Protein AF-A0A7X8HAS0-F1 (afdb_monomer)

Solvent-accessible surface area (backbone atoms only — not comparable to full-atom values): 54970 Å² total; per-residue (Å²): 94,65,65,60,59,62,42,52,51,54,49,49,51,52,46,48,68,59,46,54,54,79,76,61,97,60,103,59,97,60,63,60,77,69,75,82,45,65,62,80,57,48,57,70,76,50,72,77,75,90,68,81,89,71,66,73,66,64,65,61,73,73,72,72,86,73,83,79,90,80,90,80,95,72,94,74,86,88,79,80,90,72,73,87,74,77,80,77,78,73,93,74,79,92,70,78,59,58,55,47,67,41,53,46,43,74,69,71,54,85,55,63,43,30,36,41,39,34,24,18,66,74,39,48,40,34,40,27,49,48,48,43,39,54,57,55,23,76,77,55,36,39,22,20,53,24,48,44,56,70,67,51,100,56,42,62,30,39,34,33,32,50,44,49,45,90,60,57,44,69,44,38,59,63,37,30,78,71,65,73,38,96,61,46,73,23,26,88,69,55,18,32,34,29,59,46,65,84,93,49,71,46,99,52,74,47,75,47,43,34,37,40,33,54,25,97,69,30,51,76,44,30,37,28,24,38,24,43,37,36,37,31,34,18,77,83,52,62,26,38,35,34,38,18,42,78,85,40,82,72,46,79,54,64,50,63,56,33,88,55,78,44,78,47,75,46,80,44,82,53,40,48,34,37,38,41,35,39,40,16,38,49,53,47,43,36,38,29,39,28,28,27,45,90,42,21,43,37,42,24,59,44,60,36,76,84,38,64,68,54,62,74,74,64,40,35,61,64,50,34,25,50,50,37,69,71,66,52,56,39,32,40,36,42,39,35,32,71,59,49,51,79,56,79,61,96,74,48,65,70,54,18,56,42,40,19,50,33,46,43,48,48,42,68,46,39,71,89,39,21,43,37,39,37,33,44,61,47,42,35,47,78,59,86,96,43,78,45,58,54,86,46,48,69,54,51,35,52,27,51,42,51,18,20,60,75,44,61,33,43,62,42,61,41,20,58,73,61,64,32,86,60,22,28,62,52,31,36,71,38,90,80,44,25,24,33,96,70,26,65,44,59,28,67,64,25,23,37,49,53,32,50,52,51,43,59,75,74,65,64,76,78,78,78,79,78,77,97,77,82,90,82,82,82,89,87,80,92,80,83,89,84,85,84,85,81,81,83,81,84,75,84,77,79,88,80,76,92,75,49,70,67,58,50,50,49,49,64,73,68,51,63,47,92,90,60,70,65,43,88,88,41,71,70,43,57,58,49,49,51,52,51,46,56,57,41,64,78,25,52,86,42,65,67,54,30,42,48,50,51,25,52,53,13,52,50,51,44,26,41,52,43,39,77,53,47,56,56,56,52,49,53,41,54,51,43,49,51,30,27,46,47,29,69,70,36,88,47,75,65,52,29,48,50,33,45,47,52,46,49,50,54,45,52,45,52,48,40,59,44,58,34,44,64,41,53,44,49,52,49,19,70,74,68,76,50,84,76,76,66,68,25,63,67,39,48,50,40,29,74,75,68,73,44,90,60,66,35,74,54,66,72,66,59,74,26,52,76,47,41,40,54,30,53,49,40,37,39,51,32,36,72,69,66,73,36,81,59,72,88,48,67,56,62,50,41,22,64,60,38,36,54,53,34,32,66,70,24,49,58,57,46,39,78,71,48,57,69,57,70,79,49,80,73,63,44,50,70,58,55,49,40,46,18,52,50,30,31,53,55,7,50,45,27,25,46,56,50,12,46,43,36,35,72,73,46,26,52,60,43,63,74,42,37,84,84,42,46,6,57,57,45,51,51,31,39,53,43,42,52,51,23,59,48,25,35,52,49,8,49,28,29,28,18,37,14,54,29,36,74,76,45,40,86,60,72,76,35,66,56,61,35,75,69,19,55,36,66,66,50,23,47,69,12,39,54,26,28,54,44,51,45,46,43,67,67,44,27,48,70,76,42,33,77,46,86,47,73,68,46,25,41,51,34,45,33,53,46,26,28,52,52,14,41,68,60,22,62,47,72,42,24,32,49,38,12,40,54,55,16,50,52,43,37,51,53,51,51,47,43,74,74,67,47,90,77,84,86,73,55,71,66,58,47,51,52,31,16,51,54,33,40,51,52,55,36,59,42,45,45,40,66,69,32,88,47,73,64,52,37,52,47,34,53,46,23,46,72,74,35,66,56,78,86,49,48,66,59,49,46,70,75,38,38,72,48,51,53,49,47,51,49,51,49,51,63,56,68,50,56,66,68,59,59,51,46,59,52,50,48,59,41,68,50,55,70,69,60,48,48,54,53,51,52,52,49,53,51,50,51,61,75,51,50,62,95,66,88,74,70,66,74,72,80,82,77

pLDDT: mean 80.76, std 20.93, range [22.03, 98.12]

Secondary structure (DSSP, 8-state):
--HHHHHHHHHHHHHHHHHGGGT---SS-PPPGGGSS-HHHHHHHS------TTSTTTTTSSS---PPP---------------------S-S-PPPTTHHHHHHHHH--SEEEEEEEESGGGGGGTTHHHHHHHHHHHH---S-EEE-SS-S-SB-SSEEEEE-TT-EEEEHHHHHTTSSS-----TTSEEEESS-TTPPPSSPEEEEEEEEE-TT--TTTT---EEEEEEEESS--EEEEEEETTEEEEEEEE--EEEEEEEEEE-TT-SEEEEEEEESS--EEEEEEEE-SSEEEEEEEE-TT--S-GGGGS-HHHHHHHHHHH--SEEEEE--HHHHTS--S--HHHHHHHHHHHHHHHHHSTT-EEEEEPPPP-EEEETTEEEE-TTHHHHHHHHHHHHHHHTPEEE-HHHHTTSTTHHHHHHHSSS-SB-TTSSSBPHHHHHHHHHHHHHHHH--------S------------------PPP-----------HHHHHHHHHHS--TTS---TTSHHHHHHHHHHHHHHHHHTTSHHHHHHHHHHHHHHHHHHHHGGGHHHHHHHHHHHHHHHHHHHH--SHHHHHHHHHHHHHHHHHHHIIIIIHHHHHHHHHHHHT-------HHHHHHHHHH-----TTSPPPPTTHHHHHHHHHHHHHHHHTTSSPPPS-HHHHHHHHH-HHHHTTS----HHHHHHHHTSPP---HHHHHHHHHHHHHHHIIIIIIIIHHIIIIIHHHHH-GGGS-HHHHHHHHHHHHHHHHHHHHHHHHHHHHHHHHTT--PPP--S-GGG-SSHHHHHTTSSHHHHHHIIIIIITTTTTT-SHHHHHHHHHHHHHHHHHHHH-SSHHHHHHHHHHHHHHHHHHHHHHHH-------HHHHHHHHHHHHHHHHHHHHHHHSSSHHHHHHHHHHHHH---GGGHHHHHHHHHHHHHHHHHHHHHHHS-HHHHHHHHHHHHHS-HHHHHHHHHHHHHHHHHT--SS----GGGG-

Sequence (1006 aa):
MRPFRSFLLLLVILICFAGLSYVLPWDLDLPSAETLVPEKILRKIYPVTDQPIHDTIFARATHGLKAEPDDVSAVIDTSGAGLRQFVTISTDTAKHHPLQLFLDSLKNSRGKIRIMYFGDSQIEGDRITSYLRHSLRTIKGGTGPGLFLPVMPVAYTKSFYVRASTNWRRYNYLSFKNGEIRHNELGPFMSFCRYLPEGRVSPGKVKSWVRITESVFADSFSSDFEYLRIIYRNKQDNVGITVKADNNPLIVDTLRKSDEVAEYWCPLYSSKNILVEFSGNTSPDIYGISIEGRNGLVVDNMPQRGSAGLEFTMVDNENLKECFSILKPDLIILHYGLNLATNIRNDYSYYEKGLARQISLIHEVTPGTAVVVVGLTDIAYQEGDRVVSYPNIGKIIKAQEKASVEAGAVFWDARTAMGGNSSIIRWFGMNPPLAKKDYVHFTDQGADTLAALMLSDLFTVNKVTLPDSLTAIGQPGLRTDTVVAVAPTPVAIQQKEKVKIIDTLLQTVLRYDPSSPFIFSSPSFWVFFLFVLGGFLFVYRKMFLRNLYLFLVSLFFYYKSGGLFLILLILVTVIDFSCGLFINRSGSKAGRRLFLLLSIVSNIGLLAYFKYTGFIIQTFNDLFGTAYAAKDYIQSFSNQYFGTHFNISSIILPVGISFFTFQSLSYTIDVYRRKLEPVRNIIDFGFYVSFFPQLVAGPIVRASEFIPQLYKPYSLTQREMSHAIFLIMKGLIKKIIISDFIAVSFVDRIFDLPTAHSGFENLMAVYGYGLQIYCDFSGYTDIAIGLGLLLGFRLPLNFNSPYKAANVSDFWKRWHISLSRWLKDYLYISLGGNRKGKFRTILNVMITMLLGGLWHGASLRFIIWGGLHGIALAFYKVGEFIFGERTSRSRLRSAVSVFLTFQFVSFCWIFFRSQDLQSVGLMLRQIVNDFLPSSFASVFALFGGAFALIAAGYLIHF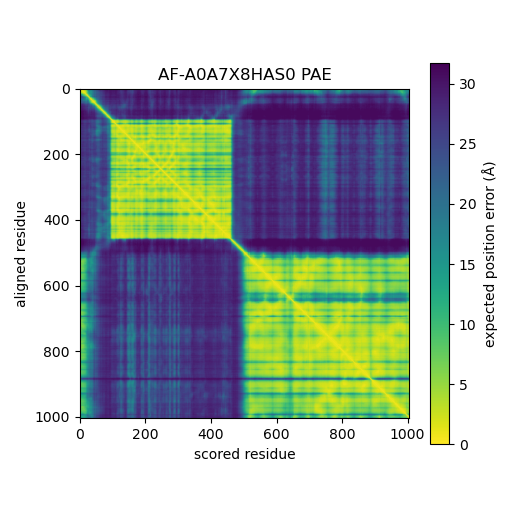LPEKVKESYRGLFIRIPVAAQMVIVLMIAFLLYQMRTTEIMPFIYFRF

Radius of gyration: 33.57 Å; Cα contacts (8 Å, |Δi|>4): 1530; chains: 1; bounding box: 81×102×101 Å

Structure (mmCIF, N/CA/C/O backbone):
data_AF-A0A7X8HAS0-F1
#
_entry.id   AF-A0A7X8HAS0-F1
#
loop_
_atom_site.group_PDB
_atom_site.id
_atom_site.type_symbol
_atom_site.label_atom_id
_atom_site.label_alt_id
_atom_site.label_comp_id
_atom_site.label_asym_id
_atom_site.label_entity_id
_atom_site.label_seq_id
_atom_site.pdbx_PDB_ins_code
_atom_site.Cartn_x
_atom_site.Cartn_y
_atom_site.Cartn_z
_atom_site.occupancy
_atom_site.B_iso_or_equiv
_atom_site.auth_seq_id
_atom_site.auth_comp_id
_atom_site.auth_asym_id
_atom_site.auth_atom_id
_atom_site.pdbx_PDB_model_num
ATOM 1 N N . MET A 1 1 ? -40.085 -6.012 8.172 1.00 52.31 1 MET A N 1
ATOM 2 C CA . MET A 1 1 ? -39.997 -7.288 7.423 1.00 52.31 1 MET A CA 1
ATOM 3 C C . MET A 1 1 ? -39.318 -8.341 8.284 1.00 52.31 1 MET A C 1
ATOM 5 O O . MET A 1 1 ? -38.547 -7.971 9.160 1.00 52.31 1 MET A O 1
ATOM 9 N N . ARG A 1 2 ? -39.603 -9.636 8.072 1.00 60.53 2 ARG A N 1
ATOM 10 C CA . ARG A 1 2 ? -38.889 -10.718 8.773 1.00 60.53 2 ARG A CA 1
ATOM 11 C C . ARG A 1 2 ? -37.439 -10.775 8.249 1.00 60.53 2 ARG A C 1
ATOM 13 O O . ARG A 1 2 ? -37.291 -10.776 7.026 1.00 60.53 2 ARG A O 1
ATOM 20 N N . PRO A 1 3 ? -36.404 -10.869 9.108 1.00 60.75 3 PRO A N 1
ATOM 21 C CA . PRO A 1 3 ? -35.009 -10.983 8.660 1.00 60.75 3 PRO A CA 1
ATOM 22 C C . PRO A 1 3 ? -34.769 -12.216 7.764 1.00 60.75 3 PRO A C 1
ATOM 24 O O . PRO A 1 3 ? -33.847 -12.232 6.956 1.00 60.75 3 PRO A O 1
ATOM 27 N N . PHE A 1 4 ? -35.696 -13.183 7.803 1.00 57.38 4 PHE A N 1
ATOM 28 C CA . PHE A 1 4 ? -35.805 -14.317 6.885 1.00 57.38 4 PHE A CA 1
ATOM 29 C C . PHE A 1 4 ? -35.789 -13.929 5.396 1.00 57.38 4 PHE A C 1
ATOM 31 O O . PHE A 1 4 ? -35.168 -14.626 4.608 1.00 57.38 4 PHE A O 1
ATOM 38 N N . ARG A 1 5 ? -36.417 -12.810 4.989 1.00 63.44 5 ARG A N 1
ATOM 39 C CA . ARG A 1 5 ? -36.380 -12.371 3.578 1.00 63.44 5 ARG A CA 1
ATOM 40 C C . ARG A 1 5 ? -34.992 -11.889 3.164 1.00 63.44 5 ARG A C 1
ATOM 42 O O . ARG A 1 5 ? -34.562 -12.219 2.071 1.00 63.44 5 ARG A O 1
ATOM 49 N N . SER A 1 6 ? -34.293 -11.158 4.034 1.00 59.81 6 SER A N 1
ATOM 50 C CA . SER A 1 6 ? -32.918 -10.710 3.781 1.00 59.81 6 SER A CA 1
ATOM 51 C C . SER A 1 6 ? -31.950 -11.894 3.702 1.00 59.81 6 SER A C 1
ATOM 53 O O . SER A 1 6 ? -31.086 -11.923 2.832 1.00 59.81 6 SER A O 1
ATOM 55 N N . PHE A 1 7 ? -32.127 -12.883 4.584 1.00 65.69 7 PHE A N 1
ATOM 56 C CA . PHE A 1 7 ? -31.357 -14.126 4.576 1.00 65.69 7 PHE A CA 1
ATOM 57 C C . PHE A 1 7 ? -31.612 -14.951 3.312 1.00 65.69 7 PHE A C 1
ATOM 59 O O . PHE A 1 7 ? -30.659 -15.307 2.633 1.00 65.69 7 PHE A O 1
ATOM 66 N N . LEU A 1 8 ? -32.878 -15.198 2.956 1.00 60.06 8 LEU A N 1
ATOM 67 C CA . LEU A 1 8 ? -33.240 -15.960 1.759 1.00 60.06 8 LEU A CA 1
ATOM 68 C C . LEU A 1 8 ? -32.726 -15.277 0.484 1.00 60.06 8 LEU A C 1
ATOM 70 O O . LEU A 1 8 ? -32.241 -15.955 -0.407 1.00 60.06 8 LEU A O 1
ATOM 74 N N . LEU A 1 9 ? -32.770 -13.942 0.422 1.00 62.22 9 LEU A N 1
ATOM 75 C CA . LEU A 1 9 ? -32.229 -13.169 -0.696 1.00 62.22 9 LEU A CA 1
ATOM 76 C C . LEU A 1 9 ? -30.721 -13.386 -0.861 1.00 62.22 9 LEU A C 1
ATOM 78 O O . LEU A 1 9 ? -30.260 -13.703 -1.949 1.00 62.22 9 LEU A O 1
ATOM 82 N N . LEU A 1 10 ? -29.957 -13.228 0.224 1.00 62.19 10 LEU A N 1
ATOM 83 C CA . LEU A 1 10 ? -28.504 -13.405 0.219 1.00 62.19 10 LEU A CA 1
ATOM 84 C C . LEU A 1 10 ? -28.105 -14.861 -0.030 1.00 62.19 10 LEU A C 1
ATOM 86 O O . LEU A 1 10 ? -27.146 -15.101 -0.751 1.00 62.19 10 LEU A O 1
ATOM 90 N N . LEU A 1 11 ? -28.859 -15.818 0.513 1.00 59.75 11 LEU A N 1
ATOM 91 C CA . LEU A 1 11 ? -28.669 -17.246 0.279 1.00 59.75 11 LEU A CA 1
ATOM 92 C C . LEU A 1 11 ? -28.935 -17.609 -1.188 1.00 59.75 11 LEU A C 1
ATOM 94 O O . LEU A 1 11 ? -28.113 -18.282 -1.792 1.00 59.75 11 LEU A O 1
ATOM 98 N N . VAL A 1 12 ? -30.034 -17.129 -1.779 1.00 59.19 12 VAL A N 1
ATOM 99 C CA . VAL A 1 12 ? -30.348 -17.331 -3.205 1.00 59.19 12 VAL A CA 1
ATOM 100 C C . VAL A 1 12 ? -29.303 -16.661 -4.089 1.00 59.19 12 VAL A C 1
ATOM 102 O O . VAL A 1 12 ? -28.873 -17.269 -5.055 1.00 59.19 12 VAL A O 1
ATOM 105 N N . ILE A 1 13 ? -28.819 -15.466 -3.740 1.00 56.34 13 ILE A N 1
ATOM 106 C CA . ILE A 1 13 ? -27.711 -14.817 -4.454 1.00 56.34 13 ILE A CA 1
ATOM 107 C C . ILE A 1 13 ? -26.459 -15.697 -4.414 1.00 56.34 13 ILE A C 1
ATOM 109 O O . ILE A 1 13 ? -25.865 -15.928 -5.458 1.00 56.34 13 ILE A O 1
ATOM 113 N N . LEU A 1 14 ? -26.083 -16.224 -3.245 1.00 55.47 14 LEU A N 1
ATOM 114 C CA . LEU A 1 14 ? -24.879 -17.044 -3.072 1.00 55.47 14 LEU A CA 1
ATOM 115 C C . LEU A 1 14 ? -25.003 -18.416 -3.761 1.00 55.47 14 LEU A C 1
ATOM 117 O O . LEU A 1 14 ? -24.044 -18.892 -4.358 1.00 55.47 14 LEU A O 1
ATOM 121 N N . ILE A 1 15 ? -26.196 -19.018 -3.733 1.00 53.19 15 ILE A N 1
ATOM 122 C CA . ILE A 1 15 ? -26.515 -20.278 -4.420 1.00 53.19 15 ILE A CA 1
ATOM 123 C C . ILE A 1 15 ? -26.598 -20.073 -5.935 1.00 53.19 15 ILE A C 1
ATOM 125 O O . ILE A 1 15 ? -26.082 -20.901 -6.667 1.00 53.19 15 ILE A O 1
ATOM 129 N N . CYS A 1 16 ? -27.177 -18.978 -6.434 1.00 48.25 16 CYS A N 1
ATOM 130 C CA . CYS A 1 16 ? -27.146 -18.642 -7.860 1.00 48.25 16 CYS A CA 1
ATOM 131 C C . CYS A 1 16 ? -25.714 -18.353 -8.322 1.00 48.25 16 CYS A C 1
ATOM 133 O O . CYS A 1 16 ? -25.335 -18.789 -9.398 1.00 48.25 16 CYS A O 1
ATOM 135 N N . PHE A 1 17 ? -24.891 -17.705 -7.496 1.00 47.44 17 PHE A N 1
ATOM 136 C CA . PHE A 1 17 ? -23.465 -17.495 -7.767 1.00 47.44 17 PHE A CA 1
ATOM 137 C C . PHE A 1 17 ? -22.685 -18.817 -7.878 1.00 47.44 17 PHE A C 1
ATOM 139 O O . PHE A 1 17 ? -21.786 -18.928 -8.703 1.00 47.44 17 PHE A O 1
ATOM 146 N N . ALA A 1 18 ? -23.049 -19.821 -7.072 1.00 47.66 18 ALA A N 1
ATOM 147 C CA . ALA A 1 18 ? -22.433 -21.150 -7.071 1.00 47.66 18 ALA A CA 1
ATOM 148 C C . ALA A 1 18 ? -23.080 -22.154 -8.048 1.00 47.66 18 ALA A C 1
ATOM 150 O O . ALA A 1 18 ? -22.468 -23.167 -8.363 1.00 47.66 18 ALA A O 1
ATOM 151 N N . GLY A 1 19 ? -24.323 -21.909 -8.475 1.00 37.00 19 GLY A N 1
ATOM 152 C CA . GLY A 1 19 ? -25.156 -22.827 -9.258 1.00 37.00 19 GLY A CA 1
ATOM 153 C C . GLY A 1 19 ? -25.374 -22.406 -10.713 1.00 37.00 19 GLY A C 1
ATOM 154 O O . GLY A 1 19 ? -25.678 -23.263 -11.538 1.00 37.00 19 GLY A O 1
ATOM 155 N N . LEU A 1 20 ? -25.170 -21.128 -11.072 1.00 39.28 20 LEU A N 1
ATOM 156 C CA . LEU A 1 20 ? -25.147 -20.699 -12.481 1.00 39.28 20 LEU A CA 1
ATOM 157 C C . LEU A 1 20 ? -24.013 -21.363 -13.280 1.00 39.28 20 LEU A C 1
ATOM 159 O O . LEU A 1 20 ? -24.117 -21.434 -14.500 1.00 39.28 20 LEU A O 1
ATOM 163 N N . SER A 1 21 ? -22.984 -21.892 -12.612 1.00 41.00 21 SER A N 1
ATOM 164 C CA . SER A 1 21 ? -21.911 -22.681 -13.229 1.00 41.00 21 SER A CA 1
ATOM 165 C C . SER A 1 21 ? -22.370 -24.033 -13.787 1.00 41.00 21 SER A C 1
ATOM 167 O O . SER A 1 21 ? -21.643 -24.630 -14.571 1.00 41.00 21 SER A O 1
ATOM 169 N N . TYR A 1 22 ? -23.569 -24.513 -13.428 1.00 38.12 22 TYR A N 1
ATOM 170 C CA . TYR A 1 22 ? -24.078 -25.821 -13.861 1.00 38.12 22 TYR A CA 1
ATOM 171 C C . TYR A 1 22 ? -25.109 -25.772 -15.002 1.00 38.12 22 TYR A C 1
ATOM 173 O O . TYR A 1 22 ? -25.396 -26.815 -15.583 1.00 38.12 22 TYR A O 1
ATOM 181 N N . VAL A 1 23 ? -25.711 -24.613 -15.313 1.00 35.56 23 VAL A N 1
ATOM 182 C CA . VAL A 1 23 ? -26.940 -24.547 -16.147 1.00 35.56 23 VAL A CA 1
ATOM 183 C C . VAL A 1 23 ? -26.755 -23.805 -17.481 1.00 35.56 23 VAL A C 1
ATOM 185 O O . VAL A 1 23 ? -27.560 -23.985 -18.391 1.00 35.56 23 VAL A O 1
ATOM 188 N N . LEU A 1 24 ? -25.707 -22.992 -17.642 1.00 32.81 24 LEU A N 1
ATOM 189 C CA . LEU A 1 24 ? -25.480 -22.189 -18.851 1.00 32.81 24 LEU A CA 1
ATOM 190 C C . LEU A 1 24 ? -24.186 -22.627 -19.563 1.00 32.81 24 LEU A C 1
ATOM 192 O O . LEU A 1 24 ? -23.108 -22.354 -19.043 1.00 32.81 24 LEU A O 1
ATOM 196 N N . PRO A 1 25 ? -24.260 -23.264 -20.749 1.00 33.84 25 PRO A N 1
ATOM 197 C CA . PRO A 1 25 ? -23.087 -23.580 -21.554 1.00 33.84 25 PRO A CA 1
ATOM 198 C C . PRO A 1 25 ? -22.675 -22.333 -22.345 1.00 33.84 25 PRO A C 1
ATOM 200 O O . PRO A 1 25 ? -23.189 -22.077 -23.429 1.00 33.84 25 PRO A O 1
ATOM 203 N N . TRP A 1 26 ? -21.801 -21.512 -21.770 1.00 36.31 26 TRP A N 1
ATOM 204 C CA . TRP A 1 26 ? -21.129 -20.417 -22.475 1.00 36.31 26 TRP A CA 1
ATOM 205 C C . TRP A 1 26 ? -19.645 -20.474 -22.099 1.00 36.31 26 TRP A C 1
ATOM 207 O O . TRP A 1 26 ? -19.335 -20.554 -20.913 1.00 36.31 26 TRP A O 1
ATOM 217 N N . ASP A 1 27 ? -18.752 -20.441 -23.096 1.00 36.28 27 ASP A N 1
ATOM 218 C CA . ASP A 1 27 ? -17.280 -20.521 -22.987 1.00 36.28 27 ASP A CA 1
ATOM 219 C C . ASP A 1 27 ? -16.643 -19.274 -22.332 1.00 36.28 27 ASP A C 1
ATOM 221 O O . ASP A 1 27 ? -15.776 -18.598 -22.885 1.00 36.28 27 ASP A O 1
ATOM 225 N N . LEU A 1 28 ? -17.092 -18.943 -21.127 1.00 36.69 28 LEU A N 1
ATOM 226 C CA . LEU A 1 28 ? -16.486 -17.976 -20.221 1.00 36.69 28 LEU A CA 1
ATOM 227 C C . LEU A 1 28 ? -16.302 -18.702 -18.893 1.00 36.69 28 LEU A C 1
ATOM 229 O O . LEU A 1 28 ? -17.300 -19.025 -18.255 1.00 36.69 28 LEU A O 1
ATOM 233 N N . ASP A 1 29 ? -15.047 -18.962 -18.512 1.00 43.09 29 ASP A N 1
ATOM 234 C CA . ASP A 1 29 ? -14.637 -19.638 -17.274 1.00 43.09 29 ASP A CA 1
ATOM 235 C C . ASP A 1 29 ? -15.509 -19.229 -16.072 1.00 43.09 29 ASP A C 1
ATOM 237 O O . ASP A 1 29 ? -15.302 -18.193 -15.428 1.00 43.09 29 ASP A O 1
ATOM 241 N N . LEU A 1 30 ? -16.514 -20.057 -15.776 1.00 33.69 30 LEU A N 1
ATOM 242 C CA . LEU A 1 30 ? -17.315 -19.987 -14.562 1.00 33.69 30 LEU A CA 1
ATOM 243 C C . LEU A 1 30 ? -16.757 -20.993 -13.549 1.00 33.69 30 LEU A C 1
ATOM 245 O O . LEU A 1 30 ? -16.304 -22.072 -13.932 1.00 33.69 30 LEU A O 1
ATOM 249 N N . PRO A 1 31 ? -16.799 -20.692 -12.243 1.00 39.56 31 PRO A N 1
ATOM 250 C CA . PRO A 1 31 ? -16.105 -21.514 -11.268 1.00 39.56 31 PRO A CA 1
ATOM 251 C C . PRO A 1 31 ? -16.863 -22.805 -10.929 1.00 39.56 31 PRO A C 1
ATOM 253 O O . PRO A 1 31 ? -18.069 -22.781 -10.663 1.00 39.56 31 PRO A O 1
ATOM 256 N N . SER A 1 32 ? -16.132 -23.916 -10.807 1.00 33.00 32 SER A N 1
ATOM 257 C CA . SER A 1 32 ? -16.574 -25.101 -10.065 1.00 33.00 32 SER A CA 1
ATOM 258 C C . SER A 1 32 ? -16.652 -24.781 -8.558 1.00 33.00 32 SER A C 1
ATOM 260 O O . SER A 1 32 ? -16.064 -23.806 -8.066 1.00 33.00 32 SER A O 1
ATOM 262 N N . ALA A 1 33 ? -17.358 -25.621 -7.786 1.00 30.70 33 ALA A N 1
ATOM 263 C CA . ALA A 1 33 ? -17.469 -25.518 -6.320 1.00 30.70 33 ALA A CA 1
ATOM 264 C C . ALA A 1 33 ? -16.102 -25.446 -5.591 1.00 30.70 33 ALA A C 1
ATOM 266 O O . ALA A 1 33 ? -16.026 -25.049 -4.427 1.00 30.70 33 ALA A O 1
ATOM 267 N N . GLU A 1 34 ? -15.022 -25.774 -6.300 1.00 34.09 34 GLU A N 1
ATOM 268 C CA . GLU A 1 34 ? -13.623 -25.779 -5.880 1.00 34.09 34 GLU A CA 1
ATOM 269 C C . GLU A 1 34 ? -13.039 -24.368 -5.659 1.00 34.09 34 GLU A C 1
ATOM 271 O O . GLU A 1 34 ? -12.019 -24.196 -5.006 1.00 34.09 34 GLU A O 1
ATOM 276 N N . THR A 1 35 ? -13.694 -23.311 -6.134 1.00 37.97 35 THR A N 1
ATOM 277 C CA . THR A 1 35 ? -13.220 -21.923 -5.931 1.00 37.97 35 THR A CA 1
ATOM 278 C C . THR A 1 35 ? -13.812 -21.229 -4.700 1.00 37.97 35 THR A C 1
ATOM 280 O O . THR A 1 35 ? -13.333 -20.172 -4.283 1.00 37.97 35 THR A O 1
ATOM 283 N N . LEU A 1 36 ? -14.854 -21.812 -4.101 1.00 36.00 36 LEU A N 1
ATOM 284 C CA . LEU A 1 36 ? -15.553 -21.287 -2.919 1.00 36.00 36 LEU A CA 1
ATOM 285 C C . LEU A 1 36 ? -14.984 -21.835 -1.603 1.00 36.00 36 LEU A C 1
ATOM 287 O O . LEU A 1 36 ? -15.280 -21.310 -0.527 1.00 36.00 36 LEU A O 1
ATOM 291 N N . VAL A 1 37 ? -14.162 -22.880 -1.684 1.00 35.66 37 VAL A N 1
ATOM 292 C CA . VAL A 1 37 ? -13.557 -23.570 -0.547 1.00 35.66 37 VAL A CA 1
ATOM 293 C C . VAL A 1 37 ? -12.036 -23.387 -0.632 1.00 35.66 37 VAL A C 1
ATOM 295 O O . VAL A 1 37 ? -11.476 -23.568 -1.707 1.00 35.66 37 VAL A O 1
ATOM 298 N N . PRO A 1 38 ? -11.335 -23.028 0.463 1.00 39.47 38 PRO A N 1
ATOM 299 C CA . PRO A 1 38 ? -9.878 -22.916 0.462 1.00 39.47 38 PRO A CA 1
ATOM 300 C C . PRO A 1 38 ? -9.208 -24.155 -0.149 1.00 39.47 38 PRO A C 1
ATOM 302 O O . PRO A 1 38 ? -9.498 -25.278 0.262 1.00 39.47 38 PRO A O 1
ATOM 305 N N . GLU A 1 39 ? -8.271 -23.954 -1.075 1.00 35.47 39 GLU A N 1
ATOM 306 C CA . GLU A 1 39 ? -7.598 -25.008 -1.856 1.00 35.47 39 GLU A CA 1
ATOM 307 C C . GLU A 1 39 ? -6.976 -26.121 -0.982 1.00 35.47 39 GLU A C 1
ATOM 309 O O . GLU A 1 39 ? -6.992 -27.301 -1.331 1.00 35.47 39 GLU A O 1
ATOM 314 N N . LYS A 1 40 ? -6.531 -25.770 0.234 1.00 40.41 40 LYS A N 1
ATOM 315 C CA . LYS A 1 40 ? -6.036 -26.711 1.259 1.00 40.41 40 LYS A CA 1
ATOM 316 C C . LYS A 1 40 ? -7.060 -27.766 1.702 1.00 40.41 40 LYS A C 1
ATOM 318 O O . LYS A 1 40 ? -6.662 -28.837 2.155 1.00 40.41 40 LYS A O 1
ATOM 323 N N . ILE A 1 41 ? -8.355 -27.460 1.632 1.00 37.91 41 ILE A N 1
ATOM 324 C CA . ILE A 1 41 ? -9.446 -28.369 2.008 1.00 37.91 41 ILE A CA 1
ATOM 325 C C . ILE A 1 41 ? -9.792 -29.278 0.822 1.00 37.91 41 ILE A C 1
ATOM 327 O O . ILE A 1 41 ? -10.007 -30.471 1.012 1.00 37.91 41 ILE A O 1
ATOM 331 N N . LEU A 1 42 ? -9.759 -28.750 -0.403 1.00 36.69 42 LEU A N 1
ATOM 332 C CA . LEU A 1 42 ? -10.056 -29.510 -1.621 1.00 36.69 42 LEU A CA 1
ATOM 333 C C . LEU A 1 42 ? -8.991 -30.555 -1.933 1.00 36.69 42 LEU A C 1
ATOM 335 O O . LEU A 1 42 ? -9.347 -31.706 -2.162 1.00 36.69 42 LEU A O 1
ATOM 339 N N . ARG A 1 43 ? -7.703 -30.211 -1.784 1.00 38.41 43 ARG A N 1
ATOM 340 C CA . ARG A 1 43 ? -6.581 -31.161 -1.930 1.00 38.41 43 ARG A CA 1
ATOM 341 C C . ARG A 1 43 ? -6.629 -32.342 -0.948 1.00 38.41 43 ARG A C 1
ATOM 343 O O . ARG A 1 43 ? -5.937 -33.332 -1.149 1.00 38.41 43 ARG A O 1
ATOM 350 N N . LYS A 1 44 ? -7.419 -32.242 0.130 1.00 41.31 44 LYS A N 1
ATOM 351 C CA . LYS A 1 44 ? -7.617 -33.316 1.121 1.00 41.31 44 LYS A CA 1
ATOM 352 C C . LYS A 1 44 ? -8.901 -34.124 0.914 1.00 41.31 44 LYS A C 1
ATOM 354 O O . LYS A 1 44 ? -8.978 -35.238 1.421 1.00 41.31 44 LYS A O 1
ATOM 359 N N . ILE A 1 45 ? -9.901 -33.572 0.222 1.00 35.72 45 ILE A N 1
ATOM 360 C CA . ILE A 1 45 ? -11.175 -34.250 -0.085 1.00 35.72 45 ILE A CA 1
ATOM 361 C C . ILE A 1 45 ? -11.076 -34.986 -1.428 1.00 35.72 45 ILE A C 1
ATOM 363 O O . ILE A 1 45 ? -11.583 -36.097 -1.552 1.00 35.72 45 ILE A O 1
ATOM 367 N N . TYR A 1 46 ? -10.362 -34.397 -2.386 1.00 33.03 46 TYR A N 1
ATOM 368 C CA . TYR A 1 46 ? -9.990 -34.998 -3.659 1.00 33.03 46 TYR A CA 1
ATOM 369 C C . TYR A 1 46 ? -8.461 -35.037 -3.734 1.00 33.03 46 TYR A C 1
ATOM 371 O O . TYR A 1 46 ? -7.845 -34.033 -4.098 1.00 33.03 46 TYR A O 1
ATOM 379 N N . PRO A 1 47 ? -7.812 -36.149 -3.348 1.00 29.39 47 PRO A N 1
ATOM 380 C CA . PRO A 1 47 ? -6.411 -36.342 -3.675 1.00 29.39 47 PRO A CA 1
ATOM 381 C C . PRO A 1 47 ? -6.325 -36.475 -5.198 1.00 29.39 47 PRO A C 1
ATOM 383 O O . PRO A 1 47 ? -6.600 -37.536 -5.756 1.00 29.39 47 PRO A O 1
ATOM 386 N N . VAL A 1 48 ? -6.022 -35.368 -5.877 1.00 28.31 48 VAL A N 1
ATOM 387 C CA . VAL A 1 48 ? -5.679 -35.390 -7.297 1.00 28.31 48 VAL A CA 1
ATOM 388 C C . VAL A 1 48 ? -4.438 -36.263 -7.407 1.00 28.31 48 VAL A C 1
ATOM 390 O O . VAL A 1 48 ? -3.404 -35.980 -6.807 1.00 28.31 48 VAL A O 1
ATOM 393 N N . THR A 1 49 ? -4.586 -37.386 -8.093 1.00 28.62 49 THR A N 1
ATOM 394 C CA . THR A 1 49 ? -3.460 -38.204 -8.516 1.00 28.62 49 THR A CA 1
ATOM 395 C C . THR A 1 49 ? -2.687 -37.367 -9.525 1.00 28.62 49 THR A C 1
ATOM 397 O O . THR A 1 49 ? -3.254 -36.964 -10.538 1.00 28.62 49 THR A O 1
ATOM 400 N N . ASP A 1 50 ? -1.424 -37.065 -9.225 1.00 33.03 50 ASP A N 1
ATOM 401 C CA . ASP A 1 50 ? -0.489 -36.445 -10.163 1.00 33.03 50 ASP A CA 1
ATOM 402 C C . ASP A 1 50 ? -0.337 -37.364 -11.385 1.00 33.03 50 ASP A C 1
ATOM 404 O O . ASP A 1 50 ? 0.509 -38.258 -11.420 1.00 33.03 50 ASP A O 1
ATOM 408 N N . GLN A 1 51 ? -1.196 -37.181 -12.387 1.00 25.52 51 GLN A N 1
ATOM 409 C CA . GLN A 1 51 ? -0.918 -37.630 -13.741 1.00 25.52 51 GLN A CA 1
ATOM 410 C C . GLN A 1 51 ? -0.205 -36.499 -14.493 1.00 25.52 51 GLN A C 1
ATOM 412 O O . GLN A 1 51 ? -0.624 -35.341 -14.411 1.00 25.52 51 GLN A O 1
ATOM 417 N N . PRO A 1 52 ? 0.880 -36.805 -15.221 1.00 29.89 52 PRO A N 1
ATOM 418 C CA . PRO A 1 52 ? 1.672 -35.802 -15.915 1.00 29.89 52 PRO A CA 1
ATOM 419 C C . PRO A 1 52 ? 0.864 -35.147 -17.043 1.00 29.89 52 PRO A C 1
ATOM 421 O O . PRO A 1 52 ? 0.305 -35.823 -17.903 1.00 29.89 52 PRO A O 1
ATOM 424 N N . ILE A 1 53 ? 0.863 -33.812 -17.075 1.00 27.03 53 ILE A N 1
ATOM 425 C CA . ILE A 1 53 ? 0.223 -32.949 -18.090 1.00 27.03 53 ILE A CA 1
ATOM 426 C C . ILE A 1 53 ? 1.037 -32.963 -19.409 1.00 27.03 53 ILE A C 1
ATOM 428 O O . ILE A 1 53 ? 1.247 -31.940 -20.051 1.00 27.03 53 ILE A O 1
ATOM 432 N N . HIS A 1 54 ? 1.551 -34.123 -19.825 1.00 28.47 54 HIS A N 1
ATOM 433 C CA . HIS A 1 54 ? 2.393 -34.233 -21.021 1.00 28.47 54 HIS A CA 1
ATOM 434 C C . HIS A 1 54 ? 1.620 -34.580 -22.303 1.00 28.47 54 HIS A C 1
ATOM 436 O O . HIS A 1 54 ? 2.073 -34.202 -23.382 1.00 28.47 54 HIS A O 1
ATOM 442 N N . ASP A 1 55 ? 0.424 -35.172 -22.216 1.00 27.47 55 ASP A N 1
ATOM 443 C CA . ASP A 1 55 ? -0.228 -35.741 -23.410 1.00 27.47 55 ASP A CA 1
ATOM 444 C C . ASP A 1 55 ? -1.397 -34.915 -23.982 1.00 27.47 55 ASP A C 1
ATOM 446 O O . ASP A 1 55 ? -1.754 -35.070 -25.151 1.00 27.47 55 ASP A O 1
ATOM 450 N N . THR A 1 56 ? -1.970 -33.965 -23.237 1.00 27.98 56 THR A N 1
ATOM 451 C CA . THR A 1 56 ? -3.172 -33.233 -23.695 1.00 27.98 56 THR A CA 1
ATOM 452 C C . THR A 1 56 ? -2.872 -31.997 -24.553 1.00 27.98 56 THR A C 1
ATOM 454 O O . THR A 1 56 ? -3.746 -31.536 -25.288 1.00 27.98 56 THR A O 1
ATOM 457 N N . ILE A 1 57 ? -1.645 -31.464 -24.511 1.00 29.66 57 ILE A N 1
ATOM 458 C CA . ILE A 1 57 ? -1.255 -30.264 -25.281 1.00 29.66 57 ILE A CA 1
ATOM 459 C C . ILE A 1 57 ? -0.813 -30.628 -26.713 1.00 29.66 57 ILE A C 1
ATOM 461 O O . ILE A 1 57 ? -1.037 -29.854 -27.645 1.00 29.66 57 ILE A O 1
ATOM 465 N N . PHE A 1 58 ? -0.293 -31.839 -26.939 1.00 28.58 58 PHE A N 1
ATOM 466 C CA . PHE A 1 58 ? 0.196 -32.262 -28.259 1.00 28.58 58 PHE A CA 1
ATOM 467 C C . PHE A 1 58 ? -0.900 -32.736 -29.230 1.00 28.58 58 PHE A C 1
ATOM 469 O O . PHE A 1 58 ? -0.717 -32.646 -30.444 1.00 28.58 58 PHE A O 1
ATOM 476 N N . ALA A 1 59 ? -2.068 -33.162 -28.736 1.00 26.52 59 ALA A N 1
ATOM 477 C CA . ALA A 1 59 ? -3.167 -33.613 -29.598 1.00 26.52 59 ALA A CA 1
ATOM 478 C C . ALA A 1 59 ? -3.994 -32.461 -30.208 1.00 26.52 59 ALA A C 1
ATOM 480 O O . ALA A 1 59 ? -4.605 -32.626 -31.263 1.00 26.52 59 ALA A O 1
ATOM 481 N N . ARG A 1 60 ? -4.010 -31.272 -29.584 1.00 27.09 60 ARG A N 1
ATOM 482 C CA . ARG A 1 60 ? -4.779 -30.112 -30.082 1.00 27.09 60 ARG A CA 1
ATOM 483 C C . ARG A 1 60 ? -4.011 -29.238 -31.079 1.00 27.09 60 ARG A C 1
ATOM 485 O O . ARG A 1 60 ? -4.642 -28.581 -31.900 1.00 27.09 60 ARG A O 1
ATOM 492 N N . ALA A 1 61 ? -2.677 -29.267 -31.059 1.00 27.98 61 ALA A N 1
ATOM 493 C CA . ALA A 1 61 ? -1.839 -28.465 -31.958 1.00 27.98 61 ALA A CA 1
ATOM 494 C C . ALA A 1 61 ? -1.719 -29.039 -33.385 1.00 27.98 61 ALA A C 1
ATOM 496 O O . ALA A 1 61 ? -1.325 -28.326 -34.303 1.00 27.98 61 ALA A O 1
ATOM 497 N N . THR A 1 62 ? -2.080 -30.306 -33.601 1.00 27.73 62 THR A N 1
ATOM 498 C CA . THR A 1 62 ? -1.949 -30.981 -34.905 1.00 27.73 62 THR A CA 1
ATOM 499 C C . THR A 1 62 ? -3.251 -31.058 -35.708 1.00 27.73 62 THR A C 1
ATOM 501 O O . THR A 1 62 ? -3.201 -31.333 -36.903 1.00 27.73 62 THR A O 1
ATOM 504 N N . HIS A 1 63 ? -4.408 -30.734 -35.116 1.00 27.38 63 HIS A N 1
ATOM 505 C CA . HIS A 1 63 ? -5.715 -30.855 -35.783 1.00 27.38 63 HIS A CA 1
ATOM 506 C C . HIS A 1 63 ? -6.374 -29.533 -36.227 1.00 27.38 63 HIS A C 1
ATOM 508 O O . HIS A 1 63 ? -7.483 -29.558 -36.755 1.00 27.38 63 HIS A O 1
ATOM 514 N N . GLY A 1 64 ? -5.696 -28.389 -36.080 1.00 27.94 64 GLY A N 1
ATOM 515 C CA . GLY A 1 64 ? -6.222 -27.060 -36.437 1.00 27.94 64 GLY A CA 1
ATOM 516 C C . GLY A 1 64 ? -5.749 -26.474 -37.774 1.00 27.94 64 GLY A C 1
ATOM 517 O O . GLY A 1 64 ? -5.971 -25.293 -38.015 1.00 27.94 64 GLY A O 1
ATOM 518 N N . LEU A 1 65 ? -5.082 -27.246 -38.640 1.00 27.39 65 LEU A N 1
ATOM 519 C CA . LEU A 1 65 ? -4.640 -26.786 -39.966 1.00 27.39 65 LEU A CA 1
ATOM 520 C C . LEU A 1 65 ? -5.587 -27.286 -41.065 1.00 27.39 65 LEU A C 1
ATOM 522 O O . LEU A 1 65 ? -5.248 -28.158 -41.861 1.00 27.39 65 LEU A O 1
ATOM 526 N N . LYS A 1 66 ? -6.788 -26.712 -41.116 1.00 25.05 66 LYS A N 1
ATOM 527 C CA . LYS A 1 66 ? -7.575 -26.605 -42.351 1.00 25.05 66 LYS A CA 1
ATOM 528 C C . LYS A 1 66 ? -8.082 -25.172 -42.439 1.00 25.05 66 LYS A C 1
ATOM 530 O O . LYS A 1 66 ? -9.012 -24.802 -41.735 1.00 25.05 66 LYS A O 1
ATOM 535 N N . ALA A 1 67 ? -7.409 -24.371 -43.257 1.00 27.75 67 ALA A N 1
ATOM 536 C CA . ALA A 1 67 ? -7.922 -23.080 -43.678 1.00 27.75 67 ALA A CA 1
ATOM 537 C C . ALA A 1 67 ? -9.044 -23.323 -44.698 1.00 27.75 67 ALA A C 1
ATOM 539 O O . ALA A 1 67 ? -8.819 -24.002 -45.702 1.00 27.75 67 ALA A O 1
ATOM 540 N N . GLU A 1 68 ? -10.236 -22.796 -44.428 1.00 25.31 68 GLU A N 1
ATOM 541 C CA . GLU A 1 68 ? -11.189 -22.471 -45.489 1.00 25.31 68 GLU A CA 1
ATOM 542 C C . GLU A 1 68 ? -10.695 -21.201 -46.205 1.00 25.31 68 GLU A C 1
ATOM 544 O O . GLU A 1 68 ? -10.159 -20.304 -45.543 1.00 25.31 68 GLU A O 1
ATOM 549 N N . PRO A 1 69 ? -10.801 -21.129 -47.542 1.00 29.80 69 PRO A N 1
ATOM 550 C CA . PRO A 1 69 ? -10.426 -19.943 -48.289 1.00 29.80 69 PRO A CA 1
ATOM 551 C C . PRO A 1 69 ? -11.590 -18.950 -48.252 1.00 29.80 69 PRO A C 1
ATOM 553 O O . PRO A 1 69 ? -12.717 -19.347 -48.513 1.00 29.80 69 PRO A O 1
ATOM 556 N N . ASP A 1 70 ? -11.328 -17.690 -47.905 1.00 26.06 70 ASP A N 1
ATOM 557 C CA . ASP A 1 70 ? -11.750 -16.541 -48.717 1.00 26.06 70 ASP A CA 1
ATOM 558 C C . ASP A 1 70 ? -11.280 -15.207 -48.111 1.00 26.06 70 ASP A C 1
ATOM 560 O O . ASP A 1 70 ? -11.238 -15.014 -46.897 1.00 26.06 70 ASP A O 1
ATOM 564 N N . ASP A 1 71 ? -10.909 -14.314 -49.030 1.00 25.16 71 ASP A N 1
ATOM 565 C CA . ASP A 1 71 ? -10.608 -12.888 -48.894 1.00 25.16 71 ASP A CA 1
ATOM 566 C C . ASP A 1 71 ? -9.470 -12.456 -47.950 1.00 25.16 71 ASP A C 1
ATOM 568 O O . ASP A 1 71 ? -9.630 -12.253 -46.752 1.00 25.16 71 ASP A O 1
ATOM 572 N N . VAL A 1 72 ? -8.299 -12.192 -48.542 1.00 25.27 72 VAL A N 1
ATOM 573 C CA . VAL A 1 72 ? -7.780 -10.824 -48.758 1.00 25.27 72 VAL A CA 1
ATOM 574 C C . VAL A 1 72 ? -6.528 -10.925 -49.640 1.00 25.27 72 VAL A C 1
ATOM 576 O O . VAL A 1 72 ? -5.517 -11.536 -49.298 1.00 25.27 72 VAL A O 1
ATOM 579 N N . SER A 1 73 ? -6.609 -10.295 -50.806 1.00 25.00 73 SER A N 1
ATOM 580 C CA . SER A 1 73 ? -5.545 -10.149 -51.793 1.00 25.00 73 SER A CA 1
ATOM 581 C C . SER A 1 73 ? -4.362 -9.327 -51.260 1.00 25.00 73 SER A C 1
ATOM 583 O O . SER A 1 73 ? -4.481 -8.115 -51.068 1.00 25.00 73 SER A O 1
ATOM 585 N N . ALA A 1 74 ? -3.195 -9.953 -51.115 1.00 25.28 74 ALA A N 1
ATOM 586 C CA . ALA A 1 74 ? -1.907 -9.266 -51.113 1.00 25.28 74 ALA A CA 1
ATOM 587 C C . ALA A 1 74 ? -0.856 -10.159 -51.785 1.00 25.28 74 ALA A C 1
ATOM 589 O O . ALA A 1 74 ? -0.667 -11.313 -51.420 1.00 25.28 74 ALA A O 1
ATOM 590 N N . VAL A 1 75 ? -0.231 -9.595 -52.815 1.00 26.97 75 VAL A N 1
ATOM 591 C CA . VAL A 1 75 ? 0.748 -10.187 -53.733 1.00 26.97 75 VAL A CA 1
ATOM 592 C C . VAL A 1 75 ? 1.831 -10.976 -52.982 1.00 26.97 75 VAL A C 1
ATOM 594 O O . VAL A 1 75 ? 2.649 -10.389 -52.276 1.00 26.97 75 VAL A O 1
ATOM 597 N N . ILE A 1 76 ? 1.843 -12.301 -53.160 1.00 24.17 76 ILE A N 1
ATOM 598 C CA . ILE A 1 76 ? 2.947 -13.182 -52.767 1.00 24.17 76 ILE A CA 1
ATOM 599 C C . ILE A 1 76 ? 3.690 -13.565 -54.042 1.00 24.17 76 ILE A C 1
ATOM 601 O O . ILE A 1 76 ? 3.149 -14.244 -54.912 1.00 24.17 76 ILE A O 1
ATOM 605 N N . ASP A 1 77 ? 4.934 -13.108 -54.124 1.00 24.06 77 ASP A N 1
ATOM 606 C CA . ASP A 1 77 ? 5.935 -13.572 -55.073 1.00 24.06 77 ASP A CA 1
ATOM 607 C C . ASP A 1 77 ? 6.282 -15.032 -54.736 1.00 24.06 77 ASP A C 1
ATOM 609 O O . ASP A 1 77 ? 6.986 -15.338 -53.769 1.00 24.06 77 ASP A O 1
ATOM 613 N N . THR A 1 78 ? 5.673 -15.963 -55.465 1.00 24.42 78 THR A N 1
ATOM 614 C CA . THR A 1 78 ? 5.892 -17.401 -55.317 1.00 24.42 78 THR A CA 1
ATOM 615 C C . THR A 1 78 ? 7.116 -17.826 -56.117 1.00 24.42 78 THR A C 1
ATOM 617 O O . THR A 1 78 ? 6.999 -18.339 -57.229 1.00 24.42 78 THR A O 1
ATOM 620 N N . SER A 1 79 ? 8.301 -17.684 -55.528 1.00 25.05 79 SER A N 1
ATOM 621 C CA . SER A 1 79 ? 9.476 -18.451 -55.949 1.00 25.05 79 SER A CA 1
ATOM 622 C C . SER A 1 79 ? 10.354 -18.781 -54.742 1.00 25.05 79 SER A C 1
ATOM 624 O O . SER A 1 79 ? 10.937 -17.890 -54.133 1.00 25.05 79 SER A O 1
ATOM 626 N N . GLY A 1 80 ? 10.433 -20.069 -54.383 1.00 26.98 80 GLY A N 1
ATOM 627 C CA . GLY A 1 80 ? 11.389 -20.568 -53.387 1.00 26.98 80 GLY A CA 1
ATOM 628 C C . GLY A 1 80 ? 10.799 -21.336 -52.201 1.00 26.98 80 GLY A C 1
ATOM 629 O O . GLY A 1 80 ? 11.189 -21.090 -51.064 1.00 26.98 80 GLY A O 1
ATOM 630 N N . ALA A 1 81 ? 9.899 -22.296 -52.430 1.00 25.86 81 ALA A N 1
ATOM 631 C CA . ALA A 1 81 ? 9.626 -23.338 -51.438 1.00 25.86 81 ALA A CA 1
ATOM 632 C C . ALA A 1 81 ? 10.798 -24.339 -51.421 1.00 25.86 81 ALA A C 1
ATOM 634 O O . ALA A 1 81 ? 10.767 -25.380 -52.075 1.00 25.86 81 ALA A O 1
ATOM 635 N N . GLY A 1 82 ? 11.869 -23.981 -50.713 1.00 24.89 82 GLY A N 1
ATOM 636 C CA . GLY A 1 82 ? 12.971 -24.884 -50.401 1.00 24.89 82 GLY A CA 1
ATOM 637 C C . GLY A 1 82 ? 12.562 -25.839 -49.286 1.00 24.89 82 GLY A C 1
ATOM 638 O O . GLY A 1 82 ? 12.332 -25.422 -48.152 1.00 24.89 82 GLY A O 1
ATOM 639 N N . LEU A 1 83 ? 12.464 -27.122 -49.631 1.00 24.66 83 LEU A N 1
ATOM 640 C CA . LEU A 1 83 ? 12.435 -28.256 -48.712 1.00 24.66 83 LEU A CA 1
ATOM 641 C C . LEU A 1 83 ? 13.427 -28.049 -47.557 1.00 24.66 83 LEU A C 1
ATOM 643 O O . LEU A 1 83 ? 14.565 -27.643 -47.786 1.00 24.66 83 LEU A O 1
ATOM 647 N N . ARG A 1 84 ? 13.001 -28.368 -46.326 1.00 25.81 84 ARG A N 1
ATOM 648 C CA . ARG A 1 84 ? 13.882 -28.479 -45.156 1.00 25.81 84 ARG A CA 1
ATOM 649 C C . ARG A 1 84 ? 15.033 -29.421 -45.501 1.00 25.81 84 ARG A C 1
ATOM 651 O O . ARG A 1 84 ? 14.868 -30.639 -45.496 1.00 25.81 84 ARG A O 1
ATOM 658 N N . GLN A 1 85 ? 16.185 -28.850 -45.821 1.00 22.53 85 GLN A N 1
ATOM 659 C CA . GLN A 1 85 ? 17.412 -29.599 -45.994 1.00 22.53 85 GLN A CA 1
ATOM 660 C C . GLN A 1 85 ? 17.879 -29.965 -44.586 1.00 22.53 85 GLN A C 1
ATOM 662 O O . GLN A 1 85 ? 18.414 -29.134 -43.854 1.00 22.53 85 GLN A O 1
ATOM 667 N N . PHE A 1 86 ? 17.597 -31.198 -44.170 1.00 23.78 86 PHE A N 1
ATOM 668 C CA . PHE A 1 86 ? 18.293 -31.792 -43.041 1.00 23.78 86 PHE A CA 1
ATOM 669 C C . PHE A 1 86 ? 19.778 -31.786 -43.402 1.00 23.78 86 PHE A C 1
ATOM 671 O O . PHE A 1 86 ? 20.204 -32.514 -44.297 1.00 23.78 86 PHE A O 1
ATOM 678 N N . VAL A 1 87 ? 20.557 -30.922 -42.752 1.00 23.14 87 VAL A N 1
ATOM 679 C CA . VAL A 1 87 ? 22.014 -30.977 -42.830 1.00 23.14 87 VAL A CA 1
ATOM 680 C C . VAL A 1 87 ? 22.424 -32.279 -42.154 1.00 23.14 87 VAL A C 1
ATOM 682 O O . VAL A 1 87 ? 22.474 -32.382 -40.931 1.00 23.14 87 VAL A O 1
ATOM 685 N N . THR A 1 88 ? 22.659 -33.307 -42.962 1.00 22.44 88 THR A N 1
ATOM 686 C CA . THR A 1 88 ? 23.380 -34.502 -42.539 1.00 22.44 88 THR A CA 1
ATOM 687 C C . THR A 1 88 ? 24.815 -34.061 -42.272 1.00 22.44 88 THR A C 1
ATOM 689 O O . THR A 1 88 ? 25.577 -33.809 -43.203 1.00 22.44 88 THR A O 1
ATOM 692 N N . ILE A 1 89 ? 25.168 -33.882 -40.998 1.00 27.91 89 ILE A N 1
ATOM 693 C CA . ILE A 1 89 ? 26.545 -33.575 -40.613 1.00 27.91 89 ILE A CA 1
ATOM 694 C C . ILE A 1 89 ? 27.363 -34.843 -40.846 1.00 27.91 89 ILE A C 1
ATOM 696 O O . ILE A 1 89 ? 27.222 -35.838 -40.138 1.00 27.91 89 ILE A O 1
ATOM 700 N N . SER A 1 90 ? 28.188 -34.787 -41.889 1.00 24.38 90 SER A N 1
ATOM 701 C CA . SER A 1 90 ? 29.250 -35.740 -42.184 1.00 24.38 90 SER A CA 1
ATOM 702 C C . SER A 1 90 ? 30.142 -35.903 -40.950 1.00 24.38 90 SER A C 1
ATOM 704 O O . SER A 1 90 ? 30.650 -34.920 -40.407 1.00 24.38 90 SER A O 1
ATOM 706 N N . THR A 1 91 ? 30.327 -37.147 -40.522 1.00 27.97 91 THR A N 1
ATOM 707 C CA . THR A 1 91 ? 31.229 -37.577 -39.453 1.00 27.97 91 THR A CA 1
ATOM 708 C C . THR A 1 91 ? 32.685 -37.443 -39.889 1.00 27.97 91 THR A C 1
ATOM 710 O O . THR A 1 91 ? 33.347 -38.448 -40.130 1.00 27.97 91 THR A O 1
ATOM 713 N N . ASP A 1 92 ? 33.194 -36.217 -39.989 1.00 28.16 92 ASP A N 1
ATOM 714 C CA . ASP A 1 92 ? 34.630 -36.023 -40.150 1.00 28.16 92 ASP A CA 1
ATOM 715 C C . ASP A 1 92 ? 35.132 -34.795 -39.382 1.00 28.16 92 ASP A C 1
ATOM 717 O O . ASP A 1 92 ? 34.647 -33.677 -39.550 1.00 28.16 92 ASP A O 1
ATOM 721 N N . THR A 1 93 ? 36.115 -35.040 -38.511 1.00 29.02 93 THR A N 1
ATOM 722 C CA . THR A 1 93 ? 36.730 -34.155 -37.497 1.00 29.02 93 THR A CA 1
ATOM 723 C C . THR A 1 93 ? 35.862 -33.811 -36.270 1.00 29.02 93 THR A C 1
ATOM 725 O O . THR A 1 93 ? 35.147 -32.816 -36.213 1.00 29.02 93 THR A O 1
ATOM 728 N N . ALA A 1 94 ? 35.975 -34.626 -35.214 1.00 36.03 94 ALA A N 1
ATOM 729 C CA . ALA A 1 94 ? 35.334 -34.412 -33.914 1.00 36.03 94 ALA A CA 1
ATOM 730 C C . ALA A 1 94 ? 35.892 -33.179 -33.161 1.00 36.03 94 ALA A C 1
ATOM 732 O O . ALA A 1 94 ? 36.630 -33.307 -32.183 1.00 36.03 94 ALA A O 1
ATOM 733 N N . LYS A 1 95 ? 35.506 -31.965 -33.572 1.00 42.66 95 LYS A N 1
ATOM 734 C CA . LYS A 1 95 ? 35.452 -30.813 -32.659 1.00 42.66 95 LYS A CA 1
ATOM 735 C C . LYS A 1 95 ? 34.241 -31.023 -31.749 1.00 42.66 95 LYS A C 1
ATOM 737 O O . LYS A 1 95 ? 33.123 -31.142 -32.239 1.00 42.66 95 LYS A O 1
ATOM 742 N N . HIS A 1 96 ? 34.459 -31.126 -30.438 1.00 56.50 96 HIS A N 1
ATOM 743 C CA . HIS A 1 96 ? 33.360 -31.230 -29.475 1.00 56.50 96 HIS A CA 1
ATOM 744 C C . HIS A 1 96 ? 32.407 -30.040 -29.666 1.00 56.50 96 HIS A C 1
ATOM 746 O O . HIS A 1 96 ? 32.862 -28.900 -29.760 1.00 56.50 96 HIS A O 1
ATOM 752 N N . HIS A 1 97 ? 31.098 -30.301 -29.759 1.00 72.50 97 HIS A N 1
ATOM 753 C CA . HIS A 1 97 ? 30.087 -29.249 -29.877 1.00 72.50 97 HIS A CA 1
ATOM 754 C C . HIS A 1 97 ? 30.252 -28.246 -28.712 1.00 72.50 97 HIS A C 1
ATOM 756 O O . HIS A 1 97 ? 30.360 -28.702 -27.571 1.00 72.50 97 HIS A O 1
ATOM 762 N N . PRO A 1 98 ? 30.258 -26.913 -28.927 1.00 79.88 98 PRO A N 1
ATOM 763 C CA . PRO A 1 98 ? 30.577 -25.944 -27.867 1.00 79.88 98 PRO A CA 1
ATOM 764 C C . PRO A 1 98 ? 29.659 -26.003 -26.632 1.00 79.88 98 PRO A C 1
ATOM 766 O O . PRO A 1 98 ? 30.064 -25.631 -25.535 1.00 79.88 98 PRO A O 1
ATOM 769 N N . LEU A 1 99 ? 28.434 -26.522 -26.785 1.00 85.44 99 LEU A N 1
ATOM 770 C CA . LEU A 1 99 ? 27.493 -26.749 -25.676 1.00 85.44 99 LEU A CA 1
ATOM 771 C C . LEU A 1 99 ? 27.689 -28.095 -24.954 1.00 85.44 99 LEU A C 1
ATOM 773 O O . LEU A 1 99 ? 27.079 -28.316 -23.913 1.00 85.44 99 LEU A O 1
ATOM 777 N N . GLN A 1 100 ? 28.494 -29.016 -25.494 1.00 81.38 100 GLN A N 1
ATOM 778 C CA . GLN A 1 100 ? 28.560 -30.404 -25.023 1.00 81.38 100 GLN A CA 1
ATOM 779 C C . GLN A 1 100 ? 28.991 -30.497 -23.557 1.00 81.38 100 GLN A C 1
ATOM 781 O O . GLN A 1 100 ? 28.362 -31.218 -22.793 1.00 81.38 100 GLN A O 1
ATOM 786 N N . LEU A 1 101 ? 29.988 -29.707 -23.143 1.00 78.88 101 LEU A N 1
ATOM 787 C CA . LEU A 1 101 ? 30.451 -29.663 -21.750 1.00 78.88 101 LEU A CA 1
ATOM 788 C C . LEU A 1 101 ? 29.325 -29.276 -20.783 1.00 78.88 101 LEU A C 1
ATOM 790 O O . LEU A 1 101 ? 29.158 -29.893 -19.730 1.00 78.88 101 LEU A O 1
ATOM 794 N N . PHE A 1 102 ? 28.512 -28.291 -21.167 1.00 87.75 102 PHE A N 1
ATOM 795 C CA . PHE A 1 102 ? 27.351 -27.890 -20.386 1.00 87.75 102 PHE A CA 1
ATOM 796 C C . PHE A 1 102 ? 26.275 -28.984 -20.377 1.00 87.75 102 PHE A C 1
ATOM 798 O O . PHE A 1 102 ? 25.745 -29.297 -19.314 1.00 87.75 102 PHE A O 1
ATOM 805 N N . LEU A 1 103 ? 25.972 -29.608 -21.520 1.00 85.94 103 LEU A N 1
ATOM 806 C CA . LEU A 1 103 ? 24.996 -30.705 -21.593 1.00 85.94 103 LEU A CA 1
ATOM 807 C C . LEU A 1 103 ? 25.433 -31.918 -20.765 1.00 85.94 103 LEU A C 1
ATOM 809 O O . LEU A 1 103 ? 24.597 -32.572 -20.142 1.00 85.94 103 LEU A O 1
ATOM 813 N N . ASP A 1 104 ? 26.730 -32.202 -20.718 1.00 80.81 104 ASP A N 1
ATOM 814 C CA . ASP A 1 104 ? 27.293 -33.264 -19.893 1.00 80.81 104 ASP A CA 1
ATOM 815 C C . ASP A 1 104 ? 27.212 -32.906 -18.407 1.00 80.81 104 ASP A C 1
ATOM 817 O O . ASP A 1 104 ? 26.824 -33.760 -17.608 1.00 80.81 104 ASP A O 1
ATOM 821 N N . SER A 1 105 ? 27.462 -31.647 -18.024 1.00 80.06 105 SER A N 1
ATOM 822 C CA . SER A 1 105 ? 27.202 -31.154 -16.660 1.00 80.06 105 SER A CA 1
ATOM 823 C C . SER A 1 105 ? 25.712 -31.282 -16.307 1.00 80.06 105 SER A C 1
ATOM 825 O O . SER A 1 105 ? 25.349 -31.866 -15.281 1.00 80.06 105 SER A O 1
ATOM 827 N N . LEU A 1 106 ? 24.824 -30.876 -17.220 1.00 82.94 106 LEU A N 1
ATOM 828 C CA . LEU A 1 106 ? 23.369 -30.978 -17.092 1.00 82.94 106 LEU A CA 1
ATOM 829 C C . LEU A 1 106 ? 22.857 -32.422 -17.065 1.00 82.94 106 LEU A C 1
ATOM 831 O O . LEU A 1 106 ? 21.744 -32.651 -16.613 1.00 82.94 106 LEU A O 1
ATOM 835 N N . LYS A 1 107 ? 23.628 -33.424 -17.482 1.00 79.19 107 LYS A N 1
ATOM 836 C CA . LYS A 1 107 ? 23.259 -34.841 -17.308 1.00 79.19 107 LYS A CA 1
ATOM 837 C C . LYS A 1 107 ? 23.902 -35.433 -16.064 1.00 79.19 107 LYS A C 1
ATOM 839 O O . LYS A 1 107 ? 23.206 -35.956 -15.194 1.00 79.19 107 LYS A O 1
ATOM 844 N N . ASN A 1 108 ? 25.211 -35.272 -15.931 1.00 71.44 108 ASN A N 1
ATOM 845 C CA . ASN A 1 108 ? 26.053 -36.098 -15.072 1.00 71.44 108 ASN A CA 1
ATOM 846 C C . ASN A 1 108 ? 26.503 -35.395 -13.785 1.00 71.44 108 ASN A C 1
ATOM 848 O O . ASN A 1 108 ? 26.890 -36.071 -12.831 1.00 71.44 108 ASN A O 1
ATOM 852 N N . SER A 1 109 ? 26.433 -34.061 -13.708 1.00 69.38 109 SER A N 1
ATOM 853 C CA . SER A 1 109 ? 26.833 -33.338 -12.498 1.00 69.38 109 SER A CA 1
ATOM 854 C C . SER A 1 109 ? 25.830 -33.563 -11.364 1.00 69.38 109 SER A C 1
ATOM 856 O O . SER A 1 109 ? 24.610 -33.457 -11.552 1.00 69.38 109 SER A O 1
ATOM 858 N N . ARG A 1 110 ? 26.368 -33.870 -10.175 1.00 65.94 110 ARG A N 1
ATOM 859 C CA . ARG A 1 110 ? 25.662 -33.819 -8.878 1.00 65.94 110 ARG A CA 1
ATOM 860 C C . ARG A 1 110 ? 25.829 -32.461 -8.178 1.00 65.94 110 ARG A C 1
ATOM 862 O O . ARG A 1 110 ? 25.278 -32.268 -7.098 1.00 65.94 110 ARG A O 1
ATOM 869 N N . GLY A 1 111 ? 26.628 -31.564 -8.758 1.00 80.94 111 GLY A N 1
ATOM 870 C CA . GLY A 1 111 ? 26.922 -30.241 -8.222 1.00 80.94 111 GLY A CA 1
ATOM 871 C C . GLY A 1 111 ? 25.909 -29.182 -8.648 1.00 80.94 111 GLY A C 1
ATOM 872 O O . GLY A 1 111 ? 24.861 -29.471 -9.227 1.00 80.94 111 GLY A O 1
ATOM 873 N N . LYS A 1 112 ? 26.235 -27.931 -8.335 1.00 89.19 112 LYS A N 1
ATOM 874 C CA . LYS A 1 112 ? 25.466 -26.761 -8.748 1.00 89.19 112 LYS A CA 1
ATOM 875 C C . LYS A 1 112 ? 25.734 -26.430 -10.213 1.00 89.19 112 LYS A C 1
ATOM 877 O O . LYS A 1 112 ? 26.885 -26.483 -10.628 1.00 89.19 112 LYS A O 1
ATOM 882 N N . ILE A 1 113 ? 24.680 -26.066 -10.938 1.00 92.62 113 ILE A N 1
ATOM 883 C CA . ILE A 1 113 ? 24.742 -25.601 -12.326 1.00 92.62 113 ILE A CA 1
ATOM 884 C C . ILE A 1 113 ? 24.199 -24.175 -12.375 1.00 92.62 113 ILE A C 1
ATOM 886 O O . ILE A 1 113 ? 23.082 -23.927 -11.908 1.00 92.62 113 ILE A O 1
ATOM 890 N N . ARG A 1 114 ? 24.957 -23.235 -12.937 1.00 93.94 114 ARG A N 1
ATOM 891 C CA . ARG A 1 114 ? 24.552 -21.829 -13.059 1.00 93.94 114 ARG A CA 1
ATOM 892 C C . ARG A 1 114 ? 24.477 -21.397 -14.518 1.00 93.94 114 ARG A C 1
ATOM 894 O O . ARG A 1 114 ? 25.467 -21.411 -15.243 1.00 93.94 114 ARG A O 1
ATOM 901 N N . ILE A 1 115 ? 23.296 -20.932 -14.909 1.00 96.31 115 ILE A N 1
ATOM 902 C CA . ILE A 1 115 ? 23.032 -20.298 -16.197 1.00 96.31 115 ILE A CA 1
ATOM 903 C C . ILE A 1 115 ? 22.884 -18.798 -15.959 1.00 96.31 115 ILE A C 1
ATOM 905 O O . ILE A 1 115 ? 22.015 -18.380 -15.194 1.00 96.31 115 ILE A O 1
ATOM 909 N N . MET A 1 116 ? 23.697 -17.982 -16.623 1.00 97.50 116 MET A N 1
ATOM 910 C CA . MET A 1 116 ? 23.579 -16.524 -16.578 1.00 97.50 116 MET A CA 1
ATOM 911 C C . MET A 1 116 ? 22.974 -16.018 -17.883 1.00 97.50 116 MET A C 1
ATOM 913 O O . MET A 1 116 ? 23.612 -16.072 -18.935 1.00 97.50 116 MET A O 1
ATOM 917 N N . TYR A 1 117 ? 21.730 -15.544 -17.820 1.00 97.69 117 TYR A N 1
ATOM 918 C CA . TYR A 1 117 ? 20.974 -15.118 -18.992 1.00 97.69 117 TYR A CA 1
ATOM 919 C C . TYR A 1 117 ? 21.000 -13.596 -19.121 1.00 97.69 117 TYR A C 1
ATOM 921 O O . TYR A 1 117 ? 20.314 -12.875 -18.396 1.00 97.69 117 TYR A O 1
ATOM 929 N N . PHE A 1 118 ? 21.783 -13.107 -20.072 1.00 96.69 118 PHE A N 1
ATOM 930 C CA . PHE A 1 118 ? 21.930 -11.698 -20.405 1.00 96.69 118 PHE A CA 1
ATOM 931 C C . PHE A 1 118 ? 21.032 -11.310 -21.567 1.00 96.69 118 PHE A C 1
ATOM 933 O O . PHE A 1 118 ? 20.915 -12.042 -22.546 1.00 96.69 118 PHE A O 1
ATOM 940 N N . GLY A 1 119 ? 20.439 -10.126 -21.489 1.00 94.12 119 GLY A N 1
ATOM 941 C CA . GLY A 1 119 ? 19.617 -9.618 -22.575 1.00 94.12 119 GLY A CA 1
ATOM 942 C C . GLY A 1 119 ? 19.097 -8.217 -22.328 1.00 94.12 119 GLY A C 1
ATOM 943 O O . GLY A 1 119 ? 19.383 -7.603 -21.302 1.00 94.12 119 GLY A O 1
ATOM 944 N N . ASP A 1 120 ? 18.347 -7.702 -23.291 1.00 89.00 120 ASP A N 1
ATOM 945 C CA . ASP A 1 120 ? 17.770 -6.360 -23.249 1.00 89.00 120 ASP A CA 1
ATOM 946 C C . ASP A 1 120 ? 16.390 -6.340 -22.549 1.00 89.00 120 ASP A C 1
ATOM 948 O O . ASP A 1 120 ? 16.133 -7.098 -21.608 1.00 89.00 120 ASP A O 1
ATOM 952 N N . SER A 1 121 ? 15.484 -5.445 -22.958 1.00 86.94 121 SER A N 1
ATOM 953 C CA . SER A 1 121 ? 14.143 -5.338 -22.369 1.00 86.94 121 SER A CA 1
ATOM 954 C C . SER A 1 121 ? 13.280 -6.592 -22.576 1.00 86.94 121 SER A C 1
ATOM 956 O O . SER A 1 121 ? 12.260 -6.760 -21.892 1.00 86.94 121 SER A O 1
ATOM 958 N N . GLN A 1 122 ? 13.679 -7.514 -23.462 1.00 89.12 122 GLN A N 1
ATOM 959 C CA . GLN A 1 122 ? 12.907 -8.726 -23.736 1.00 89.12 122 GLN A CA 1
ATOM 960 C C . GLN A 1 122 ? 12.832 -9.684 -22.539 1.00 89.12 122 GLN A C 1
ATOM 962 O O . GLN A 1 122 ? 11.803 -10.340 -22.347 1.00 89.12 122 GLN A O 1
ATOM 967 N N . ILE A 1 123 ? 13.862 -9.705 -21.687 1.00 92.00 123 ILE A N 1
ATOM 968 C CA . ILE A 1 123 ? 13.938 -10.568 -20.492 1.00 92.00 123 ILE A CA 1
ATOM 969 C C . ILE A 1 123 ? 13.583 -9.846 -19.180 1.00 92.00 123 ILE A C 1
ATOM 971 O O . ILE A 1 123 ? 13.536 -10.459 -18.108 1.00 92.00 123 ILE A O 1
ATOM 975 N N . GLU A 1 124 ? 13.297 -8.540 -19.234 1.00 87.50 124 GLU A N 1
ATOM 976 C CA . GLU A 1 124 ? 12.889 -7.765 -18.057 1.00 87.50 124 GLU A CA 1
ATOM 977 C C . GLU A 1 124 ? 11.653 -8.356 -17.370 1.00 87.50 124 GLU A C 1
ATOM 979 O O . GLU A 1 124 ? 10.717 -8.838 -18.012 1.00 87.50 124 GLU A O 1
ATOM 984 N N . GLY A 1 125 ? 11.637 -8.286 -16.037 1.00 82.38 125 GLY A N 1
ATOM 985 C CA . GLY A 1 125 ? 10.563 -8.869 -15.231 1.00 82.38 125 GLY A CA 1
ATOM 986 C C . GLY A 1 125 ? 10.599 -10.399 -15.170 1.00 82.38 125 GLY A C 1
ATOM 987 O O . GLY A 1 125 ? 9.633 -10.990 -14.698 1.00 82.38 125 GLY A O 1
ATOM 988 N N . ASP A 1 126 ? 11.705 -11.022 -15.598 1.00 89.12 126 ASP A N 1
ATOM 989 C CA . ASP A 1 126 ? 11.908 -12.479 -15.604 1.00 89.12 126 ASP A CA 1
ATOM 990 C C . ASP A 1 126 ? 11.011 -13.202 -16.624 1.00 89.12 126 ASP A C 1
ATOM 992 O O . ASP A 1 126 ? 10.609 -14.347 -16.442 1.00 89.12 126 ASP A O 1
ATOM 996 N N . ARG A 1 127 ? 10.678 -12.505 -17.719 1.00 88.00 127 ARG A N 1
ATOM 997 C CA . ARG A 1 127 ? 9.635 -12.914 -18.667 1.00 88.00 127 ARG A CA 1
ATOM 998 C C . ARG A 1 127 ? 9.909 -14.264 -19.337 1.00 88.00 127 ARG A C 1
ATOM 1000 O O . ARG A 1 127 ? 8.996 -15.075 -19.408 1.00 88.00 127 ARG A O 1
ATOM 1007 N N . ILE A 1 128 ? 11.148 -14.474 -19.796 1.00 92.81 128 ILE A N 1
ATOM 1008 C CA . ILE A 1 128 ? 11.629 -15.700 -20.471 1.00 92.81 128 ILE A CA 1
ATOM 1009 C C . ILE A 1 128 ? 12.325 -16.628 -19.467 1.00 92.81 128 ILE A C 1
ATOM 1011 O O . ILE A 1 128 ? 12.107 -17.838 -19.433 1.00 92.81 128 ILE A O 1
ATOM 1015 N N . THR A 1 129 ? 13.177 -16.048 -18.627 1.00 94.25 129 THR A N 1
ATOM 1016 C CA . THR A 1 129 ? 14.047 -16.768 -17.696 1.00 94.25 129 THR A CA 1
ATOM 1017 C C . THR A 1 129 ? 13.279 -17.503 -16.605 1.00 94.25 129 THR A C 1
ATOM 1019 O O . THR A 1 129 ? 13.753 -18.547 -16.167 1.00 94.25 129 THR A O 1
ATOM 1022 N N . SER A 1 130 ? 12.085 -17.040 -16.212 1.00 91.94 130 SER A N 1
ATOM 1023 C CA . SER A 1 130 ? 11.240 -17.739 -15.235 1.00 91.94 130 SER A CA 1
ATOM 1024 C C . SER A 1 130 ? 10.821 -19.127 -15.727 1.00 91.94 130 SER A C 1
ATOM 1026 O O . SER A 1 130 ? 11.039 -20.119 -15.030 1.00 91.94 130 SER A O 1
ATOM 1028 N N . TYR A 1 131 ? 10.320 -19.223 -16.965 1.00 91.31 131 TYR A N 1
ATOM 1029 C CA . TYR A 1 131 ? 9.922 -20.499 -17.562 1.00 91.31 131 TYR A CA 1
ATOM 1030 C C . TYR A 1 131 ? 11.118 -21.431 -17.767 1.00 91.31 131 TYR A C 1
ATOM 1032 O O . TYR A 1 131 ? 11.050 -22.619 -17.444 1.00 91.31 131 TYR A O 1
ATOM 1040 N N . LEU A 1 132 ? 12.237 -20.887 -18.258 1.00 91.00 132 LEU A N 1
ATOM 1041 C CA . LEU A 1 132 ? 13.476 -21.646 -18.429 1.00 91.00 132 LEU A CA 1
ATOM 1042 C C . LEU A 1 132 ? 13.967 -22.216 -17.091 1.00 91.00 132 LEU A C 1
ATOM 1044 O O . LEU A 1 132 ? 14.302 -23.398 -17.003 1.00 91.00 132 LEU A O 1
ATOM 1048 N N . ARG A 1 133 ? 13.969 -21.386 -16.040 1.00 92.75 133 ARG A N 1
ATOM 1049 C CA . ARG A 1 133 ? 14.354 -21.773 -14.679 1.00 92.75 133 ARG A CA 1
ATOM 1050 C C . ARG A 1 133 ? 13.466 -22.890 -14.159 1.00 92.75 133 ARG A C 1
ATOM 1052 O O . ARG A 1 133 ? 13.988 -23.894 -13.686 1.00 92.75 133 ARG A O 1
ATOM 1059 N N . HIS A 1 134 ? 12.150 -22.729 -14.264 1.00 89.62 134 HIS A N 1
ATOM 1060 C CA . HIS A 1 134 ? 11.192 -23.733 -13.819 1.00 89.62 134 HIS A CA 1
ATOM 1061 C C . HIS A 1 134 ? 11.399 -25.064 -14.554 1.00 89.62 134 HIS A C 1
ATOM 1063 O O . HIS A 1 134 ? 11.603 -26.097 -13.920 1.00 89.62 134 HIS A O 1
ATOM 1069 N N . SER A 1 135 ? 11.452 -25.024 -15.886 1.00 88.88 135 SER A N 1
ATOM 1070 C CA . SER A 1 135 ? 11.562 -26.215 -16.734 1.00 88.88 135 SER A CA 1
ATOM 1071 C C . SER A 1 135 ? 12.847 -26.996 -16.470 1.00 88.88 135 SER A C 1
ATOM 1073 O O . SER A 1 135 ? 12.803 -28.196 -16.215 1.00 88.88 135 SER A O 1
ATOM 1075 N N . LEU A 1 136 ? 14.002 -26.328 -16.437 1.00 87.31 136 LEU A N 1
ATOM 1076 C CA . LEU A 1 136 ? 15.280 -27.000 -16.185 1.00 87.31 136 LEU A CA 1
ATOM 1077 C C . LEU A 1 136 ? 15.400 -27.531 -14.745 1.00 87.31 136 LEU A C 1
ATOM 1079 O O . LEU A 1 136 ? 16.067 -28.541 -14.508 1.00 87.31 136 LEU A O 1
ATOM 1083 N N . ARG A 1 137 ? 14.720 -26.908 -13.776 1.00 86.94 137 ARG A N 1
ATOM 1084 C CA . ARG A 1 137 ? 14.659 -27.407 -12.392 1.00 86.94 137 ARG A CA 1
ATOM 1085 C C . ARG A 1 137 ? 13.826 -28.664 -12.238 1.00 86.94 137 ARG A C 1
ATOM 1087 O O . ARG A 1 137 ? 14.153 -29.464 -11.371 1.00 86.94 137 ARG A O 1
ATOM 1094 N N . THR A 1 138 ? 12.820 -28.893 -13.080 1.00 81.69 138 THR A N 1
ATOM 1095 C CA . THR A 1 138 ? 12.124 -30.194 -13.072 1.00 81.69 138 THR A CA 1
ATOM 1096 C C . THR A 1 138 ? 13.074 -31.353 -13.396 1.00 81.69 138 THR A C 1
ATOM 1098 O O . THR A 1 138 ? 12.874 -32.463 -12.914 1.00 81.69 138 THR A O 1
ATOM 1101 N N . ILE A 1 139 ? 14.156 -31.078 -14.136 1.00 79.06 139 ILE A N 1
ATOM 1102 C CA . ILE A 1 139 ? 15.181 -32.058 -14.511 1.00 79.06 139 ILE A CA 1
ATOM 1103 C C . ILE A 1 139 ? 16.275 -32.170 -13.435 1.00 79.06 139 ILE A C 1
ATOM 1105 O O . ILE A 1 139 ? 16.689 -33.278 -13.094 1.00 79.06 139 ILE A O 1
ATOM 1109 N N . LYS A 1 140 ? 16.776 -31.041 -12.903 1.00 82.88 140 LYS A N 1
ATOM 1110 C CA . LYS A 1 140 ? 17.966 -31.009 -12.019 1.00 82.88 140 LYS A CA 1
ATOM 1111 C C . LYS A 1 140 ? 17.744 -30.595 -10.565 1.00 82.88 140 LYS A C 1
ATOM 1113 O O . LYS A 1 140 ? 18.681 -30.674 -9.771 1.00 82.88 140 LYS A O 1
ATOM 1118 N N . GLY A 1 141 ? 16.540 -30.176 -10.198 1.00 85.50 141 GLY A N 1
ATOM 1119 C CA . GLY A 1 141 ? 16.262 -29.538 -8.912 1.00 85.50 141 GLY A CA 1
ATOM 1120 C C . GLY A 1 141 ? 16.949 -28.173 -8.768 1.00 85.50 141 GLY A C 1
ATOM 1121 O O . GLY A 1 141 ? 17.540 -27.649 -9.712 1.00 85.50 141 GLY A O 1
ATOM 1122 N N . GLY A 1 142 ? 16.879 -27.592 -7.570 1.00 88.94 142 GLY A N 1
ATOM 1123 C CA . GLY A 1 142 ? 17.415 -26.263 -7.243 1.00 88.94 142 GLY A CA 1
ATOM 1124 C C . GLY A 1 142 ? 16.325 -25.298 -6.774 1.00 88.94 142 GLY A C 1
ATOM 1125 O O . GLY A 1 142 ? 15.149 -25.488 -7.075 1.00 88.94 142 GLY A O 1
ATOM 1126 N N . THR A 1 143 ? 16.718 -24.267 -6.027 1.00 91.38 143 THR A N 1
ATOM 1127 C CA . THR A 1 143 ? 15.803 -23.347 -5.325 1.00 91.38 143 THR A CA 1
ATOM 1128 C C . THR A 1 143 ? 16.217 -21.884 -5.505 1.00 91.38 143 THR A C 1
ATOM 1130 O O . THR A 1 143 ? 17.330 -21.590 -5.957 1.00 91.38 143 THR A O 1
ATOM 1133 N N . GLY A 1 144 ? 15.303 -20.963 -5.193 1.00 90.81 144 GLY A N 1
ATOM 1134 C CA . GLY A 1 144 ? 15.513 -19.513 -5.198 1.00 90.81 144 GLY A CA 1
ATOM 1135 C C . GLY A 1 144 ? 15.485 -18.852 -6.587 1.00 90.81 144 GLY A C 1
ATOM 1136 O O . GLY A 1 144 ? 15.527 -19.531 -7.611 1.00 90.81 144 GLY A O 1
ATOM 1137 N N . PRO A 1 145 ? 15.383 -17.520 -6.675 1.00 91.31 145 PRO A N 1
ATOM 1138 C CA . PRO A 1 145 ? 15.321 -16.794 -7.946 1.00 91.31 145 PRO A CA 1
ATOM 1139 C C . PRO A 1 145 ? 16.676 -16.583 -8.647 1.00 91.31 145 PRO A C 1
ATOM 1141 O O . PRO A 1 145 ? 16.684 -16.189 -9.812 1.00 91.31 145 PRO A O 1
ATOM 1144 N N . GLY A 1 146 ? 17.804 -16.844 -7.979 1.00 94.38 146 GLY A N 1
ATOM 1145 C CA . GLY A 1 146 ? 19.145 -16.546 -8.490 1.00 94.38 146 GLY A CA 1
ATOM 1146 C C . GLY A 1 146 ? 19.617 -15.131 -8.148 1.00 94.38 146 GLY A C 1
ATOM 1147 O O . GLY A 1 146 ? 19.222 -14.563 -7.125 1.00 94.38 146 GLY A O 1
ATOM 1148 N N . LEU A 1 147 ? 20.504 -14.591 -8.984 1.00 95.75 147 LEU A N 1
ATOM 1149 C CA . LEU A 1 147 ? 21.237 -13.343 -8.774 1.00 95.75 147 LEU A CA 1
ATOM 1150 C C . LEU A 1 147 ? 20.427 -12.091 -9.166 1.00 95.75 147 LEU A C 1
ATOM 1152 O O . LEU A 1 147 ? 19.762 -12.057 -10.199 1.00 95.75 147 LEU A O 1
ATOM 1156 N N . PHE A 1 148 ? 20.532 -11.028 -8.366 1.00 95.38 148 PHE A N 1
ATOM 1157 C CA . PHE A 1 148 ? 19.921 -9.708 -8.571 1.00 95.38 148 PHE A CA 1
ATOM 1158 C C . PHE A 1 148 ? 20.736 -8.593 -7.890 1.00 95.38 148 PHE A C 1
ATOM 1160 O O . PHE A 1 148 ? 21.697 -8.851 -7.166 1.00 95.38 148 PHE A O 1
ATOM 1167 N N . LEU A 1 149 ? 20.360 -7.329 -8.111 1.00 95.31 149 LEU A N 1
ATOM 1168 C CA . LEU A 1 149 ? 20.941 -6.161 -7.435 1.00 95.31 149 LEU A CA 1
ATOM 1169 C C . LEU A 1 149 ? 19.947 -5.527 -6.445 1.00 95.31 149 LEU A C 1
ATOM 1171 O O . LEU A 1 149 ? 18.737 -5.649 -6.636 1.00 95.31 149 LEU A O 1
ATOM 1175 N N . PRO A 1 150 ? 20.429 -4.773 -5.435 1.00 94.00 150 PRO A N 1
ATOM 1176 C CA . PRO A 1 150 ? 19.577 -3.938 -4.581 1.00 94.00 150 PRO A CA 1
ATOM 1177 C C . PRO A 1 150 ? 18.649 -2.997 -5.362 1.00 94.00 150 PRO A C 1
ATOM 1179 O O . PRO A 1 150 ? 17.508 -2.774 -4.966 1.00 94.00 150 PRO A O 1
ATOM 1182 N N . VAL A 1 151 ? 19.142 -2.449 -6.478 1.00 90.44 151 VAL A N 1
ATOM 1183 C CA . VAL A 1 151 ? 18.392 -1.552 -7.365 1.00 90.44 151 VAL A CA 1
ATOM 1184 C C . VAL A 1 151 ? 18.377 -2.154 -8.765 1.00 90.44 151 VAL A C 1
ATOM 1186 O O . VAL A 1 151 ? 19.368 -2.091 -9.490 1.00 90.44 151 VAL A O 1
ATOM 1189 N N . MET A 1 152 ? 17.239 -2.735 -9.141 1.00 82.56 152 MET A N 1
ATOM 1190 C CA . MET A 1 152 ? 16.992 -3.309 -10.468 1.00 82.56 152 MET A CA 1
ATOM 1191 C C . MET A 1 152 ? 16.184 -2.337 -11.345 1.00 82.56 152 MET A C 1
ATOM 1193 O O . MET A 1 152 ? 15.405 -1.553 -10.802 1.00 82.56 152 MET A O 1
ATOM 1197 N N . PRO A 1 153 ? 16.298 -2.397 -12.690 1.00 69.56 153 PRO A N 1
ATOM 1198 C CA . PRO A 1 153 ? 15.433 -1.626 -13.595 1.00 69.56 153 PRO A CA 1
ATOM 1199 C C . PRO A 1 153 ? 13.946 -1.924 -13.385 1.00 69.56 153 PRO A C 1
ATOM 1201 O O . PRO A 1 153 ? 13.107 -1.034 -13.492 1.00 69.56 153 PRO A O 1
ATOM 1204 N N . VAL A 1 154 ? 13.636 -3.181 -13.056 1.00 71.62 154 VAL A N 1
ATOM 1205 C CA . VAL A 1 154 ? 12.296 -3.653 -12.720 1.00 71.62 154 VAL A CA 1
ATOM 1206 C C . VAL A 1 154 ? 12.373 -4.366 -11.373 1.00 71.62 154 VAL A C 1
ATOM 1208 O O . VAL A 1 154 ? 12.972 -5.432 -11.260 1.00 71.62 154 VAL A O 1
ATOM 1211 N N . ALA A 1 155 ? 11.778 -3.759 -10.347 1.00 69.06 155 ALA A N 1
ATOM 1212 C CA . ALA A 1 155 ? 11.765 -4.280 -8.977 1.00 69.06 155 ALA A CA 1
ATOM 1213 C C . ALA A 1 155 ? 10.812 -5.478 -8.783 1.00 69.06 155 ALA A C 1
ATOM 1215 O O . ALA A 1 155 ? 10.935 -6.223 -7.809 1.00 69.06 155 ALA A O 1
ATOM 1216 N N . TYR A 1 156 ? 9.864 -5.650 -9.710 1.00 71.62 156 TYR A N 1
ATOM 1217 C CA . TYR A 1 156 ? 8.825 -6.672 -9.664 1.00 71.62 156 TYR A CA 1
ATOM 1218 C C . TYR A 1 156 ? 9.045 -7.716 -10.761 1.00 71.62 156 TYR A C 1
ATOM 1220 O O . TYR A 1 156 ? 8.910 -7.404 -11.943 1.00 71.62 156 TYR A O 1
ATOM 1228 N N . THR A 1 157 ? 9.378 -8.951 -10.388 1.00 83.06 157 THR A N 1
ATOM 1229 C CA . THR A 1 157 ? 9.621 -10.043 -11.345 1.00 83.06 157 THR A CA 1
ATOM 1230 C C . THR A 1 157 ? 8.612 -11.178 -11.166 1.00 83.06 157 THR A C 1
ATOM 1232 O O . THR A 1 157 ? 7.919 -11.243 -10.144 1.00 83.06 157 THR A O 1
ATOM 1235 N N . LYS A 1 158 ? 8.522 -12.095 -12.140 1.00 83.12 158 LYS A N 1
ATOM 1236 C CA . LYS A 1 158 ? 7.697 -13.310 -12.008 1.00 83.12 158 LYS A CA 1
ATOM 1237 C C . LYS A 1 158 ? 8.097 -14.156 -10.789 1.00 83.12 158 LYS A C 1
ATOM 1239 O O . LYS A 1 158 ? 7.215 -14.692 -10.133 1.00 83.12 158 LYS A O 1
ATOM 1244 N N . SER A 1 159 ? 9.381 -14.218 -10.428 1.00 84.25 159 SER A N 1
ATOM 1245 C CA . SER A 1 159 ? 9.856 -15.076 -9.328 1.00 84.25 159 SER A CA 1
ATOM 1246 C C . SER A 1 159 ? 9.979 -14.391 -7.960 1.00 84.25 159 SER A C 1
ATOM 1248 O O . SER A 1 159 ? 9.855 -15.061 -6.939 1.00 84.25 159 SER A O 1
ATOM 1250 N N . PHE A 1 160 ? 10.216 -13.079 -7.892 1.00 87.44 160 PHE A N 1
ATOM 1251 C CA . PHE A 1 160 ? 10.415 -12.366 -6.619 1.00 87.44 160 PHE A CA 1
ATOM 1252 C C . PHE A 1 160 ? 10.222 -10.850 -6.746 1.00 87.44 160 PHE A C 1
ATOM 1254 O O . PHE A 1 160 ? 10.265 -10.278 -7.841 1.00 87.44 160 PHE A O 1
ATOM 1261 N N . TYR A 1 161 ? 10.075 -10.183 -5.604 1.00 85.75 161 TYR A N 1
ATOM 1262 C CA . TYR A 1 161 ? 10.116 -8.729 -5.486 1.00 85.75 161 TYR A CA 1
ATOM 1263 C C . TYR A 1 161 ? 11.340 -8.299 -4.688 1.00 85.75 161 TYR A C 1
ATOM 1265 O O . TYR A 1 161 ? 11.616 -8.853 -3.623 1.00 85.75 161 TYR A O 1
ATOM 1273 N N . VAL A 1 162 ? 12.048 -7.282 -5.178 1.00 87.44 162 VAL A N 1
ATOM 1274 C CA . VAL A 1 162 ? 13.169 -6.651 -4.471 1.00 87.44 162 VAL A CA 1
ATOM 1275 C C . VAL A 1 162 ? 12.856 -5.185 -4.204 1.00 87.44 162 VAL A C 1
ATOM 1277 O O . VAL A 1 162 ? 12.446 -4.442 -5.092 1.00 87.44 162 VAL A O 1
ATOM 1280 N N . ARG A 1 163 ? 13.032 -4.754 -2.957 1.00 86.00 163 ARG A N 1
ATOM 1281 C CA . ARG A 1 163 ? 12.887 -3.358 -2.525 1.00 86.00 163 ARG A CA 1
ATOM 1282 C C . ARG A 1 163 ? 14.113 -2.961 -1.729 1.00 86.00 163 ARG A C 1
ATOM 1284 O O . ARG A 1 163 ? 14.636 -3.774 -0.981 1.00 86.00 163 ARG A O 1
ATOM 1291 N N . ALA A 1 164 ? 14.546 -1.717 -1.826 1.00 86.50 164 ALA A N 1
ATOM 1292 C CA . ALA A 1 164 ? 15.694 -1.233 -1.073 1.00 86.50 164 ALA A CA 1
ATOM 1293 C C . ALA A 1 164 ? 15.421 0.160 -0.502 1.00 86.50 164 ALA A C 1
ATOM 1295 O O . ALA A 1 164 ? 14.509 0.854 -0.955 1.00 86.50 164 ALA A O 1
ATOM 1296 N N . SER A 1 165 ? 16.195 0.571 0.501 1.00 80.56 165 SER A N 1
ATOM 1297 C CA . SER A 1 165 ? 16.146 1.941 1.017 1.00 80.56 165 SER A CA 1
ATOM 1298 C C . SER A 1 165 ? 16.542 2.970 -0.049 1.00 80.56 165 SER A C 1
ATOM 1300 O O . SER A 1 165 ? 17.332 2.698 -0.952 1.00 80.56 165 SER A O 1
ATOM 1302 N N . THR A 1 166 ? 16.020 4.189 0.081 1.00 81.19 166 THR A N 1
ATOM 1303 C CA . THR A 1 166 ? 16.138 5.275 -0.912 1.00 81.19 166 THR A CA 1
ATOM 1304 C C . THR A 1 166 ? 17.565 5.766 -1.174 1.00 81.19 166 THR A C 1
ATOM 1306 O O . THR A 1 166 ? 17.801 6.488 -2.139 1.00 81.19 166 THR A O 1
ATOM 1309 N N . ASN A 1 167 ? 18.523 5.418 -0.316 1.00 82.81 167 ASN A N 1
ATOM 1310 C CA . ASN A 1 167 ? 19.928 5.803 -0.435 1.00 82.81 167 ASN A CA 1
ATOM 1311 C C . ASN A 1 167 ? 20.754 4.879 -1.340 1.00 82.81 167 ASN A C 1
ATOM 1313 O O . ASN A 1 167 ? 21.894 5.224 -1.647 1.00 82.81 167 ASN A O 1
ATOM 1317 N N . TRP A 1 168 ? 20.219 3.739 -1.782 1.00 88.88 168 TRP A N 1
ATOM 1318 C CA . TRP A 1 168 ? 20.906 2.899 -2.759 1.00 88.88 168 TRP A CA 1
ATOM 1319 C C . TRP A 1 168 ? 20.945 3.545 -4.141 1.00 88.88 168 TRP A C 1
ATOM 1321 O O . TRP A 1 168 ? 19.949 4.060 -4.647 1.00 88.88 168 TRP A O 1
ATOM 1331 N N . ARG A 1 169 ? 22.098 3.439 -4.797 1.00 91.00 169 ARG A N 1
ATOM 1332 C CA . ARG A 1 169 ? 22.312 3.874 -6.174 1.00 91.00 169 ARG A CA 1
ATOM 1333 C C . ARG A 1 169 ? 23.029 2.783 -6.958 1.00 91.00 169 ARG A C 1
ATOM 1335 O O . ARG A 1 169 ? 23.986 2.187 -6.466 1.00 91.00 169 ARG A O 1
ATOM 1342 N N . ARG A 1 170 ? 22.557 2.527 -8.180 1.00 91.19 170 ARG A N 1
ATOM 1343 C CA . ARG A 1 170 ? 23.218 1.655 -9.159 1.00 91.19 170 ARG A CA 1
ATOM 1344 C C . ARG A 1 170 ? 24.175 2.485 -10.010 1.00 91.19 170 ARG A C 1
ATOM 1346 O O . ARG A 1 170 ? 23.779 3.528 -10.526 1.00 91.19 170 ARG A O 1
ATOM 1353 N N . TYR A 1 171 ? 25.394 1.994 -10.167 1.00 91.69 171 TYR A N 1
ATOM 1354 C CA . TYR A 1 171 ? 26.437 2.564 -11.012 1.00 91.69 171 TYR A CA 1
ATOM 1355 C C . TYR A 1 171 ? 26.776 1.576 -12.120 1.00 91.69 171 TYR A C 1
ATOM 1357 O O . TYR A 1 171 ? 26.859 0.376 -11.867 1.00 91.69 171 TYR A O 1
ATOM 1365 N N . ASN A 1 172 ? 26.937 2.060 -13.346 1.00 90.00 172 ASN A N 1
ATOM 1366 C CA . ASN A 1 172 ? 27.225 1.239 -14.524 1.00 90.00 172 ASN A CA 1
ATOM 1367 C C . ASN A 1 172 ? 28.358 1.865 -15.355 1.00 90.00 172 ASN A C 1
ATOM 1369 O O . ASN A 1 172 ? 28.973 2.853 -14.952 1.00 90.00 172 ASN A O 1
ATOM 1373 N N . TYR A 1 173 ? 28.630 1.309 -16.534 1.00 85.38 173 TYR A N 1
ATOM 1374 C CA . TYR A 1 173 ? 29.692 1.806 -17.417 1.00 85.38 173 TYR A CA 1
ATOM 1375 C C . TYR A 1 173 ? 29.489 3.265 -17.867 1.00 85.38 173 TYR A C 1
ATOM 1377 O O . TYR A 1 173 ? 30.470 3.968 -18.114 1.00 85.38 173 TYR A O 1
ATOM 1385 N N . LEU A 1 174 ? 28.245 3.756 -17.946 1.00 85.25 174 LEU A N 1
ATOM 1386 C CA . LEU A 1 174 ? 27.969 5.167 -18.235 1.00 85.25 174 LEU A CA 1
ATOM 1387 C C . LEU A 1 174 ? 28.347 6.054 -17.050 1.00 85.25 174 LEU A C 1
ATOM 1389 O O . LEU A 1 174 ? 28.908 7.122 -17.259 1.00 85.25 174 LEU A O 1
ATOM 1393 N N . SER A 1 175 ? 28.117 5.600 -15.815 1.00 88.00 175 SER A N 1
ATOM 1394 C CA . SER A 1 175 ? 28.556 6.322 -14.615 1.00 88.00 175 SER A CA 1
ATOM 1395 C C . SER A 1 175 ? 30.069 6.545 -14.606 1.00 88.00 175 SER A C 1
ATOM 1397 O O . SER A 1 175 ? 30.520 7.631 -14.252 1.00 88.00 175 SER A O 1
ATOM 1399 N N . PHE A 1 176 ? 30.852 5.553 -15.044 1.00 88.19 176 PHE A N 1
ATOM 1400 C CA . PHE A 1 176 ? 32.300 5.708 -15.210 1.00 88.19 176 PHE A CA 1
ATOM 1401 C C . PHE A 1 176 ? 32.644 6.720 -16.308 1.00 88.19 176 PHE A C 1
ATOM 1403 O O . PHE A 1 176 ? 33.394 7.661 -16.063 1.00 88.19 176 PHE A O 1
ATOM 1410 N N . LYS A 1 177 ? 32.044 6.591 -17.500 1.00 84.38 177 LYS A N 1
ATOM 1411 C CA . LYS A 1 177 ? 32.270 7.534 -18.614 1.00 84.38 177 LYS A CA 1
ATOM 1412 C C . LYS A 1 177 ? 31.909 8.979 -18.261 1.00 84.38 177 LYS A C 1
ATOM 1414 O O . LYS A 1 177 ? 32.564 9.900 -18.736 1.00 84.38 177 LYS A O 1
ATOM 1419 N N . ASN A 1 178 ? 30.902 9.168 -17.414 1.00 86.81 178 ASN A N 1
ATOM 1420 C CA . ASN A 1 178 ? 30.456 10.474 -16.938 1.00 86.81 178 ASN A CA 1
ATOM 1421 C C . ASN A 1 178 ? 31.291 11.013 -15.758 1.00 86.81 178 ASN A C 1
ATOM 1423 O O . ASN A 1 178 ? 30.995 12.095 -15.256 1.00 86.81 178 ASN A O 1
ATOM 1427 N N . GLY A 1 179 ? 32.302 10.273 -15.287 1.00 85.94 179 GLY A N 1
ATOM 1428 C CA . GLY A 1 179 ? 33.158 10.671 -14.165 1.00 85.94 179 GLY A CA 1
ATOM 1429 C C . GLY A 1 179 ? 32.489 10.589 -12.789 1.00 85.94 179 GLY A C 1
ATOM 1430 O O . GLY A 1 179 ? 32.995 11.162 -11.827 1.00 85.94 179 GLY A O 1
ATOM 1431 N N . GLU A 1 180 ? 31.354 9.896 -12.663 1.00 86.94 180 GLU A N 1
ATOM 1432 C CA . GLU A 1 180 ? 30.656 9.721 -11.381 1.00 86.94 180 GLU A CA 1
ATOM 1433 C C . GLU A 1 180 ? 31.348 8.711 -10.459 1.00 86.94 180 GLU A C 1
ATOM 1435 O O . GLU A 1 180 ? 31.153 8.751 -9.242 1.00 86.94 180 GLU A O 1
ATOM 1440 N N . ILE A 1 181 ? 32.118 7.797 -11.053 1.00 91.31 181 ILE A N 1
ATOM 1441 C CA . ILE A 1 181 ? 32.982 6.833 -10.373 1.00 91.31 181 ILE A CA 1
ATOM 1442 C C . ILE A 1 181 ? 34.374 6.856 -11.007 1.00 91.31 181 ILE A C 1
ATOM 1444 O O . ILE A 1 181 ? 34.506 7.134 -12.199 1.00 91.31 181 ILE A O 1
ATOM 1448 N N . ARG A 1 182 ? 35.419 6.573 -10.223 1.00 89.88 182 ARG A N 1
ATOM 1449 C CA . ARG A 1 182 ? 36.824 6.678 -10.673 1.00 89.88 182 ARG A CA 1
ATOM 1450 C C . ARG A 1 182 ? 37.344 5.436 -11.393 1.00 89.88 182 ARG A C 1
ATOM 1452 O O . ARG A 1 182 ? 38.418 5.494 -11.980 1.00 89.88 182 ARG A O 1
ATOM 1459 N N . HIS A 1 183 ? 36.608 4.329 -11.341 1.00 90.50 183 HIS A N 1
ATOM 1460 C CA . HIS A 1 183 ? 36.999 3.043 -11.914 1.00 90.50 183 HIS A CA 1
ATOM 1461 C C . HIS A 1 183 ? 35.822 2.375 -12.634 1.00 90.50 183 HIS A C 1
ATOM 1463 O O . HIS A 1 183 ? 34.663 2.648 -12.325 1.00 90.50 183 HIS A O 1
ATOM 1469 N N . ASN A 1 184 ? 36.116 1.467 -13.566 1.00 91.94 184 ASN A N 1
ATOM 1470 C CA . ASN A 1 184 ? 35.129 0.629 -14.255 1.00 91.94 184 ASN A CA 1
ATOM 1471 C C . ASN A 1 184 ? 35.145 -0.834 -13.766 1.00 91.94 184 ASN A C 1
ATOM 1473 O O . ASN A 1 184 ? 34.735 -1.724 -14.512 1.00 91.94 184 ASN A O 1
ATOM 1477 N N . GLU A 1 185 ? 35.584 -1.075 -12.521 1.00 93.25 185 GLU A N 1
ATOM 1478 C CA . GLU A 1 185 ? 35.425 -2.357 -11.803 1.00 93.25 185 GLU A CA 1
ATOM 1479 C C . GLU A 1 185 ? 33.930 -2.664 -11.599 1.00 93.25 185 GLU A C 1
ATOM 1481 O O . GLU A 1 185 ? 33.348 -2.420 -10.546 1.00 93.25 185 GLU A O 1
ATOM 1486 N N . LEU A 1 186 ? 33.263 -3.110 -12.658 1.00 93.31 186 LEU A N 1
ATOM 1487 C CA . LEU A 1 186 ? 31.843 -3.423 -12.670 1.00 93.31 186 LEU A CA 1
ATOM 1488 C C . LEU A 1 186 ? 31.668 -4.932 -12.517 1.00 93.31 186 LEU A C 1
ATOM 1490 O O . LEU A 1 186 ? 32.491 -5.722 -12.976 1.00 93.31 186 LEU A O 1
ATOM 1494 N N . GLY A 1 187 ? 30.597 -5.329 -11.835 1.00 91.94 187 GLY A N 1
ATOM 1495 C CA . GLY A 1 187 ? 30.300 -6.736 -11.598 1.00 91.94 187 GLY A CA 1
ATOM 1496 C C . GLY A 1 187 ? 29.615 -7.412 -12.789 1.00 91.94 187 GLY A C 1
ATOM 1497 O O . GLY A 1 187 ? 29.450 -6.806 -13.850 1.00 91.94 187 GLY A O 1
ATOM 1498 N N . PRO A 1 188 ? 29.103 -8.637 -12.591 1.00 92.94 188 PRO A N 1
ATOM 1499 C CA . PRO A 1 188 ? 28.426 -9.416 -13.625 1.00 92.94 188 PRO A CA 1
ATOM 1500 C C . PRO A 1 188 ? 27.254 -8.694 -14.291 1.00 92.94 188 PRO A C 1
ATOM 1502 O O . PRO A 1 188 ? 27.023 -8.876 -15.475 1.00 92.94 188 PRO A O 1
ATOM 1505 N N . PHE A 1 189 ? 26.539 -7.817 -13.581 1.00 93.06 189 PHE A N 1
ATOM 1506 C CA . PHE A 1 189 ? 25.476 -6.983 -14.157 1.00 93.06 189 PHE A CA 1
ATOM 1507 C C . PHE A 1 189 ? 25.990 -5.796 -14.987 1.00 93.06 189 PHE A C 1
ATOM 1509 O O . PHE A 1 189 ? 25.221 -4.857 -15.218 1.00 93.06 189 PHE A O 1
ATOM 1516 N N . MET A 1 190 ? 27.277 -5.737 -15.339 1.00 92.69 190 MET A N 1
ATOM 1517 C CA . MET A 1 190 ? 27.936 -4.542 -15.896 1.00 92.69 190 MET A CA 1
ATOM 1518 C C . MET A 1 190 ? 27.648 -3.286 -15.048 1.00 92.69 190 MET A C 1
ATOM 1520 O O . MET A 1 190 ? 27.499 -2.164 -15.539 1.00 92.69 190 MET A O 1
ATOM 1524 N N . SER A 1 191 ? 27.457 -3.513 -13.747 1.00 93.50 191 SER A N 1
ATOM 1525 C CA . SER A 1 191 ? 27.058 -2.529 -12.748 1.00 93.50 191 SER A CA 1
ATOM 1526 C C . SER A 1 191 ? 27.296 -3.053 -11.334 1.00 93.50 191 SER A C 1
ATOM 1528 O O . SER A 1 191 ? 27.490 -4.252 -11.130 1.00 93.50 191 SER A O 1
ATOM 1530 N N . PHE A 1 192 ? 27.268 -2.144 -10.366 1.00 95.31 192 PHE A N 1
ATOM 1531 C CA . PHE A 1 192 ? 27.228 -2.442 -8.935 1.00 95.31 192 PHE A CA 1
ATOM 1532 C C . PHE A 1 192 ? 26.294 -1.462 -8.220 1.00 95.31 192 PHE A C 1
ATOM 1534 O O . PHE A 1 192 ? 25.873 -0.448 -8.788 1.00 95.31 192 PHE A O 1
ATOM 1541 N N . CYS A 1 193 ? 25.973 -1.746 -6.961 1.00 96.31 193 CYS A N 1
ATOM 1542 C CA . CYS A 1 193 ? 25.199 -0.853 -6.107 1.00 96.31 193 CYS A CA 1
ATOM 1543 C C . CYS A 1 193 ? 26.003 -0.406 -4.880 1.00 96.31 193 CYS A C 1
ATOM 1545 O O . CYS A 1 193 ? 26.670 -1.218 -4.244 1.00 96.31 193 CYS A O 1
ATOM 1547 N N . ARG A 1 194 ? 25.872 0.875 -4.513 1.00 94.12 194 ARG A N 1
ATOM 1548 C CA . ARG A 1 194 ? 26.352 1.452 -3.244 1.00 94.12 194 ARG A CA 1
ATOM 1549 C C . ARG A 1 194 ? 25.238 2.262 -2.585 1.00 94.12 194 ARG A C 1
ATOM 1551 O O . ARG A 1 194 ? 24.384 2.807 -3.281 1.00 94.12 194 ARG A O 1
ATOM 1558 N N . TYR A 1 195 ? 25.264 2.386 -1.261 1.00 92.38 195 TYR A N 1
ATOM 1559 C CA . TYR A 1 195 ? 24.357 3.264 -0.504 1.00 92.38 195 TYR A CA 1
ATOM 1560 C C . TYR A 1 195 ? 25.036 4.537 0.032 1.00 92.38 195 TYR A C 1
ATOM 1562 O O . TYR A 1 195 ? 24.388 5.379 0.658 1.00 92.38 195 TYR A O 1
ATOM 1570 N N . LEU A 1 196 ? 26.339 4.697 -0.226 1.00 89.69 196 LEU A N 1
ATOM 1571 C CA . LEU A 1 196 ? 27.075 5.955 -0.097 1.00 89.69 196 LEU A CA 1
ATOM 1572 C C . LEU A 1 196 ? 27.854 6.244 -1.390 1.00 89.69 196 LEU A C 1
ATOM 1574 O O . LEU A 1 196 ? 28.303 5.303 -2.045 1.00 89.69 196 LEU A O 1
ATOM 1578 N N . PRO A 1 197 ? 28.035 7.525 -1.762 1.00 86.06 197 PRO A N 1
ATOM 1579 C CA . PRO A 1 197 ? 28.884 7.904 -2.888 1.00 86.06 197 PRO A CA 1
ATOM 1580 C C . PRO A 1 197 ? 30.312 7.364 -2.758 1.00 86.06 197 PRO A C 1
ATOM 1582 O O . PRO A 1 197 ? 30.810 7.173 -1.646 1.00 86.06 197 PRO A O 1
ATOM 1585 N N . GLU A 1 198 ? 30.986 7.176 -3.893 1.00 84.56 198 GLU A N 1
ATOM 1586 C CA . GLU A 1 198 ? 32.374 6.713 -3.919 1.00 84.56 198 GLU A CA 1
ATOM 1587 C C . GLU A 1 198 ? 33.291 7.563 -3.033 1.00 84.56 198 GLU A C 1
ATOM 1589 O O . GLU A 1 198 ? 33.221 8.791 -3.032 1.00 84.56 198 GLU A O 1
ATOM 1594 N N . GLY A 1 199 ? 34.173 6.900 -2.280 1.00 79.06 199 GLY A N 1
ATOM 1595 C CA . GLY A 1 199 ? 35.182 7.575 -1.466 1.00 79.06 199 GLY A CA 1
ATOM 1596 C C . GLY A 1 199 ? 34.629 8.240 -0.204 1.00 79.06 199 GLY A C 1
ATOM 1597 O O . GLY A 1 199 ? 35.414 8.648 0.648 1.00 79.06 199 GLY A O 1
ATOM 1598 N N . ARG A 1 200 ? 33.303 8.326 -0.036 1.00 85.25 200 ARG A N 1
ATOM 1599 C CA . ARG A 1 200 ? 32.685 9.033 1.085 1.00 85.25 200 ARG A CA 1
ATOM 1600 C C . ARG A 1 200 ? 32.687 8.185 2.354 1.00 85.25 200 ARG A C 1
ATOM 1602 O O . ARG A 1 200 ? 32.032 7.150 2.416 1.00 85.25 200 ARG A O 1
ATOM 1609 N N . VAL A 1 201 ? 33.329 8.709 3.393 1.00 87.88 201 VAL A N 1
ATOM 1610 C CA . VAL A 1 201 ? 33.218 8.209 4.767 1.00 87.88 201 VAL A CA 1
ATOM 1611 C C . VAL A 1 201 ? 32.259 9.120 5.530 1.00 87.88 201 VAL A C 1
ATOM 1613 O O . VAL A 1 201 ? 32.441 10.336 5.585 1.00 87.88 201 VAL A O 1
ATOM 1616 N N . SER A 1 202 ? 31.191 8.547 6.072 1.00 87.69 202 SER A N 1
ATOM 1617 C CA . SER A 1 202 ? 30.224 9.257 6.904 1.00 87.69 202 SER A CA 1
ATOM 1618 C C . SER A 1 202 ? 30.769 9.438 8.329 1.00 87.69 202 SER A C 1
ATOM 1620 O O . SER A 1 202 ? 31.347 8.493 8.868 1.00 87.69 202 SER A O 1
ATOM 1622 N N . PRO A 1 203 ? 30.539 10.593 8.988 1.00 78.94 203 PRO A N 1
ATOM 1623 C CA . PRO A 1 203 ? 30.915 10.805 10.391 1.00 78.94 203 PRO A CA 1
ATOM 1624 C C . PRO A 1 203 ? 30.250 9.829 11.378 1.00 78.94 203 PRO A C 1
ATOM 1626 O O . PRO A 1 203 ? 30.724 9.666 12.497 1.00 78.94 203 PRO A O 1
ATOM 1629 N N . GLY A 1 204 ? 29.147 9.186 10.977 1.00 83.88 204 GLY A N 1
ATOM 1630 C CA . GLY A 1 204 ? 28.435 8.186 11.773 1.00 83.88 204 GLY A CA 1
ATOM 1631 C C . GLY A 1 204 ? 27.835 7.069 10.920 1.00 83.88 204 GLY A C 1
ATOM 1632 O O . GLY A 1 204 ? 27.783 7.175 9.690 1.00 83.88 204 GLY A O 1
ATOM 1633 N N . LYS A 1 205 ? 27.361 6.004 11.585 1.00 85.50 205 LYS A N 1
ATOM 1634 C CA . LYS A 1 205 ? 26.862 4.794 10.915 1.00 85.50 205 LYS A CA 1
ATOM 1635 C C . LYS A 1 205 ? 25.627 5.102 10.078 1.00 85.50 205 LYS A C 1
ATOM 1637 O O . LYS A 1 205 ? 24.573 5.453 10.606 1.00 85.50 205 LYS A O 1
ATOM 1642 N N . VAL A 1 206 ? 25.752 4.906 8.774 1.00 85.94 206 VAL A N 1
ATOM 1643 C CA . VAL A 1 206 ? 24.656 4.999 7.816 1.00 85.94 206 VAL A CA 1
ATOM 1644 C C . VAL A 1 206 ? 24.013 3.630 7.706 1.00 85.94 206 VAL A C 1
ATOM 1646 O O . VAL A 1 206 ? 24.694 2.629 7.486 1.00 85.94 206 VAL A O 1
ATOM 1649 N N . LYS A 1 207 ? 22.692 3.595 7.878 1.00 91.12 207 LYS A N 1
ATOM 1650 C CA . LYS A 1 207 ? 21.896 2.384 7.708 1.00 91.12 207 LYS A CA 1
ATOM 1651 C C . LYS A 1 207 ? 21.314 2.332 6.304 1.00 91.12 207 LYS A C 1
ATOM 1653 O O . LYS A 1 207 ? 20.882 3.345 5.757 1.00 91.12 207 LYS A O 1
ATOM 1658 N N . SER A 1 208 ? 21.284 1.138 5.744 1.00 89.38 208 SER A N 1
ATOM 1659 C CA . SER A 1 208 ? 20.682 0.843 4.452 1.00 89.38 208 SER A CA 1
ATOM 1660 C C . SER A 1 208 ? 20.023 -0.527 4.517 1.00 89.38 208 SER A C 1
ATOM 1662 O O . SER A 1 208 ? 20.395 -1.336 5.363 1.00 89.38 208 SER A O 1
ATOM 1664 N N . TRP A 1 209 ? 19.041 -0.818 3.674 1.00 93.44 209 TRP A N 1
ATOM 1665 C CA . TRP A 1 209 ? 18.411 -2.138 3.674 1.00 93.44 209 TRP A CA 1
ATOM 1666 C C . TRP A 1 209 ? 17.971 -2.588 2.286 1.00 93.44 209 TRP A C 1
ATOM 1668 O O . TRP A 1 209 ? 17.738 -1.767 1.402 1.00 93.44 209 TRP A O 1
ATOM 1678 N N . VAL A 1 210 ? 17.861 -3.904 2.114 1.00 93.69 210 VAL A N 1
ATOM 1679 C CA . VAL A 1 210 ? 17.322 -4.588 0.935 1.00 93.69 210 VAL A CA 1
ATOM 1680 C C . VAL A 1 210 ? 16.346 -5.655 1.418 1.00 93.69 210 VAL A C 1
ATOM 1682 O O . VAL A 1 210 ? 16.702 -6.506 2.226 1.00 93.69 210 VAL A O 1
ATOM 1685 N N . ARG A 1 211 ? 15.101 -5.596 0.960 1.00 91.75 211 ARG A N 1
ATOM 1686 C CA . ARG A 1 211 ? 14.032 -6.543 1.261 1.00 91.75 211 ARG A CA 1
ATOM 1687 C C . ARG A 1 211 ? 13.709 -7.372 0.028 1.00 91.75 211 ARG A C 1
ATOM 1689 O O . ARG A 1 211 ? 13.513 -6.809 -1.047 1.00 91.75 211 ARG A O 1
ATOM 1696 N N . ILE A 1 212 ? 13.596 -8.679 0.211 1.00 92.12 212 ILE A N 1
ATOM 1697 C CA . ILE A 1 212 ? 13.252 -9.647 -0.822 1.00 92.12 212 ILE A CA 1
ATOM 1698 C C . ILE A 1 212 ? 12.029 -10.435 -0.374 1.00 92.12 212 ILE A C 1
ATOM 1700 O O . ILE A 1 212 ? 12.025 -10.987 0.723 1.00 92.12 212 ILE A O 1
ATOM 1704 N N . THR A 1 213 ? 10.997 -10.488 -1.207 1.00 87.94 213 THR A N 1
ATOM 1705 C CA . THR A 1 213 ? 9.788 -11.281 -0.948 1.00 87.94 213 THR A CA 1
ATOM 1706 C C . THR A 1 213 ? 9.445 -12.142 -2.150 1.00 87.94 213 THR A C 1
ATOM 1708 O O . THR A 1 213 ? 9.783 -11.788 -3.281 1.00 87.94 213 THR A O 1
ATOM 1711 N N . GLU A 1 214 ? 8.746 -13.251 -1.926 1.00 83.12 214 GLU A N 1
ATOM 1712 C CA . GLU A 1 214 ? 8.184 -14.036 -3.027 1.00 83.12 214 GLU A CA 1
ATOM 1713 C C . GLU A 1 214 ? 7.230 -13.200 -3.896 1.00 83.12 214 GLU A C 1
ATOM 1715 O O . GLU A 1 214 ? 6.552 -12.288 -3.413 1.00 83.12 214 GLU A O 1
ATOM 1720 N N . SER A 1 215 ? 7.208 -13.504 -5.193 1.00 80.12 215 SER A N 1
ATOM 1721 C CA . SER A 1 215 ? 6.199 -12.984 -6.115 1.00 80.12 215 SER A CA 1
ATOM 1722 C C . SER A 1 215 ? 4.970 -13.883 -6.083 1.00 80.12 215 SER A C 1
ATOM 1724 O O . SER A 1 215 ? 5.091 -15.093 -5.910 1.00 80.12 215 SER A O 1
ATOM 1726 N N . VAL A 1 216 ? 3.784 -13.322 -6.317 1.00 73.31 216 VAL A N 1
ATOM 1727 C CA . VAL A 1 216 ? 2.545 -14.119 -6.406 1.00 73.31 216 VAL A CA 1
ATOM 1728 C C . VAL A 1 216 ? 2.530 -15.074 -7.605 1.00 73.31 216 VAL A C 1
ATOM 1730 O O . VAL A 1 216 ? 1.728 -16.002 -7.636 1.00 73.31 216 VAL A O 1
ATOM 1733 N N . PHE A 1 217 ? 3.411 -14.849 -8.584 1.00 73.00 217 PHE A N 1
ATOM 1734 C CA . PHE A 1 217 ? 3.584 -15.692 -9.770 1.00 73.00 217 PHE A CA 1
ATOM 1735 C C . PHE A 1 217 ? 4.753 -16.679 -9.634 1.00 73.00 217 PHE A C 1
ATOM 1737 O O . PHE A 1 217 ? 5.058 -17.395 -10.586 1.00 73.00 217 PHE A O 1
ATOM 1744 N N . ALA A 1 218 ? 5.428 -16.700 -8.480 1.00 77.94 218 ALA A N 1
ATOM 1745 C CA . ALA A 1 218 ? 6.576 -17.563 -8.262 1.00 77.94 218 ALA A CA 1
ATOM 1746 C C . ALA A 1 218 ? 6.138 -19.026 -8.139 1.00 77.94 218 ALA A C 1
ATOM 1748 O O . ALA A 1 218 ? 5.207 -19.352 -7.401 1.00 77.94 218 ALA A O 1
ATOM 1749 N N . ASP A 1 219 ? 6.852 -19.922 -8.816 1.00 81.00 219 ASP A N 1
ATOM 1750 C CA . ASP A 1 219 ? 6.710 -21.354 -8.584 1.00 81.00 219 ASP A CA 1
ATOM 1751 C C . ASP A 1 219 ? 7.279 -21.757 -7.208 1.00 81.00 219 ASP A C 1
ATOM 1753 O O . ASP A 1 219 ? 8.052 -21.019 -6.583 1.00 81.00 219 ASP A O 1
ATOM 1757 N N . SER A 1 220 ? 6.925 -22.958 -6.739 1.00 79.12 220 SER A N 1
ATOM 1758 C CA . SER A 1 220 ? 7.322 -23.440 -5.412 1.00 79.12 220 SER A CA 1
ATOM 1759 C C . SER A 1 220 ? 8.837 -23.463 -5.205 1.00 79.12 220 SER A C 1
ATOM 1761 O O . SER A 1 220 ? 9.283 -23.136 -4.109 1.00 79.12 220 SER A O 1
ATOM 1763 N N . PHE A 1 221 ? 9.628 -23.776 -6.238 1.00 82.75 221 PHE A N 1
ATOM 1764 C CA . PHE A 1 221 ? 11.091 -23.802 -6.143 1.00 82.75 221 PHE A CA 1
ATOM 1765 C C . PHE A 1 221 ? 11.685 -22.394 -6.121 1.00 82.75 221 PHE A C 1
ATOM 1767 O O . PHE A 1 221 ? 12.631 -22.133 -5.379 1.00 82.75 221 PHE A O 1
ATOM 1774 N N . SER A 1 222 ? 11.142 -21.468 -6.914 1.00 80.69 222 SER A N 1
ATOM 1775 C CA . SER A 1 222 ? 11.587 -20.068 -6.908 1.00 80.69 222 SER A CA 1
ATOM 1776 C C . SER A 1 222 ? 11.271 -19.353 -5.594 1.00 80.69 222 SER A C 1
ATOM 1778 O O . SER A 1 222 ? 12.055 -18.503 -5.183 1.00 80.69 222 SER A O 1
ATOM 1780 N N . SER A 1 223 ? 10.164 -19.706 -4.932 1.00 82.25 223 SER A N 1
ATOM 1781 C CA . SER A 1 223 ? 9.758 -19.142 -3.632 1.00 82.25 223 SER A CA 1
ATOM 1782 C C . SER A 1 223 ? 10.469 -19.749 -2.415 1.00 82.25 223 SER A C 1
ATOM 1784 O O . SER A 1 223 ? 10.290 -19.271 -1.295 1.00 82.25 223 SER A O 1
ATOM 1786 N N . ASP A 1 224 ? 11.263 -20.803 -2.617 1.00 85.38 224 ASP A N 1
ATOM 1787 C CA . ASP A 1 224 ? 12.029 -21.455 -1.559 1.00 85.38 224 ASP A CA 1
ATOM 1788 C C . ASP A 1 224 ? 13.405 -20.790 -1.414 1.00 85.38 224 ASP A C 1
ATOM 1790 O O . ASP A 1 224 ? 14.305 -20.987 -2.234 1.00 85.38 224 ASP A O 1
ATOM 1794 N N . PHE A 1 225 ? 13.564 -19.932 -0.403 1.00 87.56 225 PHE A N 1
ATOM 1795 C CA . PHE A 1 225 ? 14.817 -19.212 -0.181 1.00 87.56 225 PHE A CA 1
ATOM 1796 C C . PHE A 1 225 ? 15.694 -19.973 0.813 1.00 87.56 225 PHE A C 1
ATOM 1798 O O . PHE A 1 225 ? 15.532 -19.871 2.029 1.00 87.56 225 PHE A O 1
ATOM 1805 N N . GLU A 1 226 ? 16.640 -20.745 0.285 1.00 90.50 226 GLU A N 1
ATOM 1806 C CA . GLU A 1 226 ? 17.486 -21.634 1.085 1.00 90.50 226 GLU A CA 1
ATOM 1807 C C . GLU A 1 226 ? 18.752 -20.936 1.605 1.00 90.50 226 GLU A C 1
ATOM 1809 O O 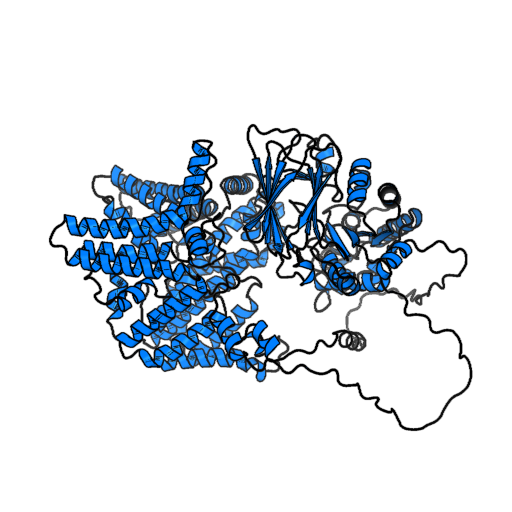. GLU A 1 226 ? 19.046 -21.007 2.800 1.00 90.50 226 GLU A O 1
ATOM 1814 N N . TYR A 1 227 ? 19.475 -20.219 0.736 1.00 93.19 227 TYR A N 1
ATOM 1815 C CA . TYR A 1 227 ? 20.673 -19.452 1.089 1.00 93.19 227 TYR A CA 1
ATOM 1816 C C . TYR A 1 227 ? 20.671 -18.061 0.466 1.00 93.19 227 TYR A C 1
ATOM 1818 O O . TYR A 1 227 ? 20.260 -17.874 -0.678 1.00 93.19 227 TYR A O 1
ATOM 1826 N N . LEU A 1 228 ? 21.192 -17.097 1.223 1.00 95.56 228 LEU A N 1
ATOM 1827 C CA . LEU A 1 228 ? 21.579 -15.778 0.744 1.00 95.56 228 LEU A CA 1
ATOM 1828 C C . LEU A 1 228 ? 23.068 -15.795 0.418 1.00 95.56 228 LEU A C 1
ATOM 1830 O O . LEU A 1 228 ? 23.874 -16.245 1.233 1.00 95.56 228 LEU A O 1
ATOM 1834 N N . ARG A 1 229 ? 23.431 -15.224 -0.725 1.00 95.38 229 ARG A N 1
ATOM 1835 C CA . ARG A 1 229 ? 24.812 -14.982 -1.139 1.00 95.38 229 ARG A CA 1
ATOM 1836 C C . ARG A 1 229 ? 24.968 -13.519 -1.531 1.00 95.38 229 ARG A C 1
ATOM 1838 O O . ARG A 1 229 ? 24.097 -12.974 -2.200 1.00 95.38 229 ARG A O 1
ATOM 1845 N N . ILE A 1 230 ? 26.051 -12.868 -1.133 1.00 97.06 230 ILE A N 1
ATOM 1846 C CA . ILE A 1 230 ? 26.355 -11.482 -1.502 1.00 97.06 230 ILE A CA 1
ATOM 1847 C C . ILE A 1 230 ? 27.773 -11.450 -2.052 1.00 97.06 230 ILE A C 1
ATOM 1849 O O . ILE A 1 230 ? 28.715 -11.807 -1.349 1.00 97.06 230 ILE A O 1
ATOM 1853 N N . ILE A 1 231 ? 27.914 -11.009 -3.299 1.00 97.19 231 ILE A N 1
ATOM 1854 C CA . ILE A 1 231 ? 29.203 -10.752 -3.937 1.00 97.19 231 ILE A CA 1
ATOM 1855 C C . ILE A 1 231 ? 29.488 -9.267 -3.793 1.00 97.19 231 ILE A C 1
ATOM 1857 O O . ILE A 1 231 ? 28.702 -8.429 -4.255 1.00 97.19 231 ILE A O 1
ATOM 1861 N N . TYR A 1 232 ? 30.585 -8.938 -3.123 1.00 96.69 232 TYR A N 1
ATOM 1862 C CA . TYR A 1 232 ? 30.895 -7.560 -2.785 1.00 96.69 232 TYR A CA 1
ATOM 1863 C C . TYR A 1 232 ? 32.393 -7.281 -2.773 1.00 96.69 232 TYR A C 1
ATOM 1865 O O . TYR A 1 232 ? 33.207 -8.187 -2.646 1.00 96.69 232 TYR A O 1
ATOM 1873 N N . ARG A 1 233 ? 32.763 -6.005 -2.841 1.00 94.88 233 ARG A N 1
ATOM 1874 C CA . ARG A 1 233 ? 34.119 -5.536 -2.538 1.00 94.88 233 ARG A CA 1
ATOM 1875 C C . ARG A 1 233 ? 34.041 -4.377 -1.559 1.00 94.88 233 ARG A C 1
ATOM 1877 O O . ARG A 1 233 ? 33.154 -3.529 -1.649 1.00 94.88 233 ARG A O 1
ATOM 1884 N N . ASN A 1 234 ? 34.935 -4.356 -0.577 1.00 93.19 234 ASN A N 1
ATOM 1885 C CA . ASN A 1 234 ? 34.875 -3.381 0.505 1.00 93.19 234 ASN A CA 1
ATOM 1886 C C . ASN A 1 234 ? 36.270 -2.850 0.850 1.00 93.19 234 ASN A C 1
ATOM 1888 O O . ASN A 1 234 ? 36.898 -3.301 1.802 1.00 93.19 234 ASN A O 1
ATOM 1892 N N . LYS A 1 235 ? 36.744 -1.865 0.081 1.00 88.88 235 LYS A N 1
ATOM 1893 C CA . LYS A 1 235 ? 38.112 -1.322 0.194 1.00 88.88 235 LYS A CA 1
ATOM 1894 C C . LYS A 1 235 ? 38.335 -0.414 1.413 1.00 88.88 235 LYS A C 1
ATOM 1896 O O . LYS A 1 235 ? 39.469 -0.091 1.753 1.00 88.88 235 LYS A O 1
ATOM 1901 N N . GLN A 1 236 ? 37.272 0.059 2.069 1.00 89.00 236 GLN A N 1
ATOM 1902 C CA . GLN A 1 236 ? 37.394 1.134 3.061 1.00 89.00 236 GLN A CA 1
ATOM 1903 C C . GLN A 1 236 ? 37.436 0.622 4.503 1.00 89.00 236 GLN A C 1
ATOM 1905 O O . GLN A 1 236 ? 38.476 0.734 5.157 1.00 89.00 236 GLN A O 1
ATOM 1910 N N . ASP A 1 237 ? 36.323 0.071 4.991 1.00 90.19 237 ASP A N 1
ATOM 1911 C CA . ASP A 1 237 ? 36.140 -0.343 6.386 1.00 90.19 237 ASP A CA 1
ATOM 1912 C C . ASP A 1 237 ? 35.037 -1.400 6.490 1.00 90.19 237 ASP A C 1
ATOM 1914 O O . ASP A 1 237 ? 34.179 -1.492 5.618 1.00 90.19 237 ASP A O 1
ATOM 1918 N N . ASN A 1 238 ? 35.039 -2.174 7.566 1.00 92.62 238 ASN A N 1
ATOM 1919 C CA . ASN A 1 238 ? 34.049 -3.196 7.871 1.00 92.62 238 ASN A CA 1
ATOM 1920 C C . ASN A 1 238 ? 32.620 -2.622 7.930 1.00 92.62 238 ASN A C 1
ATOM 1922 O O . ASN A 1 238 ? 32.361 -1.594 8.558 1.00 92.62 238 ASN A O 1
ATOM 1926 N N . VAL A 1 239 ? 31.664 -3.332 7.328 1.00 95.50 239 VAL A N 1
ATOM 1927 C CA . VAL A 1 239 ? 30.248 -2.931 7.292 1.00 95.50 239 VAL A CA 1
ATOM 1928 C C . VAL A 1 239 ? 29.410 -3.982 7.998 1.00 95.50 239 VAL A C 1
ATOM 1930 O O . VAL A 1 239 ? 29.410 -5.144 7.608 1.00 95.50 239 VAL A O 1
ATOM 1933 N N . GLY A 1 240 ? 28.675 -3.591 9.037 1.00 95.56 240 GLY A N 1
ATOM 1934 C CA . GLY A 1 240 ? 27.768 -4.503 9.727 1.00 95.56 240 GLY A CA 1
ATOM 1935 C C . GLY A 1 240 ? 26.626 -4.934 8.812 1.00 95.56 240 GLY A C 1
ATOM 1936 O O . GLY A 1 240 ? 26.043 -4.099 8.119 1.00 95.56 240 GLY A O 1
ATOM 1937 N N . ILE A 1 241 ? 26.293 -6.221 8.836 1.00 96.44 241 ILE A N 1
ATOM 1938 C CA . ILE A 1 241 ? 25.170 -6.807 8.106 1.00 96.44 241 ILE A CA 1
ATOM 1939 C C . ILE A 1 241 ? 24.240 -7.533 9.078 1.00 96.44 241 ILE A C 1
ATOM 1941 O O . ILE A 1 241 ? 24.666 -8.192 10.023 1.00 96.44 241 ILE A O 1
ATOM 1945 N N . THR A 1 242 ? 22.936 -7.392 8.888 1.00 95.00 242 THR A N 1
ATOM 1946 C CA . THR A 1 242 ? 21.920 -8.124 9.645 1.00 95.00 242 THR A CA 1
ATOM 1947 C C . THR A 1 242 ? 20.909 -8.690 8.670 1.00 95.00 242 THR A C 1
ATOM 1949 O O . THR A 1 242 ? 20.226 -7.933 7.988 1.00 95.00 242 THR A O 1
ATOM 1952 N N . VAL A 1 243 ? 20.798 -10.014 8.603 1.00 94.62 243 VAL A N 1
ATOM 1953 C CA . VAL A 1 243 ? 19.789 -10.685 7.775 1.00 94.62 243 VAL A CA 1
ATOM 1954 C C . VAL A 1 243 ? 18.643 -11.095 8.677 1.00 94.62 243 VAL A C 1
ATOM 1956 O O . VAL A 1 243 ? 18.850 -11.741 9.704 1.00 94.62 243 VAL A O 1
ATOM 1959 N N . LYS A 1 244 ? 17.432 -10.698 8.305 1.00 89.12 244 LYS A N 1
ATOM 1960 C CA . LYS A 1 244 ? 16.195 -11.025 9.005 1.00 89.12 244 LYS A CA 1
ATOM 1961 C C . LYS A 1 244 ? 15.286 -11.829 8.088 1.00 89.12 244 LYS A C 1
ATOM 1963 O O . LYS A 1 244 ? 15.157 -11.488 6.918 1.00 89.12 244 LYS A O 1
ATOM 1968 N N . ALA A 1 245 ? 14.623 -12.834 8.637 1.00 82.31 245 ALA A N 1
ATOM 1969 C CA . ALA A 1 245 ? 13.568 -13.595 7.983 1.00 82.31 245 ALA A CA 1
ATOM 1970 C C . ALA A 1 245 ? 12.238 -13.307 8.687 1.00 82.31 245 ALA A C 1
ATOM 1972 O O . ALA A 1 245 ? 12.170 -13.377 9.912 1.00 82.31 245 ALA A O 1
ATOM 1973 N N . ASP A 1 246 ? 11.198 -12.917 7.950 1.00 73.44 246 ASP A N 1
ATOM 1974 C CA . ASP A 1 246 ? 9.882 -12.557 8.507 1.00 73.44 246 ASP A CA 1
ATOM 1975 C C . ASP A 1 246 ? 9.971 -11.517 9.647 1.00 73.44 246 ASP A C 1
ATOM 1977 O O . ASP A 1 246 ? 9.256 -11.568 10.646 1.00 73.44 246 ASP A O 1
ATOM 1981 N N . ASN A 1 247 ? 10.887 -10.550 9.488 1.00 64.19 247 ASN A N 1
ATOM 1982 C CA . ASN A 1 247 ? 11.295 -9.533 10.473 1.00 64.19 247 ASN A CA 1
ATOM 1983 C C . ASN A 1 247 ? 12.014 -10.057 11.738 1.00 64.19 247 ASN A C 1
ATOM 1985 O O . ASN A 1 247 ? 12.364 -9.252 12.604 1.00 64.19 247 ASN A O 1
ATOM 1989 N N . ASN A 1 248 ? 12.306 -11.353 11.846 1.00 68.00 248 ASN A N 1
ATOM 1990 C CA . ASN A 1 248 ? 13.130 -11.929 12.913 1.00 68.00 248 ASN A CA 1
ATOM 1991 C C . ASN A 1 248 ? 14.611 -11.917 12.518 1.00 68.00 248 ASN A C 1
ATOM 1993 O O . ASN A 1 248 ? 14.932 -12.394 11.431 1.00 68.00 248 ASN A O 1
ATOM 1997 N N . PRO A 1 249 ? 15.529 -11.404 13.358 1.00 72.44 249 PRO A N 1
ATOM 1998 C CA . PRO A 1 249 ? 16.957 -11.483 13.073 1.00 72.44 249 PRO A CA 1
ATOM 1999 C C . PRO A 1 249 ? 17.400 -12.943 13.001 1.00 72.44 249 PRO A C 1
ATOM 2001 O O . PRO A 1 249 ? 17.240 -13.697 13.956 1.00 72.44 249 PRO A O 1
ATOM 2004 N N . LEU A 1 250 ? 17.941 -13.316 11.847 1.00 83.06 250 LEU A N 1
ATOM 2005 C CA . LEU A 1 250 ? 18.436 -14.651 11.551 1.00 83.06 250 LEU A CA 1
ATOM 2006 C C . LEU A 1 250 ? 19.955 -14.706 11.737 1.00 83.06 250 LEU A C 1
ATOM 2008 O O . LEU A 1 250 ? 20.467 -15.645 12.338 1.00 83.06 250 LEU A O 1
ATOM 2012 N N . ILE A 1 251 ? 20.670 -13.677 11.274 1.00 89.62 251 ILE A N 1
ATOM 2013 C CA . ILE A 1 251 ? 22.112 -13.534 11.491 1.00 89.62 251 ILE A CA 1
ATOM 2014 C C . ILE A 1 251 ? 22.484 -12.059 11.660 1.00 89.62 251 ILE A C 1
ATOM 2016 O O . ILE A 1 251 ? 21.895 -11.176 11.032 1.00 89.62 251 ILE A O 1
ATOM 2020 N N . VAL A 1 252 ? 23.476 -11.801 12.505 1.00 91.50 252 VAL A N 1
ATOM 2021 C CA . VAL A 1 252 ? 24.146 -10.504 12.638 1.00 91.50 252 VAL A CA 1
ATOM 2022 C C . VAL A 1 252 ? 25.627 -10.769 12.426 1.00 91.50 252 VAL A C 1
ATOM 2024 O O . VAL A 1 252 ? 26.216 -11.554 13.164 1.00 91.50 252 VAL A O 1
ATOM 2027 N N . ASP A 1 253 ? 26.209 -10.150 11.408 1.00 94.75 253 ASP A N 1
ATOM 2028 C CA . ASP A 1 253 ? 27.589 -10.385 10.991 1.00 94.75 253 ASP A CA 1
ATOM 2029 C C . ASP A 1 253 ? 28.209 -9.093 10.428 1.00 94.75 253 ASP A C 1
ATOM 2031 O O . ASP A 1 253 ? 27.668 -7.995 10.591 1.00 94.75 253 ASP A O 1
ATOM 2035 N N . THR A 1 254 ? 29.370 -9.184 9.790 1.00 94.56 254 THR A N 1
ATOM 2036 C CA . THR A 1 254 ? 30.097 -8.054 9.211 1.00 94.56 254 THR A CA 1
ATOM 2037 C C . THR A 1 254 ? 30.686 -8.419 7.852 1.00 94.56 254 THR A C 1
ATOM 2039 O O . THR A 1 254 ? 31.438 -9.382 7.719 1.00 94.56 254 THR A O 1
ATOM 2042 N N . LEU A 1 255 ? 30.408 -7.589 6.847 1.00 95.44 255 LEU A N 1
ATOM 2043 C CA . LEU A 1 255 ? 31.110 -7.592 5.570 1.00 95.44 255 LEU A CA 1
ATOM 2044 C C . LEU A 1 255 ? 32.511 -7.019 5.782 1.00 95.44 255 LEU A C 1
ATOM 2046 O O . LEU A 1 255 ? 32.690 -5.813 5.989 1.00 95.44 255 LEU A O 1
ATOM 2050 N N . ARG A 1 256 ? 33.500 -7.910 5.768 1.00 94.25 256 ARG A N 1
ATOM 2051 C CA . ARG A 1 256 ? 34.898 -7.580 6.051 1.00 94.25 256 ARG A CA 1
ATOM 2052 C C . ARG A 1 256 ? 35.491 -6.687 4.969 1.00 94.25 256 ARG A C 1
ATOM 2054 O O . ARG A 1 256 ? 35.149 -6.828 3.794 1.00 94.25 256 ARG A O 1
ATOM 2061 N N . LYS A 1 257 ? 36.393 -5.800 5.380 1.00 93.50 257 LYS A N 1
ATOM 2062 C CA . LYS A 1 257 ? 37.257 -5.034 4.490 1.00 93.50 257 LYS A CA 1
ATOM 2063 C C . LYS A 1 257 ? 38.151 -5.989 3.693 1.00 93.50 257 LYS A C 1
ATOM 2065 O O . LYS A 1 257 ? 38.793 -6.854 4.284 1.00 93.50 257 LYS A O 1
ATOM 2070 N N . SER A 1 258 ? 38.180 -5.815 2.377 1.00 88.75 258 SER A N 1
ATOM 2071 C CA . SER A 1 258 ? 38.996 -6.584 1.437 1.00 88.75 258 SER A CA 1
ATOM 2072 C C . SER A 1 258 ? 39.214 -5.775 0.160 1.00 88.75 258 SER A C 1
ATOM 2074 O O . SER A 1 258 ? 38.282 -5.113 -0.315 1.00 88.75 258 SER A O 1
ATOM 2076 N N . ASP A 1 259 ? 40.427 -5.849 -0.386 1.00 88.12 259 ASP A N 1
ATOM 2077 C CA . ASP A 1 259 ? 40.759 -5.278 -1.695 1.00 88.12 259 ASP A CA 1
ATOM 2078 C C . ASP A 1 259 ? 40.296 -6.181 -2.851 1.00 88.12 259 ASP A C 1
ATOM 2080 O O . ASP A 1 259 ? 39.929 -5.677 -3.912 1.00 88.12 259 ASP A O 1
ATOM 2084 N N . GLU A 1 260 ? 40.213 -7.492 -2.613 1.00 93.00 260 GLU A N 1
ATOM 2085 C CA . GLU A 1 260 ? 39.669 -8.495 -3.540 1.00 93.00 260 GLU A CA 1
ATOM 2086 C C . GLU A 1 260 ? 38.136 -8.578 -3.447 1.00 93.00 260 GLU A C 1
ATOM 2088 O O . GLU A 1 260 ? 37.540 -8.210 -2.421 1.00 93.00 260 GLU A O 1
ATOM 2093 N N . VAL A 1 261 ? 37.478 -9.077 -4.502 1.00 95.44 261 VAL A N 1
ATOM 2094 C CA . VAL A 1 261 ? 36.052 -9.436 -4.439 1.00 95.44 261 VAL A CA 1
ATOM 2095 C C . VAL A 1 261 ? 35.865 -10.562 -3.425 1.00 95.44 261 VAL A C 1
ATOM 2097 O O . VAL A 1 261 ? 36.482 -11.619 -3.507 1.00 95.44 261 VAL A O 1
ATOM 2100 N N . ALA A 1 262 ? 34.966 -10.339 -2.475 1.00 95.25 262 ALA A N 1
ATOM 2101 C CA . ALA A 1 262 ? 34.617 -11.279 -1.430 1.00 95.25 262 ALA A CA 1
ATOM 2102 C C . ALA A 1 262 ? 33.187 -11.806 -1.601 1.00 95.25 262 ALA A C 1
ATOM 2104 O O . ALA A 1 262 ? 32.312 -11.194 -2.223 1.00 95.25 262 ALA A O 1
ATOM 2105 N N . GLU A 1 263 ? 32.951 -12.956 -0.980 1.00 95.19 263 GLU A N 1
ATOM 2106 C CA . GLU A 1 263 ? 31.648 -13.588 -0.857 1.00 95.19 263 GLU A CA 1
ATOM 2107 C C . GLU A 1 263 ? 31.205 -13.582 0.606 1.00 95.19 263 GLU A C 1
ATOM 2109 O O . GLU A 1 263 ? 31.957 -13.948 1.510 1.00 95.19 263 GLU A O 1
ATOM 2114 N N . TYR A 1 264 ? 29.947 -13.220 0.827 1.00 95.50 264 TYR A N 1
ATOM 2115 C CA . TYR A 1 264 ? 29.236 -13.471 2.073 1.00 95.50 264 TYR A CA 1
ATOM 2116 C C . TYR A 1 264 ? 28.091 -14.450 1.822 1.00 95.50 264 TYR A C 1
ATOM 2118 O O . TYR A 1 264 ? 27.391 -14.332 0.817 1.00 95.50 264 TYR A O 1
ATOM 2126 N N . TRP A 1 265 ? 27.866 -15.385 2.744 1.00 93.19 265 TRP A N 1
ATOM 2127 C CA . TRP A 1 265 ? 26.809 -16.385 2.626 1.00 93.19 265 TRP A CA 1
ATOM 2128 C C . TRP A 1 265 ? 26.129 -16.637 3.973 1.00 93.19 265 TRP A C 1
ATOM 2130 O O . TRP A 1 265 ? 26.787 -16.665 5.013 1.00 93.19 265 TRP A O 1
ATOM 2140 N N . CYS A 1 266 ? 24.810 -16.838 3.969 1.00 92.56 266 CYS A N 1
ATOM 2141 C CA . CYS A 1 266 ? 24.081 -17.274 5.159 1.00 92.56 266 CYS A CA 1
ATOM 2142 C C . CYS A 1 266 ? 22.854 -18.136 4.808 1.00 92.56 266 CYS A C 1
ATOM 2144 O O . CYS A 1 266 ? 22.250 -17.951 3.747 1.00 92.56 266 CYS A O 1
ATOM 2146 N N . PRO A 1 267 ? 22.480 -19.107 5.664 1.00 92.50 267 PRO A N 1
ATOM 2147 C CA . PRO A 1 267 ? 21.255 -19.879 5.478 1.00 92.50 267 PRO A CA 1
ATOM 2148 C C . PRO A 1 267 ? 20.024 -18.995 5.686 1.00 92.50 267 PRO A C 1
ATOM 2150 O O . PRO A 1 267 ? 20.034 -18.103 6.524 1.00 92.50 267 PRO A O 1
ATOM 2153 N N . LEU A 1 268 ? 18.949 -19.271 4.960 1.00 90.31 268 LEU A N 1
ATOM 2154 C CA . LEU A 1 268 ? 17.663 -18.578 5.066 1.00 90.31 268 LEU A CA 1
ATOM 2155 C C . LEU A 1 268 ? 16.526 -19.492 5.551 1.00 90.31 268 LEU A C 1
ATOM 2157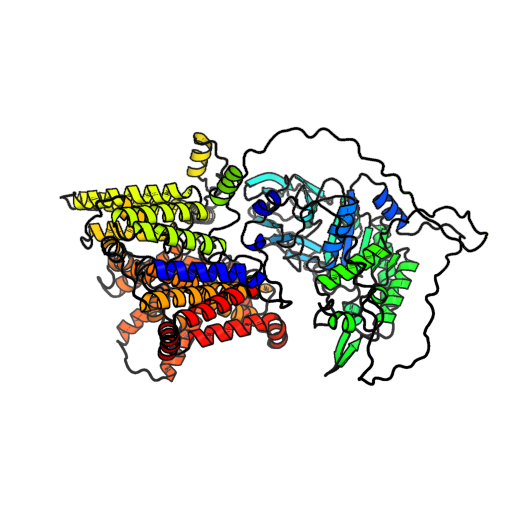 O O . LEU A 1 268 ? 15.430 -19.002 5.815 1.00 90.31 268 LEU A O 1
ATOM 2161 N N . TYR A 1 269 ? 16.780 -20.797 5.706 1.00 85.75 269 TYR A N 1
ATOM 2162 C CA . TYR A 1 269 ? 15.826 -21.792 6.223 1.00 85.75 269 TYR A CA 1
ATOM 2163 C C . TYR A 1 269 ? 14.457 -21.769 5.516 1.00 85.75 269 TYR A C 1
ATOM 2165 O O . TYR A 1 269 ? 13.423 -21.881 6.173 1.00 85.75 269 TYR A O 1
ATOM 2173 N N . SER A 1 270 ? 14.447 -21.595 4.190 1.00 83.44 270 SER A N 1
ATOM 2174 C CA . SER A 1 270 ? 13.226 -21.585 3.368 1.00 83.44 270 SER A CA 1
ATOM 2175 C C . SER A 1 270 ? 12.247 -20.452 3.713 1.00 83.44 270 SER A C 1
ATOM 2177 O O . SER A 1 270 ? 11.033 -20.576 3.543 1.00 83.44 270 SER A O 1
ATOM 2179 N N . SER A 1 271 ? 12.764 -19.324 4.212 1.00 83.50 271 SER A N 1
ATOM 2180 C CA . SER A 1 271 ? 11.954 -18.151 4.569 1.00 83.50 271 SER A CA 1
ATOM 2181 C C . SER A 1 271 ? 11.521 -17.371 3.330 1.00 83.50 271 SER A C 1
ATOM 2183 O O . SER A 1 271 ? 12.315 -17.176 2.427 1.00 83.50 271 SER A O 1
ATOM 2185 N N . LYS A 1 272 ? 10.302 -16.827 3.291 1.00 80.81 272 LYS A N 1
ATOM 2186 C CA . LYS A 1 272 ? 9.760 -16.169 2.078 1.00 80.81 272 LYS A CA 1
ATOM 2187 C C . LYS A 1 272 ? 9.904 -14.646 2.043 1.00 80.81 272 LYS A C 1
ATOM 2189 O O . LYS A 1 272 ? 9.617 -14.014 1.027 1.00 80.81 272 LYS A O 1
ATOM 2194 N N . ASN A 1 273 ? 10.328 -14.040 3.151 1.00 86.12 273 ASN A N 1
ATOM 2195 C CA . ASN A 1 273 ? 10.514 -12.598 3.289 1.00 86.12 273 ASN A CA 1
ATOM 2196 C C . ASN A 1 273 ? 11.824 -12.309 4.020 1.00 86.12 273 ASN A C 1
ATOM 2198 O O . ASN A 1 273 ? 11.937 -12.518 5.228 1.00 86.12 273 ASN A O 1
ATOM 2202 N N . ILE A 1 274 ? 12.806 -11.819 3.276 1.00 91.69 274 ILE A N 1
ATOM 2203 C CA . ILE A 1 274 ? 14.159 -11.557 3.752 1.00 91.69 274 ILE A CA 1
ATOM 2204 C C . ILE A 1 274 ? 14.381 -10.054 3.811 1.00 91.69 274 ILE A C 1
ATOM 2206 O O . ILE A 1 274 ? 14.081 -9.339 2.861 1.00 91.69 274 ILE A O 1
ATOM 2210 N N . LEU A 1 275 ? 14.947 -9.561 4.904 1.00 92.75 275 LEU A N 1
ATOM 2211 C CA . LEU A 1 275 ? 15.408 -8.186 5.043 1.00 92.75 275 LEU A CA 1
ATOM 2212 C C . LEU A 1 275 ? 16.891 -8.196 5.406 1.00 92.75 275 LEU A C 1
ATOM 2214 O O . LEU A 1 275 ? 17.266 -8.629 6.489 1.00 92.75 275 LEU A O 1
ATOM 2218 N N . VAL A 1 276 ? 17.721 -7.694 4.504 1.00 96.06 276 VAL A N 1
ATOM 2219 C CA . VAL A 1 276 ? 19.159 -7.512 4.689 1.00 96.06 276 VAL A CA 1
ATOM 2220 C C . VAL A 1 276 ? 19.411 -6.053 5.045 1.00 96.06 276 VAL A C 1
ATOM 2222 O O . VAL A 1 276 ? 19.185 -5.165 4.228 1.00 96.06 276 VAL A O 1
ATOM 2225 N N . GLU A 1 277 ? 19.857 -5.785 6.263 1.00 95.06 277 GLU A N 1
ATOM 2226 C CA . GLU A 1 277 ? 20.235 -4.455 6.738 1.00 95.06 277 GLU A CA 1
ATOM 2227 C C . GLU A 1 277 ? 21.758 -4.313 6.722 1.00 95.06 277 GLU A C 1
ATOM 2229 O O . GLU A 1 277 ? 22.475 -5.196 7.182 1.00 95.06 277 GLU A O 1
ATOM 2234 N N . PHE A 1 278 ? 22.242 -3.181 6.230 1.00 95.81 278 PHE A N 1
ATOM 2235 C CA . PHE A 1 278 ? 23.644 -2.783 6.183 1.00 95.81 278 PHE A CA 1
ATOM 2236 C C . PHE A 1 278 ? 23.833 -1.581 7.110 1.00 95.81 278 PHE A C 1
ATOM 2238 O O . PHE A 1 278 ? 22.976 -0.697 7.171 1.00 95.81 278 PHE A O 1
ATOM 2245 N N . SER A 1 279 ? 24.938 -1.537 7.848 1.00 94.62 279 SER A N 1
ATOM 2246 C CA . SER A 1 279 ? 25.229 -0.476 8.812 1.00 94.62 279 SER A CA 1
ATOM 2247 C C . SER A 1 279 ? 26.729 -0.227 8.903 1.00 94.62 279 SER A C 1
ATOM 2249 O O . SER A 1 279 ? 27.476 -1.049 9.436 1.00 94.62 279 SER A O 1
ATOM 2251 N N . GLY A 1 280 ? 27.182 0.922 8.414 1.00 91.75 280 GLY A N 1
ATOM 2252 C CA . GLY A 1 280 ? 28.600 1.272 8.408 1.00 91.75 280 GLY A CA 1
ATOM 2253 C C . GLY A 1 280 ? 28.836 2.751 8.137 1.00 91.75 280 GLY A C 1
ATOM 2254 O O . GLY A 1 280 ? 27.933 3.471 7.715 1.00 91.75 280 GLY A O 1
ATOM 2255 N N . ASN A 1 281 ? 30.057 3.214 8.394 1.00 90.69 281 ASN A N 1
ATOM 2256 C CA . ASN A 1 281 ? 30.474 4.574 8.031 1.00 90.69 281 ASN A CA 1
ATOM 2257 C C . ASN A 1 281 ? 30.841 4.673 6.538 1.00 90.69 281 ASN A C 1
ATOM 2259 O O . ASN A 1 281 ? 30.954 5.768 5.996 1.00 90.69 281 ASN A O 1
ATOM 2263 N N . THR A 1 282 ? 31.006 3.529 5.879 1.00 92.75 282 THR A N 1
ATOM 2264 C CA . THR A 1 282 ? 31.389 3.348 4.477 1.00 92.75 282 THR A CA 1
ATOM 2265 C C . THR A 1 282 ? 30.328 2.506 3.758 1.00 92.75 282 THR A C 1
ATOM 2267 O O . THR A 1 282 ? 29.421 1.952 4.392 1.00 92.75 282 THR A O 1
ATOM 2270 N N . SER A 1 283 ? 30.405 2.430 2.426 1.00 94.00 283 SER A N 1
ATOM 2271 C CA . SER A 1 283 ? 29.553 1.551 1.614 1.00 94.00 283 SER A CA 1
ATOM 2272 C C . SER A 1 283 ? 30.414 0.573 0.822 1.00 94.00 283 SER A C 1
ATOM 2274 O O . SER A 1 283 ? 31.328 1.028 0.133 1.00 94.00 283 SER A O 1
ATOM 2276 N N . PRO A 1 284 ? 30.101 -0.734 0.848 1.00 95.25 284 PRO A N 1
ATOM 2277 C CA . PRO A 1 284 ? 30.730 -1.697 -0.039 1.00 95.25 284 PRO A CA 1
ATOM 2278 C C . PRO A 1 284 ? 30.152 -1.556 -1.453 1.00 95.25 284 PRO A C 1
ATOM 2280 O O . PRO A 1 284 ? 29.015 -1.096 -1.618 1.00 95.25 284 PRO A O 1
ATOM 2283 N N . ASP A 1 285 ? 30.911 -1.993 -2.452 1.00 95.69 285 ASP A N 1
ATOM 2284 C CA . ASP A 1 285 ? 30.388 -2.311 -3.779 1.00 95.69 285 ASP A CA 1
ATOM 2285 C C . ASP A 1 285 ? 29.646 -3.626 -3.721 1.00 95.69 285 ASP A C 1
ATOM 2287 O O . ASP A 1 285 ? 30.261 -4.657 -3.469 1.00 95.69 285 ASP A O 1
ATOM 2291 N N . ILE A 1 286 ? 28.339 -3.610 -3.965 1.00 97.38 286 ILE A N 1
ATOM 2292 C CA . ILE A 1 286 ? 27.562 -4.838 -4.124 1.00 97.38 286 ILE A CA 1
ATOM 2293 C C . ILE A 1 286 ? 27.456 -5.161 -5.612 1.00 97.38 286 ILE A C 1
ATOM 2295 O O . ILE A 1 286 ? 26.752 -4.469 -6.352 1.00 97.38 286 ILE A O 1
ATOM 2299 N N . TYR A 1 287 ? 28.134 -6.226 -6.035 1.00 96.94 287 TYR A N 1
ATOM 2300 C CA . TYR A 1 287 ? 28.118 -6.728 -7.412 1.00 96.94 287 TYR A CA 1
ATOM 2301 C C . TYR A 1 287 ? 26.950 -7.678 -7.685 1.00 96.94 287 TYR A C 1
ATOM 2303 O O . TYR A 1 287 ? 26.554 -7.854 -8.837 1.00 96.94 287 TYR A O 1
ATOM 2311 N N . GLY A 1 288 ? 26.375 -8.266 -6.636 1.00 96.44 288 GLY A N 1
ATOM 2312 C CA . GLY A 1 288 ? 25.177 -9.088 -6.734 1.00 96.44 288 GLY A CA 1
ATOM 2313 C C . GLY A 1 288 ? 24.749 -9.663 -5.390 1.00 96.44 288 GLY A C 1
ATOM 2314 O O . GLY A 1 288 ? 25.572 -9.919 -4.514 1.00 96.44 288 GLY A O 1
ATOM 2315 N N . ILE A 1 289 ? 23.448 -9.873 -5.240 1.00 97.12 289 ILE A N 1
ATOM 2316 C CA . ILE A 1 289 ? 22.829 -10.657 -4.174 1.00 97.12 289 ILE A CA 1
ATOM 2317 C C . ILE A 1 289 ? 22.155 -11.847 -4.854 1.00 97.12 289 ILE A C 1
ATOM 2319 O O . ILE A 1 289 ? 21.410 -11.652 -5.805 1.00 97.12 289 ILE A O 1
ATOM 2323 N N . SER A 1 290 ? 22.426 -13.068 -4.407 1.00 95.50 290 SER A N 1
ATOM 2324 C CA . SER A 1 290 ? 21.782 -14.283 -4.909 1.00 95.50 290 SER A CA 1
ATOM 2325 C C . SER A 1 290 ? 20.942 -14.907 -3.811 1.00 95.50 290 SER A C 1
ATOM 2327 O O . SER A 1 290 ? 21.399 -15.000 -2.670 1.00 95.50 290 SER A O 1
ATOM 2329 N N . ILE A 1 291 ? 19.745 -15.371 -4.159 1.00 94.62 291 ILE A N 1
ATOM 2330 C CA . ILE A 1 291 ? 19.006 -16.326 -3.335 1.00 94.62 291 ILE A CA 1
ATOM 2331 C C . ILE A 1 291 ? 18.918 -17.634 -4.102 1.00 94.62 291 ILE A C 1
ATOM 2333 O O . ILE A 1 291 ? 18.371 -17.683 -5.205 1.00 94.62 291 ILE A O 1
ATOM 2337 N N . GLU A 1 292 ? 19.486 -18.683 -3.523 1.00 93.06 292 GLU A N 1
ATOM 2338 C CA . GLU A 1 292 ? 19.728 -19.935 -4.230 1.00 93.06 292 GLU A CA 1
ATOM 2339 C C . GLU A 1 292 ? 19.958 -21.114 -3.284 1.00 93.06 292 GLU A C 1
ATOM 2341 O O . GLU A 1 292 ? 20.313 -20.934 -2.121 1.00 93.06 292 GLU A O 1
ATOM 2346 N N . GLY A 1 293 ? 19.791 -22.328 -3.806 1.00 89.69 293 GLY A N 1
ATOM 2347 C CA . GLY A 1 293 ? 20.151 -23.558 -3.106 1.00 89.69 293 GLY A CA 1
ATOM 2348 C C . GLY A 1 293 ? 21.648 -23.874 -3.140 1.00 89.69 293 GLY A C 1
ATOM 2349 O O . GLY A 1 293 ? 22.415 -23.329 -3.950 1.00 89.69 293 GLY A O 1
ATOM 2350 N N . ARG A 1 294 ? 22.075 -24.797 -2.265 1.00 85.56 294 ARG A N 1
ATOM 2351 C CA . ARG A 1 294 ? 23.459 -25.321 -2.263 1.00 85.56 294 ARG A CA 1
ATOM 2352 C C . ARG A 1 294 ? 23.787 -26.105 -3.531 1.00 85.56 294 ARG A C 1
ATOM 2354 O O . ARG A 1 294 ? 24.893 -25.978 -4.046 1.00 85.56 294 ARG A O 1
ATOM 2361 N N . ASN A 1 295 ? 22.828 -26.888 -4.018 1.00 87.12 295 ASN A N 1
ATOM 2362 C CA . ASN A 1 295 ? 22.955 -27.759 -5.186 1.00 87.12 295 ASN A CA 1
ATOM 2363 C C . ASN A 1 295 ? 21.803 -27.512 -6.171 1.00 87.12 295 ASN A C 1
ATOM 2365 O O . ASN A 1 295 ? 20.830 -26.828 -5.848 1.00 87.12 295 ASN A O 1
ATOM 2369 N N . GLY A 1 296 ? 21.895 -28.112 -7.358 1.00 89.69 296 GLY A N 1
ATOM 2370 C CA . GLY A 1 296 ? 20.880 -27.991 -8.404 1.00 89.69 296 GLY A CA 1
ATOM 2371 C C . GLY A 1 296 ? 21.116 -26.791 -9.318 1.00 89.69 296 GLY A C 1
ATOM 2372 O O . GLY A 1 296 ? 22.234 -26.285 -9.426 1.00 89.69 296 GLY A O 1
ATOM 2373 N N . LEU A 1 297 ? 20.063 -26.361 -10.007 1.00 91.75 297 LEU A N 1
ATOM 2374 C CA . LEU A 1 297 ? 20.142 -25.408 -11.106 1.00 91.75 297 LEU A CA 1
ATOM 2375 C C . LEU A 1 297 ? 19.680 -23.997 -10.712 1.00 91.75 297 LEU A C 1
ATOM 2377 O O . LEU A 1 297 ? 18.602 -23.790 -10.136 1.00 91.75 297 LEU A O 1
ATOM 2381 N N . VAL A 1 298 ? 20.492 -23.006 -11.076 1.00 93.31 298 VAL A N 1
ATOM 2382 C CA . VAL A 1 298 ? 20.219 -21.572 -10.918 1.00 93.31 298 VAL A CA 1
ATOM 2383 C C . VAL A 1 298 ? 20.212 -20.915 -12.293 1.00 93.31 298 VAL A C 1
ATOM 2385 O O . VAL A 1 298 ? 21.132 -21.118 -13.080 1.00 93.31 298 VAL A O 1
ATOM 2388 N N . VAL A 1 299 ? 19.175 -20.122 -12.573 1.00 95.25 299 VAL A N 1
ATOM 2389 C CA . VAL A 1 299 ? 19.097 -19.287 -13.781 1.00 95.25 299 VAL A CA 1
ATOM 2390 C C . VAL A 1 299 ? 19.000 -17.831 -13.356 1.00 95.25 299 VAL A C 1
ATOM 2392 O O . VAL A 1 299 ? 17.963 -17.404 -12.837 1.00 95.25 299 VAL A O 1
ATOM 2395 N N . ASP A 1 300 ? 20.073 -17.086 -13.584 1.00 96.44 300 ASP A N 1
ATOM 2396 C CA . ASP A 1 300 ? 20.157 -15.660 -13.293 1.00 96.44 300 ASP A CA 1
ATOM 2397 C C . ASP A 1 300 ? 19.547 -14.855 -14.444 1.00 96.44 300 ASP A C 1
ATOM 2399 O O . ASP A 1 300 ? 19.877 -15.080 -15.610 1.00 96.44 300 ASP A O 1
ATOM 2403 N N . ASN A 1 301 ? 18.676 -13.898 -14.117 1.00 95.44 301 ASN A N 1
ATOM 2404 C CA . ASN A 1 301 ? 18.112 -12.963 -15.089 1.00 95.44 301 ASN A CA 1
ATOM 2405 C C . ASN A 1 301 ? 18.889 -11.639 -15.059 1.00 95.44 301 ASN A C 1
ATOM 2407 O O . ASN A 1 301 ? 18.801 -10.895 -14.078 1.00 95.44 301 ASN A O 1
ATOM 2411 N N . MET A 1 302 ? 19.614 -11.322 -16.135 1.00 94.38 302 MET A N 1
ATOM 2412 C CA . MET A 1 302 ? 20.559 -10.199 -16.204 1.00 94.38 302 MET A CA 1
ATOM 2413 C C . MET A 1 302 ? 20.127 -9.139 -17.245 1.00 94.38 302 MET A C 1
ATOM 2415 O O . MET A 1 302 ? 20.809 -8.964 -18.260 1.00 94.38 302 MET A O 1
ATOM 2419 N N . PRO A 1 303 ? 19.010 -8.408 -17.028 1.00 91.25 303 PRO A N 1
ATOM 2420 C CA . PRO A 1 303 ? 18.498 -7.439 -17.996 1.00 91.25 303 PRO A CA 1
ATOM 2421 C C . PRO A 1 303 ? 19.345 -6.158 -18.067 1.00 91.25 303 PRO A C 1
ATOM 2423 O O . PRO A 1 303 ? 19.634 -5.516 -17.049 1.00 91.25 303 PRO A O 1
ATOM 2426 N N . GLN A 1 304 ? 19.662 -5.731 -19.288 1.00 86.50 304 GLN A N 1
ATOM 2427 C CA . GLN A 1 304 ? 20.369 -4.494 -19.622 1.00 86.50 304 GLN A CA 1
ATOM 2428 C C . GLN A 1 304 ? 19.536 -3.664 -20.601 1.00 86.50 304 GLN A C 1
ATOM 2430 O O . GLN A 1 304 ? 19.641 -3.772 -21.824 1.00 86.50 304 GLN A O 1
ATOM 2435 N N . ARG A 1 305 ? 18.673 -2.805 -20.059 1.00 79.00 305 ARG A N 1
ATOM 2436 C CA . ARG A 1 305 ? 17.803 -1.956 -20.876 1.00 79.00 305 ARG A CA 1
ATOM 2437 C C . ARG A 1 305 ? 18.619 -1.036 -21.784 1.00 79.00 305 ARG A C 1
ATOM 2439 O O . ARG A 1 305 ? 19.511 -0.336 -21.314 1.00 79.00 305 ARG A O 1
ATOM 2446 N N . GLY A 1 306 ? 18.274 -1.008 -23.071 1.00 74.19 306 GLY A N 1
ATOM 2447 C CA . GLY A 1 306 ? 18.939 -0.156 -24.062 1.00 74.19 306 GLY A CA 1
ATOM 2448 C C . GLY A 1 306 ? 20.314 -0.653 -24.525 1.00 74.19 306 GLY A C 1
ATOM 2449 O O . GLY A 1 306 ? 20.950 0.017 -25.334 1.00 74.19 306 GLY A O 1
ATOM 2450 N N . SER A 1 307 ? 20.776 -1.808 -24.039 1.00 84.44 307 SER A N 1
ATOM 2451 C CA . SER A 1 307 ? 22.054 -2.401 -24.437 1.00 84.44 307 SER A CA 1
ATOM 2452 C C . SER A 1 307 ? 21.968 -3.053 -25.820 1.00 84.44 307 SER A C 1
ATOM 2454 O O . SER A 1 307 ? 20.942 -3.619 -26.211 1.00 84.44 307 SER A O 1
ATOM 2456 N N . ALA A 1 308 ? 23.072 -2.976 -26.561 1.00 83.75 308 ALA A N 1
ATOM 2457 C CA . ALA A 1 308 ? 23.268 -3.721 -27.807 1.00 83.75 308 ALA A CA 1
ATOM 2458 C C . ALA A 1 308 ? 23.966 -5.077 -27.581 1.00 83.75 308 ALA A C 1
ATOM 2460 O O . ALA A 1 308 ? 24.151 -5.843 -28.528 1.00 83.75 308 ALA A O 1
ATOM 2461 N N . GLY A 1 309 ? 24.367 -5.361 -26.340 1.00 86.94 309 GLY A N 1
ATOM 2462 C CA . GLY A 1 309 ? 25.116 -6.544 -25.948 1.00 86.94 309 GLY A CA 1
ATOM 2463 C C . GLY A 1 309 ? 26.589 -6.473 -26.336 1.00 86.94 309 GLY A C 1
ATOM 2464 O O . GLY A 1 309 ? 27.104 -7.473 -26.815 1.00 86.94 309 GLY A O 1
ATOM 2465 N N . LEU A 1 310 ? 27.246 -5.319 -26.176 1.00 90.12 310 LEU A N 1
ATOM 2466 C CA . LEU A 1 310 ? 28.689 -5.119 -26.433 1.00 90.12 310 LEU A CA 1
ATOM 2467 C C . LEU A 1 310 ? 29.468 -4.623 -25.193 1.00 90.12 310 LEU A C 1
ATOM 2469 O O . LEU A 1 310 ? 30.658 -4.298 -25.264 1.00 90.12 310 LEU A O 1
ATOM 2473 N N . GLU A 1 311 ? 28.793 -4.502 -24.052 1.00 88.19 311 GLU A N 1
ATOM 2474 C CA . GLU A 1 311 ? 29.269 -3.770 -22.878 1.00 88.19 311 GLU A CA 1
ATOM 2475 C C . GLU A 1 311 ? 30.314 -4.528 -22.055 1.00 88.19 311 GLU A C 1
ATOM 2477 O O . GLU A 1 311 ? 31.041 -3.888 -21.300 1.00 88.19 311 GLU A O 1
ATOM 2482 N N . PHE A 1 312 ? 30.472 -5.844 -22.236 1.00 89.56 312 PHE A N 1
ATOM 2483 C CA . PHE A 1 312 ? 31.534 -6.613 -21.567 1.00 89.56 312 PHE A CA 1
ATOM 2484 C C . PHE A 1 312 ? 32.933 -6.091 -21.913 1.00 89.56 312 PHE A C 1
ATOM 2486 O O . PHE A 1 312 ? 33.839 -6.146 -21.096 1.00 89.56 312 PHE A O 1
ATOM 2493 N N . THR A 1 313 ? 33.110 -5.516 -23.104 1.00 89.38 313 THR A N 1
ATOM 2494 C CA . THR A 1 313 ? 34.382 -4.893 -23.510 1.00 89.38 313 THR A CA 1
ATOM 2495 C C . THR A 1 313 ? 34.625 -3.515 -22.880 1.00 89.38 313 THR A C 1
ATOM 2497 O O . THR A 1 313 ? 35.670 -2.909 -23.110 1.00 89.38 313 THR A O 1
ATOM 2500 N N . MET A 1 314 ? 33.659 -2.991 -22.117 1.00 88.38 314 MET A N 1
ATOM 2501 C CA . MET A 1 314 ? 33.717 -1.675 -21.469 1.00 88.38 314 MET A CA 1
ATOM 2502 C C . MET A 1 314 ? 33.957 -1.757 -19.955 1.00 88.38 314 MET A C 1
ATOM 2504 O O . MET A 1 314 ? 34.055 -0.714 -19.300 1.00 88.38 314 MET A O 1
ATOM 2508 N N . VAL A 1 315 ? 34.027 -2.964 -19.393 1.00 90.25 315 VAL A N 1
ATOM 2509 C CA . VAL A 1 315 ? 34.235 -3.196 -17.959 1.00 90.25 315 VAL A CA 1
ATOM 2510 C C . VAL A 1 315 ? 35.651 -3.688 -17.682 1.00 90.25 315 VAL A C 1
ATOM 2512 O O . VAL A 1 315 ? 36.342 -4.138 -18.589 1.00 90.25 315 VAL A O 1
ATOM 2515 N N . ASP A 1 316 ? 36.095 -3.563 -16.436 1.00 93.25 316 ASP A N 1
ATOM 2516 C CA . ASP A 1 316 ? 37.379 -4.109 -16.002 1.00 93.25 316 ASP A CA 1
ATOM 2517 C C . ASP A 1 316 ? 37.368 -5.648 -16.021 1.00 93.25 316 ASP A C 1
ATOM 2519 O O . ASP A 1 316 ? 36.530 -6.285 -15.370 1.00 93.25 316 ASP A O 1
ATOM 2523 N N . ASN A 1 317 ? 38.307 -6.242 -16.762 1.00 93.06 317 ASN A N 1
ATOM 2524 C CA . ASN A 1 317 ? 38.369 -7.691 -16.964 1.00 93.06 317 ASN A CA 1
ATOM 2525 C C . ASN A 1 317 ? 38.751 -8.444 -15.688 1.00 93.06 317 ASN A C 1
ATOM 2527 O O . ASN A 1 317 ? 38.208 -9.520 -15.443 1.00 93.06 317 ASN A O 1
ATOM 2531 N N . GLU A 1 318 ? 39.654 -7.892 -14.873 1.00 93.38 318 GLU A N 1
ATOM 2532 C CA . GLU A 1 318 ? 40.133 -8.561 -13.659 1.00 93.38 318 GLU A CA 1
ATOM 2533 C C . GLU A 1 318 ? 39.025 -8.647 -12.605 1.00 93.38 318 GLU A C 1
ATOM 2535 O O . GLU A 1 318 ? 38.744 -9.732 -12.095 1.00 93.38 318 GLU A O 1
ATOM 2540 N N . ASN A 1 319 ? 38.282 -7.563 -12.358 1.00 94.25 319 ASN A N 1
ATOM 2541 C CA . ASN A 1 319 ? 37.135 -7.597 -11.446 1.00 94.25 319 ASN A CA 1
ATOM 2542 C C . ASN A 1 319 ? 36.031 -8.552 -11.931 1.00 94.25 319 ASN A C 1
ATOM 2544 O O . ASN A 1 319 ? 35.407 -9.249 -11.124 1.00 94.25 319 ASN A O 1
ATOM 2548 N N . LEU A 1 320 ? 35.775 -8.603 -13.243 1.00 94.12 320 LEU A N 1
ATOM 2549 C CA . LEU A 1 320 ? 34.793 -9.529 -13.806 1.00 94.12 320 LEU A CA 1
ATOM 2550 C C . LEU A 1 320 ? 35.248 -10.988 -13.656 1.00 94.12 320 LEU A C 1
ATOM 2552 O O . LEU A 1 320 ? 34.445 -11.840 -13.271 1.00 94.12 320 LEU A O 1
ATOM 2556 N N . LYS A 1 321 ? 36.535 -11.263 -13.892 1.00 95.50 321 LYS A N 1
ATOM 2557 C CA . LYS A 1 321 ? 37.169 -12.571 -13.690 1.00 95.50 321 LYS A CA 1
ATOM 2558 C C . LYS A 1 321 ? 37.120 -13.003 -12.226 1.00 95.50 321 LYS A C 1
ATOM 2560 O O . LYS A 1 321 ? 36.745 -14.141 -11.951 1.00 95.50 321 LYS A O 1
ATOM 2565 N N . GLU A 1 322 ? 37.391 -12.105 -11.279 1.00 95.31 322 GLU A N 1
ATOM 2566 C CA . GLU A 1 322 ? 37.212 -12.368 -9.845 1.00 95.31 322 GLU A CA 1
ATOM 2567 C C . GLU A 1 322 ? 35.753 -12.738 -9.532 1.00 95.31 322 GLU A C 1
ATOM 2569 O O . GLU A 1 322 ? 35.489 -13.780 -8.927 1.00 95.31 322 GLU A O 1
ATOM 2574 N N . CYS A 1 323 ? 34.783 -11.954 -10.017 1.00 95.88 323 CYS A N 1
ATOM 2575 C CA . CYS A 1 323 ? 33.362 -12.243 -9.815 1.00 95.88 323 CYS A CA 1
ATOM 2576 C C . CYS A 1 323 ? 32.950 -13.600 -10.411 1.00 95.88 323 CYS A C 1
ATOM 2578 O O . CYS A 1 323 ? 32.220 -14.360 -9.772 1.00 95.88 323 CYS A O 1
ATOM 2580 N N . PHE A 1 324 ? 33.408 -13.934 -11.618 1.00 95.62 324 PHE A N 1
ATOM 2581 C CA . PHE A 1 324 ? 33.106 -15.217 -12.256 1.00 95.62 324 PHE A CA 1
ATOM 2582 C C . PHE A 1 324 ? 33.854 -16.395 -11.635 1.00 95.62 324 PHE A C 1
ATOM 2584 O O . PHE A 1 324 ? 33.305 -17.495 -11.620 1.00 95.62 324 PHE A O 1
ATOM 2591 N N . SER A 1 325 ? 35.020 -16.186 -11.023 1.00 94.75 325 SER A N 1
ATOM 2592 C CA . SER A 1 325 ? 35.700 -17.226 -10.237 1.00 94.75 325 SER A CA 1
ATOM 2593 C C . SER A 1 325 ? 34.879 -17.656 -9.010 1.00 94.75 325 SER A C 1
ATOM 2595 O O . SER A 1 325 ? 34.886 -18.830 -8.627 1.00 94.75 325 SER A O 1
ATOM 2597 N N . ILE A 1 326 ? 34.109 -16.718 -8.443 1.00 94.31 326 ILE A N 1
ATOM 2598 C CA . ILE A 1 326 ? 33.172 -16.940 -7.336 1.00 94.31 326 ILE A CA 1
ATOM 2599 C C . ILE A 1 326 ? 31.865 -17.551 -7.854 1.00 94.31 326 ILE A C 1
ATOM 2601 O O . ILE A 1 326 ? 31.367 -18.534 -7.298 1.00 94.31 326 ILE A O 1
ATOM 2605 N N . LEU A 1 327 ? 31.278 -16.978 -8.908 1.00 94.00 327 LEU A N 1
ATOM 2606 C CA . LEU A 1 327 ? 29.968 -17.399 -9.411 1.00 94.00 327 LEU A CA 1
ATOM 2607 C C . LEU A 1 327 ? 29.993 -18.732 -10.161 1.00 94.00 327 LEU A C 1
ATOM 2609 O O . LEU A 1 327 ? 29.016 -19.470 -10.050 1.00 94.00 327 LEU A O 1
ATOM 2613 N N . LYS A 1 328 ? 31.088 -19.029 -10.870 1.00 93.00 328 LYS A N 1
ATOM 2614 C CA . LYS A 1 328 ? 31.312 -20.237 -11.680 1.00 93.00 328 LYS A CA 1
ATOM 2615 C C . LYS A 1 328 ? 30.134 -20.542 -12.619 1.00 93.00 328 LYS A C 1
ATOM 2617 O O . LYS A 1 328 ? 29.439 -21.530 -12.401 1.00 93.00 328 LYS A O 1
ATOM 2622 N N . PRO A 1 329 ? 29.842 -19.670 -13.604 1.00 94.81 329 PRO A N 1
ATOM 2623 C CA . PRO A 1 329 ? 28.803 -19.959 -14.589 1.00 94.81 329 PRO A CA 1
ATOM 2624 C C . PRO A 1 329 ? 29.174 -21.195 -15.421 1.00 94.81 329 PRO A C 1
ATOM 2626 O O . PRO A 1 329 ? 30.321 -21.338 -15.820 1.00 94.81 329 PRO A O 1
ATOM 2629 N N . ASP A 1 330 ? 28.206 -22.063 -15.710 1.00 93.81 330 ASP A N 1
ATOM 2630 C CA . ASP A 1 330 ? 28.374 -23.188 -16.644 1.00 93.81 330 ASP A CA 1
ATOM 2631 C C . ASP A 1 330 ? 27.903 -22.814 -18.059 1.00 93.81 330 ASP A C 1
ATOM 2633 O O . ASP A 1 330 ? 28.384 -23.353 -19.058 1.00 93.81 330 ASP A O 1
ATOM 2637 N N . LEU A 1 331 ? 26.949 -21.880 -18.143 1.00 95.75 331 LEU A N 1
ATOM 2638 C CA . LEU A 1 331 ? 26.379 -21.381 -19.390 1.00 95.75 331 LEU A CA 1
ATOM 2639 C C . LEU A 1 331 ? 26.100 -19.882 -19.302 1.00 95.75 331 LEU A C 1
ATOM 2641 O O . LEU A 1 331 ? 25.442 -19.412 -18.371 1.00 95.75 331 LEU A O 1
ATOM 2645 N N . ILE A 1 332 ? 26.535 -19.141 -20.316 1.00 97.25 332 ILE A N 1
ATOM 2646 C CA . ILE A 1 332 ? 26.176 -17.738 -20.529 1.00 97.25 332 ILE A CA 1
ATOM 2647 C C . ILE A 1 332 ? 25.314 -17.643 -21.783 1.00 97.25 332 ILE A C 1
ATOM 2649 O O . ILE A 1 332 ? 25.714 -18.080 -22.859 1.00 97.25 332 ILE A O 1
ATOM 2653 N N . ILE A 1 333 ? 24.128 -17.055 -21.647 1.00 97.88 333 ILE A N 1
ATOM 2654 C CA . ILE A 1 333 ? 23.220 -16.809 -22.771 1.00 97.88 333 ILE A CA 1
ATOM 2655 C C . ILE A 1 333 ? 23.196 -15.310 -23.060 1.00 97.88 333 ILE A C 1
ATOM 2657 O O . ILE A 1 333 ? 22.993 -14.517 -22.146 1.00 97.88 333 ILE A O 1
ATOM 2661 N N . LEU A 1 334 ? 23.400 -14.923 -24.318 1.00 97.69 334 LEU A N 1
ATOM 2662 C CA . LEU A 1 334 ? 23.364 -13.544 -24.802 1.00 97.69 334 LEU A CA 1
ATOM 2663 C C . LEU A 1 334 ? 22.157 -13.365 -25.733 1.00 97.69 334 LEU A C 1
ATOM 2665 O O . LEU A 1 334 ? 22.181 -13.826 -26.869 1.00 97.69 334 LEU A O 1
ATOM 2669 N N . HIS A 1 335 ? 21.113 -12.683 -25.269 1.00 96.56 335 HIS A N 1
ATOM 2670 C CA . HIS A 1 335 ? 19.887 -12.412 -26.025 1.00 96.56 335 HIS A CA 1
ATOM 2671 C C . HIS A 1 335 ? 19.695 -10.903 -26.200 1.00 96.56 335 HIS A C 1
ATOM 2673 O O . HIS A 1 335 ? 18.999 -10.240 -25.430 1.00 96.56 335 HIS A O 1
ATOM 2679 N N . TYR A 1 336 ? 20.341 -10.361 -27.228 1.00 93.56 336 TYR A N 1
ATOM 2680 C CA . TYR A 1 336 ? 20.336 -8.936 -27.545 1.00 93.56 336 TYR A CA 1
ATOM 2681 C C . TYR A 1 336 ? 19.949 -8.701 -29.003 1.00 93.56 336 TYR A C 1
ATOM 2683 O O . TYR A 1 336 ? 19.981 -9.606 -29.836 1.00 93.56 336 TYR A O 1
ATOM 2691 N N . GLY A 1 337 ? 19.644 -7.448 -29.326 1.00 87.38 337 GLY A N 1
ATOM 2692 C CA . GLY A 1 337 ? 19.540 -6.977 -30.706 1.00 87.38 337 GLY A CA 1
ATOM 2693 C C . GLY A 1 337 ? 18.354 -6.056 -30.955 1.00 87.38 337 GLY A C 1
ATOM 2694 O O . GLY A 1 337 ? 18.339 -5.377 -31.983 1.00 87.38 337 GLY A O 1
ATOM 2695 N N . LEU A 1 338 ? 17.405 -5.953 -30.013 1.00 87.25 338 LEU A N 1
ATOM 2696 C CA . LEU A 1 338 ? 16.232 -5.087 -30.169 1.00 87.25 338 LEU A CA 1
ATOM 2697 C C . LEU A 1 338 ? 16.643 -3.631 -30.432 1.00 87.25 338 LEU A C 1
ATOM 2699 O O . LEU A 1 338 ? 16.122 -2.978 -31.333 1.00 87.25 338 LEU A O 1
ATOM 2703 N N . ASN A 1 339 ? 17.654 -3.145 -29.706 1.00 84.31 339 ASN A N 1
ATOM 2704 C CA . ASN A 1 339 ? 18.163 -1.774 -29.839 1.00 84.31 339 ASN A CA 1
ATOM 2705 C C . ASN A 1 339 ? 18.993 -1.535 -31.116 1.00 84.31 339 ASN A C 1
ATOM 2707 O O . ASN A 1 339 ? 19.251 -0.389 -31.474 1.00 84.31 339 ASN A O 1
ATOM 2711 N N . LEU A 1 340 ? 19.423 -2.595 -31.812 1.00 86.81 340 LEU A N 1
ATOM 2712 C CA . LEU A 1 340 ? 20.123 -2.490 -33.101 1.00 86.81 340 LEU A CA 1
ATOM 2713 C C . LEU A 1 340 ? 19.142 -2.401 -34.263 1.00 86.81 340 LEU A C 1
ATOM 2715 O O . LEU A 1 340 ? 19.410 -1.718 -35.250 1.00 86.81 340 LEU A O 1
ATOM 2719 N N . ALA A 1 341 ? 18.011 -3.096 -34.144 1.00 87.31 341 ALA A N 1
ATOM 2720 C CA . ALA A 1 341 ? 16.980 -3.126 -35.167 1.00 87.31 341 ALA A CA 1
ATOM 2721 C C . ALA A 1 341 ? 16.387 -1.732 -35.415 1.00 87.31 341 ALA A C 1
ATOM 2723 O O . ALA A 1 341 ? 16.188 -1.348 -36.565 1.00 87.31 341 ALA A O 1
ATOM 2724 N N . THR A 1 342 ? 16.215 -0.938 -34.355 1.00 80.44 342 THR A N 1
ATOM 2725 C CA . THR A 1 342 ? 15.665 0.423 -34.429 1.00 80.44 342 THR A CA 1
ATOM 2726 C C . THR A 1 342 ? 16.589 1.434 -35.118 1.00 80.44 342 THR A C 1
ATOM 2728 O O . THR A 1 342 ? 16.106 2.460 -35.593 1.00 80.44 342 THR A O 1
ATOM 2731 N N . ASN A 1 343 ? 17.895 1.158 -35.225 1.00 79.38 343 ASN A N 1
ATOM 2732 C CA . ASN A 1 343 ? 18.863 2.011 -35.918 1.00 79.38 343 ASN A CA 1
ATOM 2733 C C . ASN A 1 343 ? 19.329 1.345 -37.223 1.00 79.38 343 ASN A C 1
ATOM 2735 O O . ASN A 1 343 ? 20.318 0.604 -37.255 1.00 79.38 343 ASN A O 1
ATOM 2739 N N . ILE A 1 344 ? 18.581 1.592 -38.303 1.00 85.38 344 ILE A N 1
ATOM 2740 C CA . ILE A 1 344 ? 18.802 0.952 -39.603 1.00 85.38 344 ILE A CA 1
ATOM 2741 C C . ILE A 1 344 ? 20.145 1.398 -40.188 1.00 85.38 344 ILE A C 1
ATOM 2743 O O . ILE A 1 344 ? 20.373 2.576 -40.463 1.00 85.38 344 ILE A O 1
ATOM 2747 N N . ARG A 1 345 ? 21.029 0.426 -40.421 1.00 83.44 345 ARG A N 1
ATOM 2748 C CA . ARG A 1 345 ? 22.319 0.611 -41.090 1.00 83.44 345 ARG A CA 1
ATOM 2749 C C . ARG A 1 345 ? 22.438 -0.318 -42.290 1.00 83.44 345 ARG A C 1
ATOM 2751 O O . ARG A 1 345 ? 21.812 -1.376 -42.355 1.00 83.44 345 ARG A O 1
ATOM 2758 N N . ASN A 1 346 ? 23.273 0.073 -43.248 1.00 81.06 346 ASN A N 1
ATOM 2759 C CA . ASN A 1 346 ? 23.527 -0.745 -44.433 1.00 81.06 346 ASN A CA 1
ATOM 2760 C C . ASN A 1 346 ? 24.491 -1.902 -44.155 1.00 81.06 346 ASN A C 1
ATOM 2762 O O . ASN A 1 346 ? 24.323 -2.967 -44.756 1.00 81.06 346 ASN A O 1
ATOM 2766 N N . ASP A 1 347 ? 25.425 -1.694 -43.223 1.00 87.56 347 ASP A N 1
ATOM 2767 C CA . ASP A 1 347 ? 26.472 -2.628 -42.820 1.00 87.56 347 ASP A CA 1
ATOM 2768 C C . ASP A 1 347 ? 26.473 -2.845 -41.295 1.00 87.56 347 ASP A C 1
ATOM 2770 O O . ASP A 1 347 ? 26.318 -1.901 -40.514 1.00 87.56 347 ASP A O 1
ATOM 2774 N N . TYR A 1 348 ? 26.666 -4.101 -40.895 1.00 92.38 348 TYR A N 1
ATOM 2775 C CA . TYR A 1 348 ? 26.721 -4.566 -39.506 1.00 92.38 348 TYR A CA 1
ATOM 2776 C C . TYR A 1 348 ? 28.061 -5.234 -39.160 1.00 92.38 348 TYR A C 1
ATOM 2778 O O . TYR A 1 348 ? 28.192 -5.804 -38.079 1.00 92.38 348 TYR A O 1
ATOM 2786 N N . SER A 1 349 ? 29.086 -5.103 -40.011 1.00 90.88 349 SER A N 1
ATOM 2787 C CA . SER A 1 349 ? 30.436 -5.630 -39.755 1.00 90.88 349 SER A CA 1
ATOM 2788 C C . SER A 1 349 ? 31.047 -5.129 -38.437 1.00 90.88 349 SER A C 1
ATOM 2790 O O . SER A 1 349 ? 31.771 -5.860 -37.763 1.00 90.88 349 SER A O 1
ATOM 2792 N N . TYR A 1 350 ? 30.725 -3.897 -38.023 1.00 91.44 350 TYR A N 1
ATOM 2793 C CA . TYR A 1 350 ? 31.157 -3.353 -36.732 1.00 91.44 350 TYR A CA 1
ATOM 2794 C C . TYR A 1 350 ? 30.562 -4.138 -35.553 1.00 91.44 350 TYR A C 1
ATOM 2796 O O . TYR A 1 350 ? 31.236 -4.336 -34.543 1.00 91.44 350 TYR A O 1
ATOM 2804 N N . TYR A 1 351 ? 29.303 -4.570 -35.680 1.00 93.62 351 TYR A N 1
ATOM 2805 C CA . TYR A 1 351 ? 28.594 -5.312 -34.646 1.00 93.62 351 TYR A CA 1
ATOM 2806 C C . TYR A 1 351 ? 29.067 -6.761 -34.607 1.00 93.62 351 TYR A C 1
ATOM 2808 O O . TYR A 1 351 ? 29.334 -7.264 -33.524 1.00 93.62 351 TYR A O 1
ATOM 2816 N N . GLU A 1 352 ? 29.264 -7.380 -35.775 1.00 94.88 352 GLU A N 1
ATOM 2817 C CA . GLU A 1 352 ? 29.883 -8.705 -35.914 1.00 94.88 352 GLU A CA 1
ATOM 2818 C C . GLU A 1 352 ? 31.226 -8.761 -35.169 1.00 94.88 352 GLU A C 1
ATOM 2820 O O . GLU A 1 352 ? 31.383 -9.528 -34.221 1.00 94.88 352 GLU A O 1
ATOM 2825 N N . LYS A 1 353 ? 32.162 -7.861 -35.509 1.00 92.75 353 LYS A N 1
ATOM 2826 C CA . LYS A 1 353 ? 33.484 -7.787 -34.861 1.00 92.75 353 LYS A CA 1
ATOM 2827 C C . LYS A 1 353 ? 33.390 -7.483 -33.366 1.00 92.75 353 LYS A C 1
ATOM 2829 O O . LYS A 1 353 ? 34.156 -8.024 -32.571 1.00 92.75 353 LYS A O 1
ATOM 2834 N N . GLY A 1 354 ? 32.473 -6.595 -32.980 1.00 94.25 354 GLY A N 1
ATOM 2835 C CA . GLY A 1 354 ? 32.246 -6.237 -31.581 1.00 94.25 354 GLY A CA 1
ATOM 2836 C C . GLY A 1 354 ? 31.743 -7.419 -30.755 1.00 94.25 354 GLY A C 1
ATOM 2837 O O . GLY A 1 354 ? 32.257 -7.666 -29.665 1.00 94.25 354 GLY A O 1
ATOM 2838 N N . LEU A 1 355 ? 30.769 -8.163 -31.281 1.00 96.12 355 LEU A N 1
ATOM 2839 C CA . LEU A 1 355 ? 30.182 -9.318 -30.615 1.00 96.12 355 LEU A CA 1
ATOM 2840 C C . LEU A 1 355 ? 31.178 -10.479 -30.545 1.00 96.12 355 LEU A C 1
ATOM 2842 O O . LEU A 1 355 ? 31.317 -11.073 -29.480 1.00 96.12 355 LEU A O 1
ATOM 2846 N N . ALA A 1 356 ? 31.932 -10.740 -31.618 1.00 96.75 356 ALA A N 1
ATOM 2847 C CA . ALA A 1 356 ? 33.000 -11.741 -31.615 1.00 96.75 356 ALA A CA 1
ATOM 2848 C C . ALA A 1 356 ? 34.038 -11.427 -30.527 1.00 96.75 356 ALA A C 1
ATOM 2850 O O . ALA A 1 356 ? 34.363 -12.281 -29.705 1.00 96.75 356 ALA A O 1
ATOM 2851 N N . ARG A 1 357 ? 34.479 -10.163 -30.430 1.00 95.38 357 ARG A N 1
ATOM 2852 C CA . ARG A 1 357 ? 35.392 -9.715 -29.367 1.00 95.38 357 ARG A CA 1
ATOM 2853 C C . ARG A 1 357 ? 34.800 -9.896 -27.970 1.00 95.38 357 ARG A C 1
ATOM 2855 O O . ARG A 1 357 ? 35.527 -10.270 -27.055 1.00 95.38 357 ARG A O 1
ATOM 2862 N N . GLN A 1 358 ? 33.509 -9.627 -27.792 1.00 94.81 358 GLN A N 1
ATOM 2863 C CA . GLN A 1 358 ? 32.835 -9.838 -26.514 1.00 94.81 358 GLN A CA 1
ATOM 2864 C C . GLN A 1 358 ? 32.785 -11.320 -26.125 1.00 94.81 358 GLN A C 1
ATOM 2866 O O . GLN A 1 358 ? 33.056 -11.645 -24.973 1.00 94.81 358 GLN A O 1
ATOM 2871 N N . ILE A 1 359 ? 32.451 -12.211 -27.057 1.00 96.06 359 ILE A N 1
ATOM 2872 C CA . ILE A 1 359 ? 32.410 -13.656 -26.797 1.00 96.06 359 ILE A CA 1
ATOM 2873 C C . ILE A 1 359 ? 33.811 -14.162 -26.435 1.00 96.06 359 ILE A C 1
ATOM 2875 O O . ILE A 1 359 ? 33.965 -14.861 -25.435 1.00 96.06 359 ILE A O 1
ATOM 2879 N N . SER A 1 360 ? 34.841 -13.732 -27.168 1.00 95.31 360 SER A N 1
ATOM 2880 C CA . SER A 1 360 ? 36.234 -14.059 -26.843 1.00 95.31 360 SER A CA 1
ATOM 2881 C C . SER A 1 360 ? 36.636 -13.567 -25.452 1.00 95.31 360 SER A C 1
ATOM 2883 O O . SER A 1 360 ? 37.266 -14.310 -24.706 1.00 95.31 360 SER A O 1
ATOM 2885 N N . LEU A 1 361 ? 36.221 -12.354 -25.065 1.00 94.44 361 LEU A N 1
ATOM 2886 C CA . LEU A 1 361 ? 36.463 -11.825 -23.720 1.00 94.44 361 LEU A CA 1
ATOM 2887 C C . LEU A 1 361 ? 35.767 -12.671 -22.651 1.00 94.44 361 LEU A C 1
ATOM 2889 O O . LEU A 1 361 ? 36.368 -12.954 -21.622 1.00 94.44 361 LEU A O 1
ATOM 2893 N N . ILE A 1 362 ? 34.526 -13.109 -22.890 1.00 94.69 362 ILE A N 1
ATOM 2894 C CA . ILE A 1 362 ? 33.804 -14.005 -21.976 1.00 94.69 362 ILE A CA 1
ATOM 2895 C C . ILE A 1 362 ? 34.575 -15.321 -21.803 1.00 94.69 362 ILE A C 1
ATOM 2897 O O . ILE A 1 362 ? 34.787 -15.750 -20.671 1.00 94.69 362 ILE A O 1
ATOM 2901 N N . HIS A 1 363 ? 35.056 -15.928 -22.891 1.00 93.88 363 HIS A N 1
ATOM 2902 C CA . HIS A 1 363 ? 35.887 -17.134 -22.818 1.00 93.88 363 HIS A CA 1
ATOM 2903 C C . HIS A 1 363 ? 37.215 -16.910 -22.081 1.00 93.88 363 HIS A C 1
ATOM 2905 O O . HIS A 1 363 ? 37.681 -17.812 -21.387 1.00 93.88 363 HIS A O 1
ATOM 2911 N N . GLU A 1 364 ? 37.805 -15.719 -22.188 1.00 93.75 364 GLU A N 1
ATOM 2912 C CA . GLU A 1 364 ? 39.028 -15.345 -21.472 1.00 93.75 364 GLU A CA 1
ATOM 2913 C C . GLU A 1 364 ? 38.795 -15.207 -19.957 1.00 93.75 364 GLU A C 1
ATOM 2915 O O . GLU A 1 364 ? 39.563 -15.751 -19.160 1.00 93.75 364 GLU A O 1
ATOM 2920 N N . VAL A 1 365 ? 37.726 -14.516 -19.538 1.00 93.94 365 VAL A N 1
ATOM 2921 C CA . VAL A 1 365 ? 37.441 -14.278 -18.108 1.00 93.94 365 VAL A CA 1
ATOM 2922 C C . VAL A 1 365 ? 36.795 -15.476 -17.412 1.00 93.94 365 VAL A C 1
ATOM 2924 O O . VAL A 1 365 ? 36.869 -15.585 -16.188 1.00 93.94 365 VAL A O 1
ATOM 2927 N N . THR A 1 366 ? 36.164 -16.386 -18.159 1.00 92.50 366 THR A N 1
ATOM 2928 C CA . THR A 1 366 ? 35.584 -17.623 -17.622 1.00 92.50 366 THR A CA 1
ATOM 2929 C C . THR A 1 366 ? 35.845 -18.825 -18.548 1.00 92.50 366 THR A C 1
ATOM 2931 O O . THR A 1 366 ? 34.954 -19.300 -19.258 1.00 92.50 366 THR A O 1
ATOM 2934 N N . PRO A 1 367 ? 37.085 -19.357 -18.548 1.00 89.31 367 PRO A N 1
ATOM 2935 C CA . PRO A 1 367 ? 37.441 -20.502 -19.380 1.00 89.31 367 PRO A CA 1
ATOM 2936 C C . PRO A 1 367 ? 36.589 -21.736 -19.056 1.00 89.31 367 PRO A C 1
ATOM 2938 O O . PRO A 1 367 ? 36.399 -22.077 -17.890 1.00 89.31 367 PRO A O 1
ATOM 2941 N N . GLY A 1 368 ? 36.107 -22.426 -20.092 1.00 84.69 368 GLY A N 1
ATOM 2942 C CA . GLY A 1 368 ? 35.285 -23.638 -19.959 1.00 84.69 368 GLY A CA 1
ATOM 2943 C C . GLY A 1 368 ? 33.772 -23.401 -19.876 1.00 84.69 368 GLY A C 1
ATOM 2944 O O . GLY A 1 368 ? 33.016 -24.369 -19.927 1.00 84.69 368 GLY A O 1
ATOM 2945 N N . THR A 1 369 ? 33.323 -22.146 -19.812 1.00 92.06 369 THR A N 1
ATOM 2946 C CA . THR A 1 369 ? 31.898 -21.783 -19.842 1.00 92.06 369 THR A CA 1
ATOM 2947 C C . THR A 1 369 ? 31.363 -21.814 -21.268 1.00 92.06 369 THR A C 1
ATOM 2949 O O . THR A 1 369 ? 31.931 -21.187 -22.168 1.00 92.06 369 THR A O 1
ATOM 2952 N N . ALA A 1 370 ? 30.250 -22.516 -21.486 1.00 94.56 370 ALA A N 1
ATOM 2953 C CA . ALA A 1 370 ? 29.579 -22.514 -22.781 1.00 94.56 370 ALA A CA 1
ATOM 2954 C C . ALA A 1 370 ? 28.856 -21.175 -23.007 1.00 94.56 370 ALA A C 1
ATOM 2956 O O . ALA A 1 370 ? 28.267 -20.610 -22.083 1.00 94.56 370 ALA A O 1
ATOM 2957 N N . VAL A 1 371 ? 28.873 -20.675 -24.244 1.00 96.25 371 VAL A N 1
ATOM 2958 C CA . VAL A 1 371 ? 28.197 -19.426 -24.621 1.00 96.25 371 VAL A CA 1
ATOM 2959 C C . VAL A 1 371 ? 27.165 -19.711 -25.706 1.00 96.25 371 VAL A C 1
ATOM 2961 O O . VAL A 1 371 ? 27.473 -20.355 -26.710 1.00 96.25 371 VAL A O 1
ATOM 2964 N N . VAL A 1 372 ? 25.942 -19.221 -25.505 1.00 97.31 372 VAL A N 1
ATOM 2965 C CA . VAL A 1 372 ? 24.853 -19.271 -26.488 1.00 97.31 372 VAL A CA 1
ATOM 2966 C C . VAL A 1 372 ? 24.442 -17.849 -26.839 1.00 97.31 372 VAL A C 1
ATOM 2968 O O . VAL A 1 372 ? 24.074 -17.070 -25.964 1.00 97.31 372 VAL A O 1
ATOM 2971 N N . VAL A 1 373 ? 24.450 -17.515 -28.122 1.00 97.75 373 VAL A N 1
ATOM 2972 C CA . VAL A 1 373 ? 23.868 -16.284 -28.651 1.00 97.75 373 VAL A CA 1
ATOM 2973 C C . VAL A 1 373 ? 22.476 -16.600 -29.178 1.00 97.75 373 VAL A C 1
ATOM 2975 O O . VAL A 1 373 ? 22.309 -17.376 -30.118 1.00 97.75 373 VAL A O 1
ATOM 2978 N N . VAL A 1 374 ? 21.471 -15.987 -28.564 1.00 97.69 374 VAL A N 1
ATOM 2979 C CA . VAL A 1 374 ? 20.087 -16.024 -29.033 1.00 97.69 374 VAL A CA 1
ATOM 2980 C C . VAL A 1 374 ? 19.923 -14.906 -30.052 1.00 97.69 374 VAL A C 1
ATOM 2982 O O . VAL A 1 374 ? 20.080 -13.727 -29.724 1.00 97.69 374 VAL A O 1
ATOM 2985 N N . GLY A 1 375 ? 19.640 -15.290 -31.294 1.00 95.56 375 GLY A N 1
ATOM 2986 C CA . GLY A 1 375 ? 19.426 -14.364 -32.396 1.00 95.56 375 GLY A CA 1
ATOM 2987 C C . GLY A 1 375 ? 18.298 -13.378 -32.115 1.00 95.56 375 GLY A C 1
ATOM 2988 O O . GLY A 1 375 ? 17.363 -13.667 -31.368 1.00 95.56 375 GLY A O 1
ATOM 2989 N N . LEU A 1 376 ? 18.387 -12.202 -32.731 1.00 95.31 376 LEU A N 1
ATOM 2990 C CA . LEU A 1 376 ? 17.364 -11.167 -32.643 1.00 95.31 376 LEU A CA 1
ATOM 2991 C C . LEU A 1 376 ? 15.976 -11.737 -32.983 1.00 95.31 376 LEU A C 1
ATOM 2993 O O . LEU A 1 376 ? 15.742 -12.221 -34.089 1.00 95.31 376 LEU A O 1
ATOM 2997 N N . THR A 1 377 ? 15.050 -11.635 -32.031 1.00 94.69 377 THR A N 1
ATOM 2998 C CA . THR A 1 377 ? 13.634 -11.959 -32.244 1.00 94.69 377 THR A CA 1
ATOM 2999 C C . THR A 1 377 ? 13.006 -11.029 -33.285 1.00 94.69 377 THR A C 1
ATOM 3001 O O . THR A 1 377 ? 13.457 -9.899 -33.486 1.00 94.69 377 THR A O 1
ATOM 3004 N N . ASP A 1 378 ? 11.980 -11.503 -33.999 1.00 94.56 378 ASP A N 1
ATOM 3005 C CA . ASP A 1 378 ? 11.308 -10.658 -34.990 1.00 94.56 378 ASP A CA 1
ATOM 3006 C C . ASP A 1 378 ? 10.628 -9.479 -34.287 1.00 94.56 378 ASP A C 1
ATOM 3008 O O . ASP A 1 378 ? 9.980 -9.659 -33.256 1.00 94.56 378 ASP A O 1
ATOM 3012 N N . ILE A 1 379 ? 10.765 -8.283 -34.856 1.00 92.56 379 ILE A N 1
ATOM 3013 C CA . ILE A 1 379 ? 10.087 -7.077 -34.383 1.00 92.56 379 ILE A CA 1
ATOM 3014 C C . ILE A 1 379 ? 9.542 -6.269 -35.557 1.00 92.56 379 ILE A C 1
ATOM 3016 O O . ILE A 1 379 ? 10.055 -6.326 -36.682 1.00 92.56 379 ILE A O 1
ATOM 3020 N N . ALA A 1 380 ? 8.494 -5.501 -35.292 1.00 91.12 380 ALA A N 1
ATOM 3021 C CA . ALA A 1 380 ? 7.858 -4.641 -36.275 1.00 91.12 380 ALA A CA 1
ATOM 3022 C C . ALA A 1 380 ? 7.575 -3.259 -35.686 1.00 91.12 380 ALA A C 1
ATOM 3024 O O . ALA A 1 380 ? 7.564 -3.070 -34.471 1.00 91.12 380 ALA A O 1
ATOM 3025 N N . TYR A 1 381 ? 7.358 -2.287 -36.561 1.00 83.88 381 TYR A N 1
ATOM 3026 C CA . TYR A 1 381 ? 6.928 -0.944 -36.197 1.00 83.88 381 TYR A CA 1
ATOM 3027 C C . TYR A 1 381 ? 5.665 -0.581 -36.973 1.00 83.88 381 TYR A C 1
ATOM 3029 O O . TYR A 1 381 ? 5.337 -1.181 -38.000 1.00 83.88 381 TYR A O 1
ATOM 3037 N N . GLN A 1 382 ? 4.930 0.394 -36.450 1.00 84.44 382 GLN A N 1
ATOM 3038 C CA . GLN A 1 382 ? 3.730 0.893 -37.098 1.00 84.44 382 GLN A CA 1
ATOM 3039 C C . GLN A 1 382 ? 4.089 2.048 -38.042 1.00 84.44 382 GLN A C 1
ATOM 3041 O O . GLN A 1 382 ? 4.690 3.036 -37.620 1.00 84.44 382 GLN A O 1
ATOM 3046 N N . GLU A 1 383 ? 3.704 1.923 -39.309 1.00 80.81 383 GLU A N 1
ATOM 3047 C CA . GLU A 1 383 ? 3.895 2.914 -40.369 1.00 80.81 383 GLU A CA 1
ATOM 3048 C C . GLU A 1 383 ? 2.520 3.307 -40.929 1.00 80.81 383 GLU A C 1
ATOM 3050 O O . GLU A 1 383 ? 1.945 2.631 -41.785 1.00 80.81 383 GLU A O 1
ATOM 3055 N N . GLY A 1 384 ? 1.940 4.376 -40.372 1.00 80.25 384 GLY A N 1
ATOM 3056 C CA . GLY A 1 384 ? 0.547 4.751 -40.634 1.00 80.25 384 GLY A CA 1
ATOM 3057 C C . GLY A 1 384 ? -0.433 3.670 -40.157 1.00 80.25 384 GLY A C 1
ATOM 3058 O O . GLY A 1 384 ? -0.426 3.291 -38.983 1.00 80.25 384 GLY A O 1
ATOM 3059 N N . ASP A 1 385 ? -1.253 3.160 -41.079 1.00 79.94 385 ASP A N 1
ATOM 3060 C CA . ASP A 1 385 ? -2.236 2.094 -40.822 1.00 79.94 385 ASP A CA 1
ATOM 3061 C C . ASP A 1 385 ? -1.666 0.676 -41.015 1.00 79.94 385 ASP A C 1
ATOM 3063 O O . ASP A 1 385 ? -2.382 -0.313 -40.850 1.00 79.94 385 ASP A O 1
ATOM 3067 N N . ARG A 1 386 ? -0.384 0.547 -41.382 1.00 82.25 386 ARG A N 1
ATOM 3068 C CA . ARG A 1 386 ? 0.275 -0.742 -41.641 1.00 82.25 386 ARG A CA 1
ATOM 3069 C C . ARG A 1 386 ? 1.307 -1.060 -40.565 1.00 82.25 386 ARG A C 1
ATOM 3071 O O . ARG A 1 386 ? 1.917 -0.170 -39.979 1.00 82.25 386 ARG A O 1
ATOM 3078 N N . VAL A 1 387 ? 1.518 -2.350 -40.322 1.00 86.75 387 VAL A N 1
ATOM 3079 C CA . VAL A 1 387 ? 2.572 -2.856 -39.433 1.00 86.75 387 VAL A CA 1
ATOM 3080 C C . VAL A 1 387 ? 3.633 -3.516 -40.300 1.00 86.75 387 VAL A C 1
ATOM 3082 O O . VAL A 1 387 ? 3.316 -4.409 -41.087 1.00 86.75 387 VAL A O 1
ATOM 3085 N N . VAL A 1 388 ? 4.876 -3.056 -40.182 1.00 87.75 388 VAL A N 1
ATOM 3086 C CA . VAL A 1 388 ? 5.978 -3.434 -41.074 1.00 87.75 388 VAL A CA 1
ATOM 3087 C C . VAL A 1 388 ? 7.149 -3.966 -40.250 1.00 87.75 388 VAL A C 1
ATOM 3089 O O . VAL A 1 388 ? 7.549 -3.370 -39.251 1.00 87.75 388 VAL A O 1
ATOM 3092 N N . SER A 1 389 ? 7.703 -5.110 -40.656 1.00 87.69 389 SER A N 1
ATOM 3093 C CA . SER A 1 389 ? 8.910 -5.676 -40.042 1.00 87.69 389 SER A CA 1
ATOM 3094 C C . SER A 1 389 ? 10.145 -4.843 -40.385 1.00 87.69 389 SER A C 1
ATOM 3096 O O . SER A 1 389 ? 10.284 -4.351 -41.504 1.00 87.69 389 SER A O 1
ATOM 3098 N N . TYR A 1 390 ? 11.091 -4.744 -39.453 1.00 89.62 390 TYR A N 1
ATOM 3099 C CA . TYR A 1 390 ? 12.342 -4.031 -39.709 1.00 89.62 390 TYR A CA 1
ATOM 3100 C C . TYR A 1 390 ? 13.183 -4.730 -40.803 1.00 89.62 390 TYR A C 1
ATOM 3102 O O . TYR A 1 390 ? 13.467 -5.929 -40.695 1.00 89.62 390 TYR A O 1
ATOM 3110 N N . PRO A 1 391 ? 13.636 -4.009 -41.848 1.00 88.75 391 PRO A N 1
ATOM 3111 C CA . PRO A 1 391 ? 14.301 -4.615 -43.010 1.00 88.75 391 PRO A CA 1
ATOM 3112 C C . PRO A 1 391 ? 15.726 -5.116 -42.716 1.00 88.75 391 PRO A C 1
ATOM 3114 O O . PRO A 1 391 ? 16.272 -5.955 -43.431 1.00 88.75 391 PRO A O 1
ATOM 3117 N N . ASN A 1 392 ? 16.351 -4.609 -41.656 1.00 92.56 392 ASN A N 1
ATOM 3118 C CA . ASN A 1 392 ? 17.716 -4.910 -41.226 1.00 92.56 392 ASN A CA 1
ATOM 3119 C C . ASN A 1 392 ? 17.833 -6.126 -40.291 1.00 92.56 392 ASN A C 1
ATOM 3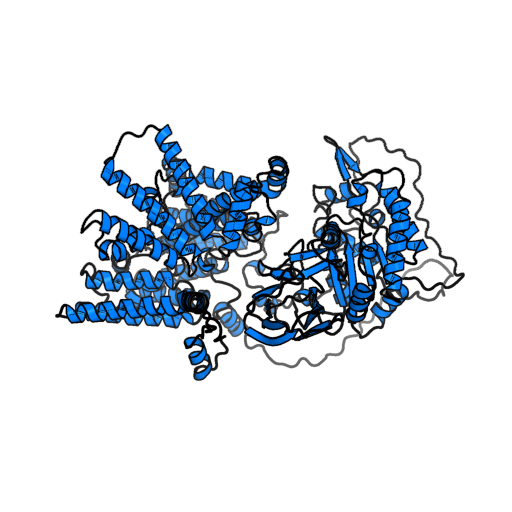121 O O . ASN A 1 392 ? 18.959 -6.566 -40.054 1.00 92.56 392 ASN A O 1
ATOM 3125 N N . ILE A 1 393 ? 16.727 -6.709 -39.804 1.00 93.44 393 ILE A N 1
ATOM 3126 C CA . ILE A 1 393 ? 16.758 -7.847 -38.859 1.00 93.44 393 ILE A CA 1
ATOM 3127 C C . ILE A 1 393 ? 17.607 -9.001 -39.403 1.00 93.44 393 ILE A C 1
ATOM 3129 O O . ILE A 1 393 ? 18.495 -9.497 -38.715 1.00 93.44 393 ILE A O 1
ATOM 3133 N N . GLY A 1 394 ? 17.400 -9.386 -40.667 1.00 93.12 394 GLY A N 1
ATOM 3134 C CA . GLY A 1 394 ? 18.157 -10.479 -41.285 1.00 93.12 394 GLY A CA 1
ATOM 3135 C C . GLY A 1 394 ? 19.662 -10.203 -41.388 1.00 93.12 394 GLY A C 1
ATOM 3136 O O . GLY A 1 394 ? 20.460 -11.131 -41.302 1.00 93.12 394 GLY A O 1
ATOM 3137 N N . LYS A 1 395 ? 20.073 -8.934 -41.530 1.00 94.19 395 LYS A N 1
ATOM 3138 C CA . LYS A 1 395 ? 21.497 -8.555 -41.534 1.00 94.19 395 LYS A CA 1
ATOM 3139 C C . LYS A 1 395 ? 22.105 -8.644 -40.133 1.00 94.19 395 LYS A C 1
ATOM 3141 O O . LYS A 1 395 ? 23.237 -9.097 -40.003 1.00 94.19 395 LYS A O 1
ATOM 3146 N N . ILE A 1 396 ? 21.351 -8.249 -39.104 1.00 94.94 396 ILE A N 1
ATOM 3147 C CA . ILE A 1 396 ? 21.776 -8.346 -37.700 1.00 94.94 396 ILE A CA 1
ATOM 3148 C C . ILE A 1 396 ? 21.934 -9.814 -37.296 1.00 94.94 396 ILE A C 1
ATOM 3150 O O . ILE A 1 396 ? 22.974 -10.174 -36.758 1.00 94.94 396 ILE A O 1
ATOM 3154 N N . ILE A 1 397 ? 20.958 -10.667 -37.624 1.00 96.12 397 ILE A N 1
ATOM 3155 C CA . ILE A 1 397 ? 21.006 -12.113 -37.347 1.00 96.12 397 ILE A CA 1
ATOM 3156 C C . ILE A 1 397 ? 22.229 -12.762 -38.000 1.00 96.12 397 ILE A C 1
ATOM 3158 O O . ILE A 1 397 ? 22.973 -13.462 -37.324 1.00 96.12 397 ILE A O 1
ATOM 3162 N N . LYS A 1 398 ? 22.507 -12.459 -39.275 1.00 96.06 398 LYS A N 1
ATOM 3163 C CA . LYS A 1 398 ? 23.716 -12.955 -39.957 1.00 96.06 398 LYS A CA 1
ATOM 3164 C C . LYS A 1 398 ? 25.009 -12.494 -39.281 1.00 96.06 398 LYS A C 1
ATOM 3166 O O . LYS A 1 398 ? 25.955 -13.268 -39.180 1.00 96.06 398 LYS A O 1
ATOM 3171 N N . ALA A 1 399 ? 25.058 -11.246 -38.809 1.00 96.00 399 ALA A N 1
ATOM 3172 C CA . ALA A 1 399 ? 26.199 -10.740 -38.049 1.00 96.00 399 ALA A CA 1
ATOM 3173 C C . ALA A 1 399 ? 26.352 -11.464 -36.696 1.00 96.00 399 ALA A C 1
ATOM 3175 O O . ALA A 1 399 ? 27.474 -11.766 -36.298 1.00 96.00 399 ALA A O 1
ATOM 3176 N N . GLN A 1 400 ? 25.245 -11.778 -36.009 1.00 97.50 400 GLN A N 1
ATOM 3177 C CA . GLN A 1 400 ? 25.248 -12.553 -34.761 1.00 97.50 400 GLN A CA 1
ATOM 3178 C C . GLN A 1 400 ? 25.721 -13.991 -34.978 1.00 97.50 400 GLN A C 1
ATOM 3180 O O . GLN A 1 400 ? 26.576 -14.472 -34.236 1.00 97.50 400 GLN A O 1
ATOM 3185 N N . GLU A 1 401 ? 25.205 -14.657 -36.008 1.00 97.38 401 GLU A N 1
ATOM 3186 C CA . GLU A 1 401 ? 25.586 -16.016 -36.393 1.00 97.38 401 GLU A CA 1
ATOM 3187 C C . GLU A 1 401 ? 27.082 -16.097 -36.701 1.00 97.38 401 GLU A C 1
ATOM 3189 O O . GLU A 1 401 ? 27.804 -16.894 -36.101 1.00 97.38 401 GLU A O 1
ATOM 3194 N N . LYS A 1 402 ? 27.576 -15.212 -37.573 1.00 96.62 402 LYS A N 1
ATOM 3195 C CA . LYS A 1 402 ? 28.979 -15.206 -37.990 1.00 96.62 402 LYS A CA 1
ATOM 3196 C C . LYS A 1 402 ? 29.931 -14.915 -36.829 1.00 96.62 402 LYS A C 1
ATOM 3198 O O . LYS A 1 402 ? 30.915 -15.631 -36.671 1.00 96.62 402 LYS A O 1
ATOM 3203 N N . ALA A 1 403 ? 29.595 -13.943 -35.978 1.00 96.19 403 ALA A N 1
ATOM 3204 C CA . ALA A 1 403 ? 30.359 -13.645 -34.767 1.00 96.19 403 ALA A CA 1
ATOM 3205 C C . ALA A 1 403 ? 30.392 -14.826 -33.783 1.00 96.19 403 ALA A C 1
ATOM 3207 O O . ALA A 1 403 ? 31.420 -15.082 -33.160 1.00 96.19 403 ALA A O 1
ATOM 3208 N N . SER A 1 404 ? 29.278 -15.555 -33.654 1.00 95.81 404 SER A N 1
ATOM 3209 C CA . SER A 1 404 ? 29.189 -16.730 -32.780 1.00 95.81 404 SER A CA 1
ATOM 3210 C C . SER A 1 404 ? 30.085 -17.859 -33.280 1.00 95.81 404 SER A C 1
ATOM 3212 O O . SER A 1 404 ? 30.866 -18.404 -32.506 1.00 95.81 404 SER A O 1
ATOM 3214 N N . VAL A 1 405 ? 30.029 -18.160 -34.582 1.00 92.88 405 VAL A N 1
ATOM 3215 C CA . VAL A 1 405 ? 30.868 -19.193 -35.211 1.00 92.88 405 VAL A CA 1
ATOM 3216 C C . VAL A 1 405 ? 32.352 -18.835 -35.118 1.00 92.88 405 VAL A C 1
ATOM 3218 O O . VAL A 1 405 ? 33.161 -19.694 -34.773 1.00 92.88 405 VAL A O 1
ATOM 3221 N N . GLU A 1 406 ? 32.714 -17.577 -35.386 1.00 93.81 406 GLU A N 1
ATOM 3222 C CA . GLU A 1 406 ? 34.101 -17.095 -35.310 1.00 93.81 406 GLU A CA 1
ATOM 3223 C C . GLU A 1 406 ? 34.680 -17.220 -33.895 1.00 93.81 406 GLU A C 1
ATOM 3225 O O . GLU A 1 406 ? 35.818 -17.659 -33.731 1.00 93.81 406 GLU A O 1
ATOM 3230 N N . ALA A 1 407 ? 33.895 -16.873 -32.873 1.00 94.19 407 ALA A N 1
ATOM 3231 C CA . ALA A 1 407 ? 34.343 -16.849 -31.483 1.00 94.19 407 ALA A CA 1
ATOM 3232 C C . ALA A 1 407 ? 34.089 -18.159 -30.709 1.00 94.19 407 ALA A C 1
ATOM 3234 O O . ALA A 1 407 ? 34.390 -18.226 -29.519 1.00 94.19 407 ALA A O 1
ATOM 3235 N N . GLY A 1 408 ? 33.561 -19.203 -31.360 1.00 91.44 408 GLY A N 1
ATOM 3236 C CA . GLY A 1 408 ? 33.351 -20.522 -30.749 1.00 91.44 408 GLY A CA 1
ATOM 3237 C C . GLY A 1 408 ? 32.105 -20.654 -29.861 1.00 91.44 408 GLY A C 1
ATOM 3238 O O . GLY A 1 408 ? 32.048 -21.562 -29.035 1.00 91.44 408 GLY A O 1
ATOM 3239 N N . ALA A 1 409 ? 31.100 -19.793 -30.035 1.00 94.62 409 ALA A N 1
ATOM 3240 C CA . ALA A 1 409 ? 29.807 -19.869 -29.353 1.00 94.62 409 ALA A CA 1
ATOM 3241 C C . ALA A 1 409 ? 28.740 -20.594 -30.193 1.00 94.62 409 ALA A C 1
ATOM 3243 O O . ALA A 1 409 ? 28.835 -20.700 -31.416 1.00 94.62 409 ALA A O 1
ATOM 3244 N N . VAL A 1 410 ? 27.676 -21.060 -29.535 1.00 95.44 410 VAL A N 1
ATOM 3245 C CA . VAL A 1 410 ? 26.486 -21.596 -30.213 1.00 95.44 410 VAL A CA 1
ATOM 3246 C C . VAL A 1 410 ? 25.555 -20.454 -30.595 1.00 95.44 410 VAL A C 1
ATOM 3248 O O . VAL A 1 410 ? 25.251 -19.605 -29.763 1.00 95.44 410 VAL A O 1
ATOM 3251 N N . PHE A 1 411 ? 25.054 -20.456 -31.826 1.00 96.50 411 PHE A N 1
ATOM 3252 C CA . PHE A 1 411 ? 24.012 -19.536 -32.270 1.00 96.50 411 PHE A CA 1
ATOM 3253 C C . PHE A 1 411 ? 22.659 -20.254 -32.337 1.00 96.50 411 PHE A C 1
ATOM 3255 O O . PHE A 1 411 ? 22.567 -21.335 -32.917 1.00 96.50 411 PHE A O 1
ATOM 3262 N N . TRP A 1 412 ? 21.611 -19.657 -31.767 1.00 96.38 412 TRP A N 1
ATOM 3263 C CA . TRP A 1 412 ? 20.235 -20.148 -31.881 1.00 96.38 412 TRP A CA 1
ATOM 3264 C C . TRP A 1 412 ? 19.341 -19.078 -32.509 1.00 96.38 412 TRP A C 1
ATOM 3266 O O . TRP A 1 412 ? 19.171 -17.990 -31.954 1.00 96.38 412 TRP A O 1
ATOM 3276 N N . ASP A 1 413 ? 18.767 -19.379 -33.674 1.00 95.81 413 ASP A N 1
ATOM 3277 C CA . ASP A 1 413 ? 17.949 -18.434 -34.435 1.00 95.81 413 ASP A CA 1
ATOM 3278 C C . ASP A 1 413 ? 16.517 -18.348 -33.883 1.00 95.81 413 ASP A C 1
ATOM 3280 O O . ASP A 1 413 ? 15.596 -19.043 -34.328 1.00 95.81 413 ASP A O 1
ATOM 3284 N N . ALA A 1 414 ? 16.320 -17.434 -32.930 1.00 95.06 414 ALA A N 1
ATOM 3285 C CA . ALA A 1 414 ? 15.016 -17.180 -32.328 1.00 95.06 414 ALA A CA 1
ATOM 3286 C C . ALA A 1 414 ? 13.962 -16.731 -33.351 1.00 95.06 414 ALA A C 1
ATOM 3288 O O . ALA A 1 414 ? 12.786 -17.064 -33.210 1.00 95.06 414 ALA A O 1
ATOM 3289 N N . ARG A 1 415 ? 14.351 -15.997 -34.401 1.00 94.75 415 ARG A N 1
ATOM 3290 C CA . ARG A 1 415 ? 13.414 -15.524 -35.428 1.00 94.75 415 ARG A CA 1
ATOM 3291 C C . ARG A 1 415 ? 12.873 -16.682 -36.245 1.00 94.75 415 ARG A C 1
ATOM 3293 O O . ARG A 1 415 ? 11.673 -16.728 -36.520 1.00 94.75 415 ARG A O 1
ATOM 3300 N N . THR A 1 416 ? 13.736 -17.619 -36.623 1.00 93.94 416 THR A N 1
ATOM 3301 C CA . THR A 1 416 ? 13.309 -18.843 -37.307 1.00 93.94 416 THR A CA 1
ATOM 3302 C C . THR A 1 416 ? 12.429 -19.695 -36.394 1.00 93.94 416 THR A C 1
ATOM 3304 O O . THR A 1 416 ? 11.366 -20.129 -36.840 1.00 93.94 416 THR A O 1
ATOM 3307 N N . ALA A 1 417 ? 12.774 -19.834 -35.108 1.00 92.25 417 ALA A N 1
ATOM 3308 C CA . ALA A 1 417 ? 11.944 -20.538 -34.123 1.00 92.25 417 ALA A CA 1
ATOM 3309 C C . ALA A 1 417 ? 10.544 -19.911 -33.962 1.00 92.25 417 ALA A C 1
ATOM 3311 O O . ALA A 1 417 ? 9.548 -20.623 -33.855 1.00 92.25 417 ALA A O 1
ATOM 3312 N N . MET A 1 418 ? 10.434 -18.580 -34.037 1.00 93.75 418 MET A N 1
ATOM 3313 C CA . MET A 1 418 ? 9.146 -17.869 -34.032 1.00 93.75 418 MET A CA 1
ATOM 3314 C C . MET A 1 418 ? 8.308 -18.085 -35.306 1.00 93.75 418 MET A C 1
ATOM 3316 O O . MET A 1 418 ? 7.128 -17.724 -35.346 1.00 93.75 418 MET A O 1
ATOM 3320 N N . GLY A 1 419 ? 8.889 -18.663 -36.358 1.00 90.94 419 GLY A N 1
ATOM 3321 C CA . GLY A 1 419 ? 8.244 -18.893 -37.649 1.00 90.94 419 GLY A CA 1
ATOM 3322 C C . GLY A 1 419 ? 8.704 -17.947 -38.761 1.00 90.94 419 GLY A C 1
ATOM 3323 O O . GLY A 1 419 ? 7.986 -17.800 -39.748 1.00 90.94 419 GLY A O 1
ATOM 3324 N N . GLY A 1 420 ? 9.855 -17.285 -38.623 1.00 91.25 420 GLY A N 1
ATOM 3325 C CA . GLY A 1 420 ? 10.506 -16.506 -39.682 1.00 91.25 420 GLY A CA 1
ATOM 3326 C C . GLY A 1 420 ? 10.002 -15.066 -39.826 1.00 91.25 420 GLY A C 1
ATOM 3327 O O . GLY A 1 420 ? 9.591 -14.432 -38.854 1.00 91.25 420 GLY A O 1
ATOM 3328 N N . ASN A 1 421 ? 10.051 -14.524 -41.049 1.00 89.12 421 ASN A N 1
ATOM 3329 C CA . ASN A 1 421 ? 9.683 -13.132 -41.345 1.00 89.12 421 ASN A CA 1
ATOM 3330 C C . ASN A 1 421 ? 8.259 -12.796 -40.879 1.00 89.12 421 ASN A C 1
ATOM 3332 O O . ASN A 1 421 ? 7.333 -13.574 -41.121 1.00 89.12 421 ASN A O 1
ATOM 3336 N N . SER A 1 422 ? 8.081 -11.627 -40.257 1.00 90.38 422 SER A N 1
ATOM 3337 C CA . SER A 1 422 ? 6.788 -11.121 -39.764 1.00 90.38 422 SER A CA 1
ATOM 3338 C C . SER A 1 422 ? 6.106 -12.043 -38.748 1.00 90.38 422 SER A C 1
ATOM 3340 O O . SER A 1 422 ? 4.887 -11.993 -38.563 1.00 90.38 422 SER A O 1
ATOM 3342 N N . SER A 1 423 ? 6.884 -12.899 -38.082 1.00 93.56 423 SER A N 1
ATOM 3343 C CA . SER A 1 423 ? 6.389 -13.789 -37.036 1.00 93.56 423 SER A CA 1
ATOM 3344 C C . SER A 1 423 ? 5.849 -13.013 -35.849 1.00 93.56 423 SER A C 1
ATOM 3346 O O . SER A 1 423 ? 4.838 -13.433 -35.303 1.00 93.56 423 SER A O 1
ATOM 3348 N N . ILE A 1 424 ? 6.406 -11.850 -35.506 1.00 93.62 424 ILE A N 1
ATOM 3349 C CA . ILE A 1 424 ? 5.889 -11.045 -34.389 1.00 93.62 424 ILE A CA 1
ATOM 3350 C C . ILE A 1 424 ? 4.477 -10.508 -34.649 1.00 93.62 424 ILE A C 1
ATOM 3352 O O . ILE A 1 424 ? 3.647 -10.460 -33.744 1.00 93.62 424 ILE A O 1
ATOM 3356 N N . ILE A 1 425 ? 4.177 -10.163 -35.906 1.00 92.56 425 ILE A N 1
ATOM 3357 C CA . ILE A 1 425 ? 2.853 -9.700 -36.333 1.00 92.56 425 ILE A CA 1
ATOM 3358 C C . ILE A 1 425 ? 1.869 -10.870 -36.256 1.00 92.56 425 ILE A C 1
ATOM 3360 O O . ILE A 1 425 ? 0.766 -10.719 -35.732 1.00 92.56 425 ILE A O 1
ATOM 3364 N N . ARG A 1 426 ? 2.292 -12.065 -36.696 1.00 95.19 426 ARG A N 1
ATOM 3365 C CA . ARG A 1 426 ? 1.497 -13.294 -36.542 1.00 95.19 426 ARG A CA 1
ATOM 3366 C C . ARG A 1 426 ? 1.265 -13.641 -35.074 1.00 95.19 426 ARG A C 1
ATOM 3368 O O . ARG A 1 426 ? 0.138 -13.935 -34.707 1.00 95.19 426 ARG A O 1
ATOM 3375 N N . TRP A 1 427 ? 2.298 -13.566 -34.238 1.00 93.81 427 TRP A N 1
ATOM 3376 C CA . TRP A 1 427 ? 2.232 -13.822 -32.798 1.00 93.81 427 TRP A CA 1
ATOM 3377 C C . TRP A 1 427 ? 1.293 -12.845 -32.087 1.00 93.81 427 TRP A C 1
ATOM 3379 O O . TRP A 1 427 ? 0.597 -13.244 -31.158 1.00 93.81 427 TRP A O 1
ATOM 3389 N N . PHE A 1 428 ? 1.223 -11.586 -32.528 1.00 91.44 428 PHE A N 1
ATOM 3390 C CA . PHE A 1 428 ? 0.232 -10.623 -32.039 1.00 91.44 428 PHE A CA 1
ATOM 3391 C C . PHE A 1 428 ? -1.199 -10.998 -32.456 1.00 91.44 428 PHE A C 1
ATOM 3393 O O . PHE A 1 428 ? -2.125 -10.821 -31.672 1.00 91.44 428 PHE A O 1
ATOM 3400 N N . GLY A 1 429 ? -1.383 -11.532 -33.668 1.00 85.88 429 GLY A N 1
ATOM 3401 C CA . GLY A 1 429 ? -2.686 -11.960 -34.190 1.00 85.88 429 GLY A CA 1
ATOM 3402 C C . GLY A 1 429 ? -3.207 -13.301 -33.654 1.00 85.88 429 GLY A C 1
ATOM 3403 O O . GLY A 1 429 ? -4.331 -13.678 -33.979 1.00 85.88 429 GLY A O 1
ATOM 3404 N N . MET A 1 430 ? -2.420 -14.036 -32.861 1.00 89.75 430 MET A N 1
ATOM 3405 C CA . MET A 1 430 ? -2.859 -15.292 -32.238 1.00 89.75 430 MET A CA 1
ATOM 3406 C C . MET A 1 430 ? -3.883 -15.046 -31.120 1.00 89.75 430 MET A C 1
ATOM 3408 O O . MET A 1 430 ? -3.941 -13.965 -30.537 1.00 89.75 430 MET A O 1
ATOM 3412 N N . ASN A 1 431 ? -4.681 -16.068 -30.796 1.00 76.31 431 ASN A N 1
ATOM 3413 C CA . ASN A 1 431 ? -5.626 -16.028 -29.683 1.00 76.31 431 ASN A CA 1
ATOM 3414 C C . ASN A 1 431 ? -5.398 -17.222 -28.735 1.00 76.31 431 ASN A C 1
ATOM 3416 O O . ASN A 1 431 ? -5.709 -18.352 -29.118 1.00 76.31 431 ASN A O 1
ATOM 3420 N N . PRO A 1 432 ? -4.884 -17.001 -27.513 1.00 83.94 432 PRO A N 1
ATOM 3421 C CA . PRO A 1 432 ? -4.416 -15.719 -26.967 1.00 83.94 432 PRO A CA 1
ATOM 3422 C C . PRO A 1 432 ? -3.146 -15.180 -27.672 1.00 83.94 432 PRO A C 1
ATOM 3424 O O . PRO A 1 432 ? -2.370 -15.964 -28.225 1.00 83.94 432 PRO A O 1
ATOM 3427 N N . PRO A 1 433 ? -2.910 -13.853 -27.661 1.00 86.56 433 PRO A N 1
ATOM 3428 C CA . PRO A 1 433 ? -1.769 -13.245 -28.343 1.00 86.56 433 PRO A CA 1
ATOM 3429 C C . PRO A 1 433 ? -0.445 -13.567 -27.641 1.00 86.56 433 PRO A C 1
ATOM 3431 O O . PRO A 1 433 ? -0.317 -13.447 -26.419 1.00 86.56 433 PRO A O 1
ATOM 3434 N N . LEU A 1 434 ? 0.574 -13.923 -28.425 1.00 89.81 434 LEU A N 1
ATOM 3435 C CA . LEU A 1 434 ? 1.937 -14.211 -27.958 1.00 89.81 434 LEU A CA 1
ATOM 3436 C C . LEU A 1 434 ? 2.841 -12.964 -27.980 1.00 89.81 434 LEU A C 1
ATOM 3438 O O . LEU A 1 434 ? 3.813 -12.870 -27.232 1.00 89.81 434 LEU A O 1
ATOM 3442 N N . ALA A 1 435 ? 2.513 -11.959 -28.790 1.00 89.88 435 ALA A N 1
ATOM 3443 C CA . ALA A 1 435 ? 3.198 -10.666 -28.799 1.00 89.88 435 ALA A CA 1
ATOM 3444 C C . ALA A 1 435 ? 2.293 -9.553 -28.258 1.00 89.88 435 ALA A C 1
ATOM 3446 O O . ALA A 1 435 ? 1.068 -9.621 -28.353 1.00 89.88 435 ALA A O 1
ATOM 3447 N N . LYS A 1 436 ? 2.890 -8.515 -27.670 1.00 86.31 436 LYS A N 1
ATOM 3448 C CA . LYS A 1 436 ? 2.180 -7.305 -27.247 1.00 86.31 436 LYS A CA 1
ATOM 3449 C C . LYS A 1 436 ? 1.888 -6.411 -28.452 1.00 86.31 436 LYS A C 1
ATOM 3451 O O . LYS A 1 436 ? 2.502 -6.523 -29.508 1.00 86.31 436 LYS A O 1
ATOM 3456 N N . LYS A 1 437 ? 0.971 -5.460 -28.253 1.00 89.00 437 LYS A N 1
ATOM 3457 C CA . LYS A 1 437 ? 0.557 -4.471 -29.264 1.00 89.00 437 LYS A CA 1
ATOM 3458 C C . LYS A 1 437 ? 1.692 -3.559 -29.752 1.00 89.00 437 LYS A C 1
ATOM 3460 O O . LYS A 1 437 ? 1.536 -2.889 -30.763 1.00 89.00 437 LYS A O 1
ATOM 3465 N N . ASP A 1 438 ? 2.812 -3.509 -29.035 1.00 87.31 438 ASP A N 1
ATOM 3466 C CA . ASP A 1 438 ? 3.993 -2.769 -29.479 1.00 87.31 438 ASP A CA 1
ATOM 3467 C C . ASP A 1 438 ? 4.789 -3.495 -30.574 1.00 87.31 438 ASP A C 1
ATOM 3469 O O . ASP A 1 438 ? 5.697 -2.890 -31.129 1.00 87.31 438 ASP A O 1
ATOM 3473 N N . TYR A 1 439 ? 4.452 -4.754 -30.894 1.00 90.19 439 TYR A N 1
ATOM 3474 C CA . TYR A 1 439 ? 5.153 -5.605 -31.865 1.00 90.19 439 TYR A CA 1
ATOM 3475 C C . TYR A 1 439 ? 6.663 -5.731 -31.614 1.00 90.19 439 TYR A C 1
ATOM 3477 O O . TYR A 1 439 ? 7.440 -5.985 -32.537 1.00 90.19 439 TYR A O 1
ATOM 3485 N N . VAL A 1 440 ? 7.073 -5.561 -30.357 1.00 87.88 440 VAL A N 1
ATOM 3486 C CA . VAL A 1 440 ? 8.461 -5.698 -29.906 1.00 87.88 440 VAL A CA 1
ATOM 3487 C C . VAL A 1 440 ? 8.527 -6.715 -28.775 1.00 87.88 440 VAL A C 1
ATOM 3489 O O . VAL A 1 440 ? 9.342 -7.637 -28.812 1.00 87.88 440 VAL A O 1
ATOM 3492 N N . HIS A 1 441 ? 7.658 -6.576 -27.772 1.00 90.81 441 HIS A N 1
ATOM 3493 C CA . HIS A 1 441 ? 7.726 -7.385 -26.562 1.00 90.81 441 HIS A CA 1
ATOM 3494 C C . HIS A 1 441 ? 6.720 -8.533 -26.566 1.00 90.81 441 HIS A C 1
ATOM 3496 O O . HIS A 1 441 ? 5.594 -8.402 -27.041 1.00 90.81 441 HIS A O 1
ATOM 3502 N N . PHE A 1 442 ? 7.086 -9.651 -25.945 1.00 91.06 442 PHE A N 1
ATOM 3503 C CA . PHE A 1 442 ? 6.177 -10.785 -25.778 1.00 91.06 442 PHE A CA 1
ATOM 3504 C C . PHE A 1 442 ? 5.152 -10.567 -24.662 1.00 91.06 442 PHE A C 1
ATOM 3506 O O . PHE A 1 442 ? 5.408 -9.863 -23.676 1.00 91.06 442 PHE A O 1
ATOM 3513 N N . THR A 1 443 ? 3.990 -11.208 -24.795 1.00 88.38 443 THR A N 1
ATOM 3514 C CA . THR A 1 443 ? 3.138 -11.515 -23.638 1.00 88.38 443 THR A CA 1
ATOM 3515 C C . THR A 1 443 ? 3.824 -12.572 -22.770 1.00 88.38 443 THR A C 1
ATOM 3517 O O . THR A 1 443 ? 4.834 -13.155 -23.172 1.00 88.38 443 THR A O 1
ATOM 3520 N N . ASP A 1 444 ? 3.305 -12.830 -21.568 1.00 85.88 444 ASP A N 1
ATOM 3521 C CA . ASP A 1 444 ? 3.877 -13.878 -20.715 1.00 85.88 444 ASP A CA 1
ATOM 3522 C C . ASP A 1 444 ? 3.841 -15.242 -21.414 1.00 85.88 444 ASP A C 1
ATOM 3524 O O . ASP A 1 444 ? 4.847 -15.941 -21.422 1.00 85.88 444 ASP A O 1
ATOM 3528 N N . GLN A 1 445 ? 2.746 -15.554 -22.110 1.00 87.75 445 GLN A N 1
ATOM 3529 C CA . GLN A 1 445 ? 2.612 -16.794 -22.868 1.00 87.75 445 GLN A CA 1
ATOM 3530 C C . GLN A 1 445 ? 3.546 -16.865 -24.080 1.00 87.75 445 GLN A C 1
ATOM 3532 O O . GLN A 1 445 ? 4.087 -17.930 -24.369 1.00 87.75 445 GLN A O 1
ATOM 3537 N N . GLY A 1 446 ? 3.768 -15.759 -24.796 1.00 90.44 446 GLY A N 1
ATOM 3538 C CA . GLY A 1 446 ? 4.727 -15.754 -25.904 1.00 90.44 446 GLY A CA 1
ATOM 3539 C C . GLY A 1 446 ? 6.166 -15.940 -25.445 1.00 90.44 446 GLY A C 1
ATOM 3540 O O . GLY A 1 446 ? 6.931 -16.651 -26.090 1.00 90.44 446 GLY A O 1
ATOM 3541 N N . ALA A 1 447 ? 6.530 -15.363 -24.301 1.00 92.50 447 ALA A N 1
ATOM 3542 C CA . ALA A 1 447 ? 7.847 -15.572 -23.720 1.00 92.50 447 ALA A CA 1
ATOM 3543 C C . ALA A 1 447 ? 8.044 -17.011 -23.233 1.00 92.50 447 ALA A C 1
ATOM 3545 O O . ALA A 1 447 ? 9.096 -17.591 -23.496 1.00 92.50 447 ALA A O 1
ATOM 3546 N N . ASP A 1 448 ? 7.029 -17.596 -22.592 1.00 92.00 448 ASP A N 1
ATOM 3547 C CA . ASP A 1 448 ? 7.037 -19.004 -22.188 1.00 92.00 448 ASP A CA 1
ATOM 3548 C C . ASP A 1 448 ? 7.127 -19.920 -23.427 1.00 92.00 448 ASP A C 1
ATOM 3550 O O . ASP A 1 448 ? 7.889 -20.885 -23.435 1.00 92.00 448 ASP A O 1
ATOM 3554 N N . THR A 1 449 ? 6.440 -19.568 -24.522 1.00 93.31 449 THR A N 1
ATOM 3555 C CA . THR A 1 449 ? 6.514 -20.285 -25.810 1.00 93.31 449 THR A CA 1
ATOM 3556 C C . THR A 1 449 ? 7.918 -20.221 -26.410 1.00 93.31 449 THR A C 1
ATOM 3558 O O . THR A 1 449 ? 8.467 -21.248 -26.802 1.00 93.31 449 THR A O 1
ATOM 3561 N N . LEU A 1 450 ? 8.540 -19.037 -26.452 1.00 94.50 450 LEU A N 1
ATOM 3562 C CA . LEU A 1 450 ? 9.911 -18.892 -26.943 1.00 94.50 450 LEU A CA 1
ATOM 3563 C C . LEU A 1 450 ? 10.905 -19.675 -26.072 1.00 94.50 450 LEU A C 1
ATOM 3565 O O . LEU A 1 450 ? 11.795 -20.339 -26.599 1.00 94.50 450 LEU A O 1
ATOM 3569 N N . ALA A 1 451 ? 10.741 -19.623 -24.748 1.00 93.50 451 ALA A N 1
ATOM 3570 C CA . ALA A 1 451 ? 11.570 -20.373 -23.812 1.00 93.50 451 ALA A CA 1
ATOM 3571 C C . ALA A 1 451 ? 11.426 -21.891 -24.012 1.00 93.50 451 ALA A C 1
ATOM 3573 O O . ALA A 1 451 ? 12.429 -22.600 -23.971 1.00 93.50 451 ALA A O 1
ATOM 3574 N N . ALA A 1 452 ? 10.212 -22.385 -24.270 1.00 91.88 452 ALA A N 1
ATOM 3575 C CA . ALA A 1 452 ? 9.951 -23.793 -24.564 1.00 91.88 452 ALA A CA 1
ATOM 3576 C C . ALA A 1 452 ? 10.592 -24.248 -25.886 1.00 91.88 452 ALA A C 1
ATOM 3578 O O . ALA A 1 452 ? 11.197 -25.318 -25.928 1.00 91.88 452 ALA A O 1
ATOM 3579 N N . LEU A 1 453 ? 10.517 -23.427 -26.940 1.00 92.38 453 LEU A N 1
ATOM 3580 C CA . LEU A 1 453 ? 11.187 -23.697 -28.220 1.00 92.38 453 LEU A CA 1
ATOM 3581 C C . LEU A 1 453 ? 12.707 -23.775 -28.043 1.00 92.38 453 LEU A C 1
ATOM 3583 O O . LEU A 1 453 ? 13.334 -24.744 -28.455 1.00 92.38 453 LEU A O 1
ATOM 3587 N N . MET A 1 454 ? 13.288 -22.806 -27.336 1.00 92.94 454 MET A N 1
ATOM 3588 C CA . MET A 1 454 ? 14.714 -22.804 -27.009 1.00 92.94 454 MET A CA 1
ATOM 3589 C C . MET A 1 454 ? 15.115 -24.036 -26.186 1.00 92.94 454 MET A C 1
ATOM 3591 O O . MET A 1 454 ? 16.168 -24.623 -26.424 1.00 92.94 454 MET A O 1
ATOM 3595 N N . LEU A 1 455 ? 14.281 -24.446 -25.223 1.00 88.56 455 LEU A N 1
ATOM 3596 C CA . LEU A 1 455 ? 14.522 -25.633 -24.402 1.00 88.56 455 LEU A CA 1
ATOM 3597 C C . LEU A 1 455 ? 14.526 -26.916 -25.246 1.00 88.56 455 LEU A C 1
ATOM 3599 O O . LEU A 1 455 ? 15.418 -27.751 -25.095 1.00 88.56 455 LEU A O 1
ATOM 3603 N N . SER A 1 456 ? 13.552 -27.039 -26.149 1.00 86.31 456 SER A N 1
ATOM 3604 C CA . SER A 1 456 ? 13.442 -28.141 -27.109 1.00 86.31 456 SER A CA 1
ATOM 3605 C C . SER A 1 456 ? 14.664 -28.227 -28.020 1.00 86.31 456 SER A C 1
ATOM 3607 O O . SER A 1 456 ? 15.202 -29.309 -28.216 1.00 86.31 456 SER A O 1
ATOM 3609 N N . ASP A 1 457 ? 15.123 -27.101 -28.557 1.00 87.25 457 ASP A N 1
ATOM 3610 C CA . ASP A 1 457 ? 16.187 -27.106 -29.562 1.00 87.25 457 ASP A CA 1
ATOM 3611 C C . ASP A 1 457 ? 17.582 -27.279 -28.950 1.00 87.25 457 ASP A C 1
ATOM 3613 O O . ASP A 1 457 ? 18.445 -27.925 -29.544 1.00 87.25 457 ASP A O 1
ATOM 3617 N N . LEU A 1 458 ? 17.825 -26.696 -27.771 1.00 85.81 458 LEU A N 1
ATOM 3618 C CA . LEU A 1 458 ? 19.169 -26.623 -27.188 1.00 85.81 458 LEU A CA 1
ATOM 3619 C C . LEU A 1 458 ? 19.422 -27.625 -26.058 1.00 85.81 458 LEU A C 1
ATOM 3621 O O . LEU A 1 458 ? 20.582 -27.933 -25.785 1.00 85.81 458 LEU A O 1
ATOM 3625 N N . PHE A 1 459 ? 18.384 -28.120 -25.375 1.00 78.62 459 PHE A N 1
ATOM 3626 C CA . PHE A 1 459 ? 18.544 -28.865 -24.117 1.00 78.62 459 PHE A CA 1
ATOM 3627 C C . PHE A 1 459 ? 17.952 -30.286 -24.143 1.00 78.62 459 PHE A C 1
ATOM 3629 O O . PHE A 1 459 ? 18.017 -30.985 -23.128 1.00 78.62 459 PHE A O 1
ATOM 3636 N N . THR A 1 460 ? 17.417 -30.772 -25.271 1.00 62.19 460 THR A N 1
ATOM 3637 C CA . THR A 1 460 ? 16.962 -32.169 -25.366 1.00 62.19 460 THR A CA 1
ATOM 3638 C C . THR A 1 460 ? 18.133 -33.148 -25.369 1.00 62.19 460 THR A C 1
ATOM 3640 O O . THR A 1 460 ? 18.999 -33.137 -26.241 1.00 62.19 460 THR A O 1
ATOM 3643 N N . VAL A 1 461 ? 18.129 -34.056 -24.395 1.00 46.53 461 VAL A N 1
ATOM 3644 C CA . VAL A 1 461 ? 19.010 -35.223 -24.347 1.00 46.53 461 VAL A CA 1
ATOM 3645 C C . VAL A 1 461 ? 18.550 -36.222 -25.409 1.00 46.53 461 VAL A C 1
ATOM 3647 O O . VAL A 1 461 ? 17.411 -36.674 -25.339 1.00 46.53 461 VAL A O 1
ATOM 3650 N N . ASN A 1 462 ? 19.416 -36.570 -26.371 1.00 37.78 462 ASN A N 1
ATOM 3651 C CA . ASN A 1 462 ? 19.166 -37.619 -27.369 1.00 37.78 462 ASN A CA 1
ATOM 3652 C C . ASN A 1 462 ? 18.401 -38.806 -26.757 1.00 37.78 462 ASN A C 1
ATOM 3654 O O . ASN A 1 462 ? 18.924 -39.491 -25.873 1.00 37.78 462 ASN A O 1
ATOM 3658 N N . LYS A 1 463 ? 17.186 -39.078 -27.256 1.00 27.84 463 LYS A N 1
ATOM 3659 C CA . LYS A 1 463 ? 16.628 -40.431 -27.192 1.00 27.84 463 LYS A CA 1
ATOM 3660 C C . LYS A 1 463 ? 17.662 -41.341 -27.848 1.00 27.84 463 LYS A C 1
ATOM 3662 O O . LYS A 1 463 ? 18.055 -41.102 -28.985 1.00 27.84 463 LYS A O 1
ATOM 3667 N N . VAL A 1 464 ? 18.131 -42.327 -27.091 1.00 25.83 464 VAL A N 1
ATOM 3668 C CA . VAL A 1 464 ? 19.047 -43.373 -27.543 1.00 25.83 464 VAL A CA 1
ATOM 3669 C C . VAL A 1 464 ? 18.564 -43.921 -28.888 1.00 25.83 464 VAL A C 1
ATOM 3671 O O . VAL A 1 464 ? 17.425 -44.373 -29.000 1.00 25.83 464 VAL A O 1
ATOM 3674 N N . THR A 1 465 ? 19.426 -43.854 -29.899 1.00 26.27 465 THR A N 1
ATOM 3675 C CA . THR A 1 465 ? 19.253 -44.530 -31.183 1.00 26.27 465 THR A CA 1
ATOM 3676 C C . THR A 1 465 ? 19.161 -46.030 -30.908 1.00 26.27 465 THR A C 1
ATOM 3678 O O . THR A 1 465 ? 20.106 -46.625 -30.388 1.00 26.27 465 THR A O 1
ATOM 3681 N N . LEU A 1 466 ? 18.013 -46.644 -31.202 1.00 24.98 466 LEU A N 1
ATOM 3682 C CA . LEU A 1 466 ? 17.938 -48.100 -31.322 1.00 24.98 466 LEU A CA 1
ATOM 3683 C C . LEU A 1 466 ? 18.865 -48.519 -32.477 1.00 24.98 466 LEU A C 1
ATOM 3685 O O . LEU A 1 466 ? 18.879 -47.827 -33.496 1.00 24.98 466 LEU A O 1
ATOM 3689 N N . PRO A 1 467 ? 19.664 -49.588 -32.327 1.00 28.12 467 PRO A N 1
ATOM 3690 C CA . PRO A 1 467 ? 20.628 -49.977 -33.343 1.00 28.12 467 PRO A CA 1
ATOM 3691 C C . PRO A 1 467 ? 19.939 -50.426 -34.635 1.00 28.12 467 PRO A C 1
ATOM 3693 O O . PRO A 1 467 ? 18.911 -51.107 -34.609 1.00 28.12 467 PRO A O 1
ATOM 3696 N N . ASP A 1 468 ? 20.561 -50.057 -35.755 1.00 30.66 468 ASP A N 1
ATOM 3697 C CA . ASP A 1 468 ? 20.223 -50.476 -37.110 1.00 30.66 468 ASP A CA 1
ATOM 3698 C C . ASP A 1 468 ? 20.384 -51.993 -37.268 1.00 30.66 468 ASP A C 1
ATOM 3700 O O . ASP A 1 468 ? 21.415 -52.514 -37.687 1.00 30.66 468 ASP A O 1
ATOM 3704 N N . SER A 1 469 ? 19.330 -52.730 -36.951 1.00 30.27 469 SER A N 1
ATOM 3705 C CA . SER A 1 469 ? 19.107 -54.058 -37.502 1.00 30.27 469 SER A CA 1
ATOM 3706 C C . SER A 1 469 ? 17.611 -54.241 -37.661 1.00 30.27 469 SER A C 1
ATOM 3708 O O . SER A 1 469 ? 16.930 -54.498 -36.672 1.00 30.27 469 SER A O 1
ATOM 3710 N N . LEU A 1 470 ? 17.119 -54.035 -38.886 1.00 26.86 470 LEU A N 1
ATOM 3711 C CA . LEU A 1 470 ? 15.987 -54.724 -39.528 1.00 26.86 470 LEU A CA 1
ATOM 3712 C C . LEU A 1 470 ? 15.530 -53.912 -40.751 1.00 26.86 470 LEU A C 1
ATOM 3714 O O . LEU A 1 470 ? 14.442 -53.346 -40.803 1.00 26.86 470 LEU A O 1
ATOM 3718 N N . THR A 1 471 ? 16.370 -53.889 -41.782 1.00 27.64 471 THR A N 1
ATOM 3719 C CA . THR A 1 471 ? 15.869 -53.887 -43.157 1.00 27.64 471 THR A CA 1
ATOM 3720 C C . THR A 1 471 ? 15.778 -55.342 -43.596 1.00 27.64 471 THR A C 1
ATOM 3722 O O . THR A 1 471 ? 16.803 -55.988 -43.780 1.00 27.64 471 THR A O 1
ATOM 3725 N N . ALA A 1 472 ? 14.556 -55.870 -43.704 1.00 27.56 472 ALA A N 1
ATOM 3726 C CA . ALA A 1 472 ? 14.068 -56.635 -44.857 1.00 27.56 472 ALA A CA 1
ATOM 3727 C C . ALA A 1 472 ? 12.805 -57.454 -44.515 1.00 27.56 472 ALA A C 1
ATOM 3729 O O . ALA A 1 472 ? 12.710 -58.078 -43.464 1.00 27.56 472 ALA A O 1
ATOM 3730 N N . ILE A 1 473 ? 11.936 -57.537 -45.531 1.00 27.14 473 ILE A N 1
ATOM 3731 C CA . ILE A 1 473 ? 10.857 -58.514 -45.778 1.00 27.14 473 ILE A CA 1
ATOM 3732 C C . ILE A 1 473 ? 9.438 -58.146 -45.281 1.00 27.14 473 ILE A C 1
ATOM 3734 O O . ILE A 1 473 ? 9.069 -58.385 -44.141 1.00 27.14 473 ILE A O 1
ATOM 3738 N N . GLY A 1 474 ? 8.618 -57.675 -46.236 1.00 25.80 474 GLY A N 1
ATOM 3739 C CA . GLY A 1 474 ? 7.362 -58.343 -46.632 1.00 25.80 474 GLY A CA 1
ATOM 3740 C C . GLY A 1 474 ? 6.059 -58.036 -45.872 1.00 25.80 474 GLY A C 1
ATOM 3741 O O . GLY A 1 474 ? 5.890 -58.403 -44.719 1.00 25.80 474 GLY A O 1
ATOM 3742 N N . GLN A 1 475 ? 5.084 -57.453 -46.585 1.00 25.52 475 GLN A N 1
ATOM 3743 C CA . GLN A 1 475 ? 3.640 -57.425 -46.257 1.00 25.52 475 GLN A CA 1
ATOM 3744 C C . GLN A 1 475 ? 3.002 -58.850 -46.227 1.00 25.52 475 GLN A C 1
ATOM 3746 O O . GLN A 1 475 ? 3.661 -59.791 -46.663 1.00 25.52 475 GLN A O 1
ATOM 3751 N N . PRO A 1 476 ? 1.670 -59.025 -46.030 1.00 44.62 476 PRO A N 1
ATOM 3752 C CA . PRO A 1 476 ? 0.751 -58.570 -44.969 1.00 44.62 476 PRO A CA 1
ATOM 3753 C C . PRO A 1 476 ? -0.077 -59.751 -44.374 1.00 44.62 476 PRO A C 1
ATOM 3755 O O . PRO A 1 476 ? -0.335 -60.737 -45.060 1.00 44.62 476 PRO A O 1
ATOM 3758 N N . GLY A 1 477 ? -0.608 -59.649 -43.145 1.00 24.36 477 GLY A N 1
ATOM 3759 C CA . GLY A 1 477 ? -1.603 -60.632 -42.672 1.00 24.36 477 GLY A CA 1
ATOM 3760 C C . GLY A 1 477 ? -1.965 -60.611 -41.181 1.00 24.36 477 GLY A C 1
ATOM 3761 O O . GLY A 1 477 ? -1.160 -60.975 -40.339 1.00 24.36 477 GLY A O 1
ATOM 3762 N N . LEU A 1 478 ? -3.209 -60.209 -40.891 1.00 24.50 478 LEU A N 1
ATOM 3763 C CA . LEU A 1 478 ? -4.164 -60.816 -39.941 1.00 24.50 478 LEU A CA 1
ATOM 3764 C C . LEU A 1 478 ? -3.626 -61.733 -38.810 1.00 24.50 478 LEU A C 1
ATOM 3766 O O . LEU A 1 478 ? -3.270 -62.872 -39.091 1.00 24.50 478 LEU A O 1
ATOM 3770 N N . ARG A 1 479 ? -3.793 -61.325 -37.534 1.00 22.64 479 ARG A N 1
ATOM 3771 C CA . ARG A 1 479 ? -4.740 -61.901 -36.532 1.00 22.64 479 ARG A CA 1
ATOM 3772 C C . ARG A 1 479 ? -4.352 -61.620 -35.061 1.00 22.64 479 ARG A C 1
ATOM 3774 O O . ARG A 1 479 ? -3.251 -61.929 -34.636 1.00 22.64 479 ARG A O 1
ATOM 3781 N N . THR A 1 480 ? -5.338 -61.072 -34.339 1.00 23.78 480 THR A N 1
ATOM 3782 C CA . THR A 1 480 ? -5.815 -61.360 -32.962 1.00 23.78 480 THR A CA 1
ATOM 3783 C C . THR A 1 480 ? -4.848 -61.625 -31.797 1.00 23.78 480 THR A C 1
ATOM 3785 O O . THR A 1 480 ? -4.107 -62.599 -31.799 1.00 23.78 480 THR A O 1
ATOM 3788 N N . ASP A 1 481 ? -5.073 -60.830 -30.742 1.00 26.61 481 ASP A N 1
ATOM 3789 C CA . ASP A 1 481 ? -5.165 -61.180 -29.315 1.00 26.61 481 ASP A CA 1
ATOM 3790 C C . ASP A 1 481 ? -4.023 -61.953 -28.645 1.00 26.61 481 ASP A C 1
ATOM 3792 O O . ASP A 1 481 ? -3.893 -63.159 -28.813 1.00 26.61 481 ASP A O 1
ATOM 3796 N N . THR A 1 482 ? -3.296 -61.287 -27.738 1.00 24.09 482 THR A N 1
ATOM 3797 C CA . THR A 1 482 ? -3.326 -61.536 -26.273 1.00 24.09 482 THR A CA 1
ATOM 3798 C C . THR A 1 482 ? -2.222 -60.725 -25.582 1.00 24.09 482 THR A C 1
ATOM 3800 O O . THR A 1 482 ? -1.040 -61.024 -25.711 1.00 24.09 482 THR A O 1
ATOM 3803 N N . VAL A 1 483 ? -2.595 -59.703 -24.803 1.00 23.94 483 VAL A N 1
ATOM 3804 C CA . VAL A 1 483 ? -1.682 -59.073 -23.833 1.00 23.94 483 VAL A CA 1
ATOM 3805 C C . VAL A 1 483 ? -2.032 -59.611 -22.454 1.00 23.94 483 VAL A C 1
ATOM 3807 O O . VAL A 1 483 ? -3.087 -59.318 -21.894 1.00 23.94 483 VAL A O 1
ATOM 3810 N N . VAL A 1 484 ? -1.126 -60.436 -21.936 1.00 23.95 484 VAL A N 1
ATOM 3811 C CA . VAL A 1 484 ? -1.114 -60.935 -20.563 1.00 23.95 484 VAL A CA 1
ATOM 3812 C C . VAL A 1 484 ? -0.836 -59.762 -19.624 1.00 23.95 484 VAL A C 1
ATOM 3814 O O . VAL A 1 484 ? 0.220 -59.133 -19.685 1.00 23.95 484 VAL A O 1
ATOM 3817 N N . ALA A 1 485 ? -1.799 -59.468 -18.753 1.00 22.03 485 ALA A N 1
ATOM 3818 C CA . ALA A 1 485 ? -1.644 -58.533 -17.652 1.00 22.03 485 ALA A CA 1
ATOM 3819 C C . ALA A 1 485 ? -0.688 -59.116 -16.598 1.00 22.03 485 ALA A C 1
ATOM 3821 O O . ALA A 1 485 ? -0.964 -60.163 -16.013 1.00 22.03 485 ALA A O 1
ATOM 3822 N N . VAL A 1 486 ? 0.416 -58.419 -16.325 1.00 24.91 486 VAL A N 1
ATOM 3823 C CA . VAL A 1 486 ? 1.253 -58.667 -15.146 1.00 24.91 486 VAL A CA 1
ATOM 3824 C C . VAL A 1 486 ? 0.792 -57.713 -14.048 1.00 24.91 486 VAL A C 1
ATOM 3826 O O . VAL A 1 486 ? 0.903 -56.494 -14.173 1.00 24.91 486 VAL A O 1
ATOM 3829 N N . ALA A 1 487 ? 0.210 -58.282 -12.994 1.00 22.56 487 ALA A N 1
ATOM 3830 C CA . ALA A 1 487 ? -0.279 -57.560 -11.827 1.00 22.56 487 ALA A CA 1
ATOM 3831 C C . ALA A 1 487 ? 0.878 -56.951 -11.005 1.00 22.56 487 ALA A C 1
ATOM 3833 O O . ALA A 1 487 ? 1.898 -57.617 -10.813 1.00 22.56 487 ALA A O 1
ATOM 3834 N N . PRO A 1 488 ? 0.729 -55.729 -10.461 1.00 25.66 488 PRO A N 1
ATOM 3835 C CA . PRO A 1 488 ? 1.682 -55.172 -9.512 1.00 25.66 488 PRO A CA 1
ATOM 3836 C C . PRO A 1 488 ? 1.481 -55.763 -8.107 1.00 25.66 488 PRO A C 1
ATOM 3838 O O . PRO A 1 488 ? 0.368 -55.859 -7.588 1.00 25.66 488 PRO A O 1
ATOM 3841 N N . THR A 1 489 ? 2.593 -56.143 -7.486 1.00 24.52 489 THR A N 1
ATOM 3842 C CA . THR A 1 489 ? 2.719 -56.633 -6.108 1.00 24.52 489 THR A CA 1
ATOM 3843 C C . THR A 1 489 ? 2.290 -55.555 -5.095 1.00 24.52 489 THR A C 1
ATOM 3845 O O . THR A 1 489 ? 2.687 -54.396 -5.242 1.00 24.52 489 THR A O 1
ATOM 3848 N N . PRO A 1 490 ? 1.522 -55.887 -4.039 1.00 25.45 490 PRO A N 1
ATOM 3849 C CA . PRO A 1 490 ? 1.048 -54.900 -3.076 1.00 25.45 490 PRO A CA 1
ATOM 3850 C C . PRO A 1 490 ? 2.149 -54.542 -2.068 1.00 25.45 490 PRO A C 1
ATOM 3852 O O . PRO A 1 490 ? 2.558 -55.363 -1.248 1.00 25.45 490 PRO A O 1
ATOM 3855 N N . VAL A 1 491 ? 2.599 -53.286 -2.092 1.00 27.02 491 VAL A N 1
ATOM 3856 C CA . VAL A 1 491 ? 3.331 -52.684 -0.971 1.00 27.02 491 VAL A CA 1
ATOM 3857 C C . VAL A 1 491 ? 2.324 -52.393 0.141 1.00 27.02 491 VAL A C 1
ATOM 3859 O O . VAL A 1 491 ? 1.293 -51.758 -0.080 1.00 27.02 491 VAL A O 1
ATOM 3862 N N . ALA A 1 492 ? 2.616 -52.903 1.336 1.00 24.89 492 ALA A N 1
ATOM 3863 C CA . ALA A 1 492 ? 1.783 -52.800 2.522 1.00 24.89 492 ALA A CA 1
ATOM 3864 C C . ALA A 1 492 ? 1.430 -51.339 2.855 1.00 24.89 492 ALA A C 1
ATOM 3866 O O . ALA A 1 492 ? 2.278 -50.545 3.261 1.00 24.89 492 ALA A O 1
ATOM 3867 N N . ILE A 1 493 ? 0.146 -51.005 2.721 1.00 26.64 493 ILE A N 1
ATOM 3868 C CA . ILE A 1 493 ? -0.429 -49.754 3.209 1.00 26.64 493 ILE A CA 1
ATOM 3869 C C . ILE A 1 493 ? -0.501 -49.850 4.734 1.00 26.64 493 ILE A C 1
ATOM 3871 O O . ILE A 1 493 ? -1.286 -50.624 5.287 1.00 26.64 493 ILE A O 1
ATOM 3875 N N . GLN A 1 494 ? 0.313 -49.048 5.420 1.00 29.31 494 GLN A N 1
ATOM 3876 C CA . GLN A 1 494 ? 0.117 -48.765 6.836 1.00 29.31 494 GLN A CA 1
ATOM 3877 C C . GLN A 1 494 ? -1.280 -48.169 7.042 1.00 29.31 494 GLN A C 1
ATOM 3879 O O . GLN A 1 494 ? -1.587 -47.057 6.616 1.00 29.31 494 GLN A O 1
ATOM 3884 N N . GLN A 1 495 ? -2.127 -48.921 7.739 1.00 33.81 495 GLN A N 1
ATOM 3885 C CA . GLN A 1 495 ? -3.316 -48.407 8.399 1.00 33.81 495 GLN A CA 1
ATOM 3886 C C . GLN A 1 495 ? -2.907 -47.343 9.429 1.00 33.81 495 GLN A C 1
ATOM 3888 O O . GLN A 1 495 ? -2.399 -47.696 10.492 1.00 33.81 495 GLN A O 1
ATOM 3893 N N . LYS A 1 496 ? -3.176 -46.061 9.156 1.00 35.25 496 LYS A N 1
ATOM 3894 C CA . LYS A 1 496 ? -3.584 -45.061 10.163 1.00 35.25 496 LYS A CA 1
ATOM 3895 C C . LYS A 1 496 ? -4.021 -43.749 9.499 1.00 35.25 496 LYS A C 1
ATOM 3897 O O . LYS A 1 496 ? -3.481 -43.350 8.483 1.00 35.25 496 LYS A O 1
ATOM 3902 N N . GLU A 1 497 ? -4.991 -43.104 10.150 1.00 34.66 497 GLU A N 1
ATOM 3903 C CA . GLU A 1 497 ? -5.534 -41.754 9.904 1.00 34.66 497 GLU A CA 1
ATOM 3904 C C . GLU A 1 497 ? -6.789 -41.611 9.020 1.00 34.66 497 GLU A C 1
ATOM 3906 O O . GLU A 1 497 ? -6.861 -40.820 8.089 1.00 34.66 497 GLU A O 1
ATOM 3911 N N . LYS A 1 498 ? -7.879 -42.267 9.446 1.00 31.80 498 LYS A N 1
ATOM 3912 C CA . LYS A 1 498 ? -9.257 -41.766 9.229 1.00 31.80 498 LYS A CA 1
ATOM 3913 C C . LYS A 1 498 ? -9.708 -40.728 10.275 1.00 31.80 498 LYS A C 1
ATOM 3915 O O . LYS A 1 498 ? -10.868 -40.322 10.287 1.00 31.80 498 LYS A O 1
ATOM 3920 N N . VAL A 1 499 ? -8.816 -40.280 11.157 1.00 42.09 499 VAL A N 1
ATOM 3921 C CA . VAL A 1 499 ? -9.110 -39.237 12.149 1.00 42.09 499 VAL A CA 1
ATOM 3922 C C . VAL A 1 499 ? -8.595 -37.904 11.601 1.00 42.09 499 VAL A C 1
ATOM 3924 O O . VAL A 1 499 ? -7.435 -37.821 11.220 1.00 42.09 499 VAL A O 1
ATOM 3927 N N . LYS A 1 500 ? -9.464 -36.879 11.618 1.00 44.72 500 LYS A N 1
ATOM 3928 C CA . LYS A 1 500 ? -9.206 -35.431 11.423 1.00 44.72 500 LYS A CA 1
ATOM 3929 C C . LYS A 1 500 ? -9.631 -34.734 10.125 1.00 44.72 500 LYS A C 1
ATOM 3931 O O . LYS A 1 500 ? -9.126 -33.649 9.866 1.00 44.72 500 LYS A O 1
ATOM 3936 N N . ILE A 1 501 ? -10.623 -35.187 9.358 1.00 44.78 501 ILE A N 1
ATOM 3937 C CA . ILE A 1 501 ? -11.232 -34.269 8.360 1.00 44.78 501 ILE A CA 1
ATOM 3938 C C . ILE A 1 501 ? -11.961 -33.116 9.077 1.00 44.78 501 ILE A C 1
ATOM 3940 O O . ILE A 1 501 ? -11.729 -31.949 8.769 1.00 44.78 501 ILE A O 1
ATOM 3944 N N . ILE A 1 502 ? -12.750 -33.431 10.110 1.00 43.47 502 ILE A N 1
ATOM 3945 C CA . ILE A 1 502 ? -13.467 -32.435 10.925 1.00 43.47 502 ILE A CA 1
ATOM 3946 C C . ILE A 1 502 ? -12.488 -31.565 11.724 1.00 43.47 502 ILE A C 1
ATOM 3948 O O . ILE A 1 502 ? -12.600 -30.344 11.685 1.00 43.47 502 ILE A O 1
ATOM 3952 N N . ASP A 1 503 ? -11.478 -32.160 12.365 1.00 42.81 503 ASP A N 1
ATOM 3953 C CA . ASP A 1 503 ? -10.467 -31.390 13.104 1.00 42.81 503 ASP A CA 1
ATOM 3954 C C . ASP A 1 503 ? -9.631 -30.494 12.181 1.00 42.81 503 ASP A C 1
ATOM 3956 O O . ASP A 1 503 ? -9.303 -29.375 12.562 1.00 42.81 503 ASP A O 1
ATOM 3960 N N . THR A 1 504 ? -9.319 -30.925 10.953 1.00 45.47 504 THR A N 1
ATOM 3961 C CA . THR A 1 504 ? -8.600 -30.088 9.976 1.00 45.47 504 THR A CA 1
ATOM 3962 C C . THR A 1 504 ? -9.484 -28.948 9.461 1.00 45.47 504 THR A C 1
ATOM 3964 O O . THR A 1 504 ? -9.002 -27.825 9.298 1.00 45.47 504 THR A O 1
ATOM 3967 N N . LEU A 1 505 ? -10.781 -29.195 9.239 1.00 41.81 505 LEU A N 1
ATOM 3968 C CA . LEU A 1 505 ? -11.743 -28.166 8.832 1.00 41.81 505 LEU A CA 1
ATOM 3969 C C . LEU A 1 505 ? -11.935 -27.128 9.948 1.00 41.81 505 LEU A C 1
ATOM 3971 O O . LEU A 1 505 ? -11.852 -25.927 9.697 1.00 41.81 505 LEU A O 1
ATOM 3975 N N . LEU A 1 506 ? -12.103 -27.587 11.192 1.00 48.12 506 LEU A N 1
ATOM 3976 C CA . LEU A 1 506 ? -12.180 -26.741 12.383 1.00 48.12 506 LEU A CA 1
ATOM 3977 C C . LEU A 1 506 ? -10.886 -25.952 12.581 1.00 48.12 506 LEU A C 1
ATOM 3979 O O . LEU A 1 506 ? -10.946 -24.750 12.811 1.00 48.12 506 LEU A O 1
ATOM 3983 N N . GLN A 1 507 ? -9.716 -26.569 12.419 1.00 50.06 507 GLN A N 1
ATOM 3984 C CA . GLN A 1 507 ? -8.439 -25.859 12.503 1.00 50.06 507 GLN A CA 1
ATOM 3985 C C . GLN A 1 507 ? -8.282 -24.817 11.391 1.00 50.06 507 GLN A C 1
ATOM 3987 O O . GLN A 1 507 ? -7.793 -23.730 11.661 1.00 50.06 507 GLN A O 1
ATOM 3992 N N . THR A 1 508 ? -8.734 -25.082 10.168 1.00 52.88 508 THR A N 1
ATOM 3993 C CA . THR A 1 508 ? -8.605 -24.127 9.051 1.00 52.88 508 THR A CA 1
ATOM 3994 C C . THR A 1 508 ? -9.597 -22.963 9.179 1.00 52.88 508 THR A C 1
ATOM 3996 O O . THR A 1 508 ? -9.252 -21.803 8.948 1.00 52.88 508 THR A O 1
ATOM 3999 N N . VAL A 1 509 ? -10.834 -23.241 9.600 1.00 57.12 509 VAL A N 1
ATOM 4000 C CA . VAL A 1 509 ? -11.889 -22.226 9.745 1.00 57.12 509 VAL A CA 1
ATOM 4001 C C . VAL A 1 509 ? -11.727 -21.421 11.033 1.00 57.12 509 VAL A C 1
ATOM 4003 O O . VAL A 1 509 ? -11.934 -20.209 11.006 1.00 57.12 509 VAL A O 1
ATOM 4006 N N . LEU A 1 510 ? -11.322 -22.041 12.145 1.00 60.28 510 LEU A N 1
ATOM 4007 C CA . LEU A 1 510 ? -11.241 -21.377 13.449 1.00 60.28 510 LEU A CA 1
ATOM 4008 C C . LEU A 1 510 ? -9.872 -20.766 13.737 1.00 60.28 510 LEU A C 1
ATOM 4010 O O . LEU A 1 510 ? -9.836 -19.748 14.414 1.00 60.28 510 LEU A O 1
ATOM 4014 N N . ARG A 1 511 ? -8.752 -21.301 13.233 1.00 64.81 511 ARG A N 1
ATOM 4015 C CA . ARG A 1 511 ? -7.421 -20.751 13.555 1.00 64.81 511 ARG A CA 1
ATOM 4016 C C . ARG A 1 511 ? -7.209 -19.399 12.874 1.00 64.81 511 ARG A C 1
ATOM 4018 O O . ARG A 1 511 ? -7.583 -19.209 11.717 1.00 64.81 511 ARG A O 1
ATOM 4025 N N . TYR A 1 512 ? -6.642 -18.447 13.609 1.00 61.41 512 TYR A N 1
ATOM 4026 C CA . TYR A 1 512 ? -6.164 -17.183 13.051 1.00 61.41 512 TYR A CA 1
ATOM 4027 C C . TYR A 1 512 ? -4.981 -17.437 12.103 1.00 61.41 512 TYR A C 1
ATOM 4029 O O . TYR A 1 512 ? -4.064 -18.178 12.458 1.00 61.41 512 TYR A O 1
ATOM 4037 N N . ASP A 1 513 ? -5.015 -16.819 10.922 1.00 61.97 513 ASP A N 1
ATOM 4038 C CA . ASP A 1 513 ? -3.940 -16.870 9.931 1.00 61.97 513 ASP A CA 1
ATOM 4039 C C . ASP A 1 513 ? -3.484 -15.434 9.612 1.00 61.97 513 ASP A C 1
ATOM 4041 O O . ASP A 1 513 ? -4.250 -14.682 9.002 1.00 61.97 513 ASP A O 1
ATOM 4045 N N . PRO A 1 514 ? -2.262 -15.034 10.013 1.00 58.75 514 PRO A N 1
ATOM 4046 C CA . PRO A 1 514 ? -1.723 -13.711 9.708 1.00 58.75 514 PRO A CA 1
ATOM 4047 C C . PRO A 1 514 ? -1.589 -13.428 8.203 1.00 58.75 514 PRO A C 1
ATOM 4049 O O . PRO A 1 514 ? -1.564 -12.264 7.811 1.00 58.75 514 PRO A O 1
ATOM 4052 N N . SER A 1 515 ? -1.486 -14.469 7.368 1.00 46.69 515 SER A N 1
ATOM 4053 C CA . SER A 1 515 ? -1.258 -14.353 5.921 1.00 46.69 515 SER A CA 1
ATOM 4054 C C . SER A 1 515 ? -2.539 -14.145 5.103 1.00 46.69 515 SER A C 1
ATOM 4056 O O . SER A 1 515 ? -2.471 -13.751 3.943 1.00 46.69 515 SER A O 1
ATOM 4058 N N . SER A 1 516 ? -3.716 -14.342 5.710 1.00 58.22 516 SER A N 1
ATOM 4059 C CA . SER A 1 516 ? -5.019 -14.196 5.051 1.00 58.22 516 SER A CA 1
ATOM 4060 C C . SER A 1 516 ? -5.939 -13.268 5.859 1.00 58.22 516 SER A C 1
ATOM 4062 O O . SER A 1 516 ? -6.806 -13.748 6.603 1.00 58.22 516 SER A O 1
ATOM 4064 N N . PRO A 1 517 ? -5.799 -11.935 5.726 1.00 61.28 517 PRO A N 1
ATOM 4065 C CA . PRO A 1 517 ? -6.555 -10.981 6.528 1.00 61.28 517 PRO A CA 1
ATOM 4066 C C . PRO A 1 517 ? -8.063 -11.075 6.258 1.00 61.28 517 PRO A C 1
ATOM 4068 O O . PRO A 1 517 ? -8.533 -10.996 5.122 1.00 61.28 517 PRO A O 1
ATOM 4071 N N . PHE A 1 518 ? -8.848 -11.207 7.329 1.00 73.62 518 PHE A N 1
ATOM 4072 C CA . PHE A 1 518 ? -10.304 -11.302 7.241 1.00 73.62 518 PHE A CA 1
ATOM 4073 C C . PHE A 1 518 ? -10.939 -9.907 7.088 1.00 73.62 518 PHE A C 1
ATOM 4075 O O . PHE A 1 518 ? -11.142 -9.198 8.077 1.00 73.62 518 PHE A O 1
ATOM 4082 N N . ILE A 1 519 ? -11.216 -9.499 5.842 1.00 76.38 519 ILE A N 1
ATOM 4083 C CA . ILE A 1 519 ? -11.698 -8.153 5.462 1.00 76.38 519 ILE A CA 1
ATOM 4084 C C . ILE A 1 519 ? -12.938 -8.199 4.554 1.00 76.38 519 ILE A C 1
ATOM 4086 O O . ILE A 1 519 ? -13.211 -9.211 3.914 1.00 76.38 519 ILE A O 1
ATOM 4090 N N . PHE A 1 520 ? -13.680 -7.087 4.457 1.00 79.62 520 PHE A N 1
ATOM 4091 C CA . PHE A 1 520 ? -14.966 -7.030 3.733 1.00 79.62 520 PHE A CA 1
ATOM 4092 C C . PHE A 1 520 ? -14.875 -7.245 2.214 1.00 79.62 520 PHE A C 1
ATOM 4094 O O . PHE A 1 520 ? -15.874 -7.600 1.590 1.00 79.62 520 PHE A O 1
ATOM 4101 N N . SER A 1 521 ? -13.704 -7.025 1.612 1.00 72.06 521 SER A N 1
ATOM 4102 C CA . SER A 1 521 ? -13.464 -7.293 0.189 1.00 72.06 521 SER A CA 1
ATOM 4103 C C . SER A 1 521 ? -13.213 -8.775 -0.112 1.00 72.06 521 SER A C 1
ATOM 4105 O O . SER A 1 521 ? -13.270 -9.162 -1.275 1.00 72.06 521 SER A O 1
ATOM 4107 N N . SER A 1 522 ? -12.977 -9.616 0.904 1.00 73.88 522 SER A N 1
ATOM 4108 C CA . SER A 1 522 ? -12.766 -11.052 0.704 1.00 73.88 522 SER A CA 1
ATOM 4109 C C . SER A 1 522 ? -14.096 -11.805 0.534 1.00 73.88 522 SER A C 1
ATOM 4111 O O . SER A 1 522 ? -15.021 -11.592 1.326 1.00 73.88 522 SER A O 1
ATOM 4113 N N . PRO A 1 523 ? -14.200 -12.764 -0.406 1.00 72.38 523 PRO A N 1
ATOM 4114 C CA . PRO A 1 523 ? -15.352 -13.665 -0.505 1.00 72.38 523 PRO A CA 1
ATOM 4115 C C . PRO A 1 523 ? -15.654 -14.418 0.801 1.00 72.38 523 PRO A C 1
ATOM 4117 O O . PRO A 1 523 ? -16.819 -14.606 1.157 1.00 72.38 523 PRO A O 1
ATOM 4120 N N . SER A 1 524 ? -14.620 -14.780 1.571 1.00 72.44 524 SER A N 1
ATOM 4121 C CA . SER A 1 524 ? -14.767 -15.502 2.845 1.00 72.44 524 SER A CA 1
ATOM 4122 C C . SER A 1 524 ? -15.583 -14.721 3.880 1.00 72.44 524 SER A C 1
ATOM 4124 O O . SER A 1 524 ? -16.288 -15.315 4.698 1.00 72.44 524 SER A O 1
ATOM 4126 N N . PHE A 1 525 ? -15.522 -13.386 3.837 1.00 82.06 525 PHE A N 1
ATOM 4127 C CA . PHE A 1 525 ? -16.317 -12.529 4.709 1.00 82.06 525 PHE A CA 1
ATOM 4128 C C . PHE A 1 525 ? -17.814 -12.620 4.396 1.00 82.06 525 PHE A C 1
ATOM 4130 O O . PHE A 1 525 ? -18.628 -12.663 5.316 1.00 82.06 525 PHE A O 1
ATOM 4137 N N . TRP A 1 526 ? -18.191 -12.685 3.119 1.00 81.94 526 TRP A N 1
ATOM 4138 C CA . TRP A 1 526 ? -19.596 -12.750 2.710 1.00 81.94 526 TRP A CA 1
ATOM 4139 C C . TRP A 1 526 ? -20.239 -14.089 3.067 1.00 81.94 526 TRP A C 1
ATOM 4141 O O . TRP A 1 526 ? -21.379 -14.112 3.535 1.00 81.94 526 TRP A O 1
ATOM 4151 N N . VAL A 1 527 ? -19.482 -15.185 2.960 1.00 78.81 527 VAL A N 1
ATOM 4152 C CA . VAL A 1 527 ? -19.896 -16.504 3.463 1.00 78.81 527 VAL A CA 1
ATOM 4153 C C . VAL A 1 527 ? -20.117 -16.456 4.977 1.00 78.81 527 VAL A C 1
ATOM 4155 O O . VAL A 1 527 ? -21.172 -16.854 5.467 1.00 78.81 527 VAL A O 1
ATOM 4158 N N . PHE A 1 528 ? -19.170 -15.896 5.731 1.00 83.69 528 PHE A N 1
ATOM 4159 C CA . PHE A 1 528 ? -19.332 -15.684 7.171 1.00 83.69 528 PHE A CA 1
ATOM 4160 C C . PHE A 1 528 ? -20.558 -14.829 7.500 1.00 83.69 528 PHE A C 1
ATOM 4162 O O . PHE A 1 528 ? -21.349 -15.201 8.363 1.00 83.69 528 PHE A O 1
ATOM 4169 N N . PHE A 1 529 ? -20.762 -13.710 6.805 1.00 85.62 529 PHE A N 1
ATOM 4170 C CA . PHE A 1 529 ? -21.892 -12.826 7.064 1.00 85.62 529 PHE A CA 1
ATOM 4171 C C . PHE A 1 529 ? -23.239 -13.505 6.776 1.00 85.62 529 PHE A C 1
ATOM 4173 O O . PHE A 1 529 ? -24.211 -13.267 7.496 1.00 85.62 529 PHE A O 1
ATOM 4180 N N . LEU A 1 530 ? -23.300 -14.406 5.790 1.00 83.62 530 LEU A N 1
ATOM 4181 C CA . LEU A 1 530 ? -24.476 -15.241 5.546 1.00 83.62 530 LEU A CA 1
ATOM 4182 C C . LEU A 1 530 ? -24.790 -16.141 6.752 1.00 83.62 530 LEU A C 1
ATOM 4184 O O . LEU A 1 530 ? -25.939 -16.178 7.198 1.00 83.62 530 LEU A O 1
ATOM 4188 N N . PHE A 1 531 ? -23.780 -16.797 7.336 1.00 85.31 531 PHE A N 1
ATOM 4189 C CA . PHE A 1 531 ? -23.948 -17.559 8.582 1.00 85.31 531 PHE A CA 1
ATOM 4190 C C . PHE A 1 531 ? -24.376 -16.663 9.747 1.00 85.31 531 PHE A C 1
ATOM 4192 O O . PHE A 1 531 ? -25.276 -17.029 10.507 1.00 85.31 531 PHE A O 1
ATOM 4199 N N . VAL A 1 532 ? -23.798 -15.461 9.852 1.00 89.69 532 VAL A N 1
ATOM 4200 C CA . VAL A 1 532 ? -24.180 -14.479 10.873 1.00 89.69 532 VAL A CA 1
ATOM 4201 C C . VAL A 1 532 ? -25.661 -14.128 10.758 1.00 89.69 532 VAL A C 1
ATOM 4203 O O . VAL A 1 532 ? -26.366 -14.147 11.769 1.00 89.69 532 VAL A O 1
ATOM 4206 N N . LEU A 1 533 ? -26.154 -13.855 9.548 1.00 88.50 533 LEU A N 1
ATOM 4207 C CA . LEU A 1 533 ? -27.570 -13.581 9.311 1.00 88.50 533 LEU A CA 1
ATOM 4208 C C . LEU A 1 533 ? -28.451 -14.792 9.615 1.00 88.50 533 LEU A C 1
ATOM 4210 O O . LEU A 1 533 ? -29.502 -14.609 10.225 1.00 88.50 533 LEU A O 1
ATOM 4214 N N . GLY A 1 534 ? -28.019 -16.002 9.248 1.00 86.88 534 GLY A N 1
ATOM 4215 C CA . GLY A 1 534 ? -28.726 -17.250 9.544 1.00 86.88 534 GLY A CA 1
ATOM 4216 C C . GLY A 1 534 ? -28.943 -17.452 11.042 1.00 86.88 534 GLY A C 1
ATOM 4217 O O . GLY A 1 534 ? -30.080 -17.614 11.481 1.00 86.88 534 GLY A O 1
ATOM 4218 N N . GLY A 1 535 ? -27.885 -17.340 11.851 1.00 89.06 535 GLY A N 1
ATOM 4219 C CA . GLY A 1 535 ? -28.001 -17.409 13.313 1.00 89.06 535 GLY A CA 1
ATOM 4220 C C . GLY A 1 535 ? -28.806 -16.244 13.903 1.00 89.06 535 GLY A C 1
ATOM 4221 O O . GLY A 1 535 ? -29.613 -16.435 14.816 1.00 89.06 535 GLY A O 1
ATOM 4222 N N . PHE A 1 536 ? -28.686 -15.044 13.322 1.00 91.12 536 PHE A N 1
ATOM 4223 C CA . PHE A 1 536 ? -29.446 -13.865 13.745 1.00 91.12 536 PHE A CA 1
ATOM 4224 C C . PHE A 1 536 ? -30.968 -14.078 13.643 1.00 91.12 536 PHE A C 1
ATOM 4226 O O . PHE A 1 536 ? -31.713 -13.564 14.484 1.00 91.12 536 PHE A O 1
ATOM 4233 N N . LEU A 1 537 ? -31.446 -14.888 12.684 1.00 87.81 537 LEU A N 1
ATOM 4234 C CA . LEU A 1 537 ? -32.871 -15.221 12.523 1.00 87.81 537 LEU A CA 1
ATOM 4235 C C . LEU A 1 537 ? -33.498 -15.861 13.764 1.00 87.81 537 LEU A C 1
ATOM 4237 O O . LEU A 1 537 ? -34.688 -15.661 14.014 1.00 87.81 537 LEU A O 1
ATOM 4241 N N . PHE A 1 538 ? -32.718 -16.614 14.534 1.00 89.75 538 PHE A N 1
ATOM 4242 C CA . PHE A 1 538 ? -33.216 -17.339 15.701 1.00 89.75 538 PHE A CA 1
ATOM 4243 C C . PHE A 1 538 ? -33.211 -16.473 16.964 1.00 89.75 538 PHE A C 1
ATOM 4245 O O . PHE A 1 538 ? -34.068 -16.633 17.833 1.00 89.75 538 PHE A O 1
ATOM 4252 N N . VAL A 1 539 ? -32.295 -15.504 17.052 1.00 92.81 539 VAL A N 1
ATOM 4253 C CA . VAL A 1 539 ? -32.058 -14.735 18.285 1.00 92.81 539 VAL A CA 1
ATOM 4254 C C . VAL A 1 539 ? -32.646 -13.321 18.274 1.00 92.81 539 VAL A C 1
ATOM 4256 O O . VAL A 1 539 ? -32.877 -12.764 19.347 1.00 92.81 539 VAL A O 1
ATOM 4259 N N . TYR A 1 540 ? -32.951 -12.731 17.106 1.00 89.88 540 TYR A N 1
ATOM 4260 C CA . TYR A 1 540 ? -33.287 -11.297 16.982 1.00 89.88 540 TYR A CA 1
ATOM 4261 C C . TYR A 1 540 ? -34.473 -10.816 17.839 1.00 89.88 540 TYR A C 1
ATOM 4263 O O . TYR A 1 540 ? -34.567 -9.625 18.141 1.00 89.88 540 TYR A O 1
ATOM 4271 N N . ARG A 1 541 ? -35.396 -11.716 18.211 1.00 88.00 541 ARG A N 1
ATOM 4272 C CA . ARG A 1 541 ? -36.598 -11.387 19.001 1.00 88.00 541 ARG A CA 1
ATOM 4273 C C . ARG A 1 541 ? -36.308 -11.169 20.483 1.00 88.00 541 ARG A C 1
ATOM 4275 O O . ARG A 1 541 ? -37.049 -10.443 21.140 1.00 88.00 541 ARG A O 1
ATOM 4282 N N . LYS A 1 542 ? -35.278 -11.821 21.027 1.00 91.19 542 LYS A N 1
ATOM 4283 C CA . LYS A 1 542 ? -34.933 -11.765 22.452 1.00 91.19 542 LYS A CA 1
ATOM 4284 C C . LYS A 1 542 ? -33.701 -10.882 22.612 1.00 91.19 542 LYS A C 1
ATOM 4286 O O . LYS A 1 542 ? -32.621 -11.249 22.166 1.00 91.19 542 LYS A O 1
ATOM 4291 N N . MET A 1 543 ? -33.865 -9.727 23.257 1.00 90.56 543 MET A N 1
ATOM 4292 C CA . MET A 1 543 ? -32.824 -8.692 23.353 1.00 90.56 543 MET A CA 1
ATOM 4293 C C . MET A 1 543 ? -31.488 -9.233 23.877 1.00 90.56 543 MET A C 1
ATOM 4295 O O . MET A 1 543 ? -30.463 -9.021 23.237 1.00 90.56 543 MET A O 1
ATOM 4299 N N . PHE A 1 544 ? -31.514 -9.983 24.983 1.00 91.56 544 PHE A N 1
ATOM 4300 C CA . PHE A 1 544 ? -30.310 -10.576 25.566 1.00 91.56 544 PHE A CA 1
ATOM 4301 C C . PHE A 1 544 ? -29.611 -11.543 24.600 1.00 91.56 544 PHE A C 1
ATOM 4303 O O . PHE A 1 544 ? -28.429 -11.371 24.325 1.00 91.56 544 PHE A O 1
ATOM 4310 N N . LEU A 1 545 ? -30.343 -12.510 24.027 1.00 93.31 545 LEU A N 1
ATOM 4311 C CA . LEU A 1 545 ? -29.773 -13.484 23.085 1.00 93.31 545 LEU A CA 1
ATOM 4312 C C . LEU A 1 545 ? -29.224 -12.807 21.827 1.00 93.31 545 LEU A C 1
ATOM 4314 O O . LEU A 1 545 ? -28.166 -13.188 21.342 1.00 93.31 545 LEU A O 1
ATOM 4318 N N . ARG A 1 546 ? -29.912 -11.780 21.318 1.00 94.19 546 ARG A N 1
ATOM 4319 C CA . ARG A 1 546 ? -29.454 -10.983 20.177 1.00 94.19 546 ARG A CA 1
ATOM 4320 C C . ARG A 1 546 ? -28.135 -10.273 20.484 1.00 94.19 546 ARG A C 1
ATOM 4322 O O . ARG A 1 546 ? -27.213 -10.349 19.678 1.00 94.19 546 ARG A O 1
ATOM 4329 N N . ASN A 1 547 ? -28.054 -9.578 21.618 1.00 94.38 547 ASN A N 1
ATOM 4330 C CA . ASN A 1 547 ? -26.864 -8.815 21.995 1.00 94.38 547 ASN A CA 1
ATOM 4331 C C . ASN A 1 547 ? -25.689 -9.754 22.305 1.00 94.38 547 ASN A C 1
ATOM 4333 O O . ASN A 1 547 ? -24.588 -9.517 21.819 1.00 94.38 547 ASN A O 1
ATOM 4337 N N . LEU A 1 548 ? -25.934 -10.861 23.017 1.00 95.56 548 LEU A N 1
ATOM 4338 C CA . LEU A 1 548 ? -24.933 -11.898 23.280 1.00 95.56 548 LEU A CA 1
ATOM 4339 C C . LEU A 1 548 ? -24.420 -12.534 21.983 1.00 95.56 548 LEU A C 1
ATOM 4341 O O . LEU A 1 548 ? -23.215 -12.662 21.797 1.00 95.56 548 LEU A O 1
ATOM 4345 N N . TYR A 1 549 ? -25.316 -12.890 21.063 1.00 95.50 549 TYR A N 1
ATOM 4346 C CA . TYR A 1 549 ? -24.939 -13.458 19.771 1.00 95.50 549 TYR A CA 1
ATOM 4347 C C . TYR A 1 549 ? -24.055 -12.503 18.963 1.00 95.50 549 TYR A C 1
ATOM 4349 O O . TYR A 1 549 ? -22.981 -12.889 18.510 1.00 95.50 549 TYR A O 1
ATOM 4357 N N . LEU A 1 550 ? -24.473 -11.242 18.816 1.00 95.00 550 LEU A N 1
ATOM 4358 C CA . LEU A 1 550 ? -23.698 -10.253 18.067 1.00 95.00 550 LEU A CA 1
ATOM 4359 C C . LEU A 1 550 ? -22.376 -9.903 18.753 1.00 95.00 550 LEU A C 1
ATOM 4361 O O . LEU A 1 550 ? -21.400 -9.635 18.054 1.00 95.00 550 LEU A O 1
ATOM 4365 N N . PHE A 1 551 ? -22.319 -9.942 20.086 1.00 95.38 551 PHE A N 1
ATOM 4366 C CA . PHE A 1 551 ? -21.077 -9.821 20.842 1.00 95.38 551 PHE A CA 1
ATOM 4367 C C . PHE A 1 551 ? -20.111 -10.963 20.508 1.00 95.38 551 PHE A C 1
ATOM 4369 O O . PHE A 1 551 ? -18.996 -10.702 20.070 1.00 95.38 551 PHE A O 1
ATOM 4376 N N . LEU A 1 552 ? -20.550 -12.222 20.618 1.00 94.94 552 LEU A N 1
ATOM 4377 C CA . LEU A 1 552 ? -19.711 -13.394 20.338 1.00 94.94 552 LEU A CA 1
ATOM 4378 C C . LEU A 1 552 ? -19.232 -13.437 18.881 1.00 94.94 552 LEU A C 1
ATOM 4380 O O . LEU A 1 552 ? -18.048 -13.650 18.628 1.00 94.94 552 LEU A O 1
ATOM 4384 N N . VAL A 1 553 ? -20.127 -13.166 17.926 1.00 93.56 553 VAL A N 1
ATOM 4385 C CA . VAL A 1 553 ? -19.784 -13.045 16.498 1.00 93.56 553 VAL A CA 1
ATOM 4386 C C . VAL A 1 553 ? -18.740 -11.954 16.277 1.00 93.56 553 VAL A C 1
ATOM 4388 O O . VAL A 1 553 ? -17.820 -12.127 15.480 1.00 93.56 553 VAL A O 1
ATOM 4391 N N . SER A 1 554 ? -18.864 -10.834 16.989 1.00 93.38 554 SER A N 1
ATOM 4392 C CA . SER A 1 554 ? -17.933 -9.721 16.855 1.00 93.38 554 SER A CA 1
ATOM 4393 C C . SER A 1 554 ? -16.557 -10.019 17.450 1.00 93.38 554 SER A C 1
ATOM 4395 O O . SER A 1 554 ? -15.547 -9.683 16.832 1.00 93.38 554 SER A O 1
ATOM 4397 N N . LEU A 1 555 ? -16.497 -10.705 18.596 1.00 92.50 555 LEU A N 1
ATOM 4398 C CA . LEU A 1 555 ? -15.237 -11.196 19.162 1.00 92.50 555 LEU A CA 1
ATOM 4399 C C . LEU A 1 555 ? -14.567 -12.210 18.229 1.00 92.50 555 LEU A C 1
ATOM 4401 O O . LEU A 1 555 ? -13.359 -12.135 18.018 1.00 92.50 555 LEU A O 1
ATOM 4405 N N . PHE A 1 556 ? -15.344 -13.118 17.630 1.00 89.94 556 PHE A N 1
ATOM 4406 C CA . PHE A 1 556 ? -14.830 -14.082 16.655 1.00 89.94 556 PHE A CA 1
ATOM 4407 C C . PHE A 1 556 ? -14.269 -13.389 15.409 1.00 89.94 556 PHE A C 1
ATOM 4409 O O . PHE A 1 556 ? -13.156 -13.697 14.984 1.00 89.94 556 PHE A O 1
ATOM 4416 N N . PHE A 1 557 ? -15.001 -12.419 14.852 1.00 88.44 557 PHE A N 1
ATOM 4417 C CA . PHE A 1 557 ? -14.524 -11.618 13.726 1.00 88.44 557 PHE A CA 1
ATOM 4418 C C . PHE A 1 557 ? -13.205 -10.918 14.071 1.00 88.44 557 PHE A C 1
ATOM 4420 O O . PHE A 1 557 ? -12.237 -11.029 13.325 1.00 88.44 557 PHE A O 1
ATOM 4427 N N . TYR A 1 558 ? -13.132 -10.264 15.233 1.00 87.62 558 TYR A N 1
ATOM 4428 C CA . TYR A 1 558 ? -11.915 -9.577 15.657 1.00 87.62 558 TYR A CA 1
ATOM 4429 C C . TYR A 1 558 ? -10.743 -10.537 15.885 1.00 87.62 558 TYR A C 1
ATOM 4431 O O . TYR A 1 558 ? -9.626 -10.233 15.478 1.00 87.62 558 TYR A O 1
ATOM 4439 N N . TYR A 1 559 ? -10.981 -11.716 16.462 1.00 86.94 559 TYR A N 1
ATOM 4440 C CA . TYR A 1 559 ? -9.958 -12.756 16.589 1.00 86.94 559 TYR A CA 1
ATOM 4441 C C . TYR A 1 559 ? -9.428 -13.208 15.221 1.00 86.94 559 TYR A C 1
ATOM 4443 O O . TYR A 1 559 ? -8.221 -13.358 15.047 1.00 86.94 559 TYR A O 1
ATOM 4451 N N . LYS A 1 560 ? -10.301 -13.370 14.221 1.00 82.31 560 LYS A N 1
ATOM 4452 C CA . LYS A 1 560 ? -9.879 -13.733 12.859 1.00 82.31 560 LYS A CA 1
ATOM 4453 C C . LYS A 1 560 ? -9.167 -12.597 12.124 1.00 82.31 560 LYS A C 1
ATOM 4455 O O . LYS A 1 560 ? -8.340 -12.888 11.268 1.00 82.31 560 LYS A O 1
ATOM 4460 N N . SER A 1 561 ? -9.438 -11.338 12.461 1.00 78.88 561 SER A N 1
ATOM 4461 C CA . SER A 1 561 ? -8.750 -10.183 11.866 1.00 78.88 561 SER A CA 1
ATOM 4462 C C . SER A 1 561 ? -7.457 -9.780 12.592 1.00 78.88 561 SER A C 1
ATOM 4464 O O . SER A 1 561 ? -6.561 -9.252 11.945 1.00 78.88 561 SER A O 1
ATOM 4466 N N . GLY A 1 562 ? -7.347 -9.991 13.909 1.00 74.88 562 GLY A N 1
ATOM 4467 C CA . GLY A 1 562 ? -6.267 -9.448 14.750 1.00 74.88 562 GLY A CA 1
ATOM 4468 C C . GLY A 1 562 ? -5.696 -10.405 15.806 1.00 74.88 562 GLY A C 1
ATOM 4469 O O . GLY A 1 562 ? -4.933 -9.975 16.668 1.00 74.88 562 GLY A O 1
ATOM 4470 N N . GLY A 1 563 ? -6.049 -11.691 15.785 1.00 81.00 563 GLY A N 1
ATOM 4471 C CA . GLY A 1 563 ? -5.479 -12.715 16.665 1.00 81.00 563 GLY A CA 1
ATOM 4472 C C . GLY A 1 563 ? -5.709 -12.467 18.163 1.00 81.00 563 GLY A C 1
ATOM 4473 O O . GLY A 1 563 ? -6.791 -12.068 18.599 1.00 81.00 563 GLY A O 1
ATOM 4474 N N . LEU A 1 564 ? -4.676 -12.719 18.978 1.00 80.44 564 LEU A N 1
ATOM 4475 C CA . LEU A 1 564 ? -4.743 -12.611 20.446 1.00 80.44 564 LEU A CA 1
ATOM 4476 C C . LEU A 1 564 ? -4.840 -11.173 20.970 1.00 80.44 564 LEU A C 1
ATOM 4478 O O . LEU A 1 564 ? -5.136 -10.979 22.151 1.00 80.44 564 LEU A O 1
ATOM 4482 N N . PHE A 1 565 ? -4.714 -10.157 20.111 1.00 81.75 565 PHE A N 1
ATOM 4483 C CA . PHE A 1 565 ? -5.024 -8.781 20.501 1.00 81.75 565 PHE A CA 1
ATOM 4484 C C . PHE A 1 565 ? -6.487 -8.594 20.929 1.00 81.75 565 PHE A C 1
ATOM 4486 O O . PHE A 1 565 ? -6.830 -7.557 21.498 1.00 81.75 565 PHE A O 1
ATOM 4493 N N . LEU A 1 566 ? -7.348 -9.602 20.726 1.00 86.50 566 LEU A N 1
ATOM 4494 C CA . LEU A 1 566 ? -8.668 -9.703 21.354 1.00 86.50 566 LEU A CA 1
ATOM 4495 C C . LEU A 1 566 ? -8.613 -9.480 22.873 1.00 86.50 566 LEU A C 1
ATOM 4497 O O . LEU A 1 566 ? -9.509 -8.851 23.431 1.00 86.50 566 LEU A O 1
ATOM 4501 N N . ILE A 1 567 ? -7.552 -9.942 23.541 1.00 87.06 567 ILE A N 1
ATOM 4502 C CA . ILE A 1 567 ? -7.375 -9.776 24.990 1.00 87.06 567 ILE A CA 1
ATOM 4503 C C . ILE A 1 567 ? -7.316 -8.289 25.361 1.00 87.06 567 ILE A C 1
ATOM 4505 O O . ILE A 1 567 ? -7.917 -7.883 26.352 1.00 87.06 567 ILE A O 1
ATOM 4509 N N . LEU A 1 568 ? -6.668 -7.456 24.539 1.00 87.62 568 LEU A N 1
ATOM 4510 C CA . LEU A 1 568 ? -6.613 -6.008 24.759 1.00 87.62 568 LEU A CA 1
ATOM 4511 C C . LEU A 1 568 ? -7.994 -5.364 24.615 1.00 87.62 568 LEU A C 1
ATOM 4513 O O . LEU A 1 568 ? -8.356 -4.505 25.416 1.00 87.62 568 LEU A O 1
ATOM 4517 N N . LEU A 1 569 ? -8.782 -5.802 23.630 1.00 90.69 569 LEU A N 1
ATOM 4518 C CA . LEU A 1 569 ? -10.154 -5.328 23.440 1.00 90.69 569 LEU A CA 1
ATOM 4519 C C . LEU A 1 569 ? -11.027 -5.665 24.658 1.00 90.69 569 LEU A C 1
ATOM 4521 O O . LEU A 1 569 ? -11.775 -4.814 25.144 1.00 90.69 569 LEU A O 1
ATOM 4525 N N . ILE A 1 570 ? -10.903 -6.888 25.184 1.00 92.44 570 ILE A N 1
ATOM 4526 C CA . ILE A 1 570 ? -11.602 -7.325 26.400 1.00 92.44 570 ILE A CA 1
ATOM 4527 C C . ILE A 1 570 ? -11.127 -6.515 27.611 1.00 92.44 570 ILE A C 1
ATOM 4529 O O . ILE A 1 570 ? -11.956 -6.048 28.388 1.00 92.44 570 ILE A O 1
ATOM 4533 N N . LEU A 1 571 ? -9.819 -6.285 27.753 1.00 92.62 571 LEU A N 1
ATOM 4534 C CA . LEU A 1 571 ? -9.252 -5.496 28.846 1.00 92.62 571 LEU A CA 1
ATOM 4535 C C . LEU A 1 571 ? -9.799 -4.062 28.850 1.00 92.62 571 LEU A C 1
ATOM 4537 O O . LEU A 1 571 ? -10.302 -3.605 29.875 1.00 92.62 571 LEU A O 1
ATOM 4541 N N . VAL A 1 572 ? -9.770 -3.375 27.702 1.00 93.75 572 VAL A N 1
ATOM 4542 C CA . VAL A 1 572 ? -10.358 -2.031 27.545 1.00 93.75 572 VAL A CA 1
ATOM 4543 C C . VAL A 1 572 ? -11.850 -2.054 27.876 1.00 93.75 572 VAL A C 1
ATOM 4545 O O . VAL A 1 572 ? -12.335 -1.190 28.605 1.00 93.75 572 VAL A O 1
ATOM 4548 N N . THR A 1 573 ? -12.567 -3.088 27.424 1.00 94.75 573 THR A N 1
ATOM 4549 C CA . THR A 1 573 ? -13.993 -3.269 27.722 1.00 94.75 573 THR A CA 1
ATOM 4550 C C . THR A 1 573 ? -14.246 -3.364 29.231 1.00 94.75 573 THR A C 1
ATOM 4552 O O . THR A 1 573 ? -15.121 -2.679 29.754 1.00 94.75 573 THR A O 1
ATOM 4555 N N . VAL A 1 574 ? -13.477 -4.178 29.956 1.00 96.44 574 VAL A N 1
ATOM 4556 C CA . VAL A 1 574 ? -13.630 -4.360 31.410 1.00 96.44 574 VAL A CA 1
ATOM 4557 C C . VAL A 1 574 ? -13.279 -3.082 32.173 1.00 96.44 574 VAL A C 1
ATOM 4559 O O . VAL A 1 574 ? -14.027 -2.683 33.074 1.00 96.44 574 VAL A O 1
ATOM 4562 N N . ILE A 1 575 ? -12.172 -2.425 31.812 1.00 96.12 575 ILE A N 1
ATOM 4563 C CA . ILE A 1 575 ? -11.713 -1.191 32.463 1.00 96.12 575 ILE A CA 1
ATOM 4564 C C . ILE A 1 575 ? -12.760 -0.091 32.298 1.00 96.12 575 ILE A C 1
ATOM 4566 O O . ILE A 1 575 ? -13.236 0.456 33.294 1.00 96.12 575 ILE A O 1
ATOM 4570 N N . ASP A 1 576 ? -13.176 0.207 31.068 1.00 96.62 576 ASP A N 1
ATOM 4571 C CA . ASP A 1 576 ? -14.063 1.343 30.813 1.00 96.62 576 ASP A CA 1
ATOM 4572 C C . ASP A 1 576 ? -15.503 1.094 31.260 1.00 96.62 576 ASP A C 1
ATOM 4574 O O . ASP A 1 576 ? -16.169 2.027 31.721 1.00 96.62 576 ASP A O 1
ATOM 4578 N N . PHE A 1 577 ? -15.969 -0.159 31.227 1.00 97.06 577 PHE A N 1
ATOM 4579 C CA . PHE A 1 577 ? -17.229 -0.553 31.858 1.00 97.06 577 PHE A CA 1
ATOM 4580 C C . PHE A 1 577 ? -17.213 -0.233 33.358 1.00 97.06 577 PHE A C 1
ATOM 4582 O O . PHE A 1 577 ? -18.109 0.451 33.868 1.00 97.06 577 PHE A O 1
ATOM 4589 N N . SER A 1 578 ? -16.157 -0.670 34.050 1.00 97.06 578 SER A N 1
ATOM 4590 C CA . SER A 1 578 ? -15.984 -0.473 35.492 1.00 97.06 578 SER A CA 1
ATOM 4591 C C . SER A 1 578 ? -15.843 1.010 35.841 1.00 97.06 578 SER A C 1
ATOM 4593 O O . SER A 1 578 ? -16.544 1.509 36.725 1.00 97.06 578 SER A O 1
ATOM 4595 N N . CYS A 1 579 ? -15.014 1.752 35.101 1.00 96.94 579 CYS A N 1
ATOM 4596 C CA . CYS A 1 579 ? -14.872 3.200 35.247 1.00 96.94 579 CYS A CA 1
ATOM 4597 C C . CYS A 1 579 ? -16.214 3.918 35.065 1.00 96.94 579 CYS A C 1
ATOM 4599 O O . CYS A 1 579 ? -16.549 4.778 35.878 1.00 96.94 579 CYS A O 1
ATOM 4601 N N . GLY A 1 580 ? -17.020 3.550 34.063 1.00 96.12 580 GLY A N 1
ATOM 4602 C CA . GLY A 1 580 ? -18.353 4.125 33.859 1.00 96.12 580 GLY A CA 1
ATOM 4603 C C . GLY A 1 580 ? -19.271 3.952 35.075 1.00 96.12 580 GLY A C 1
ATOM 4604 O O . GLY A 1 580 ? -19.896 4.918 35.526 1.00 96.12 580 GLY A O 1
ATOM 4605 N N . LEU A 1 581 ? -19.307 2.753 35.665 1.00 96.06 581 LEU A N 1
ATOM 4606 C CA . LEU A 1 581 ? -20.086 2.483 36.880 1.00 96.06 581 LEU A CA 1
ATOM 4607 C C . LEU A 1 581 ? -19.576 3.286 38.085 1.00 96.06 581 LEU A C 1
ATOM 4609 O O . LEU A 1 581 ? -20.375 3.882 38.814 1.00 96.06 581 LEU A O 1
ATOM 4613 N N . PHE A 1 582 ? -18.258 3.343 38.290 1.00 96.19 582 PHE A N 1
ATOM 4614 C CA . PHE A 1 582 ? -17.662 4.055 39.421 1.00 96.19 582 PHE A CA 1
ATOM 4615 C C . PHE A 1 582 ? -17.762 5.578 39.304 1.00 96.19 582 PHE A C 1
ATOM 4617 O O . PHE A 1 582 ? -17.967 6.249 40.319 1.00 96.19 582 PHE A O 1
ATOM 4624 N N . ILE A 1 583 ? -17.714 6.143 38.093 1.00 95.75 583 ILE A N 1
ATOM 4625 C CA . ILE A 1 583 ? -18.000 7.568 37.855 1.00 95.75 583 ILE A CA 1
ATOM 4626 C C . ILE A 1 583 ? -19.418 7.901 38.329 1.00 95.75 583 ILE A C 1
ATOM 4628 O O . ILE A 1 583 ? -19.625 8.910 39.007 1.00 95.75 583 ILE A O 1
ATOM 4632 N N . ASN A 1 584 ? -20.396 7.050 38.016 1.00 93.06 584 ASN A N 1
ATOM 4633 C CA . ASN A 1 584 ? -21.776 7.292 38.421 1.00 93.06 584 ASN A CA 1
ATOM 4634 C C . ASN A 1 584 ? -21.987 7.124 39.935 1.00 93.06 584 ASN A C 1
ATOM 4636 O O . ASN A 1 584 ? -22.648 7.955 40.554 1.00 93.06 584 ASN A O 1
ATOM 4640 N N . ARG A 1 585 ? -21.384 6.092 40.543 1.00 92.62 585 ARG A N 1
ATOM 4641 C CA . ARG A 1 585 ? -21.461 5.834 41.996 1.00 92.62 585 ARG A CA 1
ATOM 4642 C C . ARG A 1 585 ? -20.711 6.869 42.841 1.00 92.62 585 ARG A C 1
ATOM 4644 O O . ARG A 1 585 ? -21.031 7.052 44.009 1.00 92.62 585 ARG A O 1
ATOM 4651 N N . SER A 1 586 ? -19.724 7.557 42.270 1.00 92.19 586 SER A N 1
ATOM 4652 C CA . SER A 1 586 ? -18.943 8.567 42.986 1.00 92.19 586 SER A CA 1
ATOM 4653 C C . SER A 1 586 ? -19.789 9.799 43.331 1.00 92.19 586 SER A C 1
ATOM 4655 O O . SER A 1 586 ? -20.242 10.535 42.444 1.00 92.19 586 SER A O 1
ATOM 4657 N N . GLY A 1 587 ? -19.944 10.063 44.633 1.00 84.56 587 GLY A N 1
ATOM 4658 C CA . GLY A 1 587 ? -20.599 11.267 45.159 1.00 84.56 587 GLY A CA 1
ATOM 4659 C C . GLY A 1 587 ? -19.743 12.536 45.044 1.00 84.56 587 GLY A C 1
ATOM 4660 O O . GLY A 1 587 ? -20.277 13.626 44.843 1.00 84.56 587 GLY A O 1
ATOM 4661 N N . SER A 1 588 ? -18.411 12.409 45.090 1.00 92.94 588 SER A N 1
ATOM 4662 C CA . SER A 1 588 ? -17.478 13.542 45.036 1.00 92.94 588 SER A CA 1
ATOM 4663 C C . SER A 1 588 ? -16.989 13.852 43.612 1.00 92.94 588 SER A C 1
ATOM 4665 O O . SER A 1 588 ? -16.811 12.966 42.771 1.00 92.94 588 SER A O 1
ATOM 4667 N N . LYS A 1 589 ? -16.708 15.136 43.330 1.00 91.81 589 LYS A N 1
ATOM 4668 C CA . LYS A 1 589 ? -16.107 15.563 42.047 1.00 91.81 589 LYS A CA 1
ATOM 4669 C C . LYS A 1 589 ? -14.713 14.957 41.830 1.00 91.81 589 LYS A C 1
ATOM 4671 O O . LYS A 1 589 ? -14.351 14.690 40.686 1.00 91.81 589 LYS A O 1
ATOM 4676 N N . ALA A 1 590 ? -13.955 14.741 42.907 1.00 92.81 590 ALA A N 1
ATOM 4677 C CA . ALA A 1 590 ? -12.626 14.137 42.866 1.00 92.81 590 ALA A CA 1
ATOM 4678 C C . ALA A 1 590 ? -12.682 12.665 42.429 1.00 92.81 590 ALA A C 1
ATOM 4680 O O . ALA A 1 590 ? -11.987 12.301 41.484 1.00 92.81 590 ALA A O 1
ATOM 4681 N N . GLY A 1 591 ? -13.578 11.857 43.013 1.00 92.50 591 GLY A N 1
ATOM 4682 C CA . GLY A 1 591 ? -13.743 10.448 42.631 1.00 92.50 591 GLY A CA 1
ATOM 4683 C C . GLY A 1 591 ? -14.113 10.287 41.156 1.00 92.50 591 GLY A C 1
ATOM 4684 O O . GLY A 1 591 ? -13.478 9.533 40.425 1.00 92.50 591 GLY A O 1
ATOM 4685 N N . ARG A 1 592 ? -15.052 11.105 40.659 1.00 93.88 592 ARG A N 1
ATOM 4686 C CA . ARG A 1 592 ? -15.408 11.116 39.227 1.00 93.88 592 ARG A CA 1
ATOM 4687 C C . ARG A 1 592 ? -14.227 11.439 38.318 1.00 93.88 592 ARG A C 1
ATOM 4689 O O . ARG A 1 592 ? -14.100 10.847 37.251 1.00 93.88 592 ARG A O 1
ATOM 4696 N N . ARG A 1 593 ? -13.388 12.401 38.717 1.00 94.56 593 ARG A N 1
ATOM 4697 C CA . ARG A 1 593 ? -12.188 12.777 37.957 1.00 94.56 593 ARG A CA 1
ATOM 4698 C C . ARG A 1 593 ? -11.146 11.666 37.969 1.00 94.56 593 ARG A C 1
ATOM 4700 O O . ARG A 1 593 ? -10.561 11.428 36.923 1.00 94.56 593 ARG A O 1
ATOM 4707 N N . LEU A 1 594 ? -10.954 10.983 39.097 1.00 96.19 594 LEU A N 1
ATOM 4708 C CA . LEU A 1 594 ? -10.012 9.871 39.216 1.00 96.19 594 LEU A CA 1
ATOM 4709 C C . LEU A 1 594 ? -10.357 8.736 38.244 1.00 96.19 594 LEU A C 1
ATOM 4711 O O . LEU A 1 594 ? -9.507 8.330 37.460 1.00 96.19 594 LEU A O 1
ATOM 4715 N N . PHE A 1 595 ? -11.607 8.266 38.236 1.00 96.88 595 PHE A N 1
ATOM 4716 C CA . PHE A 1 595 ? -12.014 7.171 37.346 1.00 96.88 595 PHE A CA 1
ATOM 4717 C C . PHE A 1 595 ? -12.030 7.574 35.866 1.00 96.88 595 PHE A C 1
ATOM 4719 O O . PHE A 1 595 ? -11.706 6.751 35.011 1.00 96.88 595 PHE A O 1
ATOM 4726 N N . LEU A 1 596 ? -12.348 8.836 35.553 1.00 96.44 596 LEU A N 1
ATOM 4727 C CA . LEU A 1 596 ? -12.177 9.360 34.196 1.00 96.44 596 LEU A CA 1
ATOM 4728 C C . LEU A 1 596 ? -10.695 9.381 33.792 1.00 96.44 596 LEU A C 1
ATOM 4730 O O . LEU A 1 596 ? -10.361 8.970 32.686 1.00 96.44 596 LEU A O 1
ATOM 4734 N N . LEU A 1 597 ? -9.809 9.847 34.678 1.00 96.19 597 LEU A N 1
ATOM 4735 C CA . LEU A 1 597 ? -8.368 9.871 34.434 1.00 96.19 597 LEU A CA 1
ATOM 4736 C C . LEU A 1 597 ? -7.834 8.453 34.210 1.00 96.19 597 LEU A C 1
ATOM 4738 O O . LEU A 1 597 ? -7.078 8.248 33.272 1.00 96.19 597 LEU A O 1
ATOM 4742 N N . LEU A 1 598 ? -8.273 7.476 35.008 1.00 96.38 598 LEU A N 1
ATOM 4743 C CA . LEU A 1 598 ? -7.897 6.069 34.854 1.00 96.38 598 LEU A CA 1
ATOM 4744 C C . LEU A 1 598 ? -8.291 5.523 33.471 1.00 96.38 598 LEU A C 1
ATOM 4746 O O . LEU A 1 598 ? -7.475 4.886 32.806 1.00 96.38 598 LEU A O 1
ATOM 4750 N N . SER A 1 599 ? -9.506 5.826 33.004 1.00 96.44 599 SER A N 1
ATOM 4751 C CA . SER A 1 599 ? -9.964 5.478 31.650 1.00 96.44 599 SER A CA 1
ATOM 4752 C C . SER A 1 599 ? -9.118 6.155 30.563 1.00 96.44 599 SER A C 1
ATOM 4754 O O . SER A 1 599 ? -8.679 5.498 29.621 1.00 96.44 599 SER A O 1
ATOM 4756 N N . ILE A 1 600 ? -8.818 7.451 30.706 1.00 95.94 600 ILE A N 1
ATOM 4757 C CA . ILE A 1 600 ? -7.995 8.195 29.739 1.00 95.94 600 ILE A CA 1
ATOM 4758 C C . ILE A 1 600 ? -6.568 7.649 29.689 1.00 95.94 600 ILE A C 1
ATOM 4760 O O . ILE A 1 600 ? -6.057 7.380 28.605 1.00 95.94 600 ILE A O 1
ATOM 4764 N N . VAL A 1 601 ? -5.929 7.471 30.844 1.00 96.25 601 VAL A N 1
ATOM 4765 C CA . VAL A 1 601 ? -4.539 7.010 30.950 1.00 96.25 601 VAL A CA 1
ATOM 4766 C C . VAL A 1 601 ? -4.397 5.581 30.441 1.00 96.25 601 VAL A C 1
ATOM 4768 O O . VAL A 1 601 ? -3.450 5.310 29.713 1.00 96.25 601 VAL A O 1
ATOM 4771 N N . SER A 1 602 ? -5.336 4.682 30.745 1.00 94.56 602 SER A N 1
ATOM 4772 C CA . SER A 1 602 ? -5.294 3.305 30.229 1.00 94.56 602 SER A CA 1
ATOM 4773 C C . SER A 1 602 ? -5.444 3.256 28.705 1.00 94.56 602 SER A C 1
ATOM 4775 O O . SER A 1 602 ? -4.604 2.675 28.023 1.00 94.56 602 SER A O 1
ATOM 4777 N N . ASN A 1 603 ? -6.451 3.927 28.144 1.00 94.19 603 ASN A N 1
ATOM 4778 C CA . ASN A 1 603 ? -6.702 3.943 26.700 1.00 94.19 603 ASN A CA 1
ATOM 4779 C C . ASN A 1 603 ? -5.597 4.643 25.898 1.00 94.19 603 ASN A C 1
ATOM 4781 O O . ASN A 1 603 ? -5.098 4.103 24.911 1.00 94.19 603 ASN A O 1
ATOM 4785 N N . ILE A 1 604 ? -5.211 5.855 26.307 1.00 93.62 604 ILE A N 1
ATOM 4786 C CA . ILE A 1 604 ? -4.147 6.610 25.635 1.00 93.62 604 ILE A CA 1
ATOM 4787 C C . ILE A 1 604 ? -2.787 5.961 25.892 1.00 93.62 604 ILE A C 1
ATOM 4789 O O . ILE A 1 604 ? -1.950 5.980 24.999 1.00 93.62 604 ILE A O 1
ATOM 4793 N N . GLY A 1 605 ? -2.578 5.341 27.055 1.00 92.50 605 GLY A N 1
ATOM 4794 C CA . GLY A 1 605 ? -1.378 4.566 27.368 1.00 92.50 605 GLY A CA 1
ATOM 4795 C C . GLY A 1 605 ? -1.212 3.355 26.452 1.00 92.50 605 GLY A C 1
ATOM 4796 O O . GLY A 1 605 ? -0.134 3.171 25.896 1.00 92.50 605 GLY A O 1
ATOM 4797 N N . LEU A 1 606 ? -2.283 2.590 26.206 1.00 90.19 606 LEU A N 1
ATOM 4798 C CA . LEU A 1 606 ? -2.274 1.499 25.222 1.00 90.19 606 LEU A CA 1
ATOM 4799 C C . LEU A 1 606 ? -1.958 2.016 23.815 1.00 90.19 606 LEU A C 1
ATOM 4801 O O . LEU A 1 606 ? -1.103 1.458 23.128 1.00 90.19 606 LEU A O 1
ATOM 4805 N N . LEU A 1 607 ? -2.598 3.111 23.396 1.00 89.81 607 LEU A N 1
ATOM 4806 C CA . LEU A 1 607 ? -2.322 3.716 22.095 1.00 89.81 607 LEU A CA 1
ATOM 4807 C C . LEU A 1 607 ? -0.874 4.227 22.002 1.00 89.81 607 LEU A C 1
ATOM 4809 O O . LEU A 1 607 ? -0.225 4.032 20.980 1.00 89.81 607 LEU A O 1
ATOM 4813 N N . ALA A 1 608 ? -0.345 4.835 23.065 1.00 90.12 608 ALA A N 1
ATOM 4814 C CA . ALA A 1 608 ? 1.033 5.307 23.127 1.00 90.12 608 ALA A CA 1
ATOM 4815 C C . ALA A 1 608 ? 2.039 4.165 23.046 1.00 90.12 608 ALA A C 1
ATOM 4817 O O . ALA A 1 608 ? 2.975 4.247 22.251 1.00 90.12 608 ALA A O 1
ATOM 4818 N N . TYR A 1 609 ? 1.792 3.084 23.784 1.00 89.00 609 TYR A N 1
ATOM 4819 C CA . TYR A 1 609 ? 2.622 1.890 23.762 1.00 89.00 609 TYR A CA 1
ATOM 4820 C C . TYR A 1 609 ? 2.680 1.266 22.363 1.00 89.00 609 TYR A C 1
ATOM 4822 O O . TYR A 1 609 ? 3.766 1.128 21.801 1.00 89.00 609 TYR A O 1
ATOM 4830 N N . PHE A 1 610 ? 1.523 0.948 21.773 1.00 86.75 610 PHE A N 1
ATOM 4831 C CA . PHE A 1 610 ? 1.472 0.215 20.506 1.00 86.75 610 PHE A CA 1
ATOM 4832 C C . PHE A 1 610 ? 1.756 1.076 19.273 1.00 86.75 610 PHE A C 1
ATOM 4834 O O . PHE A 1 610 ? 2.331 0.577 18.310 1.00 86.75 610 PHE A O 1
ATOM 4841 N N . LYS A 1 611 ? 1.358 2.355 19.274 1.00 87.25 611 LYS A N 1
ATOM 4842 C CA . LYS A 1 611 ? 1.450 3.221 18.087 1.00 87.25 611 LYS A CA 1
ATOM 4843 C C . LYS A 1 611 ? 2.627 4.193 18.121 1.00 87.25 611 LYS A C 1
ATOM 4845 O O . LYS A 1 611 ? 3.227 4.437 17.080 1.00 87.25 611 LYS A O 1
ATOM 4850 N N . TYR A 1 612 ? 2.959 4.771 19.279 1.00 89.69 612 TYR A N 1
ATOM 4851 C CA . TYR A 1 612 ? 3.885 5.913 19.346 1.00 89.69 612 TYR A CA 1
ATOM 4852 C C . TYR A 1 612 ? 5.273 5.585 19.901 1.00 89.69 612 TYR A C 1
ATOM 4854 O O . TYR A 1 612 ? 6.194 6.356 19.645 1.00 89.69 612 TYR A O 1
ATOM 4862 N N . THR A 1 613 ? 5.470 4.455 20.590 1.00 88.12 613 THR A N 1
ATOM 4863 C CA . THR A 1 613 ? 6.771 4.083 21.184 1.00 88.12 613 THR A CA 1
ATOM 4864 C C . THR A 1 613 ? 7.923 4.147 20.182 1.00 88.12 613 THR A C 1
ATOM 4866 O O . THR A 1 613 ? 8.938 4.780 20.466 1.00 88.12 613 THR A O 1
ATOM 4869 N N . GLY A 1 614 ? 7.761 3.560 18.990 1.00 85.56 614 GLY A N 1
ATOM 4870 C CA . GLY A 1 614 ? 8.802 3.582 17.955 1.00 85.56 614 GLY A CA 1
ATOM 4871 C C . GLY A 1 614 ? 9.150 5.000 17.492 1.00 85.56 614 GLY A C 1
ATOM 4872 O O . GLY A 1 614 ? 10.321 5.356 17.423 1.00 85.56 614 GLY A O 1
ATOM 4873 N N . PHE A 1 615 ? 8.138 5.838 17.256 1.00 86.94 615 PHE A N 1
ATOM 4874 C CA . PHE A 1 615 ? 8.326 7.236 16.861 1.00 86.94 615 PHE A CA 1
ATOM 4875 C C . PHE A 1 615 ? 8.983 8.080 17.960 1.00 86.94 615 PHE A C 1
ATOM 4877 O O . PHE A 1 615 ? 9.868 8.880 17.663 1.00 86.94 615 PHE A O 1
ATOM 4884 N N . ILE A 1 616 ? 8.586 7.895 19.223 1.00 89.00 616 ILE A N 1
ATOM 4885 C CA . ILE A 1 616 ? 9.154 8.616 20.371 1.00 89.00 616 ILE A CA 1
ATOM 4886 C C . ILE A 1 616 ? 10.626 8.243 20.553 1.00 89.00 616 ILE A C 1
ATOM 4888 O O . ILE A 1 616 ? 11.461 9.135 20.677 1.00 89.00 616 ILE A O 1
ATOM 4892 N N . ILE A 1 617 ? 10.949 6.946 20.521 1.00 87.75 617 ILE A N 1
ATOM 4893 C CA . ILE A 1 617 ? 12.329 6.462 20.639 1.00 87.75 617 ILE A CA 1
ATOM 4894 C C . ILE A 1 617 ? 13.172 6.965 19.469 1.00 87.75 617 ILE A C 1
ATOM 4896 O O . ILE A 1 617 ? 14.260 7.476 19.700 1.00 87.75 617 ILE A O 1
ATOM 4900 N N . GLN A 1 618 ? 12.667 6.886 18.234 1.00 85.19 618 GLN A N 1
ATOM 4901 C CA . GLN A 1 618 ? 13.390 7.389 17.066 1.00 85.19 618 GLN A CA 1
ATOM 4902 C C . GLN A 1 618 ? 13.643 8.897 17.171 1.00 85.19 618 GLN A C 1
ATOM 4904 O O . GLN A 1 618 ? 14.770 9.336 16.994 1.00 85.19 618 GLN A O 1
ATOM 4909 N N . THR A 1 619 ? 12.632 9.679 17.554 1.00 87.44 619 THR A N 1
ATOM 4910 C CA . THR A 1 619 ? 12.775 11.131 17.742 1.00 87.44 619 THR A CA 1
ATOM 4911 C C . THR A 1 619 ? 13.783 11.457 18.847 1.00 87.44 619 THR A C 1
ATOM 4913 O O . THR A 1 619 ? 14.579 12.379 18.707 1.00 87.44 619 THR A O 1
ATOM 4916 N N . PHE A 1 620 ? 13.783 10.698 19.945 1.00 89.75 620 PHE A N 1
ATOM 4917 C CA . PHE A 1 620 ? 14.749 10.860 21.031 1.00 89.75 620 PHE A CA 1
ATOM 4918 C C . PHE A 1 620 ? 16.173 10.489 20.586 1.00 89.75 620 PHE A C 1
ATOM 4920 O O . PHE A 1 620 ? 17.124 11.216 20.870 1.00 89.75 620 PHE A O 1
ATOM 4927 N N . ASN A 1 621 ? 16.323 9.391 19.846 1.00 89.19 621 ASN A N 1
ATOM 4928 C CA . ASN A 1 621 ? 17.593 8.978 19.255 1.00 89.19 621 ASN A CA 1
ATOM 4929 C C . ASN A 1 621 ? 18.141 10.057 18.312 1.00 89.19 621 ASN A C 1
ATOM 4931 O O . ASN A 1 621 ? 19.305 10.426 18.437 1.00 89.19 621 ASN A O 1
ATOM 4935 N N . ASP A 1 622 ? 17.293 10.614 17.444 1.00 85.69 622 ASP A N 1
ATOM 4936 C CA . ASP A 1 622 ? 17.667 11.655 16.482 1.00 85.69 622 ASP A CA 1
ATOM 4937 C C . ASP A 1 622 ? 18.041 12.981 17.170 1.00 85.69 622 ASP A C 1
ATOM 4939 O O . ASP A 1 622 ? 18.979 13.651 16.743 1.00 85.69 622 ASP A O 1
ATOM 4943 N N . LEU A 1 623 ? 17.341 13.362 18.248 1.00 90.31 623 LEU A N 1
ATOM 4944 C CA . LEU A 1 623 ? 17.596 14.613 18.978 1.00 90.31 623 LEU A CA 1
ATOM 4945 C C . LEU A 1 623 ? 18.820 14.550 19.896 1.00 90.31 623 LEU A C 1
ATOM 4947 O O . LEU A 1 623 ? 19.524 15.547 20.040 1.00 90.31 623 LEU A O 1
ATOM 4951 N N . PHE A 1 624 ? 19.058 13.407 20.542 1.00 92.69 624 PHE A N 1
ATOM 4952 C CA . PHE A 1 624 ? 20.095 13.261 21.570 1.00 92.69 624 PHE A CA 1
ATOM 4953 C C . PHE A 1 624 ? 21.280 12.393 21.125 1.00 92.69 624 PHE A C 1
ATOM 4955 O O . PHE A 1 624 ? 22.172 12.129 21.927 1.00 92.69 624 PHE A O 1
ATOM 4962 N N . GLY A 1 625 ? 21.297 11.922 19.873 1.00 86.44 625 GLY A N 1
ATOM 4963 C CA . GLY A 1 625 ? 22.355 11.053 19.345 1.00 86.44 625 GLY A CA 1
ATOM 4964 C C . GLY A 1 625 ? 22.437 9.695 20.050 1.00 86.44 625 GLY A C 1
ATOM 4965 O O . GLY A 1 625 ? 23.511 9.106 20.145 1.00 86.44 625 GLY A O 1
ATOM 4966 N N . THR A 1 626 ? 21.317 9.211 20.592 1.00 90.00 626 THR A N 1
ATOM 4967 C CA . THR A 1 626 ? 21.257 7.948 21.345 1.00 90.00 626 THR A CA 1
ATOM 4968 C C . THR A 1 626 ? 20.844 6.775 20.448 1.00 90.00 626 THR A C 1
ATOM 4970 O O . THR A 1 626 ? 20.432 6.961 19.305 1.00 90.00 626 THR A O 1
ATOM 4973 N N . ALA A 1 627 ? 20.996 5.542 20.940 1.00 83.00 627 ALA A N 1
ATOM 4974 C CA . ALA A 1 627 ? 20.713 4.318 20.185 1.00 83.00 627 ALA A CA 1
ATOM 4975 C C . ALA A 1 627 ? 19.782 3.365 20.954 1.00 83.00 627 ALA A C 1
ATOM 4977 O O . ALA A 1 627 ? 20.016 2.156 21.012 1.00 83.00 627 ALA A O 1
ATOM 4978 N N . TYR A 1 628 ? 18.731 3.902 21.575 1.00 83.31 628 TYR A N 1
ATOM 4979 C CA . TYR A 1 628 ? 17.738 3.081 22.264 1.00 83.31 628 TYR A CA 1
ATOM 4980 C C . TYR A 1 628 ? 16.922 2.258 21.261 1.00 83.31 628 TYR A C 1
ATOM 4982 O O . TYR A 1 628 ? 16.527 2.753 20.204 1.00 83.31 628 TYR A O 1
ATOM 4990 N N . ALA A 1 629 ? 16.644 1.000 21.606 1.00 74.94 629 ALA A N 1
ATOM 4991 C CA . ALA A 1 629 ? 15.798 0.106 20.822 1.00 74.94 629 ALA A CA 1
ATOM 4992 C C . ALA A 1 629 ? 14.448 -0.099 21.520 1.00 74.94 629 ALA A C 1
ATOM 4994 O O . ALA A 1 629 ? 14.396 -0.302 22.736 1.00 74.94 629 ALA A O 1
ATOM 4995 N N . ALA A 1 630 ? 13.359 -0.078 20.750 1.00 74.69 630 ALA A N 1
ATOM 4996 C CA . ALA A 1 630 ? 12.042 -0.449 21.254 1.00 74.69 630 ALA A CA 1
ATOM 4997 C C . ALA A 1 630 ? 12.018 -1.949 21.597 1.00 74.69 630 ALA A C 1
ATOM 4999 O O . ALA A 1 630 ? 12.477 -2.772 20.806 1.00 74.69 630 ALA A O 1
ATOM 5000 N N . LYS A 1 631 ? 11.479 -2.305 22.767 1.00 76.00 631 LYS A N 1
ATOM 5001 C CA . LYS A 1 631 ? 11.246 -3.697 23.181 1.00 76.00 631 LYS A CA 1
ATOM 5002 C C . LYS A 1 631 ? 9.768 -3.898 23.508 1.00 76.00 631 LYS A C 1
ATOM 5004 O O . LYS A 1 631 ? 9.191 -3.117 24.266 1.00 76.00 631 LYS A O 1
ATOM 5009 N N . ASP A 1 632 ? 9.167 -4.953 22.972 1.00 75.12 632 ASP A N 1
ATOM 5010 C CA . ASP A 1 632 ? 7.793 -5.352 23.267 1.00 75.12 632 ASP A CA 1
ATOM 5011 C C . ASP A 1 632 ? 7.746 -6.233 24.528 1.00 75.12 632 ASP A C 1
ATOM 5013 O O . ASP A 1 632 ? 7.830 -7.462 24.497 1.00 75.12 632 ASP A O 1
ATOM 5017 N N . TYR A 1 633 ? 7.632 -5.575 25.677 1.00 76.44 633 TYR A N 1
ATOM 5018 C CA . TYR A 1 633 ? 7.462 -6.224 26.976 1.00 76.44 633 TYR A CA 1
ATOM 5019 C C . TYR A 1 633 ? 6.236 -7.151 27.067 1.00 76.44 633 TYR A C 1
ATOM 5021 O O . TYR A 1 633 ? 6.278 -8.113 27.833 1.00 76.44 633 TYR A O 1
ATOM 5029 N N . ILE A 1 634 ? 5.165 -6.917 26.296 1.00 74.56 634 ILE A N 1
ATOM 5030 C CA . ILE A 1 634 ? 3.964 -7.771 26.317 1.00 74.56 634 ILE A CA 1
ATOM 5031 C C . ILE A 1 634 ? 4.255 -9.098 25.618 1.00 74.56 634 ILE A C 1
ATOM 5033 O O . ILE A 1 634 ? 3.924 -10.163 26.142 1.00 74.56 634 ILE A O 1
ATOM 5037 N N . GLN A 1 635 ? 4.928 -9.054 24.472 1.00 72.50 635 GLN A N 1
ATOM 5038 C CA . GLN A 1 635 ? 5.400 -10.258 23.790 1.00 72.50 635 GLN A CA 1
ATOM 5039 C C . GLN A 1 635 ? 6.455 -10.989 24.621 1.00 72.50 635 GLN A C 1
ATOM 5041 O O . GLN A 1 635 ? 6.401 -12.210 24.726 1.00 72.50 635 GLN A O 1
ATOM 5046 N N . SER A 1 636 ? 7.354 -10.261 25.292 1.00 75.94 636 SER A N 1
ATOM 5047 C CA . SER A 1 636 ? 8.324 -10.859 26.219 1.00 75.94 636 SER A CA 1
ATOM 5048 C C . SER A 1 636 ? 7.637 -11.627 27.349 1.00 75.94 636 SER A C 1
ATOM 5050 O O . SER A 1 636 ? 8.027 -12.753 27.649 1.00 75.94 636 SER A O 1
ATOM 5052 N N . PHE A 1 637 ? 6.595 -11.045 27.948 1.00 79.12 637 PHE A N 1
ATOM 5053 C CA . PHE A 1 637 ? 5.774 -11.712 28.955 1.00 79.12 637 PHE A CA 1
ATOM 5054 C C . PHE A 1 637 ? 5.070 -12.943 28.366 1.00 79.12 637 PHE A C 1
ATOM 5056 O O . PHE A 1 637 ? 5.137 -14.030 28.933 1.00 79.12 637 PHE A O 1
ATOM 5063 N N . SER A 1 638 ? 4.448 -12.811 27.193 1.00 73.00 638 SER A N 1
ATOM 5064 C CA . SER A 1 638 ? 3.762 -13.931 26.544 1.00 73.00 638 SER A CA 1
ATOM 5065 C C . SER A 1 638 ? 4.708 -15.094 26.236 1.00 73.00 638 SER A C 1
ATOM 5067 O O . SER A 1 638 ? 4.363 -16.259 26.439 1.00 73.00 638 SER A O 1
ATOM 5069 N N . ASN A 1 639 ? 5.919 -14.799 25.768 1.00 77.88 639 ASN A N 1
ATOM 5070 C CA . ASN A 1 639 ? 6.923 -15.813 25.468 1.00 77.88 639 ASN A CA 1
ATOM 5071 C C . ASN A 1 639 ? 7.366 -16.548 26.734 1.00 77.88 639 ASN A C 1
ATOM 5073 O O . ASN A 1 639 ? 7.463 -17.772 26.731 1.00 77.88 639 ASN A O 1
ATOM 5077 N N . GLN A 1 640 ? 7.572 -15.807 27.826 1.00 79.25 640 GLN A N 1
ATOM 5078 C CA . GLN A 1 640 ? 8.020 -16.361 29.100 1.00 79.25 640 GLN A CA 1
ATOM 5079 C C . GLN A 1 640 ? 6.955 -17.231 29.784 1.00 79.25 640 GLN A C 1
ATOM 5081 O O . GLN A 1 640 ? 7.290 -18.289 30.307 1.00 79.25 640 GLN A O 1
ATOM 5086 N N . TYR A 1 641 ? 5.690 -16.797 29.800 1.00 75.38 641 TYR A N 1
ATOM 5087 C CA . TYR A 1 641 ? 4.644 -17.436 30.614 1.00 75.38 641 TYR A CA 1
ATOM 5088 C C . TYR A 1 641 ? 3.697 -18.354 29.831 1.00 75.38 641 TYR A C 1
ATOM 5090 O O . TYR A 1 641 ? 3.137 -19.276 30.417 1.00 75.38 641 TYR A O 1
ATOM 5098 N N . PHE A 1 642 ? 3.518 -18.137 28.524 1.00 70.69 642 PHE A N 1
ATOM 5099 C CA . PHE A 1 642 ? 2.616 -18.941 27.685 1.00 70.69 642 PHE A CA 1
ATOM 5100 C C . PHE A 1 642 ? 3.351 -19.776 26.627 1.00 70.69 642 PHE A C 1
ATOM 5102 O O . PHE A 1 642 ? 2.701 -20.369 25.768 1.00 70.69 642 PHE A O 1
ATOM 5109 N N . GLY A 1 643 ? 4.691 -19.816 26.656 1.00 61.06 643 GLY A N 1
ATOM 5110 C CA . GLY A 1 643 ? 5.499 -20.585 25.701 1.00 61.06 643 GLY A CA 1
ATOM 5111 C C . GLY A 1 643 ? 5.338 -20.125 24.249 1.00 61.06 643 GLY A C 1
ATOM 5112 O O . GLY A 1 643 ? 5.511 -20.910 23.322 1.00 61.06 643 GLY A O 1
ATOM 5113 N N . THR A 1 644 ? 4.938 -18.868 24.040 1.00 66.56 644 THR A N 1
ATOM 5114 C CA . THR A 1 644 ? 4.795 -18.293 22.694 1.00 66.56 644 THR A CA 1
ATOM 5115 C C . THR A 1 644 ? 6.155 -17.859 22.125 1.00 66.56 644 THR A C 1
ATOM 5117 O O . THR A 1 644 ? 7.124 -17.703 22.865 1.00 66.56 644 THR A O 1
ATOM 5120 N N . HIS A 1 645 ? 6.253 -17.685 20.804 1.00 65.56 645 HIS A N 1
ATOM 5121 C CA . HIS A 1 645 ? 7.507 -17.344 20.111 1.00 65.56 645 HIS A CA 1
ATOM 5122 C C . HIS A 1 645 ? 7.379 -16.032 19.320 1.00 65.56 645 HIS A C 1
ATOM 5124 O O . HIS A 1 645 ? 7.674 -15.974 18.129 1.00 65.56 645 HIS A O 1
ATOM 5130 N N . PHE A 1 646 ? 6.872 -14.977 19.961 1.00 65.50 646 PHE A N 1
ATOM 5131 C CA . PHE A 1 646 ? 6.681 -13.669 19.332 1.00 65.50 646 PHE A CA 1
ATOM 5132 C C . PHE A 1 646 ? 7.968 -12.823 19.318 1.00 65.50 646 PHE A C 1
ATOM 5134 O O . PHE A 1 646 ? 8.834 -12.960 20.184 1.00 65.50 646 PHE A O 1
ATOM 5141 N N . ASN A 1 647 ? 8.103 -11.929 18.337 1.00 58.53 647 ASN A N 1
ATOM 5142 C CA . ASN A 1 647 ? 9.288 -11.091 18.160 1.00 58.53 647 ASN A CA 1
ATOM 5143 C C . ASN A 1 647 ? 9.284 -9.840 19.056 1.00 58.53 647 ASN A C 1
ATOM 5145 O O . ASN A 1 647 ? 8.724 -8.799 18.719 1.00 58.53 647 ASN A O 1
ATOM 5149 N N . ILE A 1 648 ? 10.058 -9.896 20.137 1.00 71.62 648 ILE A N 1
ATOM 5150 C CA . ILE A 1 648 ? 10.172 -8.820 21.134 1.00 71.62 648 ILE A CA 1
ATOM 5151 C C . ILE A 1 648 ? 10.799 -7.527 20.560 1.00 71.62 648 ILE A C 1
ATOM 5153 O O . ILE A 1 648 ? 10.675 -6.463 21.163 1.00 71.62 648 ILE A O 1
ATOM 5157 N N . SER A 1 649 ? 11.479 -7.573 19.409 1.00 51.91 649 SER A N 1
ATOM 5158 C CA . SER A 1 649 ? 12.196 -6.419 18.834 1.00 51.91 649 SER A CA 1
ATOM 5159 C C . SER A 1 649 ? 11.316 -5.442 18.045 1.00 51.91 649 SER A C 1
ATOM 5161 O O . SER A 1 649 ? 11.779 -4.361 17.680 1.00 51.91 649 SER A O 1
ATOM 5163 N N . SER A 1 650 ? 10.044 -5.776 17.807 1.00 59.25 650 SER A N 1
ATOM 5164 C CA . SER A 1 650 ? 9.096 -4.897 17.119 1.00 59.25 650 SER A CA 1
ATOM 5165 C C . SER A 1 650 ? 7.715 -4.953 17.759 1.00 59.25 650 SER A C 1
ATOM 5167 O O . SER A 1 650 ? 7.111 -6.020 17.864 1.00 59.25 650 SER A O 1
ATOM 5169 N N . ILE A 1 651 ? 7.191 -3.787 18.135 1.00 72.19 651 ILE A N 1
ATOM 5170 C CA . ILE A 1 651 ? 5.833 -3.666 18.665 1.00 72.19 651 ILE A CA 1
ATOM 5171 C C . ILE A 1 651 ? 4.852 -3.769 17.495 1.00 72.19 651 ILE A C 1
ATOM 5173 O O . ILE A 1 651 ? 4.863 -2.934 16.590 1.00 72.19 651 ILE A O 1
ATOM 5177 N N . ILE A 1 652 ? 4.017 -4.808 17.499 1.00 68.94 652 ILE A N 1
ATOM 5178 C CA . ILE A 1 652 ? 3.010 -5.037 16.457 1.00 68.94 652 ILE A CA 1
ATOM 5179 C C . ILE A 1 652 ? 1.758 -4.229 16.806 1.00 68.94 652 ILE A C 1
ATOM 5181 O O . ILE A 1 652 ? 1.190 -4.391 17.885 1.00 68.94 652 ILE A O 1
ATOM 5185 N N . LEU A 1 653 ? 1.311 -3.371 15.886 1.00 75.94 653 LEU A N 1
ATOM 5186 C CA . LEU A 1 653 ? 0.114 -2.555 16.077 1.00 75.94 653 LEU A CA 1
ATOM 5187 C C . LEU A 1 653 ? -1.158 -3.415 15.932 1.00 75.94 653 LEU A C 1
ATOM 5189 O O . LEU A 1 653 ? -1.377 -3.997 14.867 1.00 75.94 653 LEU A O 1
ATOM 5193 N N . PRO A 1 654 ? -2.044 -3.465 16.945 1.00 78.50 654 PRO A N 1
ATOM 5194 C CA . PRO A 1 654 ? -3.303 -4.184 16.821 1.00 78.50 654 PRO A CA 1
ATOM 5195 C C . PRO A 1 654 ? -4.258 -3.499 15.841 1.00 78.50 654 PRO A C 1
ATOM 5197 O O . PRO A 1 654 ? -4.478 -2.284 15.904 1.00 78.50 654 PRO A O 1
ATOM 5200 N N . VAL A 1 655 ? -4.889 -4.292 14.975 1.00 76.38 655 VAL A N 1
ATOM 5201 C CA . VAL A 1 655 ? -5.897 -3.801 14.026 1.00 76.38 655 VAL A CA 1
ATOM 5202 C C . VAL A 1 655 ? -7.038 -3.116 14.786 1.00 76.38 655 VAL A C 1
ATOM 5204 O O . VAL A 1 655 ? -7.594 -3.668 15.729 1.00 76.38 655 VAL A O 1
ATOM 5207 N N . GLY A 1 656 ? -7.403 -1.897 14.385 1.00 80.88 656 GLY A N 1
ATOM 5208 C CA . GLY A 1 656 ? -8.538 -1.174 14.967 1.00 80.88 656 GLY A CA 1
ATOM 5209 C C . GLY A 1 656 ? -8.290 -0.516 16.333 1.00 80.88 656 GLY A C 1
ATOM 5210 O O . GLY A 1 656 ? -9.202 0.150 16.825 1.00 80.88 656 GLY A O 1
ATOM 5211 N N . ILE A 1 657 ? -7.082 -0.597 16.922 1.00 86.44 657 ILE A N 1
ATOM 5212 C CA . ILE A 1 657 ? -6.785 -0.001 18.248 1.00 86.44 657 ILE A CA 1
ATOM 5213 C C . ILE A 1 657 ? -7.159 1.470 18.353 1.00 86.44 657 ILE A C 1
ATOM 5215 O O . ILE A 1 657 ? -7.821 1.891 19.296 1.00 86.44 657 ILE A O 1
ATOM 5219 N N . SER A 1 658 ? -6.840 2.253 17.327 1.00 86.94 658 SER A N 1
ATOM 5220 C CA . SER A 1 658 ? -7.177 3.677 17.296 1.00 86.94 658 SER A CA 1
ATOM 5221 C C . SER A 1 658 ? -8.692 3.938 17.306 1.00 86.94 658 SER A C 1
ATOM 5223 O O . SER A 1 658 ? -9.130 4.945 17.865 1.00 86.94 658 SER A O 1
ATOM 5225 N N . PHE A 1 659 ? -9.493 3.044 16.718 1.00 86.38 659 PHE A N 1
ATOM 5226 C CA . PHE A 1 659 ? -10.946 3.190 16.613 1.00 86.38 659 PHE A CA 1
ATOM 5227 C C . PHE A 1 659 ? -11.641 2.808 17.918 1.00 86.38 659 PHE A C 1
ATOM 5229 O O . PHE A 1 659 ? -12.383 3.628 18.469 1.00 86.38 659 PHE A O 1
ATOM 5236 N N . PHE A 1 660 ? -11.370 1.612 18.456 1.00 87.81 660 PHE A N 1
ATOM 5237 C CA . PHE A 1 660 ? -12.028 1.184 19.692 1.00 87.81 660 PHE A CA 1
ATOM 5238 C C . PHE A 1 660 ? -11.584 2.014 20.902 1.00 87.81 660 PHE A C 1
ATOM 5240 O O . PHE A 1 660 ? -12.404 2.268 21.780 1.00 87.81 660 PHE A O 1
ATOM 5247 N N . THR A 1 661 ? -10.352 2.539 20.922 1.00 90.81 661 THR A N 1
ATOM 5248 C CA . THR A 1 661 ? -9.908 3.492 21.953 1.00 90.81 661 THR A CA 1
ATOM 5249 C C . THR A 1 661 ? -10.763 4.764 21.950 1.00 90.81 661 THR A C 1
ATOM 5251 O O . THR A 1 661 ? -11.264 5.181 22.994 1.00 90.81 661 THR A O 1
ATOM 5254 N N . PHE A 1 662 ? -11.000 5.385 20.790 1.00 91.06 662 PHE A N 1
ATOM 5255 C CA . PHE A 1 662 ? -11.844 6.588 20.706 1.00 91.06 662 PHE A CA 1
ATOM 5256 C C . PHE A 1 662 ? -13.308 6.294 21.035 1.00 91.06 662 PHE A C 1
ATOM 5258 O O . PHE A 1 662 ? -13.985 7.102 21.684 1.00 91.06 662 PHE A O 1
ATOM 5265 N N . GLN A 1 663 ? -13.794 5.129 20.618 1.00 90.88 663 GLN A N 1
ATOM 5266 C CA . GLN A 1 663 ? -15.136 4.669 20.929 1.00 90.88 663 GLN A CA 1
ATOM 5267 C C . GLN A 1 663 ? -15.325 4.471 22.442 1.00 90.88 663 GLN A C 1
ATOM 5269 O O . GLN A 1 663 ? -16.299 4.978 23.011 1.00 90.88 663 GLN A O 1
ATOM 5274 N N . SER A 1 664 ? -14.386 3.802 23.107 1.00 92.81 664 SER A N 1
ATOM 5275 C CA . SER A 1 664 ? -14.455 3.528 24.542 1.00 92.81 664 SER A CA 1
ATOM 5276 C C . SER A 1 664 ? -14.308 4.803 25.382 1.00 92.81 664 SER A C 1
ATOM 5278 O O . SER A 1 664 ? -15.127 5.066 26.264 1.00 92.81 664 SER A O 1
ATOM 5280 N N . LEU A 1 665 ? -13.388 5.703 25.009 1.00 94.75 665 LEU A N 1
ATOM 5281 C CA . LEU A 1 665 ? -13.256 7.024 25.641 1.00 94.75 665 LEU A CA 1
ATOM 5282 C C . LEU A 1 665 ? -14.520 7.881 25.516 1.00 94.75 665 LEU A C 1
ATOM 5284 O O . LEU A 1 665 ? -14.865 8.619 26.440 1.00 94.75 665 LEU A O 1
ATOM 5288 N N . SER A 1 666 ? -15.242 7.792 24.392 1.00 94.50 666 SER A N 1
ATOM 5289 C CA . SER A 1 666 ? -16.492 8.546 24.234 1.00 94.50 666 SER A CA 1
ATOM 5290 C C . SER A 1 666 ? -17.530 8.170 25.298 1.00 94.50 666 SER A C 1
ATOM 5292 O O . SER A 1 666 ? -18.250 9.048 25.773 1.00 94.50 666 SER A O 1
ATOM 5294 N N . TYR A 1 667 ? -17.559 6.902 25.730 1.00 95.94 667 TYR A N 1
ATOM 5295 C CA . TYR A 1 667 ? -18.460 6.419 26.776 1.00 95.94 667 TYR A CA 1
ATOM 5296 C C . TYR A 1 667 ? -18.121 7.020 28.138 1.00 95.94 667 TYR A C 1
ATOM 5298 O O . TYR A 1 667 ? -18.976 7.664 28.749 1.00 95.94 667 TYR A O 1
ATOM 5306 N N . THR A 1 668 ? -16.882 6.868 28.611 1.00 96.12 668 THR A N 1
ATOM 5307 C CA . THR A 1 668 ? -16.500 7.341 29.951 1.00 96.12 668 THR A CA 1
ATOM 5308 C C . THR A 1 668 ? -16.573 8.864 30.058 1.00 96.12 668 THR A C 1
ATOM 5310 O O . THR A 1 668 ? -17.028 9.387 31.081 1.00 96.12 668 THR A O 1
ATOM 5313 N N . ILE A 1 669 ? -16.241 9.592 28.983 1.00 95.88 669 ILE A N 1
ATOM 5314 C CA . ILE A 1 669 ? -16.395 11.051 28.925 1.00 95.88 669 ILE A CA 1
ATOM 5315 C C . ILE A 1 669 ? -17.876 11.463 28.929 1.00 95.88 669 ILE A C 1
ATOM 5317 O O . ILE A 1 669 ? -18.234 12.406 29.641 1.00 95.88 669 ILE A O 1
ATOM 5321 N N . ASP A 1 670 ? -18.750 10.793 28.170 1.00 95.38 670 ASP A N 1
ATOM 5322 C CA . ASP A 1 670 ? -20.183 11.123 28.143 1.00 95.38 670 ASP A CA 1
ATOM 5323 C C . ASP A 1 670 ? -20.873 10.807 29.479 1.00 95.38 670 ASP A C 1
ATOM 5325 O O . ASP A 1 670 ? -21.684 11.616 29.942 1.00 95.38 670 ASP A O 1
ATOM 5329 N N . VAL A 1 671 ? -20.503 9.709 30.147 1.00 95.44 671 VAL A N 1
ATOM 5330 C CA . VAL A 1 671 ? -20.970 9.380 31.507 1.00 95.44 671 VAL A CA 1
ATOM 5331 C C . VAL A 1 671 ? -20.482 10.425 32.514 1.00 95.44 671 VAL A C 1
ATOM 5333 O O . VAL A 1 671 ? -21.276 10.956 33.291 1.00 95.44 671 VAL A O 1
ATOM 5336 N N . TYR A 1 672 ? -19.203 10.819 32.463 1.00 95.25 672 TYR A N 1
ATOM 5337 C CA . TYR A 1 672 ? -18.665 11.890 33.314 1.00 95.25 672 TYR A CA 1
ATOM 5338 C C . TYR A 1 672 ? -19.393 13.225 33.108 1.00 95.25 672 TYR A C 1
ATOM 5340 O O . TYR A 1 672 ? -19.684 13.943 34.069 1.00 95.25 672 TYR A O 1
ATOM 5348 N N . ARG A 1 673 ? -19.728 13.550 31.854 1.00 93.50 673 ARG A N 1
ATOM 5349 C CA . ARG A 1 673 ? -20.497 14.744 31.470 1.00 93.50 673 ARG A CA 1
ATOM 5350 C C . ARG A 1 673 ? -22.002 14.612 31.723 1.00 93.50 673 ARG A C 1
ATOM 5352 O O . ARG A 1 673 ? -22.718 15.566 31.430 1.00 93.50 673 ARG A O 1
ATOM 5359 N N . ARG A 1 674 ? -22.478 13.479 32.258 1.00 91.75 674 ARG A N 1
ATOM 5360 C CA . ARG A 1 674 ? -23.900 13.169 32.505 1.00 91.75 674 ARG A CA 1
ATOM 5361 C C . ARG A 1 674 ? -24.783 13.250 31.254 1.00 91.75 674 ARG A C 1
ATOM 5363 O O . ARG A 1 674 ? -25.959 13.580 31.342 1.00 91.75 674 ARG A O 1
ATOM 5370 N N . LYS A 1 675 ? -24.216 12.966 30.081 1.00 90.75 675 LYS A N 1
ATOM 5371 C CA . LYS A 1 675 ? -24.968 12.875 28.817 1.00 90.75 675 LYS A CA 1
ATOM 5372 C C . LYS A 1 675 ? -25.557 11.487 28.579 1.00 90.75 675 LYS A C 1
ATOM 5374 O O . LYS A 1 675 ? -26.416 11.332 27.719 1.00 90.75 675 LYS A O 1
ATOM 5379 N N . LEU A 1 676 ? -25.054 10.492 29.300 1.00 91.81 676 LEU A N 1
ATOM 5380 C CA . LEU A 1 676 ? -25.416 9.093 29.166 1.00 91.81 676 LEU A CA 1
ATOM 5381 C C . LEU A 1 676 ? -25.376 8.439 30.550 1.00 91.81 676 LEU A C 1
ATOM 5383 O O . LEU A 1 676 ? -24.449 8.688 31.322 1.00 91.81 676 LEU A O 1
ATOM 5387 N N . GLU A 1 677 ? -26.364 7.604 30.857 1.00 92.38 677 GLU A N 1
ATOM 5388 C CA . GLU A 1 677 ? -26.322 6.743 32.041 1.00 92.38 677 GLU A CA 1
ATOM 5389 C C . GLU A 1 677 ? -25.371 5.557 31.821 1.00 92.38 677 GLU A C 1
ATOM 5391 O O . GLU A 1 677 ? -25.266 5.054 30.698 1.00 92.38 677 GLU A O 1
ATOM 5396 N N . PRO A 1 678 ? -24.670 5.077 32.862 1.00 94.06 678 PRO A N 1
ATOM 5397 C CA . PRO A 1 678 ? -23.753 3.959 32.701 1.00 94.06 678 PRO A CA 1
ATOM 5398 C C . PRO A 1 678 ? -24.501 2.677 32.315 1.00 94.06 678 PRO A C 1
ATOM 5400 O O . PRO A 1 678 ? -25.536 2.329 32.891 1.00 94.06 678 PRO A O 1
ATOM 5403 N N . VAL A 1 679 ? -23.932 1.937 31.368 1.00 94.62 679 VAL A N 1
ATOM 5404 C CA . VAL A 1 679 ? -24.397 0.599 31.000 1.00 94.62 679 VAL A CA 1
ATOM 5405 C C . VAL A 1 679 ? -24.195 -0.334 32.192 1.00 94.62 679 VAL A C 1
ATOM 5407 O O . VAL A 1 679 ? -23.127 -0.352 32.798 1.00 94.62 679 VAL A O 1
ATOM 5410 N N . ARG A 1 680 ? -25.227 -1.112 32.536 1.00 92.88 680 ARG A N 1
ATOM 5411 C CA . ARG A 1 680 ? -25.215 -2.015 33.703 1.00 92.88 680 ARG A CA 1
ATOM 5412 C C . ARG A 1 680 ? -24.807 -3.450 33.371 1.00 92.88 680 ARG A C 1
ATOM 5414 O O . ARG A 1 680 ? -24.460 -4.199 34.275 1.00 92.88 680 ARG A O 1
ATOM 5421 N N . ASN A 1 681 ? -24.849 -3.825 32.095 1.00 93.56 681 ASN A N 1
ATOM 5422 C CA . ASN A 1 681 ? -24.527 -5.161 31.608 1.00 93.56 681 ASN A CA 1
ATOM 5423 C C . ASN A 1 681 ? -23.254 -5.125 30.754 1.00 93.56 681 ASN A C 1
ATOM 5425 O O . ASN A 1 681 ? -23.194 -4.422 29.744 1.00 93.56 681 ASN A O 1
ATOM 5429 N N . ILE A 1 682 ? -22.249 -5.911 31.140 1.00 95.12 682 ILE A N 1
ATOM 5430 C CA . ILE A 1 682 ? -20.971 -5.964 30.429 1.00 95.12 682 ILE A CA 1
ATOM 5431 C C . ILE A 1 682 ? -21.115 -6.503 29.002 1.00 95.12 682 ILE A C 1
ATOM 5433 O O . ILE A 1 682 ? -20.373 -6.073 28.129 1.00 95.12 682 ILE A O 1
ATOM 5437 N N . ILE A 1 683 ? -22.092 -7.377 28.732 1.00 95.38 683 ILE A N 1
ATOM 5438 C CA . ILE A 1 683 ? -22.340 -7.908 27.382 1.00 95.38 683 ILE A CA 1
ATOM 5439 C C . ILE A 1 683 ? -22.814 -6.788 26.453 1.00 95.38 683 ILE A C 1
ATOM 5441 O O . ILE A 1 683 ? -22.352 -6.697 25.322 1.00 95.38 683 ILE A O 1
ATOM 5445 N N . ASP A 1 684 ? -23.690 -5.901 26.928 1.00 94.94 684 ASP A N 1
ATOM 5446 C CA . ASP A 1 684 ? -24.197 -4.784 26.123 1.00 94.94 684 ASP A CA 1
ATOM 5447 C C . ASP A 1 684 ? -23.094 -3.749 25.851 1.00 94.94 684 ASP A C 1
ATOM 5449 O O . ASP A 1 684 ? -22.991 -3.216 24.743 1.00 94.94 684 ASP A O 1
ATOM 5453 N N . PHE A 1 685 ? -22.223 -3.504 26.837 1.00 95.31 685 PHE A N 1
ATOM 5454 C CA . PHE A 1 685 ? -21.055 -2.643 26.656 1.00 95.31 685 PHE A CA 1
ATOM 5455 C C . PHE A 1 685 ? -20.012 -3.274 25.723 1.00 95.31 685 PHE A C 1
ATOM 5457 O O . PHE A 1 685 ? -19.544 -2.622 24.792 1.00 95.31 685 PHE A O 1
ATOM 5464 N N . GLY A 1 686 ? -19.699 -4.554 25.919 1.00 94.88 686 GLY A N 1
ATOM 5465 C CA . GLY A 1 686 ? -18.792 -5.315 25.067 1.00 94.88 686 GLY A CA 1
ATOM 5466 C C . GLY A 1 686 ? -19.299 -5.417 23.635 1.00 94.88 686 GLY A C 1
ATOM 5467 O O . GLY A 1 686 ? -18.515 -5.257 22.704 1.00 94.88 686 GLY A O 1
ATOM 5468 N N . PHE A 1 687 ? -20.605 -5.594 23.427 1.00 94.62 687 PHE A N 1
ATOM 5469 C CA . PHE A 1 687 ? -21.223 -5.548 22.103 1.00 94.62 687 PHE A CA 1
ATOM 5470 C C . PHE A 1 687 ? -21.040 -4.177 21.447 1.00 94.62 687 PHE A C 1
ATOM 5472 O O . PHE A 1 687 ? -20.619 -4.114 20.295 1.00 94.62 687 PHE A O 1
ATOM 5479 N N . TYR A 1 688 ? -21.294 -3.084 22.176 1.00 93.69 688 TYR A N 1
ATOM 5480 C CA . TYR A 1 688 ? -21.018 -1.735 21.680 1.00 93.69 688 TYR A CA 1
ATOM 5481 C C . TYR A 1 688 ? -19.564 -1.609 21.218 1.00 93.69 688 TYR A C 1
ATOM 5483 O O . TYR A 1 688 ? -19.340 -1.288 20.052 1.00 93.69 688 TYR A O 1
ATOM 5491 N N . VAL A 1 689 ? -18.593 -1.899 22.090 1.00 92.38 689 VAL A N 1
ATOM 5492 C CA . VAL A 1 689 ? -17.161 -1.726 21.793 1.00 92.38 689 VAL A CA 1
ATOM 5493 C C . VAL A 1 689 ? -16.704 -2.625 20.645 1.00 92.38 689 VAL A C 1
ATOM 5495 O O . VAL A 1 689 ? -15.943 -2.170 19.801 1.00 92.38 689 VAL A O 1
ATOM 5498 N N . SER A 1 690 ? -17.178 -3.871 20.583 1.00 92.94 690 SER A N 1
ATOM 5499 C CA . SER A 1 690 ? -16.706 -4.859 19.606 1.00 92.94 690 SER A CA 1
ATOM 5500 C C . SER A 1 690 ? -17.482 -4.896 18.290 1.00 92.94 690 SER A C 1
ATOM 5502 O O . SER A 1 690 ? -17.063 -5.622 17.401 1.00 92.94 690 SER A O 1
ATOM 5504 N N . PHE A 1 691 ? -18.578 -4.150 18.114 1.00 93.62 691 PHE A N 1
ATOM 5505 C CA . PHE A 1 691 ? -19.478 -4.323 16.966 1.00 93.62 691 PHE A CA 1
ATOM 5506 C C . PHE A 1 691 ? -18.748 -4.395 15.607 1.00 93.62 691 PHE A C 1
ATOM 5508 O O . PHE A 1 691 ? -18.278 -3.389 15.068 1.00 93.62 691 PHE A O 1
ATOM 5515 N N . PHE A 1 692 ? -18.666 -5.599 15.028 1.00 90.00 692 PHE A N 1
ATOM 5516 C CA . PHE A 1 692 ? -17.733 -5.876 13.925 1.00 90.00 692 PHE A CA 1
ATOM 5517 C C . PHE A 1 692 ? -17.908 -5.027 12.650 1.00 90.00 692 PHE A C 1
ATOM 5519 O O . PHE A 1 692 ? -16.883 -4.744 12.025 1.00 90.00 692 PHE A O 1
ATOM 5526 N N . PRO A 1 693 ? -19.117 -4.557 12.244 1.00 90.56 693 PRO A N 1
ATOM 5527 C CA . PRO A 1 693 ? -19.243 -3.704 11.067 1.00 90.56 693 PRO A CA 1
ATOM 5528 C C . PRO A 1 693 ? -18.444 -2.410 11.205 1.00 90.56 693 PRO A C 1
ATOM 5530 O O . PRO A 1 693 ? -17.977 -1.885 10.200 1.00 90.56 693 PRO A O 1
ATOM 5533 N N . GLN A 1 694 ? -18.258 -1.907 12.432 1.00 85.88 694 GLN A N 1
ATOM 5534 C CA . GLN A 1 694 ? -17.530 -0.662 12.673 1.00 85.88 694 GLN A CA 1
ATOM 5535 C C . GLN A 1 694 ? -16.136 -0.833 13.288 1.00 85.88 694 GLN A C 1
ATOM 5537 O O . GLN A 1 694 ? -15.290 0.027 13.059 1.00 85.88 694 GLN A O 1
ATOM 5542 N N . LEU A 1 695 ? -15.885 -1.922 14.024 1.00 79.25 695 LEU A N 1
ATOM 5543 C CA . LEU A 1 695 ? -14.718 -2.094 14.902 1.00 79.25 695 LEU A CA 1
ATOM 5544 C C . LEU A 1 695 ? -13.365 -1.829 14.227 1.00 79.25 695 LEU A C 1
ATOM 5546 O O . LEU A 1 695 ? -12.478 -1.212 14.807 1.00 79.25 695 LEU A O 1
ATOM 5550 N N . VAL A 1 696 ? -13.205 -2.319 13.003 1.00 69.38 696 VAL A N 1
ATOM 5551 C CA . VAL A 1 696 ? -11.909 -2.325 12.326 1.00 69.38 696 VAL A CA 1
ATOM 5552 C C . VAL A 1 696 ? -11.650 -1.027 11.545 1.00 69.38 696 VAL A C 1
ATOM 5554 O O . VAL A 1 696 ? -10.519 -0.548 11.507 1.00 69.38 696 VAL A O 1
ATOM 5557 N N . ALA A 1 697 ? -12.685 -0.468 10.908 1.00 67.88 697 ALA A N 1
ATOM 5558 C CA . ALA A 1 697 ? -12.547 0.643 9.957 1.00 67.88 697 ALA A CA 1
ATOM 5559 C C . ALA A 1 697 ? -13.868 1.379 9.633 1.00 67.88 697 ALA A C 1
ATOM 5561 O O . ALA A 1 697 ? -13.955 2.108 8.642 1.00 67.88 697 ALA A O 1
ATOM 5562 N N . GLY A 1 698 ? -14.936 1.166 10.407 1.00 79.69 698 GLY A N 1
ATOM 5563 C CA . GLY A 1 698 ? -16.204 1.855 10.170 1.00 79.69 698 GLY A CA 1
ATOM 5564 C C . GLY A 1 698 ? -16.255 3.250 10.797 1.00 79.69 698 GLY A C 1
ATOM 5565 O O . GLY A 1 698 ? -15.258 3.757 11.315 1.00 79.69 698 GLY A O 1
ATOM 5566 N N . PRO A 1 699 ? -17.426 3.907 10.754 1.00 88.19 699 PRO A N 1
ATOM 5567 C CA . PRO A 1 699 ? -17.615 5.190 11.417 1.00 88.19 699 PRO A CA 1
ATOM 5568 C C . PRO A 1 699 ? -17.292 5.095 12.916 1.00 88.19 699 PRO A C 1
ATOM 5570 O O . PRO A 1 699 ? -17.712 4.156 13.585 1.00 88.19 699 PRO A O 1
ATOM 5573 N N . ILE A 1 700 ? -16.594 6.094 13.462 1.00 88.81 700 ILE A N 1
ATOM 5574 C CA . ILE A 1 700 ? -16.338 6.200 14.908 1.00 88.81 700 ILE A CA 1
ATOM 5575 C C . ILE A 1 700 ? -17.646 6.595 15.596 1.00 88.81 700 ILE A C 1
ATOM 5577 O O . ILE A 1 700 ? -18.038 7.767 15.593 1.00 88.81 700 ILE A O 1
ATOM 5581 N N . VAL A 1 701 ? -18.347 5.614 16.157 1.00 87.88 701 VAL A N 1
ATOM 5582 C CA . VAL A 1 701 ? -19.661 5.837 16.764 1.00 87.88 701 VAL A CA 1
ATOM 5583 C C . VAL A 1 701 ? -19.531 6.208 18.232 1.00 87.88 701 VAL A C 1
ATOM 5585 O O . VAL A 1 701 ? -18.718 5.659 18.968 1.00 87.88 701 VAL A O 1
ATOM 5588 N N . ARG A 1 702 ? -20.356 7.163 18.661 1.00 91.38 702 ARG A N 1
ATOM 5589 C CA . ARG A 1 702 ? -20.419 7.603 20.053 1.00 91.38 702 ARG A CA 1
ATOM 5590 C C . ARG A 1 702 ? -21.322 6.695 20.862 1.00 91.38 702 ARG A C 1
ATOM 5592 O O . ARG A 1 702 ? -22.395 6.299 20.401 1.00 91.38 702 ARG A O 1
ATOM 5599 N N . ALA A 1 703 ? -20.945 6.493 22.114 1.00 90.69 703 ALA A N 1
ATOM 5600 C CA . ALA A 1 703 ? -21.724 5.745 23.090 1.00 90.69 703 ALA A CA 1
ATOM 5601 C C . ALA A 1 703 ? -23.177 6.239 23.176 1.00 90.69 703 ALA A C 1
ATOM 5603 O O . ALA A 1 703 ? -24.116 5.448 23.089 1.00 90.69 703 ALA A O 1
ATOM 5604 N N . SER A 1 704 ? -23.357 7.560 23.243 1.00 89.62 704 SER A N 1
ATOM 5605 C CA . SER A 1 704 ? -24.661 8.226 23.326 1.00 89.62 704 SER A CA 1
ATOM 5606 C C . SER A 1 704 ? -25.565 8.027 22.099 1.00 89.62 704 SER A C 1
ATOM 5608 O O . SER A 1 704 ? -26.779 8.174 22.216 1.00 89.62 704 SER A O 1
ATOM 5610 N N . GLU A 1 705 ? -25.015 7.652 20.939 1.00 90.94 705 GLU A N 1
ATOM 5611 C CA . GLU A 1 705 ? -25.777 7.412 19.704 1.00 90.94 705 GLU A CA 1
ATOM 5612 C C . GLU A 1 705 ? -26.086 5.919 19.482 1.00 90.94 705 GLU A C 1
ATOM 5614 O O . GLU A 1 705 ? -27.144 5.580 18.944 1.00 90.94 705 GLU A O 1
ATOM 5619 N N . PHE A 1 706 ? -25.188 5.016 19.893 1.00 92.88 706 PHE A N 1
ATOM 5620 C CA . PHE A 1 706 ? -25.322 3.575 19.642 1.00 92.88 706 PHE A CA 1
ATOM 5621 C C . PHE A 1 706 ? -26.012 2.818 20.774 1.00 92.88 706 PHE A C 1
ATOM 5623 O O . PHE A 1 706 ? -26.911 2.019 20.517 1.00 92.88 706 PHE A O 1
ATOM 5630 N N . ILE A 1 707 ? -25.633 3.078 22.030 1.00 93.94 707 ILE A N 1
ATOM 5631 C CA . ILE A 1 707 ? -26.124 2.317 23.189 1.00 93.94 707 ILE A CA 1
ATOM 5632 C C . ILE A 1 707 ? -27.655 2.353 23.301 1.00 93.94 707 ILE A C 1
ATOM 5634 O O . ILE A 1 707 ? -28.248 1.295 23.503 1.00 93.94 707 ILE A O 1
ATOM 5638 N N . PRO A 1 708 ? -28.350 3.487 23.083 1.00 93.81 708 PRO A N 1
ATOM 5639 C CA . PRO A 1 708 ? -29.813 3.492 23.091 1.00 93.81 708 PRO A CA 1
ATOM 5640 C C . PRO A 1 708 ? -30.451 2.574 22.035 1.00 93.81 708 PRO A C 1
ATOM 5642 O O . PRO A 1 708 ? -31.582 2.128 22.213 1.00 93.81 708 PRO A O 1
ATOM 5645 N N . GLN A 1 709 ? -29.757 2.276 20.930 1.00 94.44 709 GLN A N 1
ATOM 5646 C CA . GLN A 1 709 ? -30.250 1.365 19.890 1.00 94.44 709 GLN A CA 1
ATOM 5647 C C . GLN A 1 709 ? -30.200 -0.103 20.342 1.00 94.44 709 GLN A C 1
ATOM 5649 O O . GLN A 1 709 ? -31.026 -0.898 19.896 1.00 94.44 709 GLN A O 1
ATOM 5654 N N . LEU A 1 710 ? -29.306 -0.452 21.278 1.00 93.06 710 LEU A N 1
ATOM 5655 C CA . LEU A 1 710 ? -29.194 -1.791 21.874 1.00 93.06 710 LEU A CA 1
ATOM 5656 C C . LEU A 1 710 ? -30.469 -2.219 22.603 1.00 93.06 710 LEU A C 1
ATOM 5658 O O . LEU A 1 710 ? -30.770 -3.405 22.665 1.00 93.06 710 LEU A O 1
ATOM 5662 N N . TYR A 1 711 ? -31.241 -1.273 23.129 1.00 93.38 711 TYR A N 1
ATOM 5663 C CA . TYR A 1 711 ? -32.451 -1.569 23.899 1.00 93.38 711 TYR A CA 1
ATOM 5664 C C . TYR A 1 711 ? -33.736 -1.445 23.071 1.00 93.38 711 TYR A C 1
ATOM 5666 O O . TYR A 1 711 ? -34.834 -1.648 23.587 1.00 93.38 711 TYR A O 1
ATOM 5674 N N . LYS A 1 712 ? -33.628 -1.148 21.769 1.00 92.00 712 LYS A N 1
ATOM 5675 C CA . LYS A 1 712 ? -34.781 -1.088 20.863 1.00 92.00 712 LYS A CA 1
ATOM 5676 C C . LYS A 1 712 ? -35.053 -2.453 20.216 1.00 92.00 712 LYS A C 1
ATOM 5678 O O . LYS A 1 712 ? -34.109 -3.201 19.925 1.00 92.00 712 LYS A O 1
ATOM 5683 N N . PRO A 1 713 ? -36.330 -2.801 19.963 1.00 88.50 713 PRO A N 1
ATOM 5684 C CA . PRO A 1 713 ? -36.669 -4.001 19.209 1.00 88.50 713 PRO A CA 1
ATOM 5685 C C . PRO A 1 713 ? -36.145 -3.899 17.772 1.00 88.50 713 PRO A C 1
ATOM 5687 O O . PRO A 1 713 ? -36.104 -2.818 17.178 1.00 88.50 713 PRO A O 1
ATOM 5690 N N . TYR A 1 714 ? -35.750 -5.040 17.202 1.00 89.88 714 TYR A N 1
ATOM 5691 C CA . TYR A 1 714 ? -35.292 -5.097 15.816 1.00 89.88 714 TYR A CA 1
ATOM 5692 C C . TYR A 1 714 ? -36.412 -4.677 14.858 1.00 89.88 714 TYR A C 1
ATOM 5694 O O . TYR A 1 714 ? -37.517 -5.223 14.892 1.00 89.88 714 TYR A O 1
ATOM 5702 N N . SER A 1 715 ? -36.104 -3.737 13.967 1.00 86.38 715 SER A N 1
ATOM 5703 C CA . SER A 1 715 ? -37.003 -3.300 12.904 1.00 86.38 715 SER A CA 1
ATOM 5704 C C . SER A 1 715 ? -36.211 -2.980 11.638 1.00 86.38 715 SER A C 1
ATOM 5706 O O . SER A 1 715 ? -35.272 -2.186 11.664 1.00 86.38 715 SER A O 1
ATOM 5708 N N . LEU A 1 716 ? -36.612 -3.610 10.531 1.00 89.06 716 LEU A N 1
ATOM 5709 C CA . LEU A 1 716 ? -36.073 -3.358 9.197 1.00 89.06 716 LEU A CA 1
ATOM 5710 C C . LEU A 1 716 ? -37.220 -3.291 8.188 1.00 89.06 716 LEU A C 1
ATOM 5712 O O . LEU A 1 716 ? -37.958 -4.269 7.984 1.00 89.06 716 LEU A O 1
ATOM 5716 N N . THR A 1 717 ? -37.405 -2.127 7.574 1.00 90.00 717 THR A N 1
ATOM 5717 C CA . THR A 1 717 ? -38.369 -1.938 6.481 1.00 90.00 717 THR A CA 1
ATOM 5718 C C . THR A 1 717 ? -37.803 -2.448 5.153 1.00 90.00 717 THR A C 1
ATOM 5720 O O . THR A 1 717 ? -36.594 -2.615 5.000 1.00 90.00 717 THR A O 1
ATOM 5723 N N . GLN A 1 718 ? -38.666 -2.694 4.161 1.00 85.06 718 GLN A N 1
ATOM 5724 C CA . GLN A 1 718 ? -38.213 -3.075 2.814 1.00 85.06 718 GLN A CA 1
ATOM 5725 C C . GLN A 1 718 ? -37.322 -2.009 2.186 1.00 85.06 718 GLN A C 1
ATOM 5727 O O . GLN A 1 718 ? -36.273 -2.319 1.633 1.00 85.06 718 GLN A O 1
ATOM 5732 N N . ARG A 1 719 ? -37.709 -0.745 2.365 1.00 89.94 719 ARG A N 1
ATOM 5733 C CA . ARG A 1 719 ? -36.954 0.409 1.890 1.00 89.94 719 ARG A CA 1
ATOM 5734 C C . ARG A 1 719 ? -35.545 0.455 2.483 1.00 89.94 719 ARG A C 1
ATOM 5736 O O . ARG A 1 719 ? -34.586 0.704 1.759 1.00 89.94 719 ARG A O 1
ATOM 5743 N N . GLU A 1 720 ? -35.418 0.202 3.785 1.00 91.44 720 GLU A N 1
ATOM 5744 C CA . GLU A 1 720 ? -34.122 0.157 4.470 1.00 91.44 720 GLU A CA 1
ATOM 5745 C C . GLU A 1 720 ? -33.281 -1.047 4.046 1.00 91.44 720 GLU A C 1
ATOM 5747 O O . GLU A 1 720 ? -32.075 -0.896 3.888 1.00 91.44 720 GLU A O 1
ATOM 5752 N N . MET A 1 721 ? -33.895 -2.209 3.802 1.00 88.94 721 MET A N 1
ATOM 5753 C CA . MET A 1 721 ? -33.189 -3.375 3.262 1.00 88.94 721 MET A CA 1
ATOM 5754 C C . MET A 1 721 ? -32.598 -3.070 1.881 1.00 88.94 721 MET A C 1
ATOM 5756 O O . MET A 1 721 ? -31.402 -3.260 1.673 1.00 88.94 721 MET A O 1
ATOM 5760 N N . SER A 1 722 ? -33.401 -2.542 0.952 1.00 90.88 722 SER A N 1
ATOM 5761 C CA . SER A 1 722 ? -32.918 -2.173 -0.383 1.00 90.88 722 SER A CA 1
ATOM 5762 C C . SER A 1 722 ? -31.863 -1.064 -0.320 1.00 90.88 722 SER A C 1
ATOM 5764 O O . SER A 1 722 ? -30.889 -1.098 -1.066 1.00 90.88 722 SER A O 1
ATOM 5766 N N . HIS A 1 723 ? -31.992 -0.115 0.612 1.00 93.50 723 HIS A N 1
ATOM 5767 C CA . HIS A 1 723 ? -30.960 0.894 0.853 1.00 93.50 723 HIS A CA 1
ATOM 5768 C C . HIS A 1 723 ? -29.655 0.286 1.394 1.00 93.50 723 HIS A C 1
ATOM 5770 O O . HIS A 1 723 ? -28.579 0.685 0.959 1.00 93.50 723 HIS A O 1
ATOM 5776 N N . ALA A 1 724 ? -29.727 -0.689 2.304 1.00 92.75 724 ALA A N 1
ATOM 5777 C CA . ALA A 1 724 ? -28.553 -1.377 2.839 1.00 92.75 724 ALA A CA 1
ATOM 5778 C C . ALA A 1 724 ? -27.791 -2.141 1.746 1.00 92.75 724 ALA A C 1
ATOM 5780 O O . ALA A 1 724 ? -26.574 -2.011 1.641 1.00 92.75 724 ALA A O 1
ATOM 5781 N N . ILE A 1 725 ? -28.517 -2.877 0.899 1.00 90.50 725 ILE A N 1
ATOM 5782 C CA . ILE A 1 725 ? -27.956 -3.599 -0.254 1.00 90.50 725 ILE A CA 1
ATOM 5783 C C . ILE A 1 725 ? -27.294 -2.614 -1.224 1.00 90.50 725 ILE A C 1
ATOM 5785 O O . ILE A 1 725 ? -26.154 -2.821 -1.634 1.00 90.50 725 ILE A O 1
ATOM 5789 N N . PHE A 1 726 ? -27.966 -1.497 -1.516 1.00 93.25 726 PHE A N 1
ATOM 5790 C CA . PHE A 1 726 ? -27.413 -0.438 -2.354 1.00 93.25 726 PHE A CA 1
ATOM 5791 C C . PHE A 1 726 ? -26.090 0.117 -1.800 1.00 93.25 726 PHE A C 1
ATOM 5793 O O . PHE A 1 726 ? -25.134 0.301 -2.554 1.00 93.25 726 PHE A O 1
ATOM 5800 N N . LEU A 1 727 ? -26.011 0.376 -0.488 1.00 93.69 727 LEU A N 1
ATOM 5801 C CA . LEU A 1 727 ? -24.787 0.857 0.162 1.00 93.69 727 LEU A CA 1
ATOM 5802 C C . LEU A 1 727 ? -23.650 -0.166 0.080 1.00 93.69 727 LEU A C 1
ATOM 5804 O O . LEU A 1 727 ? -22.527 0.216 -0.240 1.00 93.69 727 LEU A O 1
ATOM 5808 N N . ILE A 1 728 ? -23.942 -1.450 0.301 1.00 92.25 728 ILE A N 1
ATOM 5809 C CA . ILE A 1 728 ? -22.961 -2.536 0.176 1.00 92.25 728 ILE A CA 1
ATOM 5810 C C . ILE A 1 728 ? -22.401 -2.600 -1.249 1.00 92.25 728 ILE A C 1
ATOM 5812 O O . ILE A 1 728 ? -21.186 -2.545 -1.425 1.00 92.25 728 ILE A O 1
ATOM 5816 N N . MET A 1 729 ? -23.266 -2.640 -2.268 1.00 91.19 729 MET A N 1
ATOM 5817 C CA . MET A 1 729 ? -22.847 -2.685 -3.676 1.00 91.19 729 MET A CA 1
ATOM 5818 C C . MET A 1 729 ? -22.008 -1.464 -4.053 1.00 91.19 729 MET A C 1
ATOM 5820 O O . MET A 1 729 ? -20.910 -1.591 -4.588 1.00 91.19 729 MET A O 1
ATOM 5824 N N . LYS A 1 730 ? -22.504 -0.266 -3.723 1.00 93.56 730 LYS A N 1
ATOM 5825 C CA . LYS A 1 730 ? -21.792 0.999 -3.941 1.00 93.56 730 LYS A CA 1
ATOM 5826 C C . LYS A 1 730 ? -20.419 0.986 -3.271 1.00 93.56 730 LYS A C 1
ATOM 5828 O O . LYS A 1 730 ? -19.461 1.498 -3.846 1.00 93.56 730 LYS A O 1
ATOM 5833 N N . GLY A 1 731 ? -20.327 0.440 -2.061 1.00 93.12 731 GLY A N 1
ATOM 5834 C CA . GLY A 1 731 ? -19.081 0.377 -1.317 1.00 93.12 731 GLY A CA 1
ATOM 5835 C C . GLY A 1 731 ? -18.072 -0.599 -1.919 1.00 93.12 731 GLY A C 1
ATOM 5836 O O . GLY A 1 731 ? -16.908 -0.234 -2.079 1.00 93.12 731 GLY A O 1
ATOM 5837 N N . LEU A 1 732 ? -18.527 -1.782 -2.343 1.00 90.00 732 LEU A N 1
ATOM 5838 C CA . LEU A 1 732 ? -17.697 -2.777 -3.030 1.00 90.00 732 LEU A CA 1
ATOM 5839 C C . LEU A 1 732 ? -17.156 -2.254 -4.367 1.00 90.00 732 LEU A C 1
ATOM 5841 O O . LEU A 1 732 ? -15.965 -2.391 -4.622 1.00 90.00 732 LEU A O 1
ATOM 5845 N N . ILE A 1 733 ? -17.984 -1.583 -5.176 1.00 91.56 733 ILE A N 1
ATOM 5846 C CA . ILE A 1 733 ? -17.552 -0.960 -6.442 1.00 91.56 733 ILE A CA 1
ATOM 5847 C C . ILE A 1 733 ? -16.470 0.092 -6.188 1.00 91.56 733 ILE A C 1
ATOM 5849 O O . ILE A 1 733 ? -15.432 0.096 -6.842 1.00 91.56 733 ILE A O 1
ATOM 5853 N N . LYS A 1 734 ? -16.675 0.990 -5.217 1.00 93.19 734 LYS A N 1
ATOM 5854 C CA . LYS A 1 734 ? -15.662 2.003 -4.891 1.00 93.19 734 LYS A CA 1
ATOM 5855 C C . LYS A 1 734 ? -14.341 1.376 -4.451 1.00 93.19 734 LYS A C 1
ATOM 5857 O O . LYS A 1 734 ? -13.293 1.860 -4.861 1.00 93.19 734 LYS A O 1
ATOM 5862 N N . LYS A 1 735 ? -14.393 0.341 -3.613 1.00 90.00 735 LYS A N 1
ATOM 5863 C CA . LYS A 1 735 ? -13.202 -0.311 -3.067 1.00 90.00 735 LYS A CA 1
ATOM 5864 C C . LYS A 1 735 ? -12.474 -1.128 -4.139 1.00 90.00 735 LYS A C 1
ATOM 5866 O O . LYS A 1 735 ? -11.354 -0.784 -4.480 1.00 90.00 735 LYS A O 1
ATOM 5871 N N . ILE A 1 736 ? -13.134 -2.136 -4.703 1.00 85.25 736 ILE A N 1
ATOM 5872 C CA . ILE A 1 736 ? -12.503 -3.130 -5.581 1.00 85.25 736 ILE A CA 1
ATOM 5873 C C . ILE A 1 736 ? -12.270 -2.559 -6.982 1.00 85.25 736 ILE A C 1
ATOM 5875 O O . ILE A 1 736 ? -11.164 -2.635 -7.503 1.00 85.25 736 ILE A O 1
ATOM 5879 N N . ILE A 1 737 ? -13.295 -1.952 -7.589 1.00 87.62 737 ILE A N 1
ATOM 5880 C CA . ILE A 1 737 ? -13.192 -1.493 -8.981 1.00 87.62 737 ILE A CA 1
ATOM 5881 C C . ILE A 1 737 ? -12.375 -0.213 -9.055 1.00 87.62 737 ILE A C 1
ATOM 5883 O O . ILE A 1 737 ? -11.439 -0.153 -9.832 1.00 87.62 737 ILE A O 1
ATOM 5887 N N . ILE A 1 738 ? -12.716 0.816 -8.274 1.00 91.19 738 ILE A N 1
ATOM 5888 C CA . ILE A 1 738 ? -12.071 2.131 -8.418 1.00 91.19 738 ILE A CA 1
ATOM 5889 C C . ILE A 1 738 ? -10.748 2.180 -7.652 1.00 91.19 738 ILE A C 1
ATOM 5891 O O . ILE A 1 738 ? -9.703 2.441 -8.241 1.00 91.19 738 ILE A O 1
ATOM 5895 N N . SER A 1 739 ? -10.792 1.967 -6.337 1.00 92.06 739 SER A N 1
ATOM 5896 C CA . SER A 1 739 ? -9.642 2.222 -5.471 1.00 92.06 739 SER A CA 1
ATOM 5897 C C . SER A 1 739 ? -8.500 1.236 -5.708 1.00 92.06 739 SER A C 1
ATOM 5899 O O . SER A 1 739 ? -7.389 1.665 -6.014 1.00 92.06 739 SER A O 1
ATOM 5901 N N . ASP A 1 740 ? -8.773 -0.067 -5.615 1.00 86.25 740 ASP A N 1
ATOM 5902 C CA . ASP A 1 740 ? -7.742 -1.107 -5.696 1.00 86.25 740 ASP A CA 1
ATOM 5903 C C . ASP A 1 740 ? -7.096 -1.144 -7.091 1.00 86.25 740 ASP A C 1
ATOM 5905 O O . ASP A 1 740 ? -5.872 -1.218 -7.208 1.00 86.25 740 ASP A O 1
ATOM 5909 N N . PHE A 1 741 ? -7.889 -0.966 -8.152 1.00 85.81 741 PHE A N 1
ATOM 5910 C CA . PHE A 1 741 ? -7.371 -0.887 -9.519 1.00 85.81 741 PHE A CA 1
ATOM 5911 C C . PHE A 1 741 ? -6.453 0.323 -9.741 1.00 85.81 741 PHE A C 1
ATOM 5913 O O . PHE A 1 741 ? -5.362 0.168 -10.292 1.00 85.81 741 PHE A O 1
ATOM 5920 N N . ILE A 1 742 ? -6.866 1.529 -9.319 1.00 89.56 742 ILE A N 1
ATOM 5921 C CA . ILE A 1 742 ? -6.051 2.751 -9.464 1.00 89.56 742 ILE A CA 1
ATOM 5922 C C . ILE A 1 742 ? -4.780 2.655 -8.612 1.00 89.56 742 ILE A C 1
ATOM 5924 O O . ILE A 1 742 ? -3.719 3.108 -9.053 1.00 89.56 742 ILE A O 1
ATOM 5928 N N . ALA A 1 743 ? -4.871 2.039 -7.430 1.00 86.50 743 ALA A N 1
ATOM 5929 C CA . ALA A 1 743 ? -3.731 1.783 -6.557 1.00 86.50 743 ALA A CA 1
ATOM 5930 C C . ALA A 1 743 ? -2.656 0.959 -7.277 1.00 86.50 743 ALA A C 1
ATOM 5932 O O . ALA A 1 743 ? -1.542 1.441 -7.472 1.00 86.50 743 ALA A O 1
ATOM 5933 N N . VAL A 1 744 ? -3.013 -0.245 -7.735 1.00 79.06 744 VAL A N 1
ATOM 5934 C CA . VAL A 1 744 ? -2.082 -1.213 -8.346 1.00 79.06 744 VAL A CA 1
ATOM 5935 C C . VAL A 1 744 ? -1.573 -0.748 -9.709 1.00 79.06 744 VAL A C 1
ATOM 5937 O O . VAL A 1 744 ? -0.393 -0.900 -10.043 1.00 79.06 744 VAL A O 1
ATOM 5940 N N . SER A 1 745 ? -2.466 -0.191 -10.525 1.00 79.31 745 SER A N 1
ATOM 5941 C CA . SER A 1 745 ? -2.161 0.108 -11.926 1.00 79.31 745 SER A CA 1
ATOM 5942 C C . SER A 1 745 ? -1.344 1.385 -12.097 1.00 79.31 745 SER A C 1
ATOM 5944 O O . SER A 1 745 ? -0.657 1.526 -13.108 1.00 79.31 745 SER A O 1
ATOM 5946 N N . PHE A 1 746 ? -1.421 2.315 -11.139 1.00 88.69 746 PHE A N 1
ATOM 5947 C CA . PHE A 1 746 ? -0.867 3.656 -11.311 1.00 88.69 746 PHE A CA 1
ATOM 5948 C C . PHE A 1 746 ? -0.259 4.241 -10.031 1.00 88.69 746 PHE A C 1
ATOM 5950 O O . PHE A 1 746 ? 0.940 4.508 -9.993 1.00 88.69 746 PHE A O 1
ATOM 5957 N N . VAL A 1 747 ? -1.055 4.426 -8.973 1.00 92.38 747 VAL A N 1
ATOM 5958 C CA . VAL A 1 747 ? -0.647 5.239 -7.814 1.00 92.38 747 VAL A CA 1
ATOM 5959 C C . VAL A 1 747 ? 0.527 4.628 -7.051 1.00 92.38 747 VAL A C 1
ATOM 5961 O O . VAL A 1 747 ? 1.486 5.343 -6.759 1.00 92.38 747 VAL A O 1
ATOM 5964 N N . ASP A 1 748 ? 0.484 3.330 -6.738 1.00 84.31 748 ASP A N 1
ATOM 5965 C CA . ASP A 1 748 ? 1.528 2.689 -5.931 1.00 84.31 748 ASP A CA 1
ATOM 5966 C C . ASP A 1 748 ? 2.881 2.711 -6.664 1.00 84.31 748 ASP A C 1
ATOM 5968 O O . ASP A 1 748 ? 3.894 3.041 -6.054 1.00 84.31 748 ASP A O 1
ATOM 5972 N N . ARG A 1 749 ? 2.889 2.522 -7.991 1.00 82.25 749 ARG A N 1
ATOM 5973 C CA . ARG A 1 749 ? 4.108 2.566 -8.823 1.00 82.25 749 ARG A CA 1
ATOM 5974 C C . ARG A 1 749 ? 4.835 3.911 -8.721 1.00 82.25 749 ARG A C 1
ATOM 5976 O O . ARG A 1 749 ? 6.048 3.944 -8.539 1.00 82.25 749 ARG A O 1
ATOM 5983 N N . ILE A 1 750 ? 4.084 5.011 -8.788 1.00 87.25 750 ILE A N 1
ATOM 5984 C CA . ILE A 1 750 ? 4.649 6.367 -8.832 1.00 87.25 750 ILE A CA 1
ATOM 5985 C C . ILE A 1 750 ? 5.046 6.854 -7.440 1.00 87.25 750 ILE A C 1
ATOM 5987 O O . ILE A 1 750 ? 6.104 7.455 -7.281 1.00 87.25 750 ILE A O 1
ATOM 5991 N N . PHE A 1 751 ? 4.235 6.579 -6.414 1.00 85.75 751 PHE A N 1
ATOM 5992 C CA . PHE A 1 751 ? 4.582 6.956 -5.040 1.00 85.75 751 PHE A CA 1
ATOM 5993 C C . PHE A 1 751 ? 5.755 6.156 -4.471 1.00 85.75 751 PHE A C 1
ATOM 5995 O O . PHE A 1 751 ? 6.422 6.655 -3.563 1.00 85.75 751 PHE A O 1
ATOM 6002 N N . ASP A 1 752 ? 6.002 4.946 -4.977 1.00 80.94 752 ASP A N 1
ATOM 6003 C CA . ASP A 1 752 ? 7.128 4.122 -4.545 1.00 80.94 752 ASP A CA 1
ATOM 6004 C C . ASP A 1 752 ? 8.447 4.522 -5.228 1.00 80.94 752 ASP A C 1
ATOM 6006 O O . ASP A 1 752 ? 9.499 4.409 -4.600 1.00 80.94 752 ASP A O 1
ATOM 6010 N N . LEU A 1 753 ? 8.414 5.043 -6.465 1.00 80.62 753 LEU A N 1
ATOM 6011 C CA . LEU A 1 753 ? 9.611 5.529 -7.165 1.00 80.62 753 LEU A CA 1
ATOM 6012 C C . LEU A 1 753 ? 9.383 6.861 -7.920 1.00 80.62 753 LEU A C 1
ATOM 6014 O O . LEU A 1 753 ? 9.454 6.894 -9.150 1.00 80.62 753 LEU A O 1
ATOM 6018 N N . PRO A 1 754 ? 9.178 7.994 -7.216 1.00 84.81 754 PRO A N 1
ATOM 6019 C CA . PRO A 1 754 ? 8.783 9.266 -7.839 1.00 84.81 754 PRO A CA 1
ATOM 6020 C C . PRO A 1 754 ? 9.736 9.768 -8.930 1.00 84.81 754 PRO A C 1
ATOM 6022 O O . PRO A 1 754 ? 9.298 10.348 -9.918 1.00 84.81 754 PRO A O 1
ATOM 6025 N N . THR A 1 755 ? 11.041 9.531 -8.768 1.00 85.25 755 THR A N 1
ATOM 6026 C CA . THR A 1 755 ? 12.101 10.011 -9.672 1.00 85.25 755 THR A CA 1
ATOM 6027 C C . THR A 1 755 ? 12.194 9.245 -10.987 1.00 85.25 755 THR A C 1
ATOM 6029 O O . THR A 1 755 ? 12.881 9.699 -11.893 1.00 85.25 755 THR A O 1
ATOM 6032 N N . ALA A 1 756 ? 11.549 8.080 -11.100 1.00 83.44 756 ALA A N 1
ATOM 6033 C CA . ALA A 1 756 ? 11.468 7.337 -12.360 1.00 83.44 756 ALA A CA 1
ATOM 6034 C C . ALA A 1 756 ? 10.325 7.828 -13.264 1.00 83.44 756 ALA A C 1
ATOM 6036 O O . ALA A 1 756 ? 10.183 7.348 -14.386 1.00 83.44 756 ALA A O 1
ATOM 6037 N N . HIS A 1 757 ? 9.519 8.768 -12.770 1.00 85.31 757 HIS A N 1
ATOM 6038 C CA . HIS A 1 757 ? 8.334 9.287 -13.435 1.00 85.31 757 HIS A CA 1
ATOM 6039 C C . HIS A 1 757 ? 8.424 10.803 -13.590 1.00 85.31 757 HIS A C 1
ATOM 6041 O O . HIS A 1 757 ? 8.984 11.501 -12.740 1.00 85.31 757 HIS A O 1
ATOM 6047 N N . SER A 1 758 ? 7.821 11.310 -14.659 1.00 90.12 758 SER A N 1
ATOM 6048 C CA . SER A 1 758 ? 7.740 12.741 -14.949 1.00 90.12 758 SER A CA 1
ATOM 6049 C C . SER A 1 758 ? 6.887 13.494 -13.922 1.00 90.12 758 SER A C 1
ATOM 6051 O O . SER A 1 758 ? 6.082 12.920 -13.178 1.00 90.12 758 SER A O 1
ATOM 6053 N N . GLY A 1 759 ? 7.006 14.817 -13.899 1.00 91.88 759 GLY A N 1
ATOM 6054 C CA . GLY A 1 759 ? 6.192 15.706 -13.072 1.00 91.88 759 GLY A CA 1
ATOM 6055 C C . GLY A 1 759 ? 4.692 15.581 -13.318 1.00 91.88 759 GLY A C 1
ATOM 6056 O O . GLY A 1 759 ? 3.910 15.631 -12.367 1.00 91.88 759 GLY A O 1
ATOM 6057 N N . PHE A 1 760 ? 4.286 15.341 -14.568 1.00 93.56 760 PHE A N 1
ATOM 6058 C CA . PHE A 1 760 ? 2.884 15.108 -14.913 1.00 93.56 760 PHE A CA 1
ATOM 6059 C C . PHE A 1 760 ? 2.358 13.801 -14.315 1.00 93.56 760 PHE A C 1
ATOM 6061 O O . PHE A 1 760 ? 1.296 13.804 -13.694 1.00 93.56 760 PHE A O 1
ATOM 6068 N N . GLU A 1 761 ? 3.110 12.703 -14.427 1.00 92.62 761 GLU A N 1
ATOM 6069 C CA . GLU A 1 761 ? 2.753 11.426 -13.794 1.00 92.62 761 GLU A CA 1
ATOM 6070 C C . GLU A 1 761 ? 2.653 11.567 -12.275 1.00 92.62 761 GLU A C 1
ATOM 6072 O O . GLU A 1 761 ? 1.670 11.122 -11.685 1.00 92.62 761 GLU A O 1
ATOM 6077 N N . ASN A 1 762 ? 3.613 12.255 -11.648 1.00 95.06 762 ASN A N 1
ATOM 6078 C CA . ASN A 1 762 ? 3.590 12.534 -10.214 1.00 95.06 762 ASN A CA 1
ATOM 6079 C C . ASN A 1 762 ? 2.349 13.348 -9.811 1.00 95.06 762 ASN A C 1
ATOM 6081 O O . ASN A 1 762 ? 1.657 12.979 -8.863 1.00 95.06 762 ASN A O 1
ATOM 6085 N N . LEU A 1 763 ? 2.002 14.413 -10.544 1.00 96.50 763 LEU A N 1
ATOM 6086 C CA . LEU A 1 763 ? 0.802 15.207 -10.257 1.00 96.50 763 LEU A CA 1
ATOM 6087 C C . LEU A 1 763 ? -0.481 14.383 -10.432 1.00 96.50 763 LEU A C 1
ATOM 6089 O O . LEU A 1 763 ? -1.372 14.412 -9.579 1.00 96.50 763 LEU A O 1
ATOM 6093 N N . MET A 1 764 ? -0.574 13.614 -11.516 1.00 95.81 764 MET A N 1
ATOM 6094 C CA . MET A 1 764 ? -1.721 12.747 -11.764 1.00 95.81 764 MET A CA 1
ATOM 6095 C C . MET A 1 764 ? -1.828 11.635 -10.721 1.00 95.81 764 MET A C 1
ATOM 6097 O O . MET A 1 764 ? -2.944 11.277 -10.342 1.00 95.81 764 MET A O 1
ATOM 6101 N N . ALA A 1 765 ? -0.709 11.119 -10.206 1.00 96.00 765 ALA A N 1
ATOM 6102 C CA . ALA A 1 765 ? -0.697 10.157 -9.110 1.00 96.00 765 ALA A CA 1
ATOM 6103 C C . ALA A 1 765 ? -1.242 10.772 -7.819 1.00 96.00 765 ALA A C 1
ATOM 6105 O O . ALA A 1 765 ? -1.983 10.100 -7.108 1.00 96.00 765 ALA A O 1
ATOM 6106 N N . VAL A 1 766 ? -0.966 12.049 -7.532 1.00 97.81 766 VAL A N 1
ATOM 6107 C CA . VAL A 1 766 ? -1.555 12.759 -6.380 1.00 97.81 766 VAL A CA 1
ATOM 6108 C C . VAL A 1 766 ? -3.080 12.839 -6.497 1.00 97.81 766 VAL A C 1
ATOM 6110 O O . VAL A 1 766 ? -3.788 12.570 -5.522 1.00 97.81 766 VAL A O 1
ATOM 6113 N N . TYR A 1 767 ? -3.612 13.150 -7.683 1.00 97.69 767 TYR A N 1
ATOM 6114 C CA . TYR A 1 767 ? -5.062 13.128 -7.920 1.00 97.69 767 TYR A CA 1
ATOM 6115 C C . TYR A 1 767 ? -5.631 11.705 -7.859 1.00 97.69 767 TYR A C 1
ATOM 6117 O O . TYR A 1 767 ? -6.647 11.473 -7.203 1.00 97.69 767 TYR A O 1
ATOM 6125 N N . GLY A 1 768 ? -4.949 10.732 -8.464 1.00 97.06 768 GLY A N 1
ATOM 6126 C CA . GLY A 1 768 ? -5.307 9.316 -8.381 1.00 97.06 768 GLY A CA 1
ATOM 6127 C C . GLY A 1 768 ? -5.378 8.834 -6.935 1.00 97.06 768 GLY A C 1
ATOM 6128 O O . GLY A 1 768 ? -6.366 8.219 -6.541 1.00 97.06 768 GLY A O 1
ATOM 6129 N N . TYR A 1 769 ? -4.396 9.206 -6.114 1.00 96.81 769 TYR A N 1
ATOM 6130 C CA . TYR A 1 769 ? -4.366 8.889 -4.694 1.00 96.81 769 TYR A CA 1
ATOM 6131 C C . TYR A 1 769 ? -5.507 9.562 -3.929 1.00 96.81 769 TYR A C 1
ATOM 6133 O O . TYR A 1 769 ? -6.135 8.921 -3.092 1.00 96.81 769 TYR A O 1
ATOM 6141 N N . GLY A 1 770 ? -5.826 10.827 -4.227 1.00 96.75 770 GLY A N 1
ATOM 6142 C CA . GLY A 1 770 ? -6.987 11.508 -3.649 1.00 96.75 770 GLY A CA 1
ATOM 6143 C C . GLY A 1 770 ? -8.282 10.725 -3.893 1.00 96.75 770 GLY A C 1
ATOM 6144 O O . GLY A 1 770 ? -9.049 10.463 -2.965 1.00 96.75 770 GLY A O 1
ATOM 6145 N N . LEU A 1 771 ? -8.515 10.278 -5.125 1.00 96.81 771 LEU A N 1
ATOM 6146 C CA . LEU A 1 771 ? -9.669 9.433 -5.423 1.00 96.81 771 LEU A CA 1
ATOM 6147 C C . LEU A 1 771 ? -9.578 8.057 -4.741 1.00 96.81 771 LEU A C 1
ATOM 6149 O O . LEU A 1 771 ? -10.576 7.612 -4.176 1.00 96.81 771 LEU A O 1
ATOM 6153 N N . GLN A 1 772 ? -8.404 7.419 -4.739 1.00 95.56 772 GLN A N 1
ATOM 6154 C CA . GLN A 1 772 ? -8.148 6.134 -4.080 1.00 95.56 772 GLN A CA 1
ATOM 6155 C C . GLN A 1 772 ? -8.508 6.196 -2.591 1.00 95.56 772 GLN A C 1
ATOM 6157 O O . GLN A 1 772 ? -9.383 5.458 -2.146 1.00 95.56 772 GLN A O 1
ATOM 6162 N N . ILE A 1 773 ? -7.915 7.113 -1.815 1.00 95.19 773 ILE A N 1
ATOM 6163 C CA . ILE A 1 773 ? -8.184 7.220 -0.370 1.00 95.19 773 ILE A CA 1
ATOM 6164 C C . ILE A 1 773 ? -9.666 7.503 -0.092 1.00 95.19 773 ILE A C 1
ATOM 6166 O O . ILE A 1 773 ? -10.241 6.959 0.855 1.00 95.19 773 ILE A O 1
ATOM 6170 N N . TYR A 1 774 ? -10.321 8.314 -0.928 1.00 96.12 774 TYR A N 1
ATOM 6171 C CA . TYR A 1 774 ? -11.756 8.559 -0.812 1.00 96.12 774 TYR A CA 1
ATOM 6172 C C . TYR A 1 774 ? -12.587 7.300 -1.079 1.00 96.12 774 TYR A C 1
ATOM 6174 O O . TYR A 1 774 ? -13.474 6.977 -0.288 1.00 96.12 774 TYR A O 1
ATOM 6182 N N . CYS A 1 775 ? -12.340 6.610 -2.190 1.00 95.44 775 CYS A N 1
ATOM 6183 C CA . CYS A 1 775 ? -13.112 5.448 -2.616 1.00 95.44 775 CYS A CA 1
ATOM 6184 C C . CYS A 1 775 ? -12.864 4.232 -1.721 1.00 95.44 775 CYS A C 1
ATOM 6186 O O . CYS A 1 775 ? -13.829 3.555 -1.370 1.00 95.44 775 CYS A O 1
ATOM 6188 N N . ASP A 1 776 ? -11.630 4.018 -1.270 1.00 93.69 776 ASP A N 1
ATOM 6189 C CA . ASP A 1 776 ? -11.277 3.000 -0.283 1.00 93.69 776 ASP A CA 1
ATOM 6190 C C . ASP A 1 776 ? -12.087 3.183 1.004 1.00 93.69 776 ASP A C 1
ATOM 6192 O O . ASP A 1 776 ? -12.874 2.321 1.403 1.00 93.69 776 ASP A O 1
ATOM 6196 N N . PHE A 1 777 ? -11.979 4.364 1.615 1.00 92.19 777 PHE A N 1
ATOM 6197 C CA . PHE A 1 777 ? -12.547 4.597 2.935 1.00 92.19 777 PHE A CA 1
ATOM 6198 C C . PHE A 1 777 ? -14.052 4.853 2.906 1.00 92.19 777 PHE A C 1
ATOM 6200 O O . PHE A 1 777 ? -14.811 4.325 3.728 1.00 92.19 777 PHE A O 1
ATOM 6207 N N . SER A 1 778 ? -14.537 5.615 1.926 1.00 94.75 778 SER A N 1
ATOM 6208 C CA . SER A 1 778 ? -15.977 5.741 1.717 1.00 94.75 778 SER A CA 1
ATOM 6209 C C . SER A 1 778 ? -16.596 4.403 1.331 1.00 94.75 778 SER A C 1
ATOM 6211 O O . SER A 1 778 ? -17.740 4.172 1.710 1.00 94.75 778 SER A O 1
ATOM 6213 N N . GLY A 1 779 ? -15.884 3.545 0.598 1.00 93.44 779 GLY A N 1
ATOM 6214 C CA . GLY A 1 779 ? -16.365 2.220 0.229 1.00 93.44 779 GLY A CA 1
ATOM 6215 C C . GLY A 1 779 ? -16.512 1.313 1.444 1.00 93.44 779 GLY A C 1
ATOM 6216 O O . GLY A 1 779 ? -17.594 0.781 1.688 1.00 93.44 779 GLY A O 1
ATOM 6217 N N . TYR A 1 780 ? -15.469 1.236 2.273 1.00 90.81 780 TYR A N 1
ATOM 6218 C CA . TYR A 1 780 ? -15.479 0.446 3.507 1.00 90.81 780 TYR A CA 1
ATOM 6219 C C . TYR A 1 780 ? -16.575 0.902 4.481 1.00 90.81 780 TYR A C 1
ATOM 6221 O O . TYR A 1 780 ? -17.298 0.085 5.051 1.00 90.81 780 TYR A O 1
ATOM 6229 N N . THR A 1 781 ? -16.753 2.218 4.635 1.00 93.06 781 THR A N 1
ATOM 6230 C CA . THR A 1 781 ? -17.804 2.772 5.505 1.00 93.06 781 THR A CA 1
ATOM 6231 C C . THR A 1 781 ? -19.211 2.615 4.932 1.00 93.06 781 THR A C 1
ATOM 6233 O O . THR A 1 781 ? -20.131 2.358 5.704 1.00 93.06 781 THR A O 1
ATOM 6236 N N . ASP A 1 782 ? -19.400 2.704 3.610 1.00 94.75 782 ASP A N 1
ATOM 6237 C CA . ASP A 1 782 ? -20.683 2.393 2.962 1.00 94.75 782 ASP A CA 1
ATOM 6238 C C . ASP A 1 782 ? -21.076 0.919 3.240 1.00 94.75 782 ASP A C 1
ATOM 6240 O O . ASP A 1 782 ? -22.213 0.657 3.645 1.00 94.75 782 ASP A O 1
ATOM 6244 N N . ILE A 1 783 ? -20.127 -0.027 3.131 1.00 93.38 783 ILE A N 1
ATOM 6245 C CA . ILE A 1 783 ? -20.339 -1.447 3.480 1.00 93.38 783 ILE A CA 1
ATOM 6246 C C . ILE A 1 783 ? -20.700 -1.589 4.963 1.00 93.38 783 ILE A C 1
ATOM 6248 O O . ILE A 1 783 ? -21.728 -2.182 5.285 1.00 93.38 783 ILE A O 1
ATOM 6252 N N . ALA A 1 784 ? -19.915 -0.995 5.868 1.00 93.62 784 ALA A N 1
ATOM 6253 C CA . ALA A 1 784 ? -20.162 -1.029 7.312 1.00 93.62 784 ALA A CA 1
ATOM 6254 C C . ALA A 1 784 ? -21.569 -0.534 7.689 1.00 93.62 784 ALA A C 1
ATOM 6256 O O . ALA A 1 784 ? -22.275 -1.181 8.466 1.00 93.62 784 ALA A O 1
ATOM 6257 N N . ILE A 1 785 ? -22.000 0.599 7.120 1.00 94.44 785 ILE A N 1
ATOM 6258 C CA . ILE A 1 785 ? -23.332 1.177 7.353 1.00 94.44 785 ILE A CA 1
ATOM 6259 C C . ILE A 1 785 ? -24.423 0.242 6.820 1.00 94.44 785 ILE A C 1
ATOM 6261 O O . ILE A 1 785 ? -25.429 0.039 7.501 1.00 94.44 785 ILE A O 1
ATOM 6265 N N . GLY A 1 786 ? -24.231 -0.356 5.640 1.00 94.00 786 GLY A N 1
ATOM 6266 C CA . GLY A 1 786 ? -25.166 -1.329 5.073 1.00 94.00 786 GLY A CA 1
ATOM 6267 C C . GLY A 1 786 ? -25.307 -2.590 5.933 1.00 94.00 786 GLY A C 1
ATOM 6268 O O . GLY A 1 786 ? -26.425 -2.979 6.271 1.00 94.00 786 GLY A O 1
ATOM 6269 N N . LEU A 1 787 ? -24.191 -3.185 6.362 1.00 93.19 787 LEU A N 1
ATOM 6270 C CA . LEU A 1 787 ? -24.178 -4.355 7.250 1.00 93.19 787 LEU A CA 1
ATOM 6271 C C . LEU A 1 787 ? -24.847 -4.051 8.597 1.00 93.19 787 LEU A C 1
ATOM 6273 O O . LEU A 1 787 ? -25.695 -4.818 9.057 1.00 93.19 787 LEU A O 1
ATOM 6277 N N . GLY A 1 788 ? -24.518 -2.905 9.202 1.00 93.88 788 GLY A N 1
ATOM 6278 C CA . GLY A 1 788 ? -25.156 -2.440 10.433 1.00 93.88 788 GLY A CA 1
ATOM 6279 C C . GLY A 1 788 ? -26.669 -2.301 10.273 1.00 93.88 788 GLY A C 1
ATOM 6280 O O . GLY A 1 788 ? -27.424 -2.789 11.118 1.00 93.88 788 GLY A O 1
ATOM 6281 N N . LEU A 1 789 ? -27.118 -1.724 9.151 1.00 93.19 789 LEU A N 1
ATOM 6282 C CA . LEU A 1 789 ? -28.537 -1.526 8.865 1.00 93.19 789 LEU A CA 1
ATOM 6283 C C . LEU A 1 789 ? -29.284 -2.859 8.707 1.00 93.19 789 LEU A C 1
ATOM 6285 O O . LEU A 1 789 ? -30.373 -2.993 9.261 1.00 93.19 789 LEU A O 1
ATOM 6289 N N . LEU A 1 790 ? -28.698 -3.867 8.046 1.00 92.25 790 LEU A N 1
ATOM 6290 C CA . LEU A 1 790 ? -29.287 -5.216 7.942 1.00 92.25 790 LEU A CA 1
ATOM 6291 C C . LEU A 1 790 ? -29.486 -5.878 9.317 1.00 92.25 790 LEU A C 1
ATOM 6293 O O . LEU A 1 790 ? -30.508 -6.535 9.545 1.00 92.25 790 LEU A O 1
ATOM 6297 N N . LEU A 1 791 ? -28.550 -5.648 10.243 1.00 92.81 791 LEU A N 1
ATOM 6298 C CA . LEU A 1 791 ? -28.612 -6.105 11.638 1.00 92.81 791 LEU A CA 1
ATOM 6299 C C . LEU A 1 791 ? -29.522 -5.232 12.528 1.00 92.81 791 LEU A C 1
ATOM 6301 O O . LEU A 1 791 ? -29.776 -5.581 13.681 1.00 92.81 791 LEU A O 1
ATOM 6305 N N . GLY A 1 792 ? -30.074 -4.136 11.992 1.00 91.81 792 GLY A N 1
ATOM 6306 C CA . GLY A 1 792 ? -31.042 -3.258 12.659 1.00 91.81 792 GLY A CA 1
ATOM 6307 C C . GLY A 1 792 ? -30.445 -2.024 13.343 1.00 91.81 792 GLY A C 1
ATOM 6308 O O . GLY A 1 792 ? -31.179 -1.298 14.017 1.00 91.81 792 GLY A O 1
ATOM 6309 N N . PHE A 1 793 ? -29.149 -1.758 13.161 1.00 93.69 793 PHE A N 1
ATOM 6310 C CA . PHE A 1 793 ? -28.425 -0.641 13.772 1.00 93.69 793 PHE A CA 1
ATOM 6311 C C . PHE A 1 793 ? -28.117 0.451 12.744 1.00 93.69 793 PHE A C 1
ATOM 6313 O O . PHE A 1 793 ? -27.618 0.187 11.652 1.00 93.69 793 PHE A O 1
ATOM 6320 N N . ARG A 1 794 ? -28.406 1.709 13.084 1.00 94.12 794 ARG A N 1
ATOM 6321 C CA . ARG A 1 794 ? -28.217 2.859 12.186 1.00 94.12 794 ARG A CA 1
ATOM 6322 C C . ARG A 1 794 ? -26.917 3.570 12.547 1.00 94.12 794 ARG A C 1
ATOM 6324 O O . ARG A 1 794 ? -26.858 4.299 13.537 1.00 94.12 794 ARG A O 1
ATOM 6331 N N . LEU A 1 795 ? -25.884 3.322 11.743 1.00 93.56 795 LEU A N 1
ATOM 6332 C CA . LEU A 1 795 ? -24.562 3.938 11.874 1.00 93.56 795 LEU A CA 1
ATOM 6333 C C . LEU A 1 795 ? -24.522 5.327 11.200 1.00 93.56 795 LEU A C 1
ATOM 6335 O O . LEU A 1 795 ? -25.228 5.545 10.210 1.00 93.56 795 LEU A O 1
ATOM 6339 N N . PRO A 1 796 ? -23.715 6.280 11.708 1.00 92.38 796 PRO A N 1
ATOM 6340 C CA . PRO A 1 796 ? -23.614 7.618 11.138 1.00 92.38 796 PRO A CA 1
ATOM 6341 C C . PRO A 1 796 ? -22.855 7.623 9.804 1.00 92.38 796 PRO A C 1
ATOM 6343 O O . PRO A 1 796 ? -21.945 6.828 9.576 1.00 92.38 796 PRO A O 1
ATOM 6346 N N . LEU A 1 797 ? -23.192 8.578 8.934 1.00 91.75 797 LEU A N 1
ATOM 6347 C CA . LEU A 1 797 ? -22.468 8.811 7.682 1.00 91.75 797 LEU A CA 1
ATOM 6348 C C . LEU A 1 797 ? -21.050 9.318 7.957 1.00 91.75 797 LEU A C 1
ATOM 6350 O O . LEU A 1 797 ? -20.866 10.219 8.779 1.00 91.75 797 LEU A O 1
ATOM 6354 N N . ASN A 1 798 ? -20.073 8.800 7.208 1.00 93.88 798 ASN A N 1
ATOM 6355 C CA . ASN A 1 798 ? -18.683 9.233 7.338 1.00 93.88 798 ASN A CA 1
ATOM 6356 C C . ASN A 1 798 ? -18.206 10.175 6.220 1.00 93.88 798 ASN A C 1
ATOM 6358 O O . ASN A 1 798 ? -17.274 10.947 6.429 1.00 93.88 798 ASN A O 1
ATOM 6362 N N . PHE A 1 799 ? -18.855 10.153 5.051 1.00 94.94 799 PHE A N 1
ATOM 6363 C CA . PHE A 1 799 ? -18.463 10.963 3.898 1.00 94.94 799 PHE A CA 1
ATOM 6364 C C . PHE A 1 799 ? -19.658 11.610 3.201 1.00 94.94 799 PHE A C 1
ATOM 6366 O O . PHE A 1 799 ? -20.699 10.980 3.024 1.00 94.94 799 PHE A O 1
ATOM 6373 N N . ASN A 1 800 ? -19.482 12.852 2.741 1.00 94.12 800 ASN A N 1
ATOM 6374 C CA . ASN A 1 800 ? -20.490 13.596 1.982 1.00 94.12 800 ASN A CA 1
ATOM 6375 C C . ASN A 1 800 ? -19.875 14.439 0.846 1.00 94.12 800 ASN A C 1
ATOM 6377 O O . ASN A 1 800 ? -19.749 15.662 0.948 1.00 94.12 800 ASN A O 1
ATOM 6381 N N . SER A 1 801 ? -19.495 13.769 -0.248 1.00 93.94 801 SER A N 1
ATOM 6382 C CA . SER A 1 801 ? -18.867 14.370 -1.440 1.00 93.94 801 SER A CA 1
ATOM 6383 C C . SER A 1 801 ? -17.771 15.410 -1.097 1.00 93.94 801 SER A C 1
ATOM 6385 O O . SER A 1 801 ? -17.887 16.572 -1.490 1.00 93.94 801 SER A O 1
ATOM 6387 N N . PRO A 1 802 ? -16.712 15.033 -0.350 1.00 96.00 802 PRO A N 1
ATOM 6388 C CA . PRO A 1 802 ? -15.737 15.964 0.236 1.00 96.00 802 PRO A CA 1
ATOM 6389 C C . PRO A 1 802 ? -15.042 16.907 -0.753 1.00 96.00 802 PRO A C 1
ATOM 6391 O O . PRO A 1 802 ? -14.900 18.085 -0.446 1.00 96.00 802 PRO A O 1
ATOM 6394 N N . TYR A 1 803 ? -14.689 16.454 -1.962 1.00 96.38 803 TYR A N 1
ATOM 6395 C CA . TYR A 1 803 ? -14.049 17.327 -2.964 1.00 96.38 803 TYR A CA 1
ATOM 6396 C C . TYR A 1 803 ? -14.972 18.390 -3.589 1.00 96.38 803 TYR A C 1
ATOM 6398 O O . TYR A 1 803 ? -14.509 19.197 -4.381 1.00 96.38 803 TYR A O 1
ATOM 6406 N N . LYS A 1 804 ? -16.260 18.440 -3.211 1.00 95.00 804 LYS A N 1
ATOM 6407 C CA . LYS A 1 804 ? -17.157 19.568 -3.533 1.00 95.00 804 LYS A CA 1
ATOM 6408 C C . LYS A 1 804 ? -17.061 20.726 -2.539 1.00 95.00 804 LYS A C 1
ATOM 6410 O O . LYS A 1 804 ? -17.822 21.685 -2.653 1.00 95.00 804 LYS A O 1
ATOM 6415 N N . ALA A 1 805 ? -16.212 20.610 -1.521 1.00 95.31 805 ALA A N 1
ATOM 6416 C CA . ALA A 1 805 ? -16.097 21.614 -0.481 1.00 95.31 805 ALA A CA 1
ATOM 6417 C C . ALA A 1 805 ? -15.562 22.938 -1.033 1.00 95.31 805 ALA A C 1
ATOM 6419 O O . ALA A 1 805 ? -14.546 22.962 -1.721 1.00 95.31 805 ALA A O 1
ATOM 6420 N N . ALA A 1 806 ? -16.216 24.046 -0.683 1.00 92.00 806 ALA A N 1
ATOM 6421 C CA . ALA A 1 806 ? -15.788 25.379 -1.118 1.00 92.00 806 ALA A CA 1
ATOM 6422 C C . ALA A 1 806 ? -14.683 25.986 -0.232 1.00 92.00 806 ALA A C 1
ATOM 6424 O O . ALA A 1 806 ? -14.161 27.049 -0.543 1.00 92.00 806 ALA A O 1
ATOM 6425 N N . ASN A 1 807 ? -14.379 25.380 0.914 1.00 93.12 807 ASN A N 1
ATOM 6426 C CA . ASN A 1 807 ? -13.276 25.770 1.791 1.00 93.12 807 ASN A CA 1
ATOM 6427 C C . ASN A 1 807 ? -12.893 24.603 2.712 1.00 93.12 807 ASN A C 1
ATOM 6429 O O . ASN A 1 807 ? -13.622 23.614 2.822 1.00 93.12 807 ASN A O 1
ATOM 6433 N N . VAL A 1 808 ? -11.773 24.737 3.425 1.00 94.56 808 VAL A N 1
ATOM 6434 C CA . VAL A 1 808 ? -11.240 23.679 4.300 1.00 94.56 808 VAL A CA 1
ATOM 6435 C C . VAL A 1 808 ? -12.171 23.357 5.480 1.00 94.56 808 VAL A C 1
ATOM 6437 O O . VAL A 1 808 ? -12.250 22.202 5.894 1.00 94.56 808 VAL A O 1
ATOM 6440 N N . SER A 1 809 ? -12.944 24.321 5.997 1.00 93.62 809 SER A N 1
ATOM 6441 C CA . SER A 1 809 ? -13.941 24.037 7.044 1.00 93.62 809 SER A CA 1
ATOM 6442 C C . SER A 1 809 ? -15.098 23.179 6.520 1.00 93.62 809 SER A C 1
ATOM 6444 O O . SER A 1 809 ? -15.524 22.243 7.194 1.00 93.62 809 SER A O 1
ATOM 6446 N N . ASP A 1 810 ? -15.587 23.460 5.309 1.00 94.56 810 ASP A N 1
ATOM 6447 C CA . ASP A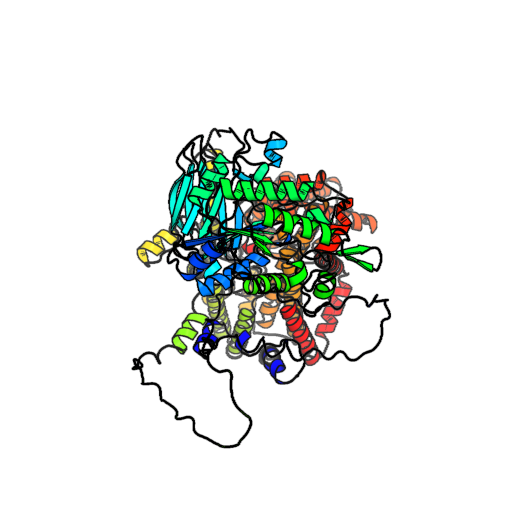 1 810 ? -16.595 22.646 4.617 1.00 94.56 810 ASP A CA 1
ATOM 6448 C C . ASP A 1 810 ? -16.049 21.248 4.276 1.00 94.56 810 ASP A C 1
ATOM 6450 O O . ASP A 1 810 ? -16.745 20.252 4.463 1.00 94.56 810 ASP A O 1
ATOM 6454 N N . PHE A 1 811 ? -14.770 21.140 3.897 1.00 96.56 811 PHE A N 1
ATOM 6455 C CA . PHE A 1 811 ? -14.112 19.850 3.660 1.00 96.56 811 PHE A CA 1
ATOM 6456 C C . PHE A 1 811 ? -14.179 18.948 4.898 1.00 96.56 811 PHE A C 1
ATOM 6458 O O . PHE A 1 811 ? -14.666 17.823 4.808 1.00 96.56 811 PHE A O 1
ATOM 6465 N N . TRP A 1 812 ? -13.820 19.455 6.080 1.00 95.88 812 TRP A N 1
ATOM 6466 C CA . TRP A 1 812 ? -13.875 18.694 7.339 1.00 95.88 812 TRP A CA 1
ATOM 6467 C C . TRP A 1 812 ? -15.292 18.405 7.861 1.00 95.88 812 TRP A C 1
ATOM 6469 O O . TRP A 1 812 ? -15.459 17.581 8.762 1.00 95.88 812 TRP A O 1
ATOM 6479 N N . LYS A 1 813 ? -16.329 19.044 7.303 1.00 95.38 813 LYS A N 1
ATOM 6480 C CA . LYS A 1 813 ? -17.744 18.681 7.532 1.00 95.38 813 LYS A CA 1
ATOM 6481 C C . LYS A 1 813 ? -18.223 17.560 6.602 1.00 95.38 813 LYS A C 1
ATOM 6483 O O . LYS A 1 813 ? -19.326 17.051 6.788 1.00 95.38 813 LYS A O 1
ATOM 6488 N N . ARG A 1 814 ? -17.415 17.189 5.604 1.00 96.50 814 ARG A N 1
ATOM 6489 C CA . ARG A 1 814 ? -17.734 16.212 4.550 1.00 96.50 814 ARG A CA 1
ATOM 6490 C C . ARG A 1 814 ? -16.769 15.031 4.491 1.00 96.50 814 ARG A C 1
ATOM 6492 O O . ARG A 1 814 ? -17.134 13.999 3.932 1.00 96.50 814 ARG A O 1
ATOM 6499 N N . TRP A 1 815 ? -15.556 15.192 5.008 1.00 96.25 815 TRP A N 1
ATOM 6500 C CA . TRP A 1 815 ? -14.502 14.188 5.081 1.00 96.25 815 TRP A CA 1
ATOM 6501 C C . TRP A 1 815 ? -14.423 13.609 6.491 1.00 96.25 815 TRP A C 1
ATOM 6503 O O . TRP A 1 815 ? -14.387 14.373 7.455 1.00 96.25 815 TRP A O 1
ATOM 6513 N N . HIS A 1 816 ? -14.379 12.278 6.599 1.00 93.81 816 HIS A N 1
ATOM 6514 C CA . HIS A 1 816 ? -14.222 11.544 7.859 1.00 93.81 816 HIS A CA 1
ATOM 6515 C C . HIS A 1 816 ? -15.053 12.149 9.011 1.00 93.81 816 HIS A C 1
ATOM 6517 O O . HIS A 1 816 ? -14.547 12.481 10.088 1.00 93.81 816 HIS A O 1
ATOM 6523 N N . ILE A 1 817 ? -16.347 12.348 8.744 1.00 95.88 817 ILE A N 1
ATOM 6524 C CA . ILE A 1 817 ? -17.271 13.133 9.570 1.00 95.88 817 ILE A CA 1
ATOM 6525 C C . ILE A 1 817 ? -17.313 12.603 11.003 1.00 95.88 817 ILE A C 1
ATOM 6527 O O . ILE A 1 817 ? -17.376 13.406 11.935 1.00 95.88 817 ILE A O 1
ATOM 6531 N N . SER A 1 818 ? -17.248 11.284 11.210 1.00 94.06 818 SER A N 1
ATOM 6532 C CA . SER A 1 818 ? -17.267 10.701 12.555 1.00 94.06 818 SER A CA 1
ATOM 6533 C C . SER A 1 818 ? -16.049 11.115 13.385 1.00 94.06 818 SER A C 1
ATOM 6535 O O . SER A 1 818 ? -16.211 11.538 14.530 1.00 94.06 818 SER A O 1
ATOM 6537 N N . LEU A 1 819 ? -14.847 11.078 12.799 1.00 93.06 819 LEU A N 1
ATOM 6538 C CA . LEU A 1 819 ? -13.610 11.515 13.454 1.00 93.06 819 LEU A CA 1
ATOM 6539 C C . LEU A 1 819 ? -13.620 13.023 13.692 1.00 93.06 819 LEU A C 1
ATOM 6541 O O . LEU A 1 819 ? -13.368 13.469 14.807 1.00 93.06 819 LEU A O 1
ATOM 6545 N N . SER A 1 820 ? -13.972 13.807 12.672 1.00 94.62 820 SER A N 1
ATOM 6546 C CA . SER A 1 820 ? -14.080 15.270 12.761 1.00 94.62 820 SER A CA 1
ATOM 6547 C C . SER A 1 820 ? -15.020 15.695 13.895 1.00 94.62 820 SER A C 1
ATOM 6549 O O . SER A 1 820 ? -14.680 16.519 14.749 1.00 94.62 820 SER A O 1
ATOM 6551 N N . ARG A 1 821 ? -16.191 15.053 13.985 1.00 94.88 821 ARG A N 1
ATOM 6552 C CA . ARG A 1 821 ? -17.149 15.229 15.080 1.00 94.88 821 ARG A CA 1
ATOM 6553 C C . ARG A 1 821 ? -16.552 14.818 16.427 1.00 94.88 821 ARG A C 1
ATOM 6555 O O . ARG A 1 821 ? -16.777 15.518 17.413 1.00 94.88 821 ARG A O 1
ATOM 6562 N N . TRP A 1 822 ? -15.840 13.695 16.502 1.00 94.81 822 TRP A N 1
ATOM 6563 C CA . TRP A 1 822 ? -15.208 13.228 17.740 1.00 94.81 822 TRP A CA 1
ATOM 6564 C C . TRP A 1 822 ? -14.144 14.218 18.239 1.00 94.81 822 TRP A C 1
ATOM 6566 O O . TRP A 1 822 ? -14.247 14.703 19.366 1.00 94.81 822 TRP A O 1
ATOM 6576 N N . LEU A 1 823 ? -13.199 14.615 17.380 1.00 95.31 823 LEU A N 1
ATOM 6577 C CA . LEU A 1 823 ? -12.158 15.601 17.696 1.00 95.31 823 LEU A CA 1
ATOM 6578 C C . LEU A 1 823 ? -12.773 16.931 18.140 1.00 95.31 823 LEU A C 1
ATOM 6580 O O . LEU A 1 823 ? -12.348 17.516 19.135 1.00 95.31 823 LEU A O 1
ATOM 6584 N N . LYS A 1 824 ? -13.830 17.388 17.464 1.00 94.12 824 LYS A N 1
ATOM 6585 C CA . LYS A 1 824 ? -14.543 18.604 17.860 1.00 94.12 824 LYS A CA 1
ATOM 6586 C C . LYS A 1 824 ? -15.120 18.497 19.279 1.00 94.12 824 LYS A C 1
ATOM 6588 O O . LYS A 1 824 ? -14.878 19.373 20.109 1.00 94.12 824 LYS A O 1
ATOM 6593 N N . ASP A 1 825 ? -15.877 17.441 19.570 1.00 93.88 825 ASP A N 1
ATOM 6594 C CA . ASP A 1 825 ? -16.693 17.378 20.791 1.00 93.88 825 ASP A CA 1
ATOM 6595 C C . ASP A 1 825 ? -15.924 16.897 22.035 1.00 93.88 825 ASP A C 1
ATOM 6597 O O . ASP A 1 825 ? -16.251 17.302 23.161 1.00 93.88 825 ASP A O 1
ATOM 6601 N N . TYR A 1 826 ? -14.897 16.063 21.852 1.00 94.44 826 TYR A N 1
ATOM 6602 C CA . TYR A 1 826 ? -14.120 15.474 22.947 1.00 94.44 826 TYR A CA 1
ATOM 6603 C C . TYR A 1 826 ? -12.748 16.129 23.147 1.00 94.44 826 TYR A C 1
ATOM 6605 O O . TYR A 1 826 ? -12.282 16.168 24.285 1.00 94.44 826 TYR A O 1
ATOM 6613 N N . LEU A 1 827 ? -12.145 16.729 22.113 1.00 94.25 827 LEU A N 1
ATOM 6614 C CA . LEU A 1 827 ? -10.841 17.399 22.211 1.00 94.25 827 LEU A CA 1
ATOM 6615 C C . LEU A 1 827 ? -10.972 18.929 22.133 1.00 94.25 827 LEU A C 1
ATOM 6617 O O . LEU A 1 827 ? -10.726 19.619 23.122 1.00 94.25 827 LEU A O 1
ATOM 6621 N N . TYR A 1 828 ? -11.434 19.472 21.007 1.00 94.44 828 TYR A N 1
ATOM 6622 C CA . TYR A 1 828 ? -11.476 20.919 20.761 1.00 94.44 828 TYR A CA 1
ATOM 6623 C C . TYR A 1 828 ? -12.331 21.686 21.785 1.00 94.44 828 TYR A C 1
ATOM 6625 O O . TYR A 1 828 ? -11.872 22.670 22.370 1.00 94.44 828 TYR A O 1
ATOM 6633 N N . ILE A 1 829 ? -13.561 21.228 22.058 1.00 93.31 829 ILE A N 1
ATOM 6634 C CA . ILE A 1 829 ? -14.434 21.850 23.071 1.00 93.31 829 ILE A CA 1
ATOM 6635 C C . ILE A 1 829 ? -13.821 21.735 24.476 1.00 93.31 829 ILE A C 1
ATOM 6637 O O . ILE A 1 829 ? -13.920 22.677 25.263 1.00 93.31 829 ILE A O 1
ATOM 6641 N N . SER A 1 830 ? -13.146 20.623 24.782 1.00 91.56 830 SER A N 1
ATOM 6642 C CA . SER A 1 830 ? -12.476 20.408 26.074 1.00 91.56 830 SER A CA 1
ATOM 6643 C C . SER A 1 830 ? -11.300 21.368 26.295 1.00 91.56 830 SER A C 1
ATOM 6645 O O . SER A 1 830 ? -11.089 21.813 27.419 1.00 91.56 830 SER A O 1
ATOM 6647 N N . LEU A 1 831 ? -10.589 21.762 25.231 1.00 91.88 831 LEU A N 1
ATOM 6648 C CA . LEU A 1 831 ? -9.515 22.772 25.265 1.00 91.88 831 LEU A CA 1
ATOM 6649 C C . LEU A 1 831 ? -10.028 24.220 25.429 1.00 91.88 831 LEU A C 1
ATOM 6651 O O . LEU A 1 831 ? -9.241 25.159 25.593 1.00 91.88 831 LEU A O 1
ATOM 6655 N N . GLY A 1 832 ? -11.350 24.412 25.403 1.00 89.00 832 GLY A N 1
ATOM 6656 C CA . GLY A 1 832 ? -12.029 25.702 25.520 1.00 89.00 832 GLY A CA 1
ATOM 6657 C C . GLY A 1 832 ? -12.811 26.102 24.269 1.00 89.00 832 GLY A C 1
ATOM 6658 O O . GLY A 1 832 ? -13.599 27.042 24.333 1.00 89.00 832 GLY A O 1
ATOM 6659 N N . GLY A 1 833 ? -12.656 25.393 23.147 1.00 90.38 833 GLY A N 1
ATOM 6660 C CA . GLY A 1 833 ? -13.323 25.714 21.885 1.00 90.38 833 GLY A CA 1
ATOM 6661 C C . GLY A 1 833 ? -13.053 27.155 21.437 1.00 90.38 833 GLY A C 1
ATOM 6662 O O . GLY A 1 833 ? -11.901 27.586 21.420 1.00 90.38 833 GLY A O 1
ATOM 6663 N N . ASN A 1 834 ? -14.125 27.898 21.139 1.00 88.38 834 ASN A N 1
ATOM 6664 C CA . ASN A 1 834 ? -14.083 29.331 20.804 1.00 88.38 834 ASN A CA 1
ATOM 6665 C C . ASN A 1 834 ? -14.052 30.262 22.039 1.00 88.38 834 ASN A C 1
ATOM 6667 O O . ASN A 1 834 ? -14.159 31.481 21.911 1.00 88.38 834 ASN A O 1
ATOM 6671 N N . ARG A 1 835 ? -13.998 29.715 23.260 1.00 83.38 835 ARG A N 1
ATOM 6672 C CA . ARG A 1 835 ? -13.985 30.513 24.496 1.00 83.38 835 ARG A CA 1
ATOM 6673 C C . ARG A 1 835 ? -12.575 31.062 24.736 1.00 83.38 835 ARG A C 1
ATOM 6675 O O . ARG A 1 835 ? -11.593 30.500 24.260 1.00 83.38 835 ARG A O 1
ATOM 6682 N N . LYS A 1 836 ? -12.468 32.120 25.547 1.00 86.00 836 LYS A N 1
ATOM 6683 C CA . LYS A 1 836 ? -11.193 32.780 25.906 1.00 86.00 836 LYS A CA 1
ATOM 6684 C C . LYS A 1 836 ? -10.467 33.471 24.729 1.00 86.00 836 LYS A C 1
ATOM 6686 O O . LYS A 1 836 ? -9.243 33.562 24.726 1.00 86.00 836 LYS A O 1
ATOM 6691 N N . GLY A 1 837 ? -11.219 33.988 23.754 1.00 88.56 837 GLY A N 1
ATOM 6692 C CA . GLY A 1 837 ? -10.721 34.925 22.737 1.00 88.56 837 GLY A CA 1
ATOM 6693 C C . GLY A 1 837 ? -10.214 34.305 21.426 1.00 88.56 837 GLY A C 1
ATOM 6694 O O . GLY A 1 837 ? -10.115 33.085 21.263 1.00 88.56 837 GLY A O 1
ATOM 6695 N N . LYS A 1 838 ? -9.889 35.184 20.464 1.00 89.50 838 LYS A N 1
ATOM 6696 C CA . LYS A 1 838 ? -9.500 34.821 19.086 1.00 89.50 838 LYS A CA 1
ATOM 6697 C C . LYS A 1 838 ? -8.195 34.014 19.036 1.00 89.50 838 LYS A C 1
ATOM 6699 O O . LYS A 1 838 ? -8.135 32.998 18.348 1.00 89.50 838 LYS A O 1
ATOM 6704 N N . PHE A 1 839 ? -7.186 34.402 19.821 1.00 90.88 839 PHE A N 1
ATOM 6705 C CA . PHE A 1 839 ? -5.897 33.699 19.869 1.00 90.88 839 PHE A CA 1
ATOM 6706 C C . PHE A 1 839 ? -6.036 32.260 20.386 1.00 90.88 839 PHE A C 1
ATOM 6708 O O . PHE A 1 839 ? -5.573 31.318 19.745 1.00 90.88 839 PHE A O 1
ATOM 6715 N N . ARG A 1 840 ? -6.755 32.061 21.504 1.00 92.06 840 ARG A N 1
ATOM 6716 C CA . ARG A 1 840 ? -6.978 30.718 22.063 1.00 92.06 840 ARG A CA 1
ATOM 6717 C C . ARG A 1 840 ? -7.772 29.829 21.110 1.00 92.06 840 ARG A C 1
ATOM 6719 O O . ARG A 1 840 ? -7.496 28.638 21.028 1.00 92.06 840 ARG A O 1
ATOM 6726 N N . THR A 1 841 ? -8.702 30.410 20.354 1.00 9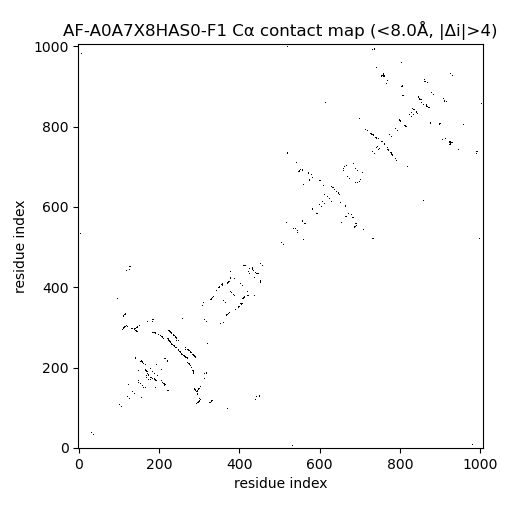2.62 841 THR A N 1
ATOM 6727 C CA . THR A 1 841 ? -9.456 29.700 19.314 1.00 92.62 841 THR A CA 1
ATOM 6728 C C . THR A 1 841 ? -8.531 29.131 18.237 1.00 92.62 841 THR A C 1
ATOM 6730 O O . THR A 1 841 ? -8.635 27.948 17.917 1.00 92.62 841 THR A O 1
ATOM 6733 N N . ILE A 1 842 ? -7.603 29.941 17.715 1.00 93.94 842 ILE A N 1
ATOM 6734 C CA . ILE A 1 842 ? -6.625 29.513 16.701 1.00 93.94 842 ILE A CA 1
ATOM 6735 C C . ILE A 1 842 ? -5.701 28.430 17.267 1.00 93.94 842 ILE A C 1
ATOM 6737 O O . ILE A 1 842 ? -5.529 27.387 16.640 1.00 93.94 842 ILE A O 1
ATOM 6741 N N . LEU A 1 843 ? -5.177 28.628 18.480 1.00 94.81 843 LEU A N 1
ATOM 6742 C CA . LEU A 1 843 ? -4.327 27.639 19.144 1.00 94.81 843 LEU A CA 1
ATOM 6743 C C . LEU A 1 843 ? -5.058 26.302 19.345 1.00 94.81 843 LEU A C 1
ATOM 6745 O O . LEU A 1 843 ? -4.505 25.245 19.055 1.00 94.81 843 LEU A O 1
ATOM 6749 N N . ASN A 1 844 ? -6.317 26.337 19.789 1.00 95.62 844 ASN A N 1
ATOM 6750 C CA . ASN A 1 844 ? -7.132 25.138 19.973 1.00 95.62 844 ASN A CA 1
ATOM 6751 C C . ASN A 1 844 ? -7.368 24.401 18.644 1.00 95.62 844 ASN A C 1
ATOM 6753 O O . ASN A 1 844 ? -7.336 23.170 18.624 1.00 95.62 844 ASN A O 1
ATOM 6757 N N . VAL A 1 845 ? -7.581 25.125 17.537 1.00 94.56 845 VAL A N 1
ATOM 6758 C CA . VAL A 1 845 ? -7.689 24.535 16.189 1.00 94.56 845 VAL A CA 1
ATOM 6759 C C . VAL A 1 845 ? -6.371 23.873 15.785 1.00 94.56 845 VAL A C 1
ATOM 6761 O O . VAL A 1 845 ? -6.390 22.713 15.379 1.00 94.56 845 VAL A O 1
ATOM 6764 N N . MET A 1 846 ? -5.237 24.558 15.959 1.00 96.75 846 MET A N 1
ATOM 6765 C CA . MET A 1 846 ? -3.912 24.013 15.645 1.00 96.75 846 MET A CA 1
ATOM 6766 C C . MET A 1 846 ? -3.620 22.734 16.429 1.00 96.75 846 MET A C 1
ATOM 6768 O O . MET A 1 846 ? -3.286 21.718 15.828 1.00 96.75 846 MET A O 1
ATOM 6772 N N . ILE A 1 847 ? -3.820 22.745 17.751 1.00 96.56 847 ILE A N 1
ATOM 6773 C CA . ILE A 1 847 ? -3.618 21.562 18.604 1.00 96.56 847 ILE A CA 1
ATOM 6774 C C . ILE A 1 847 ? -4.528 20.414 18.156 1.00 96.56 847 ILE A C 1
ATOM 6776 O O . ILE A 1 847 ? -4.075 19.279 18.038 1.00 96.56 847 ILE A O 1
ATOM 6780 N N . THR A 1 848 ? -5.800 20.703 17.864 1.00 96.44 848 THR A N 1
ATOM 6781 C CA . THR A 1 848 ? -6.759 19.680 17.417 1.00 96.44 848 THR A CA 1
ATOM 6782 C C . THR A 1 848 ? -6.315 19.036 16.105 1.00 96.44 848 THR A C 1
ATOM 6784 O O . THR A 1 848 ? -6.387 17.817 15.976 1.00 96.44 848 THR A O 1
ATOM 6787 N N . MET A 1 849 ? -5.826 19.828 15.148 1.00 96.94 849 MET A N 1
ATOM 6788 C CA . MET A 1 849 ? -5.396 19.315 13.847 1.00 96.94 849 MET A CA 1
ATOM 6789 C C . MET A 1 849 ? -4.039 18.611 13.888 1.00 96.94 849 MET A C 1
ATOM 6791 O O . MET A 1 849 ? -3.882 17.597 13.216 1.00 96.94 849 MET A O 1
ATOM 6795 N N . LEU A 1 850 ? -3.088 19.075 14.701 1.00 96.81 850 LEU A N 1
ATOM 6796 C CA . LEU A 1 850 ? -1.806 18.391 14.913 1.00 96.81 850 LEU A CA 1
ATOM 6797 C C . LEU A 1 850 ? -2.010 17.024 15.576 1.00 96.81 850 LEU A C 1
ATOM 6799 O O . LEU A 1 850 ? -1.468 16.029 15.103 1.00 96.81 850 LEU A O 1
ATOM 6803 N N . LEU A 1 851 ? -2.845 16.958 16.621 1.00 94.88 851 LEU A N 1
ATOM 6804 C CA . LEU A 1 851 ? -3.201 15.693 17.271 1.00 94.88 851 LEU A CA 1
ATOM 6805 C C . LEU A 1 851 ? -4.041 14.794 16.354 1.00 94.88 851 LEU A C 1
ATOM 6807 O O . LEU A 1 851 ? -3.869 13.580 16.376 1.00 94.88 851 LEU A O 1
ATOM 6811 N N . GLY A 1 852 ? -4.910 15.375 15.521 1.00 93.88 852 GLY A N 1
ATOM 6812 C CA . GLY A 1 852 ? -5.633 14.644 14.477 1.00 93.88 852 GLY A CA 1
ATOM 6813 C C . GLY A 1 852 ? -4.701 14.055 13.413 1.00 93.88 852 GLY A C 1
ATOM 6814 O O . GLY A 1 852 ? -4.893 12.916 13.000 1.00 93.88 852 GLY A O 1
ATOM 6815 N N . GLY A 1 853 ? -3.660 14.792 13.017 1.00 93.94 853 GLY A N 1
ATOM 6816 C CA . GLY A 1 853 ? -2.586 14.294 12.158 1.00 93.94 853 GLY A CA 1
ATOM 6817 C C . GLY A 1 853 ? -1.834 13.141 12.816 1.00 93.94 853 GLY A C 1
ATOM 6818 O O . GLY A 1 853 ? -1.789 12.049 12.262 1.00 93.94 853 GLY A O 1
ATOM 6819 N N . LEU A 1 854 ? -1.340 13.338 14.041 1.00 91.81 854 LEU A N 1
ATOM 6820 C CA . LEU A 1 854 ? -0.631 12.304 14.804 1.00 91.81 854 LEU A CA 1
ATOM 6821 C C . LEU A 1 854 ? -1.475 11.035 15.012 1.00 91.81 854 LEU A C 1
ATOM 6823 O O . LEU A 1 854 ? -0.949 9.926 14.952 1.00 91.81 854 LEU A O 1
ATOM 6827 N N . TRP A 1 855 ? -2.793 11.182 15.192 1.00 92.06 855 TRP A N 1
ATOM 6828 C CA . TRP A 1 855 ? -3.715 10.049 15.277 1.00 92.06 855 TRP A CA 1
ATOM 6829 C C . TRP A 1 855 ? -3.709 9.182 14.016 1.00 92.06 855 TRP A C 1
ATOM 6831 O O . TRP A 1 855 ? -3.882 7.969 14.125 1.00 92.06 855 TRP A O 1
ATOM 6841 N N . HIS A 1 856 ? -3.493 9.758 12.831 1.00 89.00 856 HIS A N 1
ATOM 6842 C CA . HIS A 1 856 ? -3.427 8.983 11.594 1.00 89.00 856 HIS A CA 1
ATOM 6843 C C . HIS A 1 856 ? -2.175 8.106 11.530 1.00 89.00 856 HIS A C 1
ATOM 6845 O O . HIS A 1 856 ? -2.317 6.919 11.254 1.00 89.00 856 HIS A O 1
ATOM 6851 N N . GLY A 1 857 ? -0.999 8.615 11.899 1.00 87.00 857 GLY A N 1
ATOM 6852 C CA . GLY A 1 857 ? 0.218 7.805 11.946 1.00 87.00 857 GLY A CA 1
ATOM 6853 C C . GLY A 1 857 ? 1.364 8.457 12.717 1.00 87.00 857 GLY A C 1
ATOM 6854 O O . GLY A 1 857 ? 1.434 9.677 12.873 1.00 87.00 857 GLY A O 1
ATOM 6855 N N . ALA A 1 858 ? 2.285 7.621 13.192 1.00 85.62 858 ALA A N 1
ATOM 6856 C CA . ALA A 1 858 ? 3.400 8.015 14.049 1.00 85.62 858 ALA A CA 1
ATOM 6857 C C . ALA A 1 858 ? 4.629 8.459 13.228 1.00 85.62 858 ALA A C 1
ATOM 6859 O O . ALA A 1 858 ? 5.687 7.838 13.269 1.00 85.62 858 ALA A O 1
ATOM 6860 N N . SER A 1 859 ? 4.479 9.518 12.427 1.00 88.88 859 SER A N 1
ATOM 6861 C CA . SER A 1 859 ? 5.589 10.114 11.672 1.00 88.88 859 SER A CA 1
ATOM 6862 C C . SER A 1 859 ? 5.437 11.627 11.525 1.00 88.88 859 SER A C 1
ATOM 6864 O O . SER A 1 859 ? 4.326 12.166 11.559 1.00 88.88 859 SER A O 1
ATOM 6866 N N . LEU A 1 860 ? 6.554 12.325 11.292 1.00 91.25 860 LEU A N 1
ATOM 6867 C CA . LEU A 1 860 ? 6.558 13.780 11.101 1.00 91.25 860 LEU A CA 1
ATOM 6868 C C . LEU A 1 860 ? 5.696 14.219 9.902 1.00 91.25 860 LEU A C 1
ATOM 6870 O O . LEU A 1 860 ? 5.103 15.295 9.923 1.00 91.25 860 LEU A O 1
ATOM 6874 N N . ARG A 1 861 ? 5.547 13.353 8.893 1.00 94.00 861 ARG A N 1
ATOM 6875 C CA . ARG A 1 861 ? 4.711 13.586 7.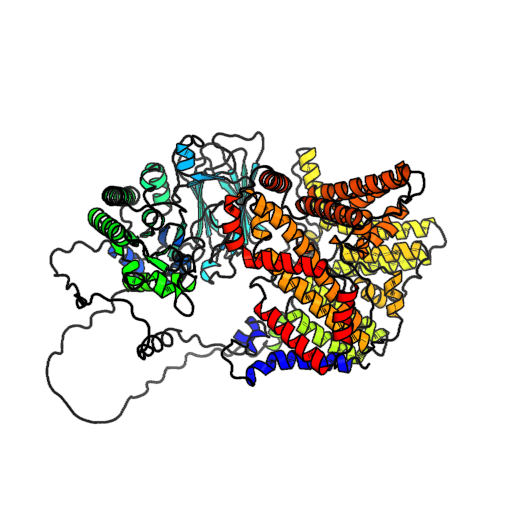706 1.00 94.00 861 ARG A CA 1
ATOM 6876 C C . ARG A 1 861 ? 3.249 13.853 8.072 1.00 94.00 861 ARG A C 1
ATOM 6878 O O . ARG A 1 861 ? 2.636 14.783 7.555 1.00 94.00 861 ARG A O 1
ATOM 6885 N N . PHE A 1 862 ? 2.708 13.071 9.008 1.00 94.00 862 PHE A N 1
ATOM 6886 C CA . PHE A 1 862 ? 1.327 13.210 9.471 1.00 94.00 862 PHE A CA 1
ATOM 6887 C C . PHE A 1 862 ? 1.124 14.437 10.360 1.00 94.00 862 PHE A C 1
ATOM 6889 O O . PHE A 1 862 ? 0.070 15.074 10.302 1.00 94.00 862 PHE A O 1
ATOM 6896 N N . ILE A 1 863 ? 2.139 14.808 11.144 1.00 95.69 863 ILE A N 1
ATOM 6897 C CA . ILE A 1 863 ? 2.132 16.053 11.921 1.00 95.69 863 ILE A CA 1
ATOM 6898 C C . ILE A 1 863 ? 2.106 17.254 10.971 1.00 95.69 863 ILE A C 1
ATOM 6900 O O . ILE A 1 863 ? 1.290 18.152 11.163 1.00 95.69 863 ILE A O 1
ATOM 6904 N N . ILE A 1 864 ? 2.932 17.252 9.918 1.00 97.19 864 ILE A N 1
ATOM 6905 C CA . ILE A 1 864 ? 2.933 18.306 8.891 1.00 97.19 864 ILE A CA 1
ATOM 6906 C C . ILE A 1 864 ? 1.581 18.360 8.179 1.00 97.19 864 ILE A C 1
ATOM 6908 O O . ILE A 1 864 ? 1.001 19.436 8.069 1.00 97.19 864 ILE A O 1
ATOM 6912 N N . TRP A 1 865 ? 1.029 17.215 7.773 1.00 97.69 865 TRP A N 1
ATOM 6913 C CA . TRP A 1 865 ? -0.309 17.136 7.182 1.00 97.69 865 TRP A CA 1
ATOM 6914 C C . TRP A 1 865 ? -1.386 17.768 8.081 1.00 97.69 865 TRP A C 1
ATOM 6916 O O . TRP A 1 865 ? -2.172 18.607 7.632 1.00 97.69 865 TRP A O 1
ATOM 6926 N N . GLY A 1 866 ? -1.390 17.426 9.374 1.00 97.25 866 GLY A N 1
ATOM 6927 C CA . GLY A 1 866 ? -2.293 18.020 10.362 1.00 97.25 866 GLY A CA 1
ATOM 6928 C C . GLY A 1 866 ? -2.048 19.520 10.542 1.00 97.25 866 GLY A C 1
ATOM 6929 O O . GLY A 1 866 ? -2.991 20.309 10.561 1.00 97.25 866 GLY A O 1
ATOM 6930 N N . GLY A 1 867 ? -0.783 19.934 10.600 1.00 97.81 867 GLY A N 1
ATOM 6931 C CA . GLY A 1 867 ? -0.366 21.330 10.696 1.00 97.81 867 GLY A CA 1
ATOM 6932 C C . GLY A 1 867 ? -0.848 22.174 9.518 1.00 97.81 867 GLY A C 1
ATOM 6933 O O . GLY A 1 867 ? -1.429 23.233 9.741 1.00 97.81 867 GLY A O 1
ATOM 6934 N N . LEU A 1 868 ? -0.704 21.685 8.282 1.00 98.12 868 LEU A N 1
ATOM 6935 C CA . LEU A 1 868 ? -1.186 22.357 7.069 1.00 98.12 868 LEU A CA 1
ATOM 6936 C C . LEU A 1 868 ? -2.701 22.583 7.121 1.00 98.12 868 LEU A C 1
ATOM 6938 O O . LEU A 1 868 ? -3.173 23.701 6.899 1.00 98.12 868 LEU A O 1
ATOM 6942 N N . HIS A 1 869 ? -3.478 21.560 7.486 1.00 97.94 869 HIS A N 1
ATOM 6943 C CA . HIS A 1 869 ? -4.921 21.721 7.667 1.00 97.94 869 HIS A CA 1
ATOM 6944 C C . HIS A 1 869 ? -5.274 22.668 8.824 1.00 97.94 869 HIS A C 1
ATOM 6946 O O . HIS A 1 869 ? -6.227 23.441 8.704 1.00 97.94 869 HIS A O 1
ATOM 6952 N N . GLY A 1 870 ? -4.518 22.637 9.925 1.00 97.31 870 GLY A N 1
ATOM 6953 C CA . GLY A 1 870 ? -4.667 23.561 11.049 1.00 97.31 870 GLY A CA 1
ATOM 6954 C C . GLY A 1 870 ? -4.453 25.013 10.634 1.00 97.31 870 GLY A C 1
ATOM 6955 O O . GLY A 1 870 ? -5.297 25.859 10.928 1.00 97.31 870 GLY A O 1
ATOM 6956 N N . ILE A 1 871 ? -3.383 25.282 9.884 1.00 97.25 871 ILE A N 1
ATOM 6957 C CA . ILE A 1 871 ? -3.052 26.605 9.345 1.00 97.25 871 ILE A CA 1
ATOM 6958 C C . ILE A 1 871 ? -4.169 27.086 8.417 1.00 97.25 871 ILE A C 1
ATOM 6960 O O . ILE A 1 871 ? -4.659 28.204 8.565 1.00 97.25 871 ILE A O 1
ATOM 6964 N N . ALA A 1 872 ? -4.645 26.235 7.507 1.00 96.19 872 ALA A N 1
ATOM 6965 C CA . ALA A 1 872 ? -5.725 26.606 6.597 1.00 96.19 872 ALA A CA 1
ATOM 6966 C C . ALA A 1 872 ? -7.049 26.904 7.330 1.00 96.19 872 ALA A C 1
ATOM 6968 O O . ALA A 1 872 ? -7.760 27.848 6.977 1.00 96.19 872 ALA A O 1
ATOM 6969 N N . LEU A 1 873 ? -7.378 26.149 8.384 1.00 94.75 873 LEU A N 1
ATOM 6970 C CA . LEU A 1 873 ? -8.538 26.435 9.237 1.00 94.75 873 LEU A CA 1
ATOM 6971 C C . LEU A 1 873 ? -8.351 27.708 10.072 1.00 94.75 873 LEU A C 1
ATOM 6973 O O . LEU A 1 873 ? -9.316 28.449 10.268 1.00 94.75 873 LEU A O 1
ATOM 6977 N N . ALA A 1 874 ? -7.134 27.986 10.542 1.00 93.88 874 ALA A N 1
ATOM 6978 C CA . ALA A 1 874 ? -6.801 29.223 11.236 1.00 93.88 874 ALA A CA 1
ATOM 6979 C C . ALA A 1 874 ? -6.976 30.436 10.313 1.00 93.88 874 ALA A C 1
ATOM 6981 O O . ALA A 1 874 ? -7.652 31.387 10.699 1.00 93.88 874 ALA A O 1
ATOM 6982 N N . PHE A 1 875 ? -6.474 30.374 9.075 1.00 92.19 875 PHE A N 1
ATOM 6983 C CA . PHE A 1 875 ? -6.699 31.417 8.070 1.00 92.19 875 PHE A CA 1
ATOM 6984 C C . PHE A 1 875 ? -8.181 31.613 7.767 1.00 92.19 875 PHE A C 1
ATOM 6986 O O . PHE A 1 875 ? -8.652 32.749 7.728 1.00 92.19 875 PHE A O 1
ATOM 6993 N N . TYR A 1 876 ? -8.942 30.524 7.629 1.00 89.81 876 TYR A N 1
ATOM 6994 C CA . TYR A 1 876 ? -10.390 30.607 7.451 1.00 89.81 876 TYR A CA 1
ATOM 6995 C C . TYR A 1 876 ? -11.069 31.329 8.633 1.00 89.81 876 TYR A C 1
ATOM 6997 O O . TYR A 1 876 ? -11.895 32.214 8.422 1.00 89.81 876 TYR A O 1
ATOM 7005 N N . LYS A 1 877 ? -10.672 31.023 9.877 1.00 87.44 877 LYS A N 1
ATOM 7006 C CA . LYS A 1 877 ? -11.192 31.677 11.092 1.00 87.44 877 LYS A CA 1
ATOM 7007 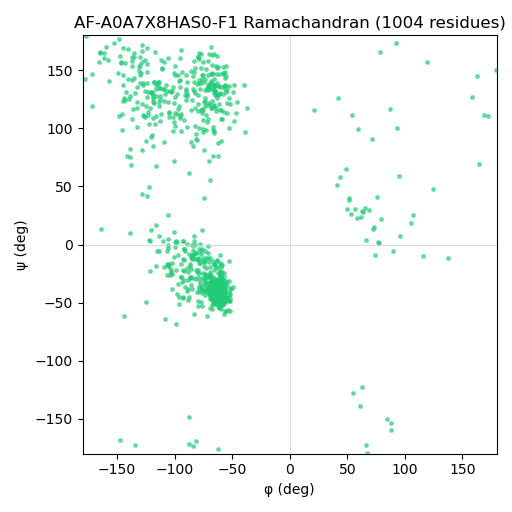C C . LYS A 1 877 ? -10.806 33.150 11.199 1.00 87.44 877 LYS A C 1
ATOM 7009 O O . LYS A 1 877 ? -11.644 33.969 11.560 1.00 87.44 877 LYS A O 1
ATOM 7014 N N . VAL A 1 878 ? -9.564 33.496 10.872 1.00 88.62 878 VAL A N 1
ATOM 7015 C CA . VAL A 1 878 ? -9.106 34.892 10.821 1.00 88.62 878 VAL A CA 1
ATOM 7016 C C . VAL A 1 878 ? -9.890 35.668 9.763 1.00 88.62 878 VAL A C 1
ATOM 7018 O O . VAL A 1 878 ? -10.349 36.772 10.042 1.00 88.62 878 VAL A O 1
ATOM 7021 N N . GLY A 1 879 ? -10.134 35.068 8.595 1.00 85.25 879 GLY A N 1
ATOM 7022 C CA . GLY A 1 879 ? -10.989 35.644 7.558 1.00 85.25 879 GLY A CA 1
ATOM 7023 C C . GLY A 1 879 ? -12.410 35.932 8.052 1.00 85.25 879 GLY A C 1
ATOM 7024 O O . GLY A 1 879 ? -12.905 37.038 7.844 1.00 85.25 879 GLY A O 1
ATOM 7025 N N . GLU A 1 880 ? -13.036 34.993 8.773 1.00 84.38 880 GLU A N 1
ATOM 7026 C CA . GLU A 1 880 ? -14.341 35.217 9.424 1.00 84.38 880 GLU A CA 1
ATOM 7027 C C . GLU A 1 880 ? -14.285 36.370 10.443 1.00 84.38 880 GLU A C 1
ATOM 7029 O O . GLU A 1 880 ? -15.211 37.175 10.510 1.00 84.38 880 GLU A O 1
ATOM 7034 N N . PHE A 1 881 ? -13.195 36.497 11.210 1.00 86.06 881 PHE A N 1
ATOM 7035 C CA . PHE A 1 881 ? -13.033 37.565 12.206 1.00 86.06 881 PHE A CA 1
ATOM 7036 C C . PHE A 1 881 ? -12.832 38.963 11.615 1.00 86.06 881 PHE A C 1
ATOM 7038 O O . PHE A 1 881 ? -13.140 39.932 12.309 1.00 86.06 881 PHE A O 1
ATOM 7045 N N . ILE A 1 882 ? -12.265 39.070 10.409 1.00 86.50 882 ILE A N 1
ATOM 7046 C CA . ILE A 1 882 ? -11.957 40.349 9.747 1.00 86.50 882 ILE A CA 1
ATOM 7047 C C . ILE A 1 882 ? -13.106 40.781 8.833 1.00 86.50 882 ILE A C 1
ATOM 7049 O O . ILE A 1 882 ? -13.512 41.938 8.857 1.00 86.50 882 ILE A O 1
ATOM 7053 N N . PHE A 1 883 ? -13.630 39.862 8.018 1.00 81.00 883 PHE A N 1
ATOM 7054 C CA . PHE A 1 883 ? -14.544 40.196 6.921 1.00 81.00 883 PHE A CA 1
ATOM 7055 C C . PHE A 1 883 ? -16.010 39.822 7.184 1.00 81.00 883 PHE A C 1
ATOM 7057 O O . PHE A 1 883 ? -16.864 40.161 6.359 1.00 81.00 883 PHE A O 1
ATOM 7064 N N . GLY A 1 884 ? -16.302 39.135 8.298 1.00 73.69 884 GLY A N 1
ATOM 7065 C CA . GLY A 1 884 ? -17.625 38.592 8.617 1.00 73.69 884 GLY A CA 1
ATOM 7066 C C . GLY A 1 884 ? -18.062 37.454 7.682 1.00 73.69 884 GLY A C 1
ATOM 7067 O O . GLY A 1 884 ? -17.348 37.062 6.754 1.00 73.69 884 GLY A O 1
ATOM 7068 N N . GLU A 1 885 ? -19.263 36.911 7.898 1.00 62.34 885 GLU A N 1
ATOM 7069 C CA . GLU A 1 885 ? -19.870 35.955 6.964 1.00 62.34 885 GLU A CA 1
ATOM 7070 C C . GLU A 1 885 ? -20.389 36.694 5.718 1.00 62.34 885 GLU A C 1
ATOM 7072 O O . GLU A 1 885 ? -21.489 37.240 5.707 1.00 62.34 885 GLU A O 1
ATOM 7077 N N . ARG A 1 886 ? -19.605 36.731 4.632 1.00 60.38 886 ARG A N 1
ATOM 7078 C CA . ARG A 1 886 ? -20.084 37.270 3.345 1.00 60.38 886 ARG A CA 1
ATOM 7079 C C . ARG A 1 886 ? -20.883 36.214 2.571 1.00 60.38 886 ARG A C 1
ATOM 7081 O O . ARG A 1 886 ? -20.338 35.190 2.154 1.00 60.38 886 ARG A O 1
ATOM 7088 N N . THR A 1 887 ? -22.161 36.504 2.328 1.00 53.47 887 THR A N 1
ATOM 7089 C CA . THR A 1 887 ? -23.185 35.582 1.793 1.00 53.47 887 THR A CA 1
ATOM 7090 C C . THR A 1 887 ? -23.483 35.703 0.294 1.00 53.47 887 THR A C 1
ATOM 7092 O O . THR A 1 887 ? -24.297 34.937 -0.212 1.00 53.47 887 THR A O 1
ATOM 7095 N N . SER A 1 888 ? -22.805 36.568 -0.469 1.00 54.88 888 SER A N 1
ATOM 7096 C CA . SER A 1 888 ? -22.991 36.606 -1.930 1.00 54.88 888 SER A CA 1
ATOM 7097 C C . SER A 1 888 ? -21.930 35.775 -2.660 1.00 54.88 888 SER A C 1
ATOM 7099 O O . SER A 1 888 ? -20.740 36.119 -2.698 1.00 54.88 888 SER A O 1
ATOM 7101 N N . ARG A 1 889 ? -22.358 34.639 -3.227 1.00 65.06 889 ARG A N 1
ATOM 7102 C CA . ARG A 1 889 ? -21.519 33.740 -4.033 1.00 65.06 889 ARG A CA 1
ATOM 7103 C C . ARG A 1 889 ? -22.048 33.664 -5.464 1.00 65.06 889 ARG A C 1
ATOM 7105 O O . ARG A 1 889 ? -23.003 32.947 -5.739 1.00 65.06 889 ARG A O 1
ATOM 7112 N N . SER A 1 890 ? -21.370 34.347 -6.386 1.00 82.19 890 SER A N 1
ATOM 7113 C CA . SER A 1 890 ? -21.459 34.026 -7.817 1.00 82.19 890 SER A CA 1
ATOM 7114 C C . SER A 1 890 ? -21.048 32.564 -8.058 1.00 82.19 890 SER A C 1
ATOM 7116 O O . SER A 1 890 ? -20.175 32.035 -7.358 1.00 82.19 890 SER A O 1
ATOM 7118 N N . ARG A 1 891 ? -21.649 31.907 -9.062 1.00 84.19 891 ARG A N 1
ATOM 7119 C CA . ARG A 1 891 ? -21.316 30.521 -9.446 1.00 84.19 891 ARG A CA 1
ATOM 7120 C C . ARG A 1 891 ? -19.827 30.358 -9.765 1.00 84.19 891 ARG A C 1
ATOM 7122 O O . ARG A 1 891 ? -19.228 29.382 -9.321 1.00 84.19 891 ARG A O 1
ATOM 7129 N N . LEU A 1 892 ? -19.220 31.345 -10.433 1.00 87.00 892 LEU A N 1
ATOM 7130 C CA . LEU A 1 892 ? -17.787 31.350 -10.748 1.00 87.00 892 LEU A CA 1
ATOM 7131 C C . LEU A 1 892 ? -16.933 31.369 -9.476 1.00 87.00 892 LEU A C 1
ATOM 7133 O O . LEU A 1 892 ? -16.027 30.556 -9.323 1.00 87.00 892 LEU A O 1
ATOM 7137 N N . ARG A 1 893 ? -17.277 32.235 -8.514 1.00 85.88 893 ARG A N 1
ATOM 7138 C CA . ARG A 1 893 ? -16.585 32.299 -7.219 1.00 85.88 893 ARG A CA 1
ATOM 7139 C C . ARG A 1 893 ? -16.658 30.959 -6.491 1.00 85.88 893 ARG A C 1
ATOM 7141 O O . ARG A 1 893 ? -15.653 30.508 -5.957 1.00 85.88 893 ARG A O 1
ATOM 7148 N N . SER A 1 894 ? -17.822 30.308 -6.498 1.00 86.06 894 SER A N 1
ATOM 7149 C CA . SER A 1 894 ? -17.977 28.984 -5.889 1.00 86.06 894 SER A CA 1
ATOM 7150 C C . SER A 1 894 ? -17.127 27.922 -6.588 1.00 86.06 894 SER A C 1
ATOM 7152 O O . SER A 1 894 ? -16.504 27.120 -5.900 1.00 86.06 894 SER A O 1
ATOM 7154 N N . ALA A 1 895 ? -17.076 27.916 -7.923 1.00 90.44 895 ALA A N 1
ATOM 7155 C CA . ALA A 1 895 ? -16.262 26.970 -8.688 1.00 90.44 895 ALA A CA 1
ATOM 7156 C C . ALA A 1 895 ? -14.763 27.146 -8.399 1.00 90.44 895 ALA A C 1
ATOM 7158 O O . ALA A 1 895 ? -14.084 26.173 -8.081 1.00 90.44 895 ALA A O 1
ATOM 7159 N N . VAL A 1 896 ? -14.272 28.390 -8.398 1.00 92.75 896 VAL A N 1
ATOM 7160 C CA . VAL A 1 896 ? -12.877 28.710 -8.054 1.00 92.75 896 VAL A CA 1
ATOM 7161 C C . VAL A 1 896 ? -12.562 28.312 -6.611 1.00 92.75 896 VAL A C 1
ATOM 7163 O O . VAL A 1 896 ? -11.531 27.701 -6.353 1.00 92.75 896 VAL A O 1
ATOM 7166 N N . SER A 1 897 ? -13.456 28.591 -5.658 1.00 92.38 897 SER A N 1
ATOM 7167 C CA . SER A 1 897 ? -13.264 28.188 -4.258 1.00 92.38 897 SER A CA 1
ATOM 7168 C C . SER A 1 897 ? -13.190 26.665 -4.083 1.00 92.38 897 SER A C 1
ATOM 7170 O O . SER A 1 897 ? -12.354 26.178 -3.320 1.00 92.38 897 SER A O 1
ATOM 7172 N N . VAL A 1 898 ? -14.018 25.906 -4.810 1.00 94.69 898 VAL A N 1
ATOM 7173 C CA . VAL A 1 898 ? -13.952 24.434 -4.828 1.00 94.69 898 VAL A CA 1
ATOM 7174 C C . VAL A 1 898 ? -12.637 23.959 -5.439 1.00 94.69 898 VAL A C 1
ATOM 7176 O O . VAL A 1 898 ? -11.967 23.121 -4.841 1.00 94.69 898 VAL A O 1
ATOM 7179 N N . PHE A 1 899 ? -12.228 24.530 -6.574 1.00 95.56 899 PHE A N 1
ATOM 7180 C CA . PHE A 1 899 ? -10.967 24.189 -7.231 1.00 95.56 899 PHE A CA 1
ATOM 7181 C C . PHE A 1 899 ? -9.759 24.430 -6.316 1.00 95.56 899 PHE A C 1
ATOM 7183 O O . PHE A 1 899 ? -8.974 23.515 -6.092 1.00 95.56 899 PHE A O 1
ATOM 7190 N N . LEU A 1 900 ? -9.643 25.614 -5.707 1.00 96.00 900 LEU A N 1
ATOM 7191 C CA . LEU A 1 900 ? -8.540 25.936 -4.793 1.00 96.00 900 LEU A CA 1
ATOM 7192 C C . LEU A 1 900 ? -8.519 25.023 -3.562 1.00 96.00 900 LEU A C 1
ATOM 7194 O O . LEU A 1 900 ? -7.457 24.562 -3.146 1.00 96.00 900 LEU A O 1
ATOM 7198 N N . THR A 1 901 ? -9.690 24.717 -2.997 1.00 96.75 901 THR A N 1
ATOM 7199 C CA . THR A 1 901 ? -9.794 23.784 -1.865 1.00 96.75 901 THR A CA 1
ATOM 7200 C C . THR A 1 901 ? -9.355 22.381 -2.273 1.00 96.75 901 THR A C 1
ATOM 7202 O O . THR A 1 901 ? -8.624 21.728 -1.531 1.00 96.75 901 THR A O 1
ATOM 7205 N N . PHE A 1 902 ? -9.760 21.921 -3.458 1.00 97.31 902 PHE A N 1
ATOM 7206 C CA . PHE A 1 902 ? -9.357 20.628 -3.999 1.00 97.31 902 PHE A CA 1
ATOM 7207 C C . PHE A 1 902 ? -7.843 20.542 -4.225 1.00 97.31 902 PHE A C 1
ATOM 7209 O O . PHE A 1 902 ? -7.239 19.547 -3.825 1.00 97.31 902 PHE A O 1
ATOM 7216 N N . GLN A 1 903 ? -7.218 21.583 -4.784 1.00 97.44 903 GLN A N 1
ATOM 7217 C CA . GLN A 1 903 ? -5.764 21.626 -4.973 1.00 97.44 903 GLN A CA 1
ATOM 7218 C C . GLN A 1 903 ? -5.017 21.609 -3.638 1.00 97.44 903 GLN A C 1
ATOM 7220 O O . GLN A 1 903 ? -4.091 20.823 -3.464 1.00 97.44 903 GLN A O 1
ATOM 7225 N N . PHE A 1 904 ? -5.465 22.398 -2.658 1.00 98.06 904 PHE A N 1
ATOM 7226 C CA . PHE A 1 904 ? -4.872 22.399 -1.320 1.00 98.06 904 PHE A CA 1
ATOM 7227 C C . PHE A 1 904 ? -4.957 21.022 -0.643 1.00 98.06 904 PHE A C 1
ATOM 7229 O O . PHE A 1 904 ? -3.972 20.529 -0.094 1.00 98.06 904 PHE A O 1
ATOM 7236 N N . VAL A 1 905 ? -6.127 20.380 -0.693 1.00 97.88 905 VAL A N 1
ATOM 7237 C CA . VAL A 1 905 ? -6.320 19.037 -0.127 1.00 97.88 905 VAL A CA 1
ATOM 7238 C C . VAL A 1 905 ? -5.456 18.006 -0.862 1.00 97.88 905 VAL A C 1
ATOM 7240 O O . VAL A 1 905 ? -4.839 17.166 -0.213 1.00 97.88 905 VAL A O 1
ATOM 7243 N N . SER A 1 906 ? -5.363 18.096 -2.191 1.00 97.50 906 SER A N 1
ATOM 7244 C CA . SER A 1 906 ? -4.518 17.215 -3.009 1.00 97.50 906 SER A CA 1
ATOM 7245 C C . SER A 1 906 ? -3.038 17.375 -2.669 1.00 97.50 906 SER A C 1
ATOM 7247 O O . SER A 1 906 ? -2.350 16.384 -2.450 1.00 97.50 906 SER A O 1
ATOM 7249 N N . PHE A 1 907 ? -2.564 18.609 -2.501 1.00 97.81 907 PHE A N 1
ATOM 7250 C CA . PHE A 1 907 ? -1.210 18.890 -2.026 1.00 97.81 907 PHE A CA 1
ATOM 7251 C C . PHE A 1 907 ? -0.940 18.266 -0.650 1.00 97.81 907 PHE A C 1
ATOM 7253 O O . PHE A 1 907 ? 0.095 17.632 -0.446 1.00 97.81 907 PHE A O 1
ATOM 7260 N N . CYS A 1 908 ? -1.889 18.374 0.287 1.00 97.81 908 CYS A N 1
ATOM 7261 C CA . CYS A 1 908 ? -1.754 17.733 1.594 1.00 97.81 908 CYS A CA 1
ATOM 7262 C C . CYS A 1 908 ? -1.604 16.208 1.454 1.00 97.81 908 CYS A C 1
ATOM 7264 O O . CYS A 1 908 ? -0.815 15.602 2.178 1.00 97.81 908 CYS A O 1
ATOM 7266 N N . TRP A 1 909 ? -2.287 15.571 0.498 1.00 96.88 909 TRP A N 1
ATOM 7267 C CA . TRP A 1 909 ? -2.196 14.122 0.317 1.00 96.88 909 TRP A CA 1
ATOM 7268 C C . TRP A 1 909 ? -0.799 13.590 -0.014 1.00 96.88 909 TRP A C 1
ATOM 7270 O O . TRP A 1 909 ? -0.523 12.440 0.329 1.00 96.88 909 TRP A O 1
ATOM 7280 N N . ILE A 1 910 ? 0.099 14.413 -0.563 1.00 97.06 910 ILE A N 1
ATOM 7281 C CA . ILE A 1 910 ? 1.508 14.047 -0.779 1.00 97.06 910 ILE A CA 1
ATOM 7282 C C . ILE A 1 910 ? 2.150 13.619 0.550 1.00 97.06 910 ILE A C 1
ATOM 7284 O O . ILE A 1 910 ? 2.703 12.529 0.664 1.00 97.06 910 ILE A O 1
ATOM 7288 N N . PHE A 1 911 ? 1.992 14.429 1.601 1.00 96.50 911 PHE A N 1
ATOM 7289 C CA . PHE A 1 911 ? 2.532 14.134 2.935 1.00 96.50 911 PHE A CA 1
ATOM 7290 C C . PHE A 1 911 ? 1.889 12.897 3.565 1.00 96.50 911 PHE A C 1
ATOM 7292 O O . PHE A 1 911 ? 2.533 12.157 4.311 1.00 96.50 911 PHE A O 1
ATOM 7299 N N . PHE A 1 912 ? 0.613 12.668 3.265 1.00 93.81 912 PHE A N 1
ATOM 7300 C CA . PHE A 1 912 ? -0.131 11.546 3.814 1.00 93.81 912 PHE A CA 1
ATOM 7301 C C . PHE A 1 912 ? 0.310 10.205 3.197 1.00 93.81 912 PHE A C 1
ATOM 7303 O O . PHE A 1 912 ? 0.424 9.220 3.925 1.00 93.81 912 PHE A O 1
ATOM 7310 N N . ARG A 1 913 ? 0.578 10.159 1.881 1.00 91.62 913 ARG A N 1
ATOM 7311 C CA . ARG A 1 913 ? 0.882 8.916 1.142 1.00 91.62 913 ARG A CA 1
ATOM 7312 C C . ARG A 1 913 ? 2.367 8.580 1.015 1.00 91.62 913 ARG A C 1
ATOM 7314 O O . ARG A 1 913 ? 2.693 7.392 0.952 1.00 91.62 913 ARG A O 1
ATOM 7321 N N . SER A 1 914 ? 3.253 9.569 0.930 1.00 89.25 914 SER A N 1
ATOM 7322 C CA . SER A 1 914 ? 4.686 9.315 0.725 1.00 89.25 914 SER A CA 1
ATOM 7323 C C . SER A 1 914 ? 5.299 8.506 1.870 1.00 89.25 914 SER A C 1
ATOM 7325 O O . SER A 1 914 ? 4.897 8.649 3.025 1.00 89.25 914 SER A O 1
ATOM 7327 N N . GLN A 1 915 ? 6.289 7.665 1.556 1.00 82.69 915 GLN A N 1
ATOM 7328 C CA . GLN A 1 915 ? 6.905 6.742 2.519 1.00 82.69 915 GLN A CA 1
ATOM 7329 C C . GLN A 1 915 ? 7.670 7.492 3.630 1.00 82.69 915 GLN A C 1
ATOM 7331 O O . GLN A 1 915 ? 7.528 7.190 4.820 1.00 82.69 915 GLN A O 1
ATOM 7336 N N . ASP A 1 916 ? 8.382 8.555 3.253 1.00 84.06 916 ASP A N 1
ATOM 7337 C CA . ASP A 1 916 ? 9.183 9.417 4.125 1.00 84.06 916 ASP A CA 1
ATOM 7338 C C . ASP A 1 916 ? 9.213 10.874 3.603 1.00 84.06 916 ASP A C 1
ATOM 7340 O O . ASP A 1 916 ? 8.624 11.205 2.570 1.00 84.06 916 ASP A O 1
ATOM 7344 N N . LEU A 1 917 ? 9.866 11.773 4.350 1.00 87.88 917 LEU A N 1
ATOM 7345 C CA . LEU A 1 917 ? 9.993 13.186 3.967 1.00 87.88 917 LEU A CA 1
ATOM 7346 C C . LEU A 1 917 ? 10.901 13.413 2.752 1.00 87.88 917 LEU A C 1
ATOM 7348 O O . LEU A 1 917 ? 10.711 14.397 2.037 1.00 87.88 917 LEU A O 1
ATOM 7352 N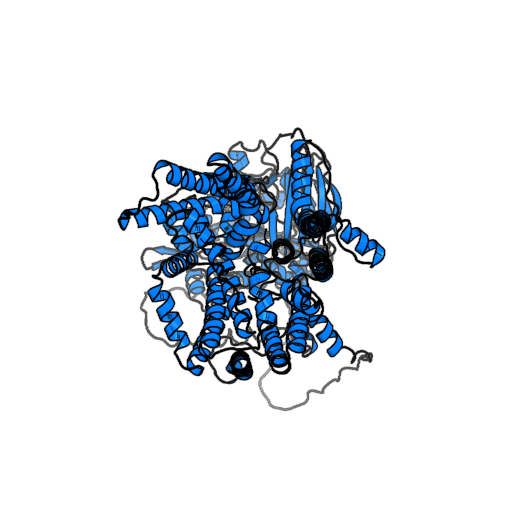 N . GLN A 1 918 ? 11.859 12.522 2.493 1.00 88.12 918 GLN A N 1
ATOM 7353 C CA . GLN A 1 918 ? 12.717 12.614 1.315 1.00 88.12 918 GLN A CA 1
ATOM 7354 C C . GLN A 1 918 ? 11.885 12.385 0.049 1.00 88.12 918 GLN A C 1
ATOM 7356 O O . GLN A 1 918 ? 11.944 13.186 -0.880 1.00 88.12 918 GLN A O 1
ATOM 7361 N N . SER A 1 919 ? 11.036 11.361 0.055 1.00 85.88 919 SER A N 1
ATOM 7362 C CA . SER A 1 919 ? 10.109 11.009 -1.021 1.00 85.88 919 SER A CA 1
ATOM 7363 C C . SER A 1 919 ? 9.115 12.134 -1.319 1.00 85.88 919 SER A C 1
ATOM 7365 O O . SER A 1 919 ? 8.836 12.415 -2.482 1.00 85.88 919 SER A O 1
ATOM 7367 N N . VAL A 1 920 ? 8.626 12.843 -0.288 1.00 93.50 920 VAL A N 1
ATOM 7368 C CA . VAL A 1 920 ? 7.836 14.080 -0.470 1.00 93.50 920 VAL A CA 1
ATOM 7369 C C . VAL A 1 920 ? 8.635 15.117 -1.261 1.00 93.50 920 VAL A C 1
ATOM 7371 O O . VAL A 1 920 ? 8.130 15.668 -2.236 1.00 93.50 920 VAL A O 1
ATOM 7374 N N . GLY A 1 921 ? 9.887 15.367 -0.867 1.00 92.81 921 GLY A N 1
ATOM 7375 C CA . GLY A 1 921 ? 10.766 16.312 -1.555 1.00 92.81 921 GLY A CA 1
ATOM 7376 C C . GLY A 1 921 ? 11.041 15.923 -3.009 1.00 92.81 921 GLY A C 1
ATOM 7377 O O . GLY A 1 921 ? 11.004 16.786 -3.883 1.00 92.81 921 GLY A O 1
ATOM 7378 N N . LEU A 1 922 ? 11.274 14.636 -3.282 1.00 92.12 922 LEU A N 1
ATOM 7379 C CA . LEU A 1 922 ? 11.492 14.118 -4.636 1.00 92.12 922 LEU A CA 1
ATOM 7380 C C . LEU A 1 922 ? 10.249 14.285 -5.515 1.00 92.12 922 LEU A C 1
ATOM 7382 O O . LEU A 1 922 ? 10.356 14.812 -6.618 1.00 92.12 922 LEU A O 1
ATOM 7386 N N . MET A 1 923 ? 9.069 13.920 -5.009 1.00 93.75 923 MET A N 1
ATOM 7387 C CA . MET A 1 923 ? 7.808 14.077 -5.739 1.00 93.75 923 MET A CA 1
ATOM 7388 C C . MET A 1 923 ? 7.507 15.548 -6.048 1.00 93.75 923 MET A C 1
ATOM 7390 O O . MET A 1 923 ? 7.158 15.882 -7.177 1.00 93.75 923 MET A O 1
ATOM 7394 N N . LEU A 1 924 ? 7.697 16.450 -5.079 1.00 95.94 924 LEU A N 1
ATOM 7395 C CA . LEU A 1 924 ? 7.521 17.888 -5.303 1.00 95.94 924 LEU A CA 1
ATOM 7396 C C . LEU A 1 924 ? 8.510 18.432 -6.338 1.00 95.94 924 LEU A C 1
ATOM 7398 O O . LEU A 1 924 ? 8.120 19.236 -7.180 1.00 95.94 924 LEU A O 1
ATOM 7402 N N . ARG A 1 925 ? 9.770 17.980 -6.313 1.00 94.81 925 ARG A N 1
ATOM 7403 C CA . ARG A 1 925 ? 10.765 18.362 -7.325 1.00 94.81 925 ARG A CA 1
ATOM 7404 C C . ARG A 1 925 ? 10.356 17.904 -8.719 1.00 94.81 925 ARG A C 1
ATOM 7406 O O . ARG A 1 925 ? 10.442 18.720 -9.627 1.00 94.81 925 ARG A O 1
ATOM 7413 N N . GLN A 1 926 ? 9.863 16.676 -8.881 1.00 93.56 926 GLN A N 1
ATOM 7414 C CA . GLN A 1 926 ? 9.371 16.213 -10.183 1.00 93.56 926 GLN A CA 1
ATOM 7415 C C . GLN A 1 926 ? 8.181 17.043 -10.657 1.00 93.56 926 GLN A C 1
ATOM 7417 O O . GLN A 1 926 ? 8.189 17.529 -11.783 1.00 93.56 926 GLN A O 1
ATOM 7422 N N . ILE A 1 927 ? 7.194 17.287 -9.787 1.00 94.38 927 ILE A N 1
ATOM 7423 C CA . ILE A 1 927 ? 6.005 18.089 -10.124 1.00 94.38 927 ILE A CA 1
ATOM 7424 C C . ILE A 1 927 ? 6.378 19.517 -10.551 1.00 94.38 927 ILE A C 1
ATOM 7426 O O . ILE A 1 927 ? 5.698 20.091 -11.391 1.00 94.38 927 ILE A O 1
ATOM 7430 N N . VAL A 1 928 ? 7.428 20.115 -9.989 1.00 93.62 928 VAL A N 1
ATOM 7431 C CA . VAL A 1 928 ? 7.804 21.497 -10.327 1.00 93.62 928 VAL A CA 1
ATOM 7432 C C . VAL A 1 928 ? 8.775 21.564 -11.508 1.00 93.62 928 VAL A C 1
ATOM 7434 O O . VAL A 1 928 ? 8.630 22.442 -12.354 1.00 93.62 928 VAL A O 1
ATOM 7437 N N . ASN A 1 929 ? 9.751 20.657 -11.580 1.00 89.50 929 ASN A N 1
ATOM 7438 C CA . ASN A 1 929 ? 10.909 20.808 -12.465 1.00 89.50 929 ASN A CA 1
ATOM 7439 C C . ASN A 1 929 ? 10.887 19.898 -13.701 1.00 89.50 929 ASN A C 1
ATOM 7441 O O . ASN A 1 929 ? 11.612 20.182 -14.647 1.00 89.50 929 ASN A O 1
ATOM 7445 N N . ASP A 1 930 ? 10.092 18.823 -13.707 1.00 86.81 930 ASP A N 1
ATOM 7446 C CA . ASP A 1 930 ? 10.165 17.760 -14.724 1.00 86.81 930 ASP A CA 1
ATOM 7447 C C . ASP A 1 930 ? 8.818 17.531 -15.438 1.00 86.81 930 ASP A C 1
ATOM 7449 O O . ASP A 1 930 ? 8.364 16.407 -15.662 1.00 86.81 930 ASP A O 1
ATOM 7453 N N . PHE A 1 931 ? 8.115 18.614 -15.779 1.00 87.00 931 PHE A N 1
ATOM 7454 C CA . PHE A 1 931 ? 6.942 18.541 -16.652 1.00 87.00 931 PHE A CA 1
ATOM 7455 C C . PHE A 1 931 ? 7.402 18.415 -18.105 1.00 87.00 931 PHE A C 1
ATOM 7457 O O . PHE A 1 931 ? 7.760 19.411 -18.725 1.00 87.00 931 PHE A O 1
ATOM 7464 N N . LEU A 1 932 ? 7.384 17.195 -18.644 1.00 81.50 932 LEU A N 1
ATOM 7465 C CA . LEU A 1 932 ? 7.753 16.889 -20.029 1.00 81.50 932 LEU A CA 1
ATOM 7466 C C . LEU A 1 932 ? 6.485 16.702 -20.885 1.00 81.50 932 LEU A C 1
ATOM 7468 O O . LEU A 1 932 ? 5.928 15.606 -20.888 1.00 81.50 932 LEU A O 1
ATOM 7472 N N . PRO A 1 933 ? 5.998 17.709 -21.641 1.00 84.25 933 PRO A N 1
ATOM 7473 C CA . PRO A 1 933 ? 4.777 17.563 -22.444 1.00 84.25 933 PRO A CA 1
ATOM 7474 C C . PRO A 1 933 ? 4.873 16.460 -23.505 1.00 84.25 933 PRO A C 1
ATOM 7476 O O . PRO A 1 933 ? 3.869 15.852 -23.871 1.00 84.25 933 PRO A O 1
ATOM 7479 N N . SER A 1 934 ? 6.090 16.167 -23.967 1.00 80.62 934 SER A N 1
ATOM 7480 C CA . SER A 1 934 ? 6.379 15.080 -24.904 1.00 80.62 934 SER A CA 1
ATOM 7481 C C . SER A 1 934 ? 6.035 13.692 -24.353 1.00 80.62 934 SER A C 1
ATOM 7483 O O . SER A 1 934 ? 5.746 12.795 -25.141 1.00 80.62 934 SER A O 1
ATOM 7485 N N . SER A 1 935 ? 6.005 13.497 -23.027 1.00 79.19 935 SER A N 1
ATOM 7486 C CA . SER A 1 935 ? 5.672 12.202 -22.419 1.00 79.19 935 SER A CA 1
ATOM 7487 C C . SER A 1 935 ? 4.165 11.947 -22.320 1.00 79.19 935 SER A C 1
ATOM 7489 O O . SER A 1 935 ? 3.751 10.813 -22.071 1.00 79.19 935 SER A O 1
ATOM 7491 N N . PHE A 1 936 ? 3.313 12.956 -22.538 1.00 86.50 936 PHE A N 1
ATOM 7492 C CA . PHE A 1 936 ? 1.883 12.850 -22.225 1.00 86.50 936 PHE A CA 1
ATOM 7493 C C . PHE A 1 936 ? 1.197 11.773 -23.062 1.00 86.50 936 PHE A C 1
ATOM 7495 O O . PHE A 1 936 ? 0.479 10.943 -22.511 1.00 86.50 936 PHE A O 1
ATOM 7502 N N . ALA A 1 937 ? 1.463 11.729 -24.370 1.00 80.69 937 ALA A N 1
ATOM 7503 C CA . ALA A 1 937 ? 0.882 10.721 -25.256 1.00 80.69 937 ALA A CA 1
ATOM 7504 C C . ALA A 1 937 ? 1.261 9.294 -24.821 1.00 80.69 937 ALA A C 1
ATOM 7506 O O . ALA A 1 937 ? 0.388 8.436 -24.700 1.00 80.69 937 ALA A O 1
ATOM 7507 N N . SER A 1 938 ? 2.538 9.056 -24.494 1.00 78.69 938 SER A N 1
ATOM 7508 C CA . SER A 1 938 ? 3.001 7.761 -23.979 1.00 78.69 938 SER A CA 1
ATOM 7509 C C . SER A 1 938 ? 2.398 7.410 -22.618 1.00 78.69 938 SER A C 1
ATOM 7511 O O . SER A 1 938 ? 2.027 6.263 -22.388 1.00 78.69 938 SER A O 1
ATOM 7513 N N . VAL A 1 939 ? 2.236 8.395 -21.733 1.00 82.62 939 VAL A N 1
ATOM 7514 C CA . VAL A 1 939 ? 1.651 8.219 -20.397 1.00 82.62 939 VAL A CA 1
ATOM 7515 C C . VAL A 1 939 ? 0.161 7.876 -20.501 1.00 82.62 939 VAL A C 1
ATOM 7517 O O . VAL A 1 939 ? -0.299 6.948 -19.839 1.00 82.62 939 VAL A O 1
ATOM 7520 N N . PHE A 1 940 ? -0.593 8.544 -21.380 1.00 85.69 940 PHE A N 1
ATOM 7521 C CA . PHE A 1 940 ? -1.989 8.193 -21.663 1.00 85.69 940 PHE A CA 1
ATOM 7522 C C . PHE A 1 940 ? -2.127 6.826 -22.337 1.00 85.69 940 PHE A C 1
ATOM 7524 O O . PHE A 1 940 ? -3.058 6.094 -22.013 1.00 85.69 940 PHE A O 1
ATOM 7531 N N . ALA A 1 941 ? -1.206 6.451 -23.226 1.00 75.94 941 ALA A N 1
ATOM 7532 C CA . ALA A 1 941 ? -1.206 5.124 -23.834 1.00 75.94 941 ALA A CA 1
ATOM 7533 C C . ALA A 1 941 ? -0.924 4.019 -22.799 1.00 75.94 941 ALA A C 1
ATOM 7535 O O . ALA A 1 941 ? -1.586 2.984 -22.810 1.00 75.94 941 ALA A O 1
ATOM 7536 N N . LEU A 1 942 ? 0.012 4.257 -21.874 1.00 77.31 942 LEU A N 1
ATOM 7537 C CA . LEU A 1 942 ? 0.419 3.288 -20.855 1.00 77.31 942 LEU A CA 1
ATOM 7538 C C . LEU A 1 942 ? -0.601 3.150 -19.713 1.00 77.31 942 LEU A C 1
ATOM 7540 O O . LEU A 1 942 ? -0.848 2.043 -19.237 1.00 77.31 942 LEU A O 1
ATOM 7544 N N . PHE A 1 943 ? -1.207 4.258 -19.277 1.00 83.81 943 PHE A N 1
ATOM 7545 C CA . PHE A 1 943 ? -2.093 4.310 -18.105 1.00 83.81 943 PHE A CA 1
ATOM 7546 C C . PHE A 1 943 ? -3.544 4.685 -18.436 1.00 83.81 943 PHE A C 1
ATOM 7548 O O . PHE A 1 943 ? -4.317 5.031 -17.540 1.00 83.81 943 PHE A O 1
ATOM 7555 N N . GLY A 1 944 ? -3.949 4.597 -19.705 1.00 84.06 944 GLY A N 1
ATOM 7556 C CA . GLY A 1 944 ? -5.261 5.051 -20.180 1.00 84.06 944 GLY A CA 1
ATOM 7557 C C . GLY A 1 944 ? -6.442 4.478 -19.396 1.00 84.06 944 GLY A C 1
ATOM 7558 O O . GLY A 1 944 ? -7.353 5.220 -19.036 1.00 84.06 944 GLY A O 1
ATOM 7559 N N . GLY A 1 945 ? -6.392 3.190 -19.034 1.00 82.75 945 GLY A N 1
ATOM 7560 C CA . GLY A 1 945 ? -7.418 2.558 -18.196 1.00 82.75 945 GLY A CA 1
ATOM 7561 C C . GLY A 1 945 ? -7.516 3.168 -16.791 1.00 82.75 945 GLY A C 1
ATOM 7562 O O . GLY A 1 945 ? -8.614 3.455 -16.313 1.00 82.75 945 GLY A O 1
ATOM 7563 N N . ALA A 1 946 ? -6.375 3.441 -16.147 1.00 86.12 946 ALA A N 1
ATOM 7564 C CA . ALA A 1 946 ? -6.344 4.091 -14.839 1.00 86.12 946 ALA A CA 1
ATOM 7565 C C . ALA A 1 946 ? -6.865 5.534 -14.922 1.00 86.12 946 ALA A C 1
ATOM 7567 O O . ALA A 1 946 ? -7.672 5.942 -14.087 1.00 86.12 946 ALA A O 1
ATOM 7568 N N . PHE A 1 947 ? -6.484 6.294 -15.953 1.00 90.56 947 PHE A N 1
ATOM 7569 C CA . PHE A 1 947 ? -6.986 7.656 -16.151 1.00 90.56 947 PHE A CA 1
ATOM 7570 C C . PHE A 1 947 ? -8.474 7.712 -16.473 1.00 90.56 947 PHE A C 1
ATOM 7572 O O . PHE A 1 947 ? -9.166 8.573 -15.931 1.00 90.56 947 PHE A O 1
ATOM 7579 N N . ALA A 1 948 ? -8.986 6.790 -17.289 1.00 90.06 948 ALA A N 1
ATOM 7580 C CA . ALA A 1 948 ? -10.415 6.683 -17.559 1.00 90.06 948 ALA A CA 1
ATOM 7581 C C . ALA A 1 948 ? -11.199 6.447 -16.262 1.00 90.06 948 ALA A C 1
ATOM 7583 O O . ALA A 1 948 ? -12.226 7.088 -16.030 1.00 90.06 948 ALA A O 1
ATOM 7584 N N . LEU A 1 949 ? -10.681 5.596 -15.373 1.00 89.62 949 LEU A N 1
ATOM 7585 C CA . LEU A 1 949 ? -11.320 5.311 -14.094 1.00 89.62 949 LEU A CA 1
ATOM 7586 C C . LEU A 1 949 ? -11.201 6.468 -13.096 1.00 89.62 949 LEU A C 1
ATOM 7588 O O . LEU A 1 949 ? -12.170 6.767 -12.396 1.00 89.62 949 LEU A O 1
ATOM 7592 N N . ILE A 1 950 ? -10.060 7.166 -13.068 1.00 93.62 950 ILE A N 1
ATOM 7593 C CA . ILE A 1 950 ? -9.883 8.404 -12.293 1.00 93.62 950 ILE A CA 1
ATOM 7594 C C . ILE A 1 950 ? -10.890 9.462 -12.758 1.00 93.62 950 ILE A C 1
ATOM 7596 O O . ILE A 1 950 ? -11.604 10.049 -11.939 1.00 93.62 950 ILE A O 1
ATOM 7600 N N . ALA A 1 951 ? -10.998 9.672 -14.070 1.00 94.50 951 ALA A N 1
ATOM 7601 C CA . ALA A 1 951 ? -11.943 10.611 -14.661 1.00 94.50 951 ALA A CA 1
ATOM 7602 C C . ALA A 1 951 ? -13.390 10.221 -14.331 1.00 94.50 951 ALA A C 1
ATOM 7604 O O . ALA A 1 951 ? -14.139 11.046 -13.807 1.00 94.50 951 ALA A O 1
ATOM 7605 N N . ALA A 1 952 ? -13.772 8.958 -14.542 1.00 93.25 952 ALA A N 1
ATOM 7606 C CA . ALA A 1 952 ? -15.100 8.449 -14.205 1.00 93.25 952 ALA A CA 1
ATOM 7607 C C . ALA A 1 952 ? -15.421 8.618 -12.711 1.00 93.25 952 ALA A C 1
ATOM 7609 O O . ALA A 1 952 ? -16.505 9.088 -12.355 1.00 93.25 952 ALA A O 1
ATOM 7610 N N . GLY A 1 953 ? -14.474 8.305 -11.825 1.00 94.38 953 GLY A N 1
ATOM 7611 C CA . GLY A 1 953 ? -14.637 8.459 -10.383 1.00 94.38 953 GLY A CA 1
ATOM 7612 C C . GLY A 1 953 ? -14.854 9.912 -9.965 1.00 94.38 953 GLY A C 1
ATOM 7613 O O . GLY A 1 953 ? -15.766 10.191 -9.180 1.00 94.38 953 GLY A O 1
ATOM 7614 N N . TYR A 1 954 ? -14.100 10.859 -10.531 1.00 95.75 954 TYR A N 1
ATOM 7615 C CA . TYR A 1 954 ? -14.328 12.284 -10.288 1.00 95.75 954 TYR A CA 1
ATOM 7616 C C . TYR A 1 954 ? -15.642 12.784 -10.895 1.00 95.75 954 TYR A C 1
ATOM 7618 O O . TYR A 1 954 ? -16.373 13.507 -10.217 1.00 95.75 954 TYR A O 1
ATOM 7626 N N . LEU A 1 955 ? -16.009 12.362 -12.107 1.00 95.00 955 LEU A N 1
ATOM 7627 C CA . LEU A 1 955 ? -17.302 12.701 -12.713 1.00 95.00 955 LEU A CA 1
ATOM 7628 C C . LEU A 1 955 ? -18.462 12.255 -11.811 1.00 95.00 955 LEU A C 1
ATOM 7630 O O . LEU A 1 955 ? -19.308 13.074 -11.440 1.00 95.00 955 LEU A O 1
ATOM 7634 N N . ILE A 1 956 ? -18.451 10.997 -11.357 1.00 92.88 956 ILE A N 1
ATOM 7635 C CA . ILE A 1 956 ? -19.439 10.449 -10.413 1.00 92.88 956 ILE A CA 1
ATOM 7636 C C . ILE A 1 956 ? -19.415 11.216 -9.086 1.00 92.88 956 ILE A C 1
ATOM 7638 O O . ILE A 1 956 ? -20.464 11.522 -8.505 1.00 92.88 956 ILE A O 1
ATOM 7642 N N . HIS A 1 957 ? -18.227 11.556 -8.584 1.00 94.12 957 HIS A N 1
ATOM 7643 C CA . HIS A 1 957 ? -18.084 12.336 -7.360 1.00 94.12 957 HIS A CA 1
ATOM 7644 C C . HIS A 1 957 ? -18.756 13.704 -7.485 1.00 94.12 957 HIS A C 1
ATOM 7646 O O . HIS A 1 957 ? -19.497 14.099 -6.576 1.00 94.12 957 HIS A O 1
ATOM 7652 N N . PHE A 1 958 ? -18.574 14.396 -8.610 1.00 94.12 958 PHE A N 1
ATOM 7653 C CA . PHE A 1 958 ? -19.105 15.736 -8.847 1.00 94.12 958 PHE A CA 1
ATOM 7654 C C . PHE A 1 958 ? -20.584 15.778 -9.276 1.00 94.12 958 PHE A C 1
ATOM 7656 O O . PHE A 1 958 ? -21.200 16.836 -9.122 1.00 94.12 958 PHE A O 1
ATOM 7663 N N . LEU A 1 959 ? -21.210 14.649 -9.645 1.00 93.69 959 LEU A N 1
ATOM 7664 C CA . LEU A 1 959 ? -22.647 14.570 -9.983 1.00 93.69 959 LEU A CA 1
ATOM 7665 C C . LEU A 1 959 ? -23.558 15.259 -8.948 1.00 93.69 959 LEU A C 1
ATOM 7667 O O . LEU A 1 959 ? -23.352 15.061 -7.746 1.00 93.69 959 LEU A O 1
ATOM 7671 N N . PRO A 1 960 ? -24.591 16.024 -9.355 1.00 91.62 960 PRO A N 1
ATOM 7672 C CA . PRO A 1 960 ? -25.516 16.679 -8.428 1.00 91.62 960 PRO A CA 1
ATOM 7673 C C . PRO A 1 960 ? -26.177 15.698 -7.453 1.00 91.62 960 PRO A C 1
ATOM 7675 O O . PRO A 1 960 ? -26.520 14.579 -7.827 1.00 91.62 960 PRO A O 1
ATOM 7678 N N . GLU A 1 961 ? -26.431 16.133 -6.214 1.00 88.50 961 GLU A N 1
ATOM 7679 C CA . GLU A 1 961 ? -27.027 15.261 -5.186 1.00 88.50 961 GLU A CA 1
ATOM 7680 C C . GLU A 1 961 ? -28.399 14.721 -5.612 1.00 88.50 961 GLU A C 1
ATOM 7682 O O . GLU A 1 961 ? -28.716 13.564 -5.368 1.00 88.50 961 GLU A O 1
ATOM 7687 N N . LYS A 1 962 ? -29.174 15.520 -6.360 1.00 91.06 962 LYS A N 1
ATOM 7688 C CA . LYS A 1 962 ? -30.454 15.093 -6.942 1.00 91.06 962 LYS A CA 1
ATOM 7689 C C . LYS A 1 962 ? -30.306 13.856 -7.833 1.00 91.06 962 LYS A C 1
ATOM 7691 O O . LYS A 1 962 ? -31.138 12.959 -7.755 1.00 91.06 962 LYS A O 1
ATOM 7696 N N . VAL A 1 963 ? -29.249 13.784 -8.647 1.00 92.38 963 VAL A N 1
ATOM 7697 C CA . VAL A 1 963 ? -28.974 12.626 -9.516 1.00 92.38 963 VAL A CA 1
ATOM 7698 C C . VAL A 1 963 ? -28.590 11.416 -8.666 1.00 92.38 963 VAL A C 1
ATOM 7700 O O . VAL A 1 963 ? -29.109 10.324 -8.889 1.00 92.38 963 VAL A O 1
ATOM 7703 N N . LYS A 1 964 ? -27.757 11.630 -7.637 1.00 89.94 964 LYS A N 1
ATOM 7704 C CA . LYS A 1 964 ? -27.343 10.577 -6.699 1.00 89.94 964 LYS A CA 1
ATOM 7705 C C . LYS A 1 964 ? -28.511 9.953 -5.942 1.00 89.94 964 LYS A C 1
ATOM 7707 O O . LYS A 1 964 ? -28.596 8.733 -5.810 1.00 89.94 964 LYS A O 1
ATOM 7712 N N . GLU A 1 965 ? -29.441 10.784 -5.492 1.00 90.38 965 GLU A N 1
ATOM 7713 C CA . GLU A 1 965 ? -30.668 10.328 -4.843 1.00 90.38 965 GLU A CA 1
ATOM 7714 C C . GLU A 1 965 ? -31.658 9.703 -5.830 1.00 90.38 965 GLU A C 1
ATOM 7716 O O . GLU A 1 965 ? -32.405 8.805 -5.448 1.00 90.38 965 GLU A O 1
ATOM 7721 N N . SER A 1 966 ? -31.637 10.108 -7.102 1.00 91.38 966 SER A N 1
ATOM 7722 C CA . SER A 1 966 ? -32.534 9.563 -8.126 1.00 91.38 966 SER A CA 1
ATOM 7723 C C . SER A 1 966 ? -32.226 8.101 -8.444 1.00 91.38 966 SER A C 1
ATOM 7725 O O . SER A 1 966 ? -33.126 7.272 -8.329 1.00 91.38 966 SER A O 1
ATOM 7727 N N . TYR A 1 967 ? -30.974 7.739 -8.763 1.00 91.81 967 TYR A N 1
ATOM 7728 C CA . TYR A 1 967 ? -30.647 6.328 -9.036 1.00 91.81 967 TYR A CA 1
ATOM 7729 C C . TYR A 1 967 ? -30.753 5.457 -7.775 1.00 91.81 967 TYR A C 1
ATOM 7731 O O . TYR A 1 967 ? -31.158 4.298 -7.853 1.00 91.81 967 TYR A O 1
ATOM 7739 N N . ARG A 1 968 ? -30.457 6.015 -6.590 1.00 92.88 968 ARG A N 1
ATOM 7740 C CA . ARG A 1 968 ? -30.647 5.319 -5.307 1.00 92.88 968 ARG A CA 1
ATOM 7741 C C . ARG A 1 968 ? -32.130 5.050 -5.066 1.00 92.88 968 ARG A C 1
ATOM 7743 O O . ARG A 1 968 ? -32.514 3.939 -4.715 1.00 92.88 968 ARG A O 1
ATOM 7750 N N . GLY A 1 969 ? -32.966 6.067 -5.266 1.00 91.94 969 GLY A N 1
ATOM 7751 C CA . GLY A 1 969 ? -34.416 5.975 -5.153 1.00 91.94 969 GLY A CA 1
ATOM 7752 C C . GLY A 1 969 ? -35.014 4.995 -6.158 1.00 91.94 969 GLY A C 1
ATOM 7753 O O . GLY A 1 969 ? -35.900 4.231 -5.784 1.00 91.94 969 GLY A O 1
ATOM 7754 N N . LEU A 1 970 ? -34.500 4.967 -7.391 1.00 92.94 970 LEU A N 1
ATOM 7755 C CA . LEU A 1 970 ? -34.883 3.997 -8.414 1.00 92.94 970 LEU A CA 1
ATOM 7756 C C . LEU A 1 970 ? -34.579 2.568 -7.955 1.00 92.94 970 LEU A C 1
ATOM 7758 O O . LEU A 1 970 ? -35.496 1.754 -7.898 1.00 92.94 970 LEU A O 1
ATOM 7762 N N . PHE A 1 971 ? -33.340 2.290 -7.530 1.00 92.19 971 PHE A N 1
ATOM 7763 C CA . PHE A 1 971 ? -32.960 0.971 -7.014 1.00 92.19 971 PHE A CA 1
ATOM 7764 C C . PHE A 1 971 ? -33.838 0.540 -5.833 1.00 92.19 971 PHE A C 1
ATOM 7766 O O . PHE A 1 971 ? -34.255 -0.607 -5.749 1.00 92.19 971 PHE A O 1
ATOM 7773 N N . ILE A 1 972 ? -34.175 1.461 -4.930 1.00 91.88 972 ILE A N 1
ATOM 7774 C CA . ILE A 1 972 ? -35.030 1.173 -3.772 1.00 91.88 972 ILE A CA 1
ATOM 7775 C C . ILE A 1 972 ? -36.481 0.845 -4.172 1.00 91.88 972 ILE A C 1
ATOM 7777 O O . ILE A 1 972 ? -37.145 0.096 -3.456 1.00 91.88 972 ILE A O 1
ATOM 7781 N N . ARG A 1 973 ? -36.988 1.412 -5.274 1.00 91.06 973 ARG A N 1
ATOM 7782 C CA . ARG A 1 973 ? -38.380 1.245 -5.732 1.00 91.06 973 ARG A CA 1
ATOM 7783 C C . ARG A 1 973 ? -38.598 0.012 -6.603 1.00 91.06 973 ARG A C 1
ATOM 7785 O O . ARG A 1 973 ? -39.717 -0.490 -6.629 1.00 91.06 973 ARG A O 1
ATOM 7792 N N . ILE A 1 974 ? -37.577 -0.443 -7.330 1.00 91.69 974 ILE A N 1
ATOM 7793 C CA . ILE A 1 974 ? -37.715 -1.610 -8.212 1.00 91.69 974 ILE A CA 1
ATOM 7794 C C . ILE A 1 974 ? -38.027 -2.889 -7.412 1.00 91.69 974 ILE A C 1
ATOM 7796 O O . ILE A 1 974 ? -37.655 -2.994 -6.237 1.00 91.69 974 ILE A O 1
ATOM 7800 N N . PRO A 1 975 ? -38.695 -3.881 -8.031 1.00 88.56 975 PRO A N 1
ATOM 7801 C CA . PRO A 1 975 ? -38.989 -5.151 -7.383 1.00 88.56 975 PRO A CA 1
ATOM 7802 C C . PRO A 1 975 ? -37.727 -5.851 -6.874 1.00 88.56 975 PRO A C 1
ATOM 7804 O O . PRO A 1 975 ? -36.660 -5.780 -7.481 1.00 88.56 975 PRO A O 1
ATOM 7807 N N . VAL A 1 976 ? -37.871 -6.601 -5.783 1.00 82.38 976 VAL A N 1
ATOM 7808 C CA . VAL A 1 976 ? -36.760 -7.312 -5.128 1.00 82.38 976 VAL A CA 1
ATOM 7809 C C . VAL A 1 976 ? -36.066 -8.300 -6.081 1.00 82.38 976 VAL A C 1
ATOM 7811 O O . VAL A 1 976 ? -34.850 -8.436 -6.028 1.00 82.38 976 VAL A O 1
ATOM 7814 N N . ALA A 1 977 ? -36.805 -8.922 -7.007 1.00 81.44 977 ALA A N 1
ATOM 7815 C CA . ALA A 1 977 ? -36.232 -9.774 -8.052 1.00 81.44 977 ALA A CA 1
ATOM 7816 C C . ALA A 1 977 ? -35.287 -9.005 -8.997 1.00 81.44 977 ALA A C 1
ATOM 7818 O O . ALA A 1 977 ? -34.180 -9.460 -9.263 1.00 81.44 977 ALA A O 1
ATOM 7819 N N . ALA A 1 978 ? -35.668 -7.799 -9.431 1.00 85.94 978 ALA A N 1
ATOM 7820 C CA . ALA A 1 978 ? -34.807 -6.954 -10.258 1.00 85.94 978 ALA A CA 1
ATOM 7821 C C . ALA A 1 978 ? -33.567 -6.472 -9.482 1.00 85.94 978 ALA A C 1
ATOM 7823 O O . ALA A 1 978 ? -32.469 -6.443 -10.031 1.00 85.94 978 ALA A O 1
ATOM 7824 N N . GLN A 1 979 ? -33.714 -6.162 -8.186 1.00 85.50 979 GLN A N 1
ATOM 7825 C CA . GLN A 1 979 ? -32.568 -5.854 -7.318 1.00 85.50 979 GLN A CA 1
ATOM 7826 C C . GLN A 1 979 ? -31.576 -7.023 -7.272 1.00 85.50 979 GLN A C 1
ATOM 7828 O O . GLN A 1 979 ? -30.374 -6.790 -7.347 1.00 85.50 979 GLN A O 1
ATOM 7833 N N . MET A 1 980 ? -32.062 -8.268 -7.190 1.00 80.12 980 MET A N 1
ATOM 7834 C CA . MET A 1 980 ? -31.208 -9.463 -7.184 1.00 80.12 980 MET A CA 1
ATOM 7835 C C . MET A 1 980 ? -30.410 -9.621 -8.476 1.00 80.12 980 MET A C 1
ATOM 7837 O O . MET A 1 980 ? -29.212 -9.873 -8.401 1.00 80.12 980 MET A O 1
ATOM 7841 N N . VAL A 1 981 ? -31.035 -9.418 -9.639 1.00 83.06 981 VAL A N 1
ATOM 7842 C CA . VAL A 1 981 ? -30.332 -9.477 -10.934 1.00 83.06 981 VAL A CA 1
ATOM 7843 C C . VAL A 1 981 ? -29.189 -8.462 -10.974 1.00 83.06 981 VAL A C 1
ATOM 7845 O O . VAL A 1 981 ? -28.064 -8.811 -11.321 1.00 83.06 981 VAL A O 1
ATOM 7848 N N . ILE A 1 982 ? -29.438 -7.228 -10.527 1.00 87.06 982 ILE A N 1
ATOM 7849 C CA . ILE A 1 982 ? -28.402 -6.187 -10.472 1.00 87.06 982 ILE A CA 1
ATOM 7850 C C . ILE A 1 982 ? -27.286 -6.566 -9.485 1.00 87.06 982 ILE A C 1
ATOM 7852 O O . ILE A 1 982 ? -26.111 -6.363 -9.786 1.00 87.06 982 ILE A O 1
ATOM 7856 N N . VAL A 1 983 ? -27.622 -7.114 -8.311 1.00 84.50 983 VAL A N 1
ATOM 7857 C CA . VAL A 1 983 ? -26.620 -7.574 -7.331 1.00 84.50 983 VAL A CA 1
ATOM 7858 C C . VAL A 1 983 ? -25.744 -8.676 -7.927 1.00 84.50 983 VAL A C 1
ATOM 7860 O O . VAL A 1 983 ? -24.528 -8.609 -7.776 1.00 84.50 983 VAL A O 1
ATOM 7863 N N . LEU A 1 984 ? -26.336 -9.649 -8.626 1.00 79.94 984 LEU A N 1
ATOM 7864 C CA . LEU A 1 984 ? -25.609 -10.739 -9.283 1.00 79.94 984 LEU A CA 1
ATOM 7865 C C . LEU A 1 984 ? -24.688 -10.221 -10.389 1.00 79.94 984 LEU A C 1
ATOM 7867 O O . LEU A 1 984 ? -23.515 -10.583 -10.417 1.00 79.94 984 LEU A O 1
ATOM 7871 N N . MET A 1 985 ? -25.178 -9.315 -11.238 1.00 82.06 985 MET A N 1
ATOM 7872 C CA . MET A 1 985 ? -24.361 -8.663 -12.266 1.00 82.06 985 MET A CA 1
ATOM 7873 C C . MET A 1 985 ? -23.171 -7.912 -11.665 1.00 82.06 985 MET A C 1
ATOM 7875 O O . MET A 1 985 ? -22.057 -8.005 -12.174 1.00 82.06 985 MET A O 1
ATOM 7879 N N . ILE A 1 986 ? -23.385 -7.171 -10.572 1.00 83.56 986 ILE A N 1
ATOM 7880 C CA . ILE A 1 986 ? -22.298 -6.446 -9.907 1.00 83.56 986 ILE A CA 1
ATOM 7881 C C . ILE A 1 986 ? -21.331 -7.418 -9.240 1.00 83.56 986 ILE A C 1
ATOM 7883 O O . ILE A 1 986 ? -20.129 -7.220 -9.347 1.00 83.56 986 ILE A O 1
ATOM 7887 N N . ALA A 1 987 ? -21.812 -8.472 -8.584 1.00 77.38 987 ALA A N 1
ATOM 7888 C CA . ALA A 1 987 ? -20.944 -9.489 -8.001 1.00 77.38 987 ALA A CA 1
ATOM 7889 C C . ALA A 1 987 ? -20.074 -10.176 -9.071 1.00 77.38 987 ALA A C 1
ATOM 7891 O O . ALA A 1 987 ? -18.880 -10.364 -8.849 1.00 77.38 987 ALA A O 1
ATOM 7892 N N . PHE A 1 988 ? -20.639 -10.463 -10.248 1.00 74.62 988 PHE A N 1
ATOM 7893 C CA . PHE A 1 988 ? -19.898 -10.977 -11.400 1.00 74.62 988 PHE A CA 1
ATOM 7894 C C . PHE A 1 988 ? -18.845 -9.976 -11.896 1.00 74.62 988 PHE A C 1
ATOM 7896 O O . PHE A 1 988 ? -17.681 -10.334 -12.063 1.00 74.62 988 PHE A O 1
ATOM 7903 N N . LEU A 1 989 ? -19.212 -8.700 -12.044 1.00 78.44 989 LEU A N 1
ATOM 7904 C CA . LEU A 1 989 ? -18.272 -7.644 -12.426 1.00 78.44 989 LEU A CA 1
ATOM 7905 C C . LEU A 1 989 ? -17.129 -7.495 -11.409 1.00 78.44 989 LEU A C 1
ATOM 7907 O O . LEU A 1 989 ? -15.973 -7.380 -11.796 1.00 78.44 989 LEU A O 1
ATOM 7911 N N . LEU A 1 990 ? -17.435 -7.522 -10.109 1.00 77.19 990 LEU A N 1
ATOM 7912 C CA . LEU A 1 990 ? -16.437 -7.449 -9.038 1.00 77.19 990 LEU A CA 1
ATOM 7913 C C . LEU A 1 990 ? -15.476 -8.639 -9.074 1.00 77.19 990 LEU A C 1
ATOM 7915 O O . LEU A 1 990 ? -14.301 -8.466 -8.773 1.00 77.19 990 LEU A O 1
ATOM 7919 N N . TYR A 1 991 ? -15.963 -9.826 -9.442 1.00 70.56 991 TYR A N 1
ATOM 7920 C CA . TYR A 1 991 ? -15.126 -11.008 -9.615 1.00 70.56 991 TYR A CA 1
ATOM 7921 C C . TYR A 1 991 ? -14.183 -10.868 -10.815 1.00 70.56 991 TYR A C 1
ATOM 7923 O O . TYR A 1 991 ? -12.992 -11.118 -10.666 1.00 70.56 991 TYR A O 1
ATOM 7931 N N . GLN A 1 992 ? -14.686 -10.407 -11.964 1.00 68.06 992 GLN A N 1
ATOM 7932 C CA . GLN A 1 992 ? -13.881 -10.182 -13.174 1.00 68.06 992 GLN A CA 1
ATOM 7933 C C . GLN A 1 992 ? -12.840 -9.070 -12.993 1.00 68.06 992 GLN A C 1
ATOM 7935 O O . GLN A 1 992 ? -11.739 -9.140 -13.527 1.00 68.06 992 GLN A O 1
ATOM 7940 N N . MET A 1 993 ? -13.181 -8.034 -12.223 1.00 66.94 993 MET A N 1
ATOM 7941 C CA . MET A 1 993 ? -12.313 -6.878 -11.986 1.00 66.94 993 MET A CA 1
ATOM 7942 C C . MET A 1 993 ? -11.443 -7.002 -10.733 1.00 66.94 993 MET A C 1
ATOM 7944 O O . MET A 1 993 ? -10.744 -6.045 -10.391 1.00 66.94 993 MET A O 1
ATOM 7948 N N . ARG A 1 994 ? -11.485 -8.133 -10.015 1.00 64.81 994 ARG A N 1
ATOM 7949 C CA . ARG A 1 994 ? -10.632 -8.309 -8.836 1.00 64.81 994 ARG A CA 1
ATOM 7950 C C . ARG A 1 994 ? -9.170 -8.318 -9.277 1.00 64.81 994 ARG A C 1
ATOM 7952 O O . ARG A 1 994 ? -8.789 -9.038 -10.196 1.00 64.81 994 ARG A O 1
ATOM 7959 N N . THR A 1 995 ? -8.341 -7.535 -8.600 1.00 54.72 995 THR A N 1
ATOM 7960 C CA . THR A 1 995 ? -6.891 -7.667 -8.729 1.00 54.72 995 THR A CA 1
ATOM 7961 C C . THR A 1 995 ? -6.460 -9.008 -8.133 1.00 54.72 995 THR A C 1
ATOM 7963 O O . THR A 1 995 ? -7.076 -9.497 -7.184 1.00 54.72 995 THR A O 1
ATOM 7966 N N . THR A 1 996 ? -5.407 -9.618 -8.680 1.00 47.25 996 THR A N 1
ATOM 7967 C CA . THR A 1 996 ? -4.823 -10.857 -8.134 1.00 47.25 996 THR A CA 1
ATOM 7968 C C . THR A 1 996 ? -4.358 -10.679 -6.686 1.00 47.25 996 THR A C 1
ATOM 7970 O O . THR A 1 996 ? -4.448 -11.609 -5.890 1.00 47.25 996 THR A O 1
ATOM 7973 N N . GLU A 1 997 ? -3.944 -9.465 -6.314 1.00 50.62 997 GLU A N 1
ATOM 7974 C CA . GLU A 1 997 ? -3.636 -9.090 -4.935 1.00 50.62 997 GLU A CA 1
ATOM 7975 C C . GLU A 1 997 ? -4.863 -8.521 -4.206 1.00 50.62 997 GLU A C 1
ATOM 7977 O O . GLU A 1 997 ? -5.502 -7.572 -4.673 1.00 50.62 997 GLU A O 1
ATOM 7982 N N . ILE A 1 998 ? -5.163 -9.058 -3.017 1.00 59.12 998 ILE A N 1
ATOM 7983 C CA . ILE A 1 998 ? -6.162 -8.481 -2.110 1.00 59.12 998 ILE A CA 1
ATOM 7984 C C . ILE A 1 998 ? -5.553 -7.243 -1.451 1.00 59.12 998 ILE A C 1
ATOM 7986 O O . ILE A 1 998 ? -4.718 -7.343 -0.552 1.00 59.12 998 ILE A O 1
ATOM 7990 N N . MET A 1 999 ? -6.011 -6.062 -1.860 1.00 65.38 999 MET A N 1
ATOM 7991 C CA . MET A 1 999 ? -5.545 -4.804 -1.286 1.00 65.38 999 MET A CA 1
ATOM 7992 C C . MET A 1 999 ? -6.186 -4.555 0.091 1.00 65.38 999 MET A C 1
ATOM 7994 O O . MET A 1 999 ? -7.408 -4.357 0.177 1.00 65.38 999 MET A O 1
ATOM 7998 N N . PRO A 1 1000 ? -5.400 -4.522 1.189 1.00 69.38 1000 PRO A N 1
ATOM 7999 C CA . PRO A 1 1000 ? -5.942 -4.240 2.512 1.00 69.38 1000 PRO A CA 1
ATOM 8000 C C . PRO A 1 1000 ? -6.530 -2.826 2.568 1.00 69.38 1000 PRO A C 1
ATOM 8002 O O . PRO A 1 1000 ? -6.252 -1.970 1.725 1.00 69.38 1000 PRO A O 1
ATOM 8005 N N . PHE A 1 1001 ? -7.360 -2.576 3.578 1.00 76.56 1001 PHE A N 1
ATOM 8006 C CA . PHE A 1 1001 ? -7.874 -1.237 3.852 1.00 76.56 1001 PHE A CA 1
ATOM 8007 C C . PHE A 1 1001 ? -6.713 -0.249 4.035 1.00 76.56 1001 PHE A C 1
ATOM 8009 O O . PHE A 1 1001 ? -5.753 -0.548 4.750 1.00 76.56 1001 PHE A O 1
ATOM 8016 N N . ILE A 1 1002 ? -6.790 0.927 3.404 1.00 74.88 1002 ILE A N 1
ATOM 8017 C CA . ILE A 1 1002 ? -5.630 1.815 3.243 1.00 74.88 1002 ILE A CA 1
ATOM 8018 C C . ILE A 1 1002 ? -5.043 2.277 4.580 1.00 74.88 1002 ILE A C 1
ATOM 8020 O O . ILE A 1 1002 ? -3.834 2.434 4.703 1.00 74.88 1002 ILE A O 1
ATOM 8024 N N . TYR A 1 1003 ? -5.880 2.424 5.609 1.00 71.19 1003 TYR A N 1
ATOM 8025 C CA . TYR A 1 1003 ? -5.436 2.827 6.943 1.00 71.19 1003 TYR A CA 1
ATOM 8026 C C . TYR A 1 1003 ? -4.730 1.732 7.735 1.00 71.19 1003 TYR A C 1
ATOM 8028 O O . TYR A 1 1003 ? -4.123 2.059 8.742 1.00 71.19 1003 TYR A O 1
ATOM 8036 N N . PHE A 1 1004 ? -4.762 0.465 7.314 1.00 70.44 1004 PHE A N 1
ATOM 8037 C CA . PHE A 1 1004 ? -3.898 -0.545 7.940 1.00 70.44 1004 PHE A CA 1
ATOM 8038 C C . PHE A 1 1004 ? -2.428 -0.375 7.544 1.00 70.44 1004 PHE A C 1
ATOM 8040 O O . PHE A 1 1004 ? -1.566 -1.005 8.145 1.00 70.44 1004 PHE A O 1
ATOM 8047 N N . ARG A 1 1005 ? -2.134 0.459 6.533 1.00 60.31 1005 ARG A N 1
ATOM 8048 C CA . ARG A 1 1005 ? -0.764 0.783 6.112 1.00 60.31 1005 ARG A CA 1
ATOM 8049 C C . ARG A 1 1005 ? -0.109 1.878 6.976 1.00 60.31 1005 ARG A C 1
ATOM 8051 O O . ARG A 1 1005 ? 1.072 2.152 6.771 1.00 60.31 1005 ARG A O 1
ATOM 8058 N N . PHE A 1 1006 ? -0.851 2.523 7.885 1.00 56.31 1006 PHE A N 1
ATOM 8059 C CA . PHE A 1 1006 ? -0.414 3.667 8.703 1.00 56.31 1006 PHE A CA 1
ATOM 8060 C C . PHE A 1 1006 ? -0.638 3.407 10.196 1.00 56.31 1006 PHE A C 1
ATOM 8062 O O . PHE A 1 1006 ? 0.134 3.970 11.010 1.00 56.31 1006 PHE A O 1
#

Foldseek 3Di:
DFLVVVLVLLVVLVCCLAPVVPPDPDPDDRDHPCVLDPVVLVCVVDVPDPDDPPPPVVVVVPPPPDDDDDDDDDDDPDDDPDDPPPPPPPPDDDPDQLCVLVLCCLVPPFFEAEEEEEEAPQCPLNLQVQLLQVVSCVSWNKAAQWKDALDDPDQHHLWKGKHKDPLKDKDALVCCVVVQDVAQLAEPLNIWIKSDGPPAFAPFKDKMKMKMATHPNHDPRRQFQFKKKWWWAAQDAKKWKFKAAPNHTPDTDIDGHDRATDMDMDTPRRGGMIMIMIIHSGIITTNIMTRMDRGTYHYHRRYDYLDQQLCLVSGDLVSHLSNCVVVVHQEYEYEYDLNVLVPDDPACLVVLVSLLVSLLSVCVSRPNHAYEYEQHAWAWADDPPDIGTRPCSVVRRVSSCNSCVNNSHHYDHLNVLCPHHCSLVVQCVDVVRQHDPRRRYGDSVVSSSSSVSCCVVSNDDDPDDDDDDDPDDDDDDDDDDDDDDDDDDDDDDDDDDPPDSPVVVCCVVQPADPVDAQAPLDSVVSVLLSVLSVVCSVQQQPLVSNLLSLLVSLLSNLCNHFNPCSVVLVVLLVLLLVLLVQLLVDPDPVSVVVSLVSNVCSLVVVCCLQFAQVLVVVVCCVVVVDDDFQFQVVVVVCCVPVVDDDDRRHRHHTAQSLQLSLQSNLSSVCSNVVVDRRDPDSSLSSSSSRRRLDRRAAFSDGCSQFSVQSPDRADADLLLLLLLLVLLLQLLCLAFVQQVCLCVQQQVVCLSPVLVDFLVSLLVSLLSVVSNLCSLRSSSHSNSQSSCVSSRTHDDHQADLLLLALALVSNLCGHRPRVSVSLVPPQLVVQVACPPDLVSNLVSLQVSLLVVLVSLHNAVLSSVLSNLSSVRVNVVSVCCVPPNPDDDDDPVSSVVSSVVRNVSNSLSVLSVRHPHPVSSVSSVCSNVPGPDVVCPVVCCVSRVVSVVSSVVSVVVSPDDVVVVVVVSVVSSPDDSVVVSVVSSVSVVVSVVSGDPDDDPRPSVVD

Mean predicted aligned error: 18.07 Å

Nearest PDB structures (foldseek):
  8gld-assembly2_B  TM=8.030E-01  e=5.832E-16  Campylobacter jejuni subsp. jejuni 81-176
  7mhz-assembly1_A  TM=6.702E-01  e=9.318E-11  Homo sapiens
  7q6z-assembly1_A  TM=6.447E-01  e=7.494E-11  Homo sapiens
  7urf-assembly1_A  TM=6.435E-01  e=3.021E-10  Homo sapiens
  7q1u-assembly1_A  TM=6.412E-01  e=1.329E-09  Homo sapiens